Protein 6XUB (pdb70)

Solvent-accessible surface area: 43386 Å² total; per-residue (Å²): 136,90,128,124,55,5,85,47,45,72,5,2,0,4,0,0,0,41,6,54,85,64,42,13,28,118,103,26,79,129,21,21,54,71,0,62,73,14,18,73,30,9,137,116,68,60,125,9,111,41,20,3,18,0,11,0,6,1,2,54,21,89,4,6,2,0,1,1,0,11,2,80,58,5,71,32,0,5,62,3,3,7,74,0,32,52,92,3,50,3,4,94,25,9,70,10,25,27,12,0,2,1,0,1,51,45,25,82,46,92,111,54,77,10,4,3,21,11,68,58,47,151,25,14,86,18,0,0,0,9,0,16,6,21,17,58,57,8,7,66,20,80,69,108,109,2,101,125,7,53,54,68,58,27,116,12,31,157,113,21,91,46,11,90,34,2,37,4,3,1,2,1,4,10,34,32,3,55,3,16,0,23,2,1,78,117,6,14,72,0,1,33,10,9,38,82,27,17,62,7,69,3,18,81,26,10,85,71,15,42,28,7,5,1,0,63,80,8,97,87,2,33,55,2,0,80,37,6,10,29,168,128,54,64,139,55,2,90,44,42,56,4,1,0,4,0,0,0,49,5,63,80,65,43,12,34,116,116,23,74,150,20,27,62,69,0,66,70,22,19,72,38,11,144,122,65,62,124,9,99,51,25,2,18,0,9,0,6,1,3,54,20,86,6,6,1,0,1,0,0,9,0,87,62,4,71,36,0,2,43,0,3,6,83,0,29,52,96,4,54,3,4,88,18,9,80,12,26,26,10,0,2,1,0,2,50,43,24,85,61,94,87,64,76,14,6,2,20,12,68,63,50,155,28,12,87,18,0,0,0,10,1,15,7,23,17,58,55,8,6,65,32,83,71,123,99,2,115,98,2,52,50,56,61,40,120,17,34,185,114,21,98,47,10,96,30,2,37,4,2,2,1,2,4,8,35,32,3,54,2,17,0,23,1,1,78,130,6,8,47,0,0,32,10,10,37,90,24,17,60,1,52,3,19,80,25,9,81,76,17,42,29,10,5,2,0,67,82,6,101,98,6,31,61,2,0,84,38,3,13,28,122,100,120,121,25,3,84,43,27,63,0,2,0,4,0,0,1,32,7,59,89,62,42,10,35,123,120,28,80,113,14,23,62,57,0,54,71,21,18,70,37,11,138,117,75,39,92,8,96,52,27,3,16,0,3,0,12,2,3,53,18,109,4,14,1,0,1,0,0,10,1,75,41,4,74,46,0,6,39,0,4,6,88,0,30,52,90,2,44,2,4,88,21,11,62,9,25,24,10,0,2,1,0,1,51,45,27,85,68,90,106,67,75,16,5,4,20,11,83,64,47,156,30,14,88,6,0,0,0,7,0,16,8,22,18,59,58,7,6,75,33,73,77,110,118,2,120,120,8,54,68,72,60,40,118,16,32,188,105,21,92,51,12,99,32,1,38,4,3,2,1,1,4,7,35,31,2,55,2,19,0,23,1,2,68,106,5,27,66,0,0,32,10,10,35,93,25,15,65,6,64,3,18,80,25,10,81,70,13,42,29,8,5,5,1,54,85,6,107,97,6,29,69,1,0,87,35,4,20,36,146,114,55,7,74,37,46,68,5,1,0,4,0,0,0,49,9,56,77,63,46,12,34,111,107,20,66,113,20,26,64,67,0,57,69,16,13,69,37,9,128,114,68,58,109,9,98,45,13,1,16,0,11,0,8,1,2,53,20,100,8,6,0,0,1,1,0,5,3,73,36,7,48,39,0,9,60,3,4,12,88,0,44,67,92,2,47,2,5,102,19,13,66,14,24,27,10,0,1,0,0,1,47,44,28,79,72,83,149,88,70,14,3,0,13,14,76,61,52,157,30,13,86,17,0,0,0,10,1,14,9,25,18,58,59,9,7,68,28,61,70,99,123,2,122,126,6,56,62,73,65,30,138,32,19,120,114,7,77,51,5,82,32,1,37,5,2,1,2,2,5,8,36,42,2,55,4,19,0,21,2,1,75,127,6,9,54,0,1,24,9,9,32,109,20,16,81,9,68,3,18,80,25,10,65,91,14,50,27,7,4,1,0,68,76,8,88,94,2,26,61,0,0,85,27,6,9,29,156,46,61,4,2,0,4,0,0,0,45,8,61,76,71,42,11,37,106,119,23,80,149,20,21,60,71,0,57,73,23,17,73,36,13,142,119,70,60,129,9,126,47,19,2,17,0,3,0,7,2,3,52,19,101,5,8,2,0,1,1,0,15,2,94,74,4,74,37,0,5,38,1,3,5,84,0,32,52,92,3,51,3,3,76,25,8,75,13,25,25,9,0,4,1,0,14,57,70,30,84,68,95,170,95,80,65,3,3,17,15,104,62,46,149,38,8,87,16,0,0,0,12,0,18,9,20,18,57,62,9,7,56,22,103,82,113,105,5,82,124,4,57,40,90,56,40,81,32,32,177,114,17,95,50,11,98,35,3,40,4,1,2,1,1,4,9,36,32,2,50,2,19,0,24,1,2,74,137,6,6,55,0,1,26,7,8,19,91,27,15,60,6,64,3,17,77,20,10,83,76,14,40,30,8,5,2,0,49,88,6,91,96,3,35,68,1,0,84,28,5,15,21

Organism: Corynebacterium diphtheriae (strain ATCC 700971 / NCTC 13129 / Biotype gravis) (NCBI:txid257309)

Foldseek 3Di:
DCVPLQPAKKKKKKWWKFFQFPQQDDDCPVLQVQVVVLVVVVVVVPFKAWLFKWAQPPVDPGTGIITIIMGRDVVSVVVSLVCLLPPGSVNVRIGTDDMAMFIRHQDPPDSVQAACVSVVHRFAQKKKKWFFAWAPCQVVPDVVVNVVQVVVLVVLQPVPPQWTKHWGARPPVDDGGTIIMIHHHDPVSVVVSVVSSCPGPSVVTTDDIDDMGIGGTDPGVVVRSVVHRD/DVCVVLQPAKKKKKKWWKFAAAPQCDQPCPVLQVQVQVLVVVVVVVPFKDWLFKWAQPPVDPGTGIITIIMGNDVVSVVVSLVCLLVPGSRNVRIDTRDMAMFIRHQDPPPRVQAACVSVVHRFAQKKKKKFFAWAPCQPVPDVVVNVVQVVVLVVLLVVPPQKTWHWGARPPVDDGGTIIMIGHHDVVSVVVSVVSSCPGPRVVTTDDIDDMGIGGTDPGSVVRVNPHRD/DQVVLQVQKKKKKKWWKDFAAPQCDDDCPVLQVQVQVLVVVVVVVPFKAWLFKWALPPVDPGTGIITMIMGNDVVVVVVSLVCQLPPGSRNVRIDTRDMQMFIAHQDPPDSVQAACVSVVHRFAQKKKKWFFAWAPCQPVPDVVVNVVQVVQLVVLCVVQPQWTKHWGARPPVDDGGIIIMIHHHDDVSVVVSVVSSCPGPSVVTTDDIDDMGIGGGDPGSVVRSVVHRD/DVLQVAKKKKKKWWKFFDFPLQDQDCPVLQVQVLVLVVVVVVVPFKAWLFKWAQPPVDPGTGIITIIMGRDVVSVVVSLVCQLPPGSVNVRIDGRDMQMFIAHQDDPDSVDAACVSVVHRFAFKKKKWFFAWAPCQPVPDVVVNVVQVVQLVVLQPVQPQKTWHWGACPPVDDGGIIIMIHHNDVVSVVVSVVSSCPGPRVVTTDDIDDMGIGGTDPGVVVRSNPHND/DKKKKKKWWKFADFPQCPPPCPVLQVQVLVLVVVVVVVPFKAWLFKWALPPVDPGTGIITIIMGRDVVVVVVSLVCQLVPGSVNVRIGGRDMQMFMADADDPDRVQGACVVVVHRFAQKKKKWFFAWAPCQVVPDVVVNVVQVVVLVVLCPVQPQKTWGWGACPPVDDGGIMIMIGHHDVVSVVVSVVSSCPGPRVVTTDDIDDMGIGGGDDGSVVRVNPDSD

Radius of gyration: 30.0 Å; Cα contacts (8 Å, |Δi|>4): 2530; chains: 5; bounding box: 70×84×79 Å

Structure (mmCIF, N/CA/C/O backbone):
data_6XUB
#
_entry.id   6XUB
#
_cell.length_a   60.969
_cell.length_b   123.382
_cell.length_c   78.009
_cell.angle_alpha   90.000
_cell.angle_beta   98.710
_cell.angle_gamma   90.000
#
_symmetry.space_group_name_H-M   'P 1 21 1'
#
loop_
_entity.id
_entity.type
_entity.pdbx_description
1 polymer 'Chlorite dismutase'
2 non-polymer 'harderoheme (III)'
3 water water
#
loop_
_atom_site.group_PDB
_atom_site.id
_atom_site.type_symbol
_atom_site.label_atom_id
_atom_site.label_alt_id
_atom_site.label_comp_id
_atom_site.label_asym_id
_atom_site.label_entity_id
_atom_site.label_seq_id
_atom_site.pdbx_PDB_ins_code
_atom_site.Cartn_x
_atom_site.Cartn_y
_atom_site.Cartn_z
_atom_site.occupancy
_atom_site.B_iso_or_equiv
_atom_site.auth_seq_id
_atom_site.auth_comp_id
_atom_site.auth_asym_id
_atom_site.auth_atom_id
_atom_site.pdbx_PDB_model_num
ATOM 1 N N . ASN A 1 8 ? 52.362 84.722 100.754 1.00 80.67 6 ASN A N 1
ATOM 2 C CA . ASN A 1 8 ? 51.885 85.642 99.724 1.00 86.36 6 ASN A CA 1
ATOM 3 C C . ASN A 1 8 ? 50.899 84.955 98.762 1.00 77.13 6 ASN A C 1
ATOM 4 O O . ASN A 1 8 ? 51.288 84.454 97.704 1.00 70.69 6 ASN A O 1
ATOM 14 N N . PHE A 1 9 ? 49.621 84.944 99.157 1.00 69.29 7 PHE A N 1
ATOM 15 C CA . PHE A 1 9 ? 48.531 84.398 98.336 1.00 52.87 7 PHE A CA 1
ATOM 16 C C . PHE A 1 9 ? 48.738 82.928 97.992 1.00 54.19 7 PHE A C 1
ATOM 17 O O . PHE A 1 9 ? 48.327 82.461 96.924 1.00 44.22 7 PHE A O 1
ATOM 34 N N . GLU A 1 10 ? 49.349 82.170 98.900 1.00 51.55 8 GLU A N 1
ATOM 35 C CA . GLU A 1 10 ? 49.689 80.782 98.602 1.00 54.89 8 GLU A CA 1
ATOM 36 C C . GLU A 1 10 ? 48.450 79.976 98.227 1.00 44.28 8 GLU A C 1
ATOM 37 O O . GLU A 1 10 ? 48.444 79.248 97.221 1.00 40.57 8 GLU A O 1
ATOM 49 N N . GLU A 1 11 ? 47.398 80.080 99.046 1.00 48.24 9 GLU A N 1
ATOM 50 C CA . GLU A 1 11 ? 46.210 79.252 98.871 1.00 45.90 9 GLU A CA 1
ATOM 51 C C . GLU A 1 11 ? 45.487 79.579 97.569 1.00 37.79 9 GLU A C 1
ATOM 52 O O . GLU A 1 11 ? 45.128 78.678 96.804 1.00 38.45 9 GLU A O 1
ATOM 64 N N . LEU A 1 12 ? 45.263 80.862 97.296 1.00 40.22 10 LEU A N 1
ATOM 65 C CA . LEU A 1 12 ? 44.602 81.236 96.049 1.00 37.24 10 LEU A CA 1
ATOM 66 C C . LEU A 1 12 ? 45.448 80.875 94.829 1.00 27.67 10 LEU A C 1
ATOM 67 O O . LEU A 1 12 ? 44.894 80.566 93.777 1.00 28.52 10 LEU A O 1
ATOM 83 N N . ASN A 1 13 ? 46.782 80.901 94.947 1.00 34.34 11 ASN A N 1
ATOM 84 C CA . ASN A 1 13 ? 47.627 80.529 93.811 1.00 39.32 11 ASN A CA 1
ATOM 85 C C . ASN A 1 13 ? 47.597 79.016 93.571 1.00 34.92 11 ASN A C 1
ATOM 86 O O . ASN A 1 13 ? 47.684 78.578 92.422 1.00 36.71 11 ASN A O 1
ATOM 97 N N . SER A 1 14 ? 47.450 78.241 94.658 1.00 35.44 12 SER A N 1
ATOM 98 C CA . SER A 1 14 ? 47.500 76.777 94.656 1.00 41.27 12 SER A CA 1
ATOM 99 C C . SER A 1 14 ? 46.215 76.118 94.198 1.00 37.18 12 SER A C 1
ATOM 100 O O . SER A 1 14 ? 46.239 74.939 93.802 1.00 38.05 12 SER A O 1
ATOM 108 N N . MET A 1 15 ? 45.071 76.791 94.352 1.00 31.56 13 MET A N 1
ATOM 109 C CA . MET A 1 15 ? 43.792 76.142 94.111 1.00 42.79 13 MET A CA 1
ATOM 110 C C . MET A 1 15 ? 43.646 75.772 92.634 1.00 38.30 13 MET A C 1
ATOM 111 O O . MET A 1 15 ? 44.227 76.399 91.739 1.00 33.60 13 MET A O 1
ATOM 125 N N . GLN A 1 16 ? 42.809 74.766 92.388 1.00 28.33 14 GLN A N 1
ATOM 126 C CA . GLN A 1 16 ? 42.555 74.239 91.054 1.00 27.03 14 GLN A CA 1
ATOM 127 C C . GLN A 1 16 ? 41.163 74.679 90.622 1.00 32.39 14 GLN A C 1
ATOM 128 O O . GLN A 1 16 ? 40.171 74.316 91.249 1.00 32.73 14 GLN A O 1
ATOM 142 N N . ARG A 1 17 ? 41.097 75.483 89.567 1.00 27.15 15 ARG A N 1
ATOM 143 C CA . ARG A 1 17 ? 39.832 75.893 88.976 1.00 23.54 15 ARG A CA 1
ATOM 144 C C . ARG A 1 17 ? 39.987 75.948 87.469 1.00 24.52 15 ARG A C 1
ATOM 145 O O . ARG A 1 17 ? 40.831 76.688 86.946 1.00 29.01 15 ARG A O 1
ATOM 166 N N . TYR A 1 18 ? 39.157 75.179 86.784 1.00 29.49 16 TYR A N 1
ATOM 167 C CA . TYR A 1 18 ? 38.957 75.326 85.356 1.00 21.06 16 TYR A CA 1
ATOM 168 C C . TYR A 1 18 ? 37.895 76.375 85.083 1.00 34.18 16 TYR A C 1
ATOM 169 O O . TYR A 1 18 ? 36.917 76.499 85.821 1.00 27.39 16 TYR A O 1
ATOM 187 N N . SER A 1 19 ? 38.072 77.087 83.981 1.00 27.25 17 SER A N 1
ATOM 188 C CA . SER A 1 19 ? 37.192 78.178 83.600 1.00 26.57 17 SER A CA 1
ATOM 189 C C . SER A 1 19 ? 36.845 78.012 82.137 1.00 26.88 17 SER A C 1
ATOM 190 O O . SER A 1 19 ? 37.725 77.795 81.286 1.00 29.99 17 SER A O 1
ATOM 198 N N . GLN A 1 20 ? 35.560 78.073 81.835 1.00 24.30 18 GLN A N 1
ATOM 199 C CA . GLN A 1 20 ? 35.141 77.971 80.448 1.00 21.95 18 GLN A CA 1
ATOM 200 C C . GLN A 1 20 ? 34.214 79.100 80.045 1.00 29.65 18 GLN A C 1
ATOM 201 O O . GLN A 1 20 ? 33.224 79.381 80.745 1.00 25.07 18 GLN A O 1
ATOM 215 N N . PHE A 1 21 ? 34.534 79.728 78.918 1.00 28.77 19 PHE A N 1
ATOM 216 C CA . PHE A 1 21 ? 33.625 80.622 78.217 1.00 25.81 19 PHE A CA 1
ATOM 217 C C . PHE A 1 21 ? 32.977 79.836 77.088 1.00 28.95 19 PHE A C 1
ATOM 218 O O . PHE A 1 21 ? 33.665 79.332 76.187 1.00 26.14 19 PHE A O 1
ATOM 235 N N . ALA A 1 22 ? 31.668 79.649 77.172 1.00 23.90 20 ALA A N 1
ATOM 236 C CA . ALA A 1 22 ? 30.952 78.874 76.159 1.00 31.18 20 ALA A CA 1
ATOM 237 C C . ALA A 1 22 ? 30.083 79.857 75.388 1.00 27.28 20 ALA A C 1
ATOM 238 O O . ALA A 1 22 ? 29.113 80.391 75.936 1.00 25.14 20 ALA A O 1
ATOM 245 N N . VAL A 1 23 ? 30.410 80.064 74.116 1.00 22.18 21 VAL A N 1
ATOM 246 C CA . VAL A 1 23 ? 29.723 81.018 73.264 1.00 27.37 21 VAL A CA 1
ATOM 247 C C . VAL A 1 23 ? 28.790 80.262 72.344 1.00 24.78 21 VAL A C 1
ATOM 248 O O . VAL A 1 23 ? 29.214 79.314 71.646 1.00 26.16 21 VAL A O 1
ATOM 261 N N . PHE A 1 24 ? 27.506 80.658 72.368 1.00 23.15 22 PHE A N 1
ATOM 262 C CA . PHE A 1 24 ? 26.493 80.050 71.523 1.00 26.67 22 PHE A CA 1
ATOM 263 C C . PHE A 1 24 ? 25.939 81.049 70.527 1.00 35.28 22 PHE A C 1
ATOM 264 O O . PHE A 1 24 ? 25.926 82.261 70.761 1.00 27.03 22 PHE A O 1
ATOM 281 N N . ARG A 1 25 ? 25.473 80.505 69.415 1.00 30.03 23 ARG A N 1
ATOM 282 C CA . ARG A 1 25 ? 24.748 81.214 68.374 1.00 39.14 23 ARG A CA 1
ATOM 283 C C . ARG A 1 25 ? 23.300 80.737 68.366 1.00 40.95 23 ARG A C 1
ATOM 284 O O . ARG A 1 25 ? 23.014 79.556 68.607 1.00 40.83 23 ARG A O 1
ATOM 305 N N . ALA A 1 26 ? 22.381 81.673 68.154 1.00 38.33 24 ALA A N 1
ATOM 306 C CA . ALA A 1 26 ? 20.975 81.327 68.017 1.00 35.79 24 ALA A CA 1
ATOM 307 C C . ALA A 1 26 ? 20.738 80.761 66.623 1.00 33.51 24 ALA A C 1
ATOM 308 O O . ALA A 1 26 ? 21.247 81.298 65.639 1.00 46.26 24 ALA A O 1
ATOM 315 N N . ILE A 1 27 ? 20.002 79.659 66.547 1.00 40.84 25 ILE A N 1
ATOM 316 C CA . ILE A 1 27 ? 19.640 79.060 65.256 1.00 37.00 25 ILE A CA 1
ATOM 317 C C . ILE A 1 27 ? 18.367 79.775 64.779 1.00 48.61 25 ILE A C 1
ATOM 318 O O . ILE A 1 27 ? 17.303 79.564 65.362 1.00 37.95 25 ILE A O 1
ATOM 334 N N . PRO A 1 28 ? 18.457 80.636 63.764 1.00 56.62 26 PRO A N 1
ATOM 335 C CA . PRO A 1 28 ? 17.239 81.353 63.349 1.00 51.69 26 PRO A CA 1
ATOM 336 C C . PRO A 1 28 ? 16.142 80.355 63.028 1.00 51.37 26 PRO A C 1
ATOM 337 O O . PRO A 1 28 ? 16.404 79.255 62.530 1.00 46.06 26 PRO A O 1
ATOM 348 N N . GLY A 1 29 ? 14.910 80.724 63.396 1.00 50.14 27 GLY A N 1
ATOM 349 C CA . GLY A 1 29 ? 13.765 79.855 63.279 1.00 37.85 27 GLY A CA 1
ATOM 350 C C . GLY A 1 29 ? 13.576 78.848 64.391 1.00 42.85 27 GLY A C 1
ATOM 351 O O . GLY A 1 29 ? 12.472 78.317 64.534 1.00 44.44 27 GLY A O 1
ATOM 355 N N . ALA A 1 30 ? 14.600 78.565 65.197 1.00 32.55 28 ALA A N 1
ATOM 356 C CA . ALA A 1 30 ? 14.452 77.486 66.173 1.00 37.82 28 ALA A CA 1
ATOM 357 C C . ALA A 1 30 ? 13.701 77.917 67.429 1.00 42.13 28 ALA A C 1
ATOM 358 O O . ALA A 1 30 ? 12.858 77.169 67.937 1.00 42.79 28 ALA A O 1
ATOM 365 N N . LEU A 1 31 ? 13.995 79.104 67.967 1.00 31.98 29 LEU A N 1
ATOM 366 C CA . LEU A 1 31 ? 13.513 79.428 69.310 1.00 32.00 29 LEU A CA 1
ATOM 367 C C . LEU A 1 31 ? 12.024 79.731 69.295 1.00 34.24 29 LEU A C 1
ATOM 368 O O . LEU A 1 31 ? 11.283 79.292 70.182 1.00 35.82 29 LEU A O 1
ATOM 384 N N . GLY A 1 32 ? 11.566 80.492 68.309 1.00 34.84 30 GLY A N 1
ATOM 385 C CA . GLY A 1 32 ? 10.165 80.828 68.215 1.00 38.05 30 GLY A CA 1
ATOM 386 C C . GLY A 1 32 ? 9.751 81.920 69.183 1.00 40.62 30 GLY A C 1
ATOM 387 O O . GLY A 1 32 ? 10.551 82.507 69.923 1.00 36.27 30 GLY A O 1
ATOM 391 N N . SER A 1 33 ? 8.440 82.146 69.192 1.00 40.40 31 SER A N 1
ATOM 392 C CA . SER A 1 33 ? 7.747 83.180 69.944 1.00 42.06 31 SER A CA 1
ATOM 393 C C . SER A 1 33 ? 7.381 82.770 71.376 1.00 47.51 31 SER A C 1
ATOM 394 O O . SER A 1 33 ? 7.035 83.634 72.191 1.00 37.45 31 SER A O 1
ATOM 402 N N . ASP A 1 34 ? 7.441 81.480 71.710 1.00 41.94 32 ASP A N 1
ATOM 403 C CA . ASP A 1 34 ? 6.967 80.974 73.000 1.00 37.03 32 ASP A CA 1
ATOM 404 C C . ASP A 1 34 ? 8.174 80.719 73.885 1.00 35.92 32 ASP A C 1
ATOM 405 O O . ASP A 1 34 ? 8.844 79.699 73.746 1.00 38.26 32 ASP A O 1
ATOM 414 N N . ARG A 1 35 ? 8.473 81.638 74.795 1.00 42.72 33 ARG A N 1
ATOM 415 C CA . ARG A 1 35 ? 9.756 81.590 75.489 1.00 44.86 33 ARG A CA 1
ATOM 416 C C . ARG A 1 35 ? 9.676 81.492 77.002 1.00 37.14 33 ARG A C 1
ATOM 417 O O . ARG A 1 35 ? 10.687 81.131 77.623 1.00 33.95 33 ARG A O 1
ATOM 438 N N . ALA A 1 36 ? 8.517 81.777 77.605 1.00 39.00 34 ALA A N 1
ATOM 439 C CA . ALA A 1 36 ? 8.396 81.788 79.062 1.00 38.73 34 ALA A CA 1
ATOM 440 C C . ALA A 1 36 ? 8.812 80.452 79.689 1.00 43.54 34 ALA A C 1
ATOM 441 O O . ALA A 1 36 ? 9.487 80.431 80.726 1.00 36.59 34 ALA A O 1
ATOM 448 N N . GLU A 1 37 ? 8.403 79.326 79.094 1.00 38.49 35 GLU A N 1
ATOM 449 C CA . GLU A 1 37 ? 8.743 78.022 79.676 1.00 42.76 35 GLU A CA 1
ATOM 450 C C . GLU A 1 37 ? 10.176 77.604 79.364 1.00 48.37 35 GLU A C 1
ATOM 451 O O . GLU A 1 37 ? 10.810 76.893 80.162 1.00 39.98 35 GLU A O 1
ATOM 463 N N . ILE A 1 38 ? 10.672 77.984 78.189 1.00 48.46 36 ILE A N 1
ATOM 464 C CA . ILE A 1 38 ? 12.093 77.852 77.892 1.00 47.61 36 ILE A CA 1
ATOM 465 C C . ILE A 1 38 ? 12.918 78.576 78.938 1.00 35.76 36 ILE A C 1
ATOM 466 O O . ILE A 1 38 ? 13.936 78.053 79.422 1.00 33.47 36 ILE A O 1
ATOM 482 N N . VAL A 1 39 ? 12.489 79.784 79.311 1.00 34.19 37 VAL A N 1
ATOM 483 C CA . VAL A 1 39 ? 13.162 80.533 80.366 1.00 34.93 37 VAL A CA 1
ATOM 484 C C . VAL A 1 39 ? 13.078 79.790 81.691 1.00 34.35 37 VAL A C 1
ATOM 485 O O . VAL A 1 39 ? 14.082 79.612 82.388 1.00 35.34 37 VAL A O 1
ATOM 498 N N . ALA A 1 40 ? 11.879 79.359 82.064 1.00 35.14 38 ALA A N 1
ATOM 499 C CA . ALA A 1 40 ? 11.699 78.722 83.361 1.00 50.04 38 ALA A CA 1
ATOM 500 C C . ALA A 1 40 ? 12.557 77.470 83.455 1.00 39.91 38 ALA A C 1
ATOM 501 O O . ALA A 1 40 ? 13.260 77.259 84.451 1.00 41.20 38 ALA A O 1
ATOM 508 N N . GLN A 1 41 ? 12.521 76.641 82.408 1.00 38.31 39 GLN A N 1
ATOM 509 C CA . GLN A 1 41 ? 13.345 75.440 82.375 1.00 46.50 39 GLN A CA 1
ATOM 510 C C . GLN A 1 41 ? 14.830 75.763 82.450 1.00 41.44 39 GLN A C 1
ATOM 511 O O . GLN A 1 41 ? 15.598 75.032 83.089 1.00 40.03 39 GLN A O 1
ATOM 525 N N . ALA A 1 42 ? 15.270 76.834 81.781 1.00 36.48 40 ALA A N 1
ATOM 526 C CA . ALA A 1 42 ? 16.697 77.154 81.827 1.00 33.86 40 ALA A CA 1
ATOM 527 C C . ALA A 1 42 ? 17.099 77.629 83.212 1.00 33.28 40 ALA A C 1
ATOM 528 O O . ALA A 1 42 ? 18.192 77.315 83.685 1.00 35.16 40 ALA A O 1
ATOM 535 N N . GLN A 1 43 ? 16.223 78.372 83.892 1.00 42.18 41 GLN A N 1
ATOM 536 C CA . GLN A 1 43 ? 16.568 78.788 85.247 1.00 42.40 41 GLN A CA 1
ATOM 537 C C . GLN A 1 43 ? 16.602 77.597 86.190 1.00 40.14 41 GLN A C 1
ATOM 538 O O . GLN A 1 43 ? 17.424 77.559 87.112 1.00 49.02 41 GLN A O 1
ATOM 552 N N . SER A 1 44 ? 15.739 76.604 85.956 1.00 37.50 42 SER A N 1
ATOM 553 C CA . SER A 1 44 ? 15.796 75.397 86.772 1.00 50.32 42 SER A CA 1
ATOM 554 C C . SER A 1 44 ? 17.087 74.620 86.519 1.00 47.52 42 SER A C 1
ATOM 555 O O . SER A 1 44 ? 17.678 74.079 87.459 1.00 47.09 42 SER A O 1
ATOM 563 N N . PHE A 1 45 ? 17.556 74.563 85.266 1.00 53.36 43 PHE A N 1
ATOM 564 C CA . PHE A 1 45 ? 18.867 73.963 85.012 1.00 45.31 43 PHE A CA 1
ATOM 565 C C . PHE A 1 45 ? 19.962 74.722 85.757 1.00 31.28 43 PHE A C 1
ATOM 566 O O . PHE A 1 45 ? 20.843 74.119 86.377 1.00 41.86 43 PHE A O 1
ATOM 583 N N . PHE A 1 46 ? 19.926 76.051 85.715 1.00 40.98 44 PHE A N 1
ATOM 584 C CA . PHE A 1 46 ? 20.963 76.812 86.399 1.00 37.16 44 PHE A CA 1
ATOM 585 C C . PHE A 1 46 ? 20.810 76.718 87.914 1.00 36.26 44 PHE A C 1
ATOM 586 O O . PHE A 1 46 ? 21.811 76.679 88.635 1.00 47.17 44 PHE A O 1
ATOM 603 N N . ASP A 1 47 ? 19.587 76.675 88.428 1.00 37.44 45 ASP A N 1
ATOM 604 C CA . ASP A 1 47 ? 19.476 76.512 89.876 1.00 56.69 45 ASP A CA 1
ATOM 605 C C . ASP A 1 47 ? 19.913 75.106 90.284 1.00 48.32 45 ASP A C 1
ATOM 606 O O . ASP A 1 47 ? 20.537 74.924 91.334 1.00 48.87 45 ASP A O 1
ATOM 615 N N . GLY A 1 48 ? 19.617 74.104 89.449 1.00 42.36 46 GLY A N 1
ATOM 616 C CA . GLY A 1 48 ? 20.130 72.772 89.702 1.00 46.69 46 GLY A CA 1
ATOM 617 C C . GLY A 1 48 ? 21.644 72.726 89.764 1.00 52.62 46 GLY A C 1
ATOM 618 O O . GLY A 1 48 ? 22.212 71.925 90.514 1.00 50.55 46 GLY A O 1
ATOM 622 N N . LEU A 1 49 ? 22.322 73.585 88.989 1.00 44.52 47 LEU A N 1
ATOM 623 C CA . LEU A 1 49 ? 23.781 73.618 89.028 1.00 45.73 47 LEU A CA 1
ATOM 624 C C . LEU A 1 49 ? 24.271 74.264 90.314 1.00 42.06 47 LEU A C 1
ATOM 625 O O . LEU A 1 49 ? 25.251 73.806 90.916 1.00 40.06 47 LEU A O 1
ATOM 641 N N . GLU A 1 50 ? 23.613 75.352 90.737 1.00 40.97 48 GLU A N 1
ATOM 642 C CA . GLU A 1 50 ? 24.022 76.009 91.972 1.00 51.72 48 GLU A CA 1
ATOM 643 C C . GLU A 1 50 ? 23.928 75.038 93.135 1.00 53.90 48 GLU A C 1
ATOM 644 O O . GLU A 1 50 ? 24.850 74.941 93.953 1.00 58.35 48 GLU A O 1
ATOM 656 N N . THR A 1 51 ? 22.852 74.255 93.178 1.00 43.63 49 THR A N 1
ATOM 657 C CA . THR A 1 51 ? 22.578 73.434 94.351 1.00 59.87 49 THR A CA 1
ATOM 658 C C . THR A 1 51 ? 23.509 72.232 94.415 1.00 59.12 49 THR A C 1
ATOM 659 O O . THR A 1 51 ? 23.852 71.774 95.512 1.00 60.04 49 THR A O 1
ATOM 670 N N . ALA A 1 52 ? 23.935 71.716 93.262 1.00 48.10 50 ALA A N 1
ATOM 671 C CA . ALA A 1 52 ? 24.935 70.658 93.262 1.00 43.28 50 ALA A CA 1
ATOM 672 C C . ALA A 1 52 ? 26.305 71.168 93.708 1.00 53.63 50 ALA A C 1
ATOM 673 O O . ALA A 1 52 ? 27.137 70.366 94.151 1.00 60.06 50 ALA A O 1
ATOM 680 N N . GLY A 1 53 ? 26.560 72.476 93.590 1.00 49.93 51 GLY A N 1
ATOM 681 C CA . GLY A 1 53 ? 27.745 73.087 94.156 1.00 55.44 51 GLY A CA 1
ATOM 682 C C . GLY A 1 53 ? 29.061 72.803 93.464 1.00 41.56 51 GLY A C 1
ATOM 683 O O . GLY A 1 53 ? 30.100 73.212 93.986 1.00 42.69 51 GLY A O 1
ATOM 687 N N . LYS A 1 54 ? 29.061 72.143 92.302 1.00 35.83 52 LYS A N 1
ATOM 688 C CA . LYS A 1 54 ? 30.304 71.846 91.589 1.00 32.59 52 LYS A CA 1
ATOM 689 C C . LYS A 1 54 ? 30.653 72.911 90.548 1.00 30.13 52 LYS A C 1
ATOM 690 O O . LYS A 1 54 ? 31.823 73.285 90.418 1.00 30.46 52 LYS A O 1
ATOM 709 N N . VAL A 1 55 ? 29.672 73.410 89.805 1.00 34.78 53 VAL A N 1
ATOM 710 C CA . VAL A 1 55 ? 29.896 74.357 88.714 1.00 31.65 53 VAL A CA 1
ATOM 711 C C . VAL A 1 55 ? 29.327 75.703 89.135 1.00 33.39 53 VAL A C 1
ATOM 712 O O . VAL A 1 55 ? 28.135 75.807 89.459 1.00 37.69 53 VAL A O 1
ATOM 725 N N . GLU A 1 56 ? 30.160 76.723 89.072 1.00 32.71 54 GLU A N 1
ATOM 726 C CA . GLU A 1 56 ? 29.807 78.084 89.462 1.00 34.55 54 GLU A CA 1
ATOM 727 C C . GLU A 1 56 ? 29.589 78.899 88.186 1.00 28.67 54 GLU A C 1
ATOM 728 O O . GLU A 1 56 ? 30.509 79.051 87.386 1.00 31.91 54 GLU A O 1
ATOM 740 N N . VAL A 1 57 ? 28.378 79.401 87.991 1.00 31.20 55 VAL A N 1
ATOM 741 C CA . VAL A 1 57 ? 28.083 80.258 86.847 1.00 32.34 55 VAL A CA 1
ATOM 742 C C . VAL A 1 57 ? 28.411 81.694 87.237 1.00 36.49 55 VAL A C 1
ATOM 743 O O . VAL A 1 57 ? 27.686 82.306 88.012 1.00 34.42 55 VAL A O 1
ATOM 756 N N . ARG A 1 58 ? 29.489 82.236 86.676 1.00 27.51 56 ARG A N 1
ATOM 757 C CA . ARG A 1 58 ? 29.902 83.592 87.006 1.00 29.46 56 ARG A CA 1
ATOM 758 C C . ARG A 1 58 ? 29.068 84.605 86.245 1.00 38.97 56 ARG A C 1
ATOM 759 O O . ARG A 1 58 ? 28.778 85.687 86.769 1.00 32.66 56 ARG A O 1
ATOM 780 N N . GLY A 1 59 ? 28.644 84.269 85.034 1.00 32.49 57 GLY A N 1
ATOM 781 C CA . GLY A 1 59 ? 27.768 85.166 84.315 1.00 31.60 57 GLY A CA 1
ATOM 782 C C . GLY A 1 59 ? 27.182 84.533 83.079 1.00 35.63 57 GLY A C 1
ATOM 783 O O . GLY A 1 59 ? 27.758 83.612 82.474 1.00 29.30 57 GLY A O 1
ATOM 787 N N . ILE A 1 60 ? 26.040 85.082 82.679 1.00 27.82 58 ILE A N 1
ATOM 788 C CA . ILE A 1 60 ? 25.491 84.882 81.343 1.00 25.54 58 ILE A CA 1
ATOM 789 C C . ILE A 1 60 ? 25.462 86.251 80.664 1.00 25.47 58 ILE A C 1
ATOM 790 O O . ILE A 1 60 ? 25.050 87.251 81.263 1.00 25.96 58 ILE A O 1
ATOM 806 N N . TYR A 1 61 ? 25.893 86.287 79.416 1.00 27.46 59 TYR A N 1
ATOM 807 C CA . TYR A 1 61 ? 26.207 87.532 78.713 1.00 27.48 59 TYR A CA 1
ATOM 808 C C . TYR A 1 61 ? 25.418 87.619 77.417 1.00 26.15 59 TYR A C 1
ATOM 809 O O . TYR A 1 61 ? 25.354 86.645 76.656 1.00 27.70 59 TYR A O 1
ATOM 827 N N . ASP A 1 62 ? 24.796 88.776 77.213 1.00 25.38 60 ASP A N 1
ATOM 828 C CA . ASP A 1 62 ? 24.187 89.186 75.955 1.00 38.55 60 ASP A CA 1
ATOM 829 C C . ASP A 1 62 ? 25.287 89.750 75.056 1.00 28.85 60 ASP A C 1
ATOM 830 O O . ASP A 1 62 ? 25.837 90.822 75.349 1.00 28.91 60 ASP A O 1
ATOM 839 N N . LEU A 1 63 ? 25.632 89.010 73.999 1.00 25.73 61 LEU A N 1
ATOM 840 C CA . LEU A 1 63 ? 26.615 89.422 73.010 1.00 30.95 61 LEU A CA 1
ATOM 841 C C . LEU A 1 63 ? 25.974 90.028 71.761 1.00 32.57 61 LEU A C 1
ATOM 842 O O . LEU A 1 63 ? 26.662 90.224 70.760 1.00 30.66 61 LEU A O 1
ATOM 858 N N . ALA A 1 64 ? 24.663 90.273 71.781 1.00 25.49 62 ALA A N 1
ATOM 859 C CA . ALA A 1 64 ? 23.984 90.698 70.569 1.00 25.86 62 ALA A CA 1
ATOM 860 C C . ALA A 1 64 ? 24.718 91.907 69.987 1.00 28.74 62 ALA A C 1
ATOM 861 O O . ALA A 1 64 ? 25.106 92.819 70.717 1.00 25.96 62 ALA A O 1
ATOM 868 N N . GLY A 1 65 ? 24.990 91.869 68.692 1.00 32.99 63 GLY A N 1
ATOM 869 C CA . GLY A 1 65 ? 25.639 92.997 68.058 1.00 30.94 63 GLY A CA 1
ATOM 870 C C . GLY A 1 65 ? 27.149 93.054 68.131 1.00 31.08 63 GLY A C 1
ATOM 871 O O . GLY A 1 65 ? 27.740 93.925 67.482 1.00 28.53 63 GLY A O 1
ATOM 875 N N . CYS A 1 66 ? 27.794 92.136 68.850 1.00 26.19 64 CYS A N 1
ATOM 876 C CA . CYS A 1 66 ? 29.249 92.132 68.933 1.00 28.91 64 CYS A CA 1
ATOM 877 C C . CYS A 1 66 ? 29.867 91.624 67.630 1.00 30.25 64 CYS A C 1
ATOM 878 O O . CYS A 1 66 ? 30.687 92.312 67.005 1.00 27.96 64 CYS A O 1
ATOM 886 N N . ARG A 1 67 ? 29.469 90.432 67.188 1.00 30.34 65 ARG A N 1
ATOM 887 C CA . ARG A 1 67 ? 30.025 89.848 65.973 1.00 24.03 65 ARG A CA 1
ATOM 888 C C . ARG A 1 67 ? 28.977 88.976 65.294 1.00 28.64 65 ARG A C 1
ATOM 889 O O . ARG A 1 67 ? 28.021 88.502 65.913 1.00 32.21 65 ARG A O 1
ATOM 910 N N . ALA A 1 68 ? 29.175 88.753 64.002 1.00 25.94 66 ALA A N 1
ATOM 911 C CA . ALA A 1 68 ? 28.350 87.792 63.293 1.00 30.65 66 ALA A CA 1
ATOM 912 C C . ALA A 1 68 ? 28.535 86.408 63.922 1.00 26.39 66 ALA A C 1
ATOM 913 O O . ALA A 1 68 ? 29.631 86.037 64.362 1.00 28.01 66 ALA A O 1
ATOM 920 N N . GLU A 1 69 ? 27.469 85.651 63.961 1.00 29.74 67 GLU A N 1
ATOM 921 C CA . GLU A 1 69 ? 27.524 84.230 64.317 1.00 35.57 67 GLU A CA 1
ATOM 922 C C . GLU A 1 69 ? 27.835 83.978 65.801 1.00 39.31 67 GLU A C 1
ATOM 923 O O . GLU A 1 69 ? 28.271 82.875 66.166 1.00 32.83 67 GLU A O 1
ATOM 935 N N . ALA A 1 70 ? 27.607 84.952 66.680 1.00 29.97 68 ALA A N 1
ATOM 936 C CA . ALA A 1 70 ? 27.527 84.691 68.115 1.00 24.74 68 ALA A CA 1
ATOM 937 C C . ALA A 1 70 ? 26.420 85.529 68.731 1.00 35.11 68 ALA A C 1
ATOM 938 O O . ALA A 1 70 ? 26.149 86.646 68.264 1.00 31.52 68 ALA A O 1
ATOM 945 N N . ASP A 1 71 ? 25.804 84.995 69.803 1.00 30.01 69 ASP A N 1
ATOM 946 C CA . ASP A 1 71 ? 24.658 85.663 70.422 1.00 31.43 69 ASP A CA 1
ATOM 947 C C . ASP A 1 71 ? 24.724 85.700 71.937 1.00 31.97 69 ASP A C 1
ATOM 948 O O . ASP A 1 71 ? 24.325 86.703 72.533 1.00 26.69 69 ASP A O 1
ATOM 957 N N . PHE A 1 72 ? 25.218 84.646 72.589 1.00 28.27 70 PHE A N 1
ATOM 958 C CA . PHE A 1 72 ? 25.298 84.699 74.040 1.00 24.12 70 PHE A CA 1
ATOM 959 C C . PHE A 1 72 ? 26.405 83.790 74.551 1.00 27.84 70 PHE A C 1
ATOM 960 O O . PHE A 1 72 ? 26.952 82.951 73.823 1.00 26.11 70 PHE A O 1
ATOM 977 N N . MET A 1 73 ? 26.739 83.982 75.815 1.00 26.43 71 MET A N 1
ATOM 978 C CA . MET A 1 73 ? 27.863 83.324 76.435 1.00 26.37 71 MET A CA 1
ATOM 979 C C . MET A 1 73 ? 27.595 83.010 77.885 1.00 33.05 71 MET A C 1
ATOM 980 O O . MET A 1 73 ? 27.052 83.822 78.665 1.00 30.76 71 MET A O 1
ATOM 994 N N . ILE A 1 74 ? 27.976 81.793 78.267 1.00 23.30 72 ILE A N 1
ATOM 995 C CA . ILE A 1 74 ? 27.977 81.324 79.633 1.00 23.63 72 ILE A CA 1
ATOM 996 C C . ILE A 1 74 ? 29.422 81.313 80.112 1.00 27.34 72 ILE A C 1
ATOM 997 O O . ILE A 1 74 ? 30.258 80.663 79.497 1.00 26.27 72 ILE A O 1
ATOM 1013 N N . TRP A 1 75 ? 29.695 81.928 81.240 1.00 24.62 73 TRP A N 1
ATOM 1014 C CA . TRP A 1 75 ? 30.998 81.802 81.895 1.00 26.77 73 TRP A CA 1
ATOM 1015 C C . TRP A 1 75 ? 30.825 80.989 83.169 1.00 30.89 73 TRP A C 1
ATOM 1016 O O . TRP A 1 75 ? 30.199 81.475 84.114 1.00 29.77 73 TRP A O 1
ATOM 1037 N N . TRP A 1 76 ? 31.381 79.768 83.209 1.00 25.84 74 TRP A N 1
ATOM 1038 C CA . TRP A 1 76 ? 31.251 78.964 84.425 1.00 27.46 74 TRP A CA 1
ATOM 1039 C C . TRP A 1 76 ? 32.585 78.299 84.749 1.00 31.97 74 TRP A C 1
ATOM 1040 O O . TRP A 1 76 ? 33.493 78.189 83.916 1.00 25.58 74 TRP A O 1
ATOM 1061 N N . ILE A 1 77 ? 32.699 77.918 86.010 1.00 28.36 75 ILE A N 1
ATOM 1062 C CA . ILE A 1 77 ? 33.960 77.596 86.661 1.00 31.21 75 ILE A CA 1
ATOM 1063 C C . ILE A 1 77 ? 33.725 76.386 87.551 1.00 30.60 75 ILE A C 1
ATOM 1064 O O . ILE A 1 77 ? 32.663 76.255 88.173 1.00 32.15 75 ILE A O 1
ATOM 1080 N N . ALA A 1 78 ? 34.706 75.489 87.595 1.00 29.26 76 ALA A N 1
ATOM 1081 C CA . ALA A 1 78 ? 34.566 74.278 88.385 1.00 30.68 76 ALA A CA 1
ATOM 1082 C C . ALA A 1 78 ? 35.947 73.747 88.714 1.00 30.01 76 ALA A C 1
ATOM 1083 O O . ALA A 1 78 ? 36.911 73.977 87.970 1.00 26.94 76 ALA A O 1
ATOM 1090 N N . GLU A 1 79 ? 36.021 73.025 89.839 1.00 30.74 77 GLU A N 1
ATOM 1091 C CA . GLU A 1 79 ? 37.309 72.489 90.259 1.00 25.45 77 GLU A CA 1
ATOM 1092 C C . GLU A 1 79 ? 37.836 71.440 89.277 1.00 30.45 77 GLU A C 1
ATOM 1093 O O . GLU A 1 79 ? 39.054 71.309 89.104 1.00 32.62 77 GLU A O 1
ATOM 1105 N N . GLU A 1 80 ? 36.958 70.683 88.633 1.00 27.84 78 GLU A N 1
ATOM 1106 C CA . GLU A 1 80 ? 37.384 69.613 87.741 1.00 36.17 78 GLU A CA 1
ATOM 1107 C C . GLU A 1 80 ? 36.777 69.855 86.368 1.00 28.87 78 GLU A C 1
ATOM 1108 O O . GLU A 1 80 ? 35.586 70.174 86.261 1.00 36.09 78 GLU A O 1
ATOM 1120 N N . PHE A 1 81 ? 37.597 69.714 85.327 1.00 27.42 79 PHE A N 1
ATOM 1121 C CA . PHE A 1 81 ? 37.104 69.951 83.979 1.00 31.56 79 PHE A CA 1
ATOM 1122 C C . PHE A 1 81 ? 35.941 69.017 83.634 1.00 30.03 79 PHE A C 1
ATOM 1123 O O . PHE A 1 81 ? 35.030 69.426 82.901 1.00 30.95 79 PHE A O 1
ATOM 1140 N N . GLU A 1 82 ? 35.915 67.783 84.175 1.00 28.68 80 GLU A N 1
ATOM 1141 C CA . GLU A 1 82 ? 34.817 66.881 83.796 1.00 30.87 80 GLU A CA 1
ATOM 1142 C C . GLU A 1 82 ? 33.468 67.394 84.311 1.00 33.16 80 GLU A C 1
ATOM 1143 O O . GLU A 1 82 ? 32.415 67.060 83.739 1.00 32.25 80 GLU A O 1
ATOM 1155 N N . GLU A 1 83 ? 33.481 68.184 85.395 1.00 29.13 81 GLU A N 1
ATOM 1156 C CA . GLU A 1 83 ? 32.264 68.852 85.862 1.00 33.78 81 GLU A CA 1
ATOM 1157 C C . GLU A 1 83 ? 31.754 69.882 84.855 1.00 29.93 81 GLU A C 1
ATOM 1158 O O . GLU A 1 83 ? 30.542 70.024 84.654 1.00 35.79 81 GLU A O 1
ATOM 1170 N N . ILE A 1 84 ? 32.653 70.677 84.268 1.00 27.14 82 ILE A N 1
ATOM 1171 C CA . ILE A 1 84 ? 32.237 71.577 83.194 1.00 25.37 82 ILE A CA 1
ATOM 1172 C C . ILE A 1 84 ? 31.742 70.769 81.996 1.00 31.66 82 ILE A C 1
ATOM 1173 O O . ILE A 1 84 ? 30.670 71.038 81.445 1.00 26.57 82 ILE A O 1
ATOM 1189 N N . GLN A 1 85 ? 32.495 69.732 81.595 1.00 27.85 83 GLN A N 1
ATOM 1190 C CA . GLN A 1 85 ? 32.046 68.933 80.463 1.00 30.03 83 GLN A CA 1
ATOM 1191 C C . GLN A 1 85 ? 30.616 68.437 80.678 1.00 24.12 83 GLN A C 1
ATOM 1192 O O . GLN A 1 85 ? 29.790 68.478 79.752 1.00 29.65 83 GLN A O 1
ATOM 1206 N N . ALA A 1 86 ? 30.316 67.945 81.888 1.00 24.52 84 ALA A N 1
ATOM 1207 C CA . ALA A 1 86 ? 28.977 67.412 82.158 1.00 29.34 84 ALA A CA 1
ATOM 1208 C C . ALA A 1 86 ? 27.902 68.498 82.096 1.00 31.97 84 ALA A C 1
ATOM 1209 O O . ALA A 1 86 ? 26.818 68.284 81.539 1.00 30.25 84 ALA A O 1
ATOM 1216 N N . ALA A 1 87 ? 28.163 69.654 82.702 1.00 30.37 85 ALA A N 1
ATOM 1217 C CA . ALA A 1 87 ? 27.179 70.738 82.666 1.00 31.87 85 ALA A CA 1
ATOM 1218 C C . ALA A 1 87 ? 26.965 71.240 81.243 1.00 38.08 85 ALA A C 1
ATOM 1219 O O . ALA A 1 87 ? 25.821 71.447 80.811 1.00 28.66 85 ALA A O 1
ATOM 1226 N N . PHE A 1 88 ? 28.062 71.468 80.512 1.00 34.31 86 PHE A N 1
ATOM 1227 C CA . PHE A 1 88 ? 27.980 71.861 79.108 1.00 26.12 86 PHE A CA 1
ATOM 1228 C C . PHE A 1 88 ? 27.152 70.862 78.325 1.00 24.58 86 PHE A C 1
ATOM 1229 O O . PHE A 1 88 ? 26.219 71.234 77.616 1.00 26.48 86 PHE A O 1
ATOM 1246 N N . ALA A 1 89 ? 27.430 69.562 78.499 1.00 25.92 87 ALA A N 1
ATOM 1247 C CA . ALA A 1 89 ? 26.648 68.557 77.779 1.00 27.34 87 ALA A CA 1
ATOM 1248 C C . ALA A 1 89 ? 25.182 68.579 78.233 1.00 32.24 87 ALA A C 1
ATOM 1249 O O . ALA A 1 89 ? 24.261 68.471 77.408 1.00 29.86 87 ALA A O 1
ATOM 1256 N N . ARG A 1 90 ? 24.938 68.720 79.543 1.00 27.30 88 ARG A N 1
ATOM 1257 C CA . ARG A 1 90 ? 23.559 68.697 80.039 1.00 27.68 88 ARG A CA 1
ATOM 1258 C C . ARG A 1 90 ? 22.771 69.904 79.537 1.00 27.40 88 ARG A C 1
ATOM 1259 O O . ARG A 1 90 ? 21.578 69.786 79.217 1.00 32.12 88 ARG A O 1
ATOM 1280 N N . PHE A 1 91 ? 23.420 71.070 79.447 1.00 27.60 89 PHE A N 1
ATOM 1281 C CA . PHE A 1 91 ? 22.757 72.253 78.888 1.00 37.93 89 PHE A CA 1
ATOM 1282 C C . PHE A 1 91 ? 22.291 71.973 77.466 1.00 36.15 89 PHE A C 1
ATOM 1283 O O . PHE A 1 91 ? 21.119 72.177 77.124 1.00 34.53 89 PHE A O 1
ATOM 1300 N N . ARG A 1 92 ? 23.203 71.461 76.635 1.00 36.64 90 ARG A N 1
ATOM 1301 C CA . ARG A 1 92 ? 22.881 71.155 75.246 1.00 30.49 90 ARG A CA 1
ATOM 1302 C C . ARG A 1 92 ? 21.850 70.047 75.136 1.00 31.02 90 ARG A C 1
ATOM 1303 O O . ARG A 1 92 ? 20.994 70.065 74.243 1.00 31.60 90 ARG A O 1
ATOM 1324 N N . ARG A 1 93 ? 21.909 69.081 76.035 1.00 31.61 91 ARG A N 1
ATOM 1325 C CA . ARG A 1 93 ? 21.097 67.882 75.899 1.00 34.09 91 ARG A CA 1
ATOM 1326 C C . ARG A 1 93 ? 19.714 68.041 76.525 1.00 38.98 91 ARG A C 1
ATOM 1327 O O . ARG A 1 93 ? 18.725 67.635 75.911 1.00 44.30 91 ARG A O 1
ATOM 1348 N N . GLU A 1 94 ? 19.623 68.630 77.730 1.00 33.57 92 GLU A N 1
ATOM 1349 C CA . GLU A 1 94 ? 18.426 68.513 78.562 1.00 37.80 92 GLU A CA 1
ATOM 1350 C C . GLU A 1 94 ? 17.701 69.831 78.780 1.00 41.47 92 GLU A C 1
ATOM 1351 O O . GLU A 1 94 ? 16.733 69.861 79.542 1.00 37.76 92 GLU A O 1
ATOM 1363 N N . THR A 1 95 ? 18.147 70.916 78.168 1.00 32.13 93 THR A N 1
ATOM 1364 C CA . THR A 1 95 ? 17.356 72.140 78.130 1.00 41.07 93 THR A CA 1
ATOM 1365 C C . THR A 1 95 ? 17.013 72.494 76.690 1.00 35.05 93 THR A C 1
ATOM 1366 O O . THR A 1 95 ? 17.816 72.287 75.778 1.00 36.42 93 THR A O 1
ATOM 1377 N N . VAL A 1 96 ? 15.808 73.033 76.510 1.00 35.51 94 VAL A N 1
ATOM 1378 C CA . VAL A 1 96 ? 15.347 73.471 75.198 1.00 43.49 94 VAL A CA 1
ATOM 1379 C C . VAL A 1 96 ? 16.225 74.595 74.668 1.00 39.33 94 VAL A C 1
ATOM 1380 O O . VAL A 1 96 ? 16.550 74.644 73.477 1.00 34.18 94 VAL A O 1
ATOM 1393 N N . LEU A 1 97 ? 16.645 75.504 75.539 1.00 34.86 95 LEU A N 1
ATOM 1394 C CA . LEU A 1 97 ? 17.527 76.578 75.092 1.00 31.72 95 LEU A CA 1
ATOM 1395 C C . LEU A 1 97 ? 18.805 76.014 74.468 1.00 31.05 95 LEU A C 1
ATOM 1396 O O . LEU A 1 97 ? 19.277 76.485 73.420 1.00 30.70 95 LEU A O 1
ATOM 1412 N N . GLY A 1 98 ? 19.404 75.024 75.130 1.00 39.63 96 GLY A N 1
ATOM 1413 C CA . GLY A 1 98 ? 20.578 74.389 74.557 1.00 35.65 96 GLY A CA 1
ATOM 1414 C C . GLY A 1 98 ? 20.251 73.668 73.270 1.00 39.08 96 GLY A C 1
ATOM 1415 O O . GLY A 1 98 ? 21.080 73.593 72.364 1.00 35.56 96 GLY A O 1
ATOM 1419 N N . GLN A 1 99 ? 19.030 73.154 73.150 1.00 35.95 97 GLN A N 1
ATOM 1420 C CA . GLN A 1 99 ? 18.694 72.419 71.934 1.00 35.65 97 GLN A CA 1
ATOM 1421 C C . GLN A 1 99 ? 18.470 73.341 70.741 1.00 40.91 97 GLN A C 1
ATOM 1422 O O . GLN A 1 99 ? 18.566 72.890 69.597 1.00 43.65 97 GLN A O 1
ATOM 1436 N N . VAL A 1 100 ? 18.098 74.597 70.970 1.00 37.15 98 VAL A N 1
ATOM 1437 C CA . VAL A 1 100 ? 17.869 75.518 69.860 1.00 41.67 98 VAL A CA 1
ATOM 1438 C C . VAL A 1 100 ? 19.033 76.494 69.698 1.00 35.01 98 VAL A C 1
ATOM 1439 O O . VAL A 1 100 ? 18.911 77.488 68.981 1.00 41.84 98 VAL A O 1
ATOM 1452 N N . SER A 1 101 ? 20.154 76.227 70.349 1.00 33.81 99 SER A N 1
ATOM 1453 C CA . SER A 1 101 ? 21.366 77.008 70.194 1.00 45.58 99 SER A CA 1
ATOM 1454 C C . SER A 1 101 ? 22.450 76.130 69.583 1.00 36.83 99 SER A C 1
ATOM 1455 O O . SER A 1 101 ? 22.426 74.905 69.689 1.00 35.63 99 SER A O 1
ATOM 1463 N N . GLU A 1 102 ? 23.415 76.790 68.968 1.00 35.61 100 GLU A N 1
ATOM 1464 C CA . GLU A 1 102 ? 24.564 76.192 68.299 1.00 42.62 100 GLU A CA 1
ATOM 1465 C C . GLU A 1 102 ? 25.803 76.684 69.031 1.00 36.42 100 GLU A C 1
ATOM 1466 O O . GLU A 1 102 ? 25.899 77.871 69.351 1.00 33.31 100 GLU A O 1
ATOM 1478 N N . VAL A 1 103 ? 26.721 75.775 69.339 1.00 36.83 101 VAL A N 1
ATOM 1479 C CA . VAL A 1 103 ? 28.019 76.152 69.892 1.00 35.83 101 VAL A CA 1
ATOM 1480 C C . VAL A 1 103 ? 28.823 76.894 68.835 1.00 31.53 101 VAL A C 1
ATOM 1481 O O . VAL A 1 103 ? 29.065 76.372 67.741 1.00 33.29 101 VAL A O 1
ATOM 1494 N N . ALA A 1 104 ? 29.277 78.101 69.170 1.00 29.57 102 ALA A N 1
ATOM 1495 C CA . ALA A 1 104 ? 30.089 78.900 68.269 1.00 27.35 102 ALA A CA 1
ATOM 1496 C C . ALA A 1 104 ? 31.582 78.789 68.540 1.00 28.69 102 ALA A C 1
ATOM 1497 O O . ALA A 1 104 ? 32.385 78.834 67.594 1.00 31.31 102 ALA A O 1
ATOM 1504 N N . TRP A 1 105 ? 31.960 78.774 69.815 1.00 27.39 103 TRP A N 1
ATOM 1505 C CA . TRP A 1 105 ? 33.339 78.886 70.257 1.00 25.00 103 TRP A CA 1
ATOM 1506 C C . TRP A 1 105 ? 33.396 78.525 71.732 1.00 25.03 103 TRP A C 1
ATOM 1507 O O . TRP A 1 105 ? 32.511 78.907 72.516 1.00 26.06 103 TRP A O 1
ATOM 1528 N N . LEU A 1 106 ? 34.460 77.852 72.122 1.00 24.71 104 LEU A N 1
ATOM 1529 C CA . LEU A 1 106 ? 34.668 77.514 73.519 1.00 27.53 104 LEU A CA 1
ATOM 1530 C C . LEU A 1 106 ? 36.054 77.971 73.913 1.00 29.43 104 LEU A C 1
ATOM 1531 O O . LEU A 1 106 ? 37.018 77.644 73.220 1.00 27.68 104 LEU A O 1
ATOM 1547 N N . GLY A 1 107 ? 36.148 78.696 75.026 1.00 26.00 105 GLY A N 1
ATOM 1548 C CA . GLY A 1 107 ? 37.429 79.118 75.560 1.00 27.62 105 GLY A CA 1
ATOM 1549 C C . GLY A 1 107 ? 37.660 78.549 76.945 1.00 28.76 105 GLY A C 1
ATOM 1550 O O . GLY A 1 107 ? 37.038 78.992 77.917 1.00 27.59 105 GLY A O 1
ATOM 1554 N N . ASN A 1 108 ? 38.560 77.565 77.036 1.00 26.16 106 ASN A N 1
ATOM 1555 C CA . ASN A 1 108 ? 38.840 76.826 78.261 1.00 24.94 106 ASN A CA 1
ATOM 1556 C C . ASN A 1 108 ? 40.163 77.280 78.842 1.00 26.93 106 ASN A C 1
ATOM 1557 O O . ASN A 1 108 ? 41.093 77.623 78.108 1.00 27.30 106 ASN A O 1
ATOM 1568 N N . SER A 1 109 ? 40.231 77.288 80.166 1.00 24.12 107 SER A N 1
ATOM 1569 C CA . SER A 1 109 ? 41.446 77.680 80.862 1.00 28.50 107 SER A CA 1
ATOM 1570 C C . SER A 1 109 ? 41.541 76.994 82.220 1.00 29.76 107 SER A C 1
ATOM 1571 O O . SER A 1 109 ? 40.558 76.485 82.750 1.00 24.49 107 SER A O 1
ATOM 1579 N N . LEU A 1 110 ? 42.752 77.027 82.777 1.00 24.17 108 LEU A N 1
ATOM 1580 C CA . LEU A 1 110 ? 43.073 76.493 84.089 1.00 24.25 108 LEU A CA 1
ATOM 1581 C C . LEU A 1 110 ? 43.932 77.487 84.853 1.00 24.36 108 LEU A C 1
ATOM 1582 O O . LEU A 1 110 ? 45.056 77.800 84.428 1.00 24.55 108 LEU A O 1
ATOM 1598 N N . HIS A 1 111 ? 43.432 77.933 86.002 1.00 24.78 109 HIS A N 1
ATOM 1599 C CA . HIS A 1 111 ? 44.163 78.908 86.796 1.00 24.95 109 HIS A CA 1
ATOM 1600 C C . HIS A 1 111 ? 45.537 78.388 87.211 1.00 28.39 109 HIS A C 1
ATOM 1601 O O . HIS A 1 111 ? 45.704 77.224 87.591 1.00 30.67 109 HIS A O 1
ATOM 1615 N N . ARG A 1 112 ? 46.533 79.262 87.134 1.00 24.71 110 ARG A N 1
ATOM 1616 C CA . ARG A 1 112 ? 47.875 78.943 87.604 1.00 25.39 110 ARG A CA 1
ATOM 1617 C C . ARG A 1 112 ? 48.492 80.203 88.201 1.00 29.65 110 ARG A C 1
ATOM 1618 O O . ARG A 1 112 ? 48.140 81.319 87.803 1.00 32.57 110 ARG A O 1
ATOM 1639 N N . PRO A 1 113 ? 49.448 80.050 89.118 1.00 28.83 111 PRO A N 1
ATOM 1640 C CA . PRO A 1 113 ? 50.180 81.230 89.601 1.00 30.51 111 PRO A CA 1
ATOM 1641 C C . PRO A 1 113 ? 50.895 81.919 88.458 1.00 31.87 111 PRO A C 1
ATOM 1642 O O . PRO A 1 113 ? 51.370 81.276 87.517 1.00 27.92 111 PRO A O 1
ATOM 1653 N N . ALA A 1 114 ? 51.003 83.238 88.572 1.00 28.33 112 ALA A N 1
ATOM 1654 C CA . ALA A 1 114 ? 51.770 84.024 87.614 1.00 28.66 112 ALA A CA 1
ATOM 1655 C C . ALA A 1 114 ? 53.255 83.663 87.678 1.00 31.73 112 ALA A C 1
ATOM 1656 O O . ALA A 1 114 ? 53.770 83.200 88.696 1.00 33.42 112 ALA A O 1
ATOM 1663 N N . GLU A 1 115 ? 53.938 83.867 86.555 1.00 32.89 113 GLU A N 1
ATOM 1664 C CA . GLU A 1 115 ? 55.352 83.527 86.462 1.00 30.06 113 GLU A CA 1
ATOM 1665 C C . GLU A 1 115 ? 56.211 84.358 87.403 1.00 38.33 113 GLU A C 1
ATOM 1666 O O . GLU A 1 115 ? 57.129 83.823 88.038 1.00 34.33 113 GLU A O 1
ATOM 1678 N N . PHE A 1 116 ? 55.950 85.664 87.511 1.00 27.18 114 PHE A N 1
ATOM 1679 C CA . PHE A 1 116 ? 56.825 86.509 88.316 1.00 30.58 114 PHE A CA 1
ATOM 1680 C C . PHE A 1 116 ? 56.111 87.152 89.491 1.00 38.74 114 PHE A C 1
ATOM 1681 O O . PHE A 1 116 ? 56.608 87.094 90.622 1.00 39.54 114 PHE A O 1
ATOM 1698 N N . ASN A 1 117 ? 54.960 87.751 89.258 1.00 35.10 115 ASN A N 1
ATOM 1699 C CA . ASN A 1 117 ? 54.220 88.494 90.283 1.00 40.42 115 ASN A CA 1
ATOM 1700 C C . ASN A 1 117 ? 53.099 87.609 90.811 1.00 40.62 115 ASN A C 1
ATOM 1701 O O . ASN A 1 117 ? 52.016 87.555 90.227 1.00 36.11 115 ASN A O 1
ATOM 1712 N N . ARG A 1 118 ? 53.376 86.898 91.934 1.00 31.60 116 ARG A N 1
ATOM 1713 C CA . ARG A 1 118 ? 52.414 86.025 92.612 1.00 44.19 116 ARG A CA 1
ATOM 1714 C C . ARG A 1 118 ? 51.238 86.778 93.238 1.00 40.06 116 ARG A C 1
ATOM 1715 O O . ARG A 1 118 ? 50.324 86.137 93.787 1.00 40.46 116 ARG A O 1
ATOM 1736 N N . SER A 1 119 ? 51.232 88.104 93.182 1.00 30.26 117 SER A N 1
ATOM 1737 C CA . SER A 1 119 ? 50.080 88.897 93.594 1.00 41.90 117 SER A CA 1
ATOM 1738 C C . SER A 1 119 ? 49.077 89.105 92.470 1.00 43.73 117 SER A C 1
ATOM 1739 O O . SER A 1 119 ? 47.973 89.581 92.736 1.00 37.55 117 SER A O 1
ATOM 1747 N N . HIS A 1 120 ? 49.438 88.758 91.234 1.00 42.98 118 HIS A N 1
ATOM 1748 C CA . HIS A 1 120 ? 48.545 88.861 90.086 1.00 34.65 118 HIS A CA 1
ATOM 1749 C C . HIS A 1 120 ? 47.670 87.620 90.068 1.00 29.99 118 HIS A C 1
ATOM 1750 O O . HIS A 1 120 ? 48.166 86.504 89.865 1.00 29.89 118 HIS A O 1
ATOM 1764 N N . LEU A 1 121 ? 46.371 87.805 90.308 1.00 33.33 119 LEU A N 1
ATOM 1765 C CA . LEU A 1 121 ? 45.440 86.665 90.391 1.00 31.14 119 LEU A CA 1
ATOM 1766 C C . LEU A 1 121 ? 44.166 87.023 89.645 1.00 27.75 119 LEU A C 1
ATOM 1767 O O . LEU A 1 121 ? 43.736 88.189 89.701 1.00 32.06 119 LEU A O 1
ATOM 1783 N N . PRO A 1 122 ? 43.517 86.076 88.984 1.00 27.17 120 PRO A N 1
ATOM 1784 C CA . PRO A 1 122 ? 42.282 86.412 88.267 1.00 22.27 120 PRO A CA 1
ATOM 1785 C C . PRO A 1 122 ? 41.220 86.975 89.194 1.00 22.89 120 PRO A C 1
ATOM 1786 O O . PRO A 1 122 ? 41.143 86.620 90.371 1.00 23.44 120 PRO A O 1
ATOM 1797 N N . SER A 1 123 ? 40.408 87.883 88.632 1.00 25.33 121 SER A N 1
ATOM 1798 C CA . SER A 1 123 ? 39.284 88.460 89.363 1.00 32.34 121 SER A CA 1
ATOM 1799 C C . SER A 1 123 ? 38.383 87.377 89.964 1.00 30.96 121 SER A C 1
ATOM 1800 O O . SER A 1 123 ? 37.928 87.491 91.115 1.00 30.12 121 SER A O 1
ATOM 1808 N N . PHE A 1 124 ? 38.075 86.337 89.187 1.00 36.15 122 PHE A N 1
ATOM 1809 C CA . PHE A 1 124 ? 37.182 85.310 89.715 1.00 31.51 122 PHE A CA 1
ATOM 1810 C C . PHE A 1 124 ? 37.836 84.513 90.829 1.00 30.04 122 PHE A C 1
ATOM 1811 O O . PHE A 1 124 ? 37.132 84.048 91.732 1.00 33.58 122 PHE A O 1
ATOM 1828 N N . ILE A 1 125 ? 39.163 84.375 90.811 1.00 27.58 123 ILE A N 1
ATOM 1829 C CA . ILE A 1 125 ? 39.857 83.662 91.888 1.00 29.13 123 ILE A CA 1
ATOM 1830 C C . ILE A 1 125 ? 39.858 84.474 93.176 1.00 39.00 123 ILE A C 1
ATOM 1831 O O . ILE A 1 125 ? 39.838 83.917 94.285 1.00 30.36 123 ILE A O 1
ATOM 1847 N N . MET A 1 126 ? 39.914 85.792 93.071 1.00 31.89 124 MET A N 1
ATOM 1848 C CA . MET A 1 126 ? 39.877 86.613 94.268 1.00 31.99 124 MET A CA 1
ATOM 1849 C C . MET A 1 126 ? 38.475 86.794 94.790 1.00 27.76 124 MET A C 1
ATOM 1850 O O . MET A 1 126 ? 38.271 87.517 95.769 1.00 36.39 124 MET A O 1
ATOM 1864 N N . GLY A 1 127 ? 37.499 86.182 94.135 1.00 30.70 125 GLY A N 1
ATOM 1865 C CA . GLY A 1 127 ? 36.137 86.267 94.601 1.00 29.22 125 GLY A CA 1
ATOM 1866 C C . GLY A 1 127 ? 35.499 87.597 94.342 1.00 35.45 125 GLY A C 1
ATOM 1867 O O . GLY A 1 127 ? 34.488 87.921 94.966 1.00 35.45 125 GLY A O 1
ATOM 1871 N N . GLU A 1 128 ? 36.071 88.386 93.446 1.00 30.72 126 GLU A N 1
ATOM 1872 C CA . GLU A 1 128 ? 35.499 89.680 93.140 1.00 32.35 126 GLU A CA 1
ATOM 1873 C C . GLU A 1 128 ? 34.178 89.512 92.411 1.00 35.77 126 GLU A C 1
ATOM 1874 O O . GLU A 1 128 ? 33.974 88.572 91.646 1.00 33.22 126 GLU A O 1
ATOM 1886 N N . ILE A 1 129 ? 33.273 90.445 92.670 1.00 33.75 127 ILE A N 1
ATOM 1887 C CA . ILE A 1 129 ? 31.988 90.495 91.975 1.00 42.28 127 ILE A CA 1
ATOM 1888 C C . ILE A 1 129 ? 32.225 90.652 90.474 1.00 30.40 127 ILE A C 1
ATOM 1889 O O . ILE A 1 129 ? 33.003 91.535 90.057 1.00 29.09 127 ILE A O 1
ATOM 1905 N N . PRO A 1 130 ? 31.530 89.900 89.627 1.00 34.26 128 PRO A N 1
ATOM 1906 C CA . PRO A 1 130 ? 31.703 90.064 88.184 1.00 31.42 128 PRO A CA 1
ATOM 1907 C C . PRO A 1 130 ? 31.198 91.412 87.705 1.00 28.85 128 PRO A C 1
ATOM 1908 O O . PRO A 1 130 ? 30.224 91.960 88.236 1.00 32.31 128 PRO A O 1
ATOM 1919 N N . GLY A 1 131 ? 31.880 91.904 86.663 1.00 27.65 129 GLY A N 1
ATOM 1920 C CA . GLY A 1 131 ? 31.571 93.187 86.073 1.00 26.20 129 GLY A CA 1
ATOM 1921 C C . GLY A 1 131 ? 30.353 93.155 85.169 1.00 32.79 129 GLY A C 1
ATOM 1922 O O . GLY A 1 131 ? 29.973 92.115 84.618 1.00 28.82 129 GLY A O 1
ATOM 1926 N N . ASP A 1 132 ? 29.726 94.342 85.027 1.00 27.53 130 ASP A N 1
ATOM 1927 C CA . ASP A 1 132 ? 28.529 94.466 84.198 1.00 26.76 130 ASP A CA 1
ATOM 1928 C C . ASP A 1 132 ? 28.818 94.222 82.717 1.00 27.94 130 ASP A C 1
ATOM 1929 O O . ASP A 1 132 ? 27.897 93.888 81.969 1.00 29.82 130 ASP A O 1
ATOM 1938 N N . TRP A 1 133 ? 30.058 94.471 82.264 1.00 25.56 131 TRP A N 1
ATOM 1939 C CA . TRP A 1 133 ? 30.465 94.358 80.864 1.00 24.24 131 TRP A CA 1
ATOM 1940 C C . TRP A 1 133 ? 31.731 93.536 80.820 1.00 23.70 131 TRP A C 1
ATOM 1941 O O . TRP A 1 133 ? 32.535 93.590 81.751 1.00 24.10 131 TRP A O 1
ATOM 1962 N N . ILE A 1 134 ? 31.904 92.753 79.751 1.00 26.69 132 ILE A N 1
ATOM 1963 C CA . ILE A 1 134 ? 33.048 91.865 79.642 1.00 27.10 132 ILE A CA 1
ATOM 1964 C C . ILE A 1 134 ? 33.570 91.853 78.211 1.00 20.11 132 ILE A C 1
ATOM 1965 O O . ILE A 1 134 ? 32.824 92.059 77.252 1.00 25.35 132 ILE A O 1
ATOM 1981 N N . THR A 1 135 ? 34.881 91.659 78.068 1.00 24.41 133 THR A N 1
ATOM 1982 C CA . THR A 1 135 ? 35.414 91.235 76.775 1.00 27.31 133 THR A CA 1
ATOM 1983 C C . THR A 1 135 ? 36.278 90.012 77.018 1.00 19.66 133 THR A C 1
ATOM 1984 O O . THR A 1 135 ? 37.048 89.965 77.988 1.00 22.63 133 THR A O 1
ATOM 1995 N N . VAL A 1 136 ? 36.097 89.009 76.176 1.00 21.00 134 VAL A N 1
ATOM 1996 C CA . VAL A 1 136 ? 36.806 87.743 76.303 1.00 21.79 134 VAL A CA 1
ATOM 1997 C C . VAL A 1 136 ? 37.510 87.483 74.976 1.00 19.50 134 VAL A C 1
ATOM 1998 O O . VAL A 1 136 ? 36.926 87.706 73.912 1.00 22.68 134 VAL A O 1
ATOM 2012 N N . TYR A 1 137 ? 38.774 87.048 75.034 1.00 25.69 135 TYR A N 1
ATOM 2013 C CA . TYR A 1 137 ? 39.460 86.604 73.833 1.00 27.98 135 TYR A CA 1
ATOM 2014 C C . TYR A 1 137 ? 40.607 85.676 74.190 1.00 23.44 135 TYR A C 1
ATOM 2015 O O . TYR A 1 137 ? 41.174 85.776 75.283 1.00 22.43 135 TYR A O 1
ATOM 2033 N N . PRO A 1 138 ? 40.990 84.799 73.280 1.00 22.62 136 PRO A N 1
ATOM 2034 C CA . PRO A 1 138 ? 42.197 83.983 73.483 1.00 22.26 136 PRO A CA 1
ATOM 2035 C C . PRO A 1 138 ? 43.454 84.745 73.118 1.00 27.45 136 PRO A C 1
ATOM 2036 O O . PRO A 1 138 ? 43.413 85.792 72.455 1.00 29.42 136 PRO A O 1
ATOM 2047 N N . PHE A 1 139 ? 44.583 84.183 73.552 1.00 22.74 137 PHE A N 1
ATOM 2048 C CA . PHE A 1 139 ? 45.889 84.780 73.364 1.00 24.39 137 PHE A CA 1
ATOM 2049 C C . PHE A 1 139 ? 46.967 83.744 73.087 1.00 27.26 137 PHE A C 1
ATOM 2050 O O . PHE A 1 139 ? 47.002 82.661 73.707 1.00 23.65 137 PHE A O 1
ATOM 2067 N N . VAL A 1 140 ? 47.864 84.099 72.158 1.00 21.31 138 VAL A N 1
ATOM 2068 C CA . VAL A 1 140 ? 49.017 83.264 71.833 1.00 22.45 138 VAL A CA 1
ATOM 2069 C C . VAL A 1 140 ? 50.193 84.218 71.711 1.00 25.58 138 VAL A C 1
ATOM 2070 O O . VAL A 1 140 ? 50.120 85.192 70.957 1.00 22.41 138 VAL A O 1
ATOM 2083 N N . ARG A 1 141 ? 51.236 83.982 72.493 1.00 20.82 139 ARG A N 1
ATOM 2084 C CA . ARG A 1 141 ? 52.452 84.775 72.449 1.00 24.53 139 ARG A CA 1
ATOM 2085 C C . ARG A 1 141 ? 53.347 84.401 71.266 1.00 24.92 139 ARG A C 1
ATOM 2086 O O . ARG A 1 141 ? 53.200 83.353 70.630 1.00 23.15 139 ARG A O 1
ATOM 2107 N N . SER A 1 142 ? 54.340 85.251 71.018 1.00 23.87 140 SER A N 1
ATOM 2108 C CA . SER A 1 142 ? 55.349 84.917 70.032 1.00 25.85 140 SER A CA 1
ATOM 2109 C C . SER A 1 142 ? 56.064 83.622 70.405 1.00 26.02 140 SER A C 1
ATOM 2110 O O . SER A 1 142 ? 56.211 83.291 71.567 1.00 23.91 140 SER A O 1
ATOM 2118 N N . TYR A 1 143 ? 56.626 82.954 69.394 1.00 23.01 141 TYR A N 1
ATOM 2119 C CA . TYR A 1 143 ? 57.393 81.735 69.651 1.00 28.23 141 TYR A CA 1
ATOM 2120 C C . TYR A 1 143 ? 58.585 81.990 70.568 1.00 25.52 141 TYR A C 1
ATOM 2121 O O . TYR A 1 143 ? 58.919 81.128 71.383 1.00 29.77 141 TYR A O 1
ATOM 2139 N N . ASP A 1 144 ? 59.215 83.182 70.477 1.00 27.01 142 ASP A N 1
ATOM 2140 C CA . ASP A 1 144 ? 60.403 83.464 71.287 1.00 33.52 142 ASP A CA 1
ATOM 2141 C C . ASP A 1 144 ? 60.103 83.934 72.716 1.00 31.42 142 ASP A C 1
ATOM 2142 O O . ASP A 1 144 ? 61.044 84.127 73.488 1.00 28.02 142 ASP A O 1
ATOM 2151 N N . TRP A 1 145 ? 58.843 84.059 73.108 1.00 26.66 143 TRP A N 1
ATOM 2152 C CA . TRP A 1 145 ? 58.509 84.767 74.353 1.00 21.48 143 TRP A CA 1
ATOM 2153 C C . TRP A 1 145 ? 59.005 84.038 75.592 1.00 27.04 143 TRP A C 1
ATOM 2154 O O . TRP A 1 145 ? 59.611 84.650 76.486 1.00 28.87 143 TRP A O 1
ATOM 2175 N N . TYR A 1 146 ? 58.748 82.722 75.669 1.00 22.20 144 TYR A N 1
ATOM 2176 C CA . TYR A 1 146 ? 59.013 81.965 76.894 1.00 24.88 144 TYR A CA 1
ATOM 2177 C C . TYR A 1 146 ? 60.498 81.656 77.060 1.00 25.63 144 TYR A C 1
ATOM 2178 O O . TYR A 1 146 ? 60.980 81.498 78.191 1.00 43.43 144 TYR A O 1
ATOM 2196 N N . ILE A 1 147 ? 61.248 81.597 75.962 1.00 25.39 145 ILE A N 1
ATOM 2197 C CA . ILE A 1 147 ? 62.684 81.344 76.065 1.00 23.05 145 ILE A CA 1
ATOM 2198 C C . ILE A 1 147 ? 63.483 82.612 76.252 1.00 31.87 145 ILE A C 1
ATOM 2199 O O . ILE A 1 147 ? 64.699 82.529 76.500 1.00 28.27 145 ILE A O 1
ATOM 2215 N N . MET A 1 148 ? 62.841 83.773 76.177 1.00 29.91 146 MET A N 1
ATOM 2216 C CA . MET A 1 148 ? 63.519 85.040 76.433 1.00 28.34 146 MET A CA 1
ATOM 2217 C C . MET A 1 148 ? 64.186 84.989 77.793 1.00 29.89 146 MET A C 1
ATOM 2218 O O . MET A 1 148 ? 63.669 84.372 78.725 1.00 29.19 146 MET A O 1
ATOM 2232 N N . ASP A 1 149 ? 65.333 85.660 77.936 1.00 28.28 147 ASP A N 1
ATOM 2233 C CA . ASP A 1 149 ? 65.961 85.688 79.252 1.00 31.05 147 ASP A CA 1
ATOM 2234 C C . ASP A 1 149 ? 64.938 86.126 80.294 1.00 26.11 147 ASP A C 1
ATOM 2235 O O . ASP A 1 149 ? 64.254 87.157 80.100 1.00 29.58 147 ASP A O 1
ATOM 2244 N N . PRO A 1 150 ? 64.748 85.387 81.398 1.00 32.22 148 PRO A N 1
ATOM 2245 C CA . PRO A 1 150 ? 63.633 85.683 82.307 1.00 41.83 148 PRO A CA 1
ATOM 2246 C C . PRO A 1 150 ? 63.624 87.091 82.858 1.00 34.77 148 PRO A C 1
ATOM 2247 O O . PRO A 1 150 ? 62.548 87.670 83.036 1.00 29.02 148 PRO A O 1
ATOM 2258 N N . GLN A 1 151 ? 64.776 87.632 83.230 1.00 25.29 149 GLN A N 1
ATOM 2259 C CA . GLN A 1 151 ? 64.759 89.008 83.723 1.00 32.24 149 GLN A CA 1
ATOM 2260 C C . GLN A 1 151 ? 64.259 89.975 82.652 1.00 36.38 149 GLN A C 1
ATOM 2261 O O . GLN A 1 151 ? 63.665 91.007 82.984 1.00 31.75 149 GLN A O 1
ATOM 2275 N N . LYS A 1 152 ? 64.426 89.656 81.367 1.00 37.54 150 LYS A N 1
ATOM 2276 C CA . LYS A 1 152 ? 63.923 90.594 80.359 1.00 30.63 150 LYS A CA 1
ATOM 2277 C C . LYS A 1 152 ? 62.418 90.450 80.163 1.00 30.60 150 LYS A C 1
ATOM 2278 O O . LYS A 1 152 ? 61.728 91.457 79.979 1.00 26.80 150 LYS A O 1
ATOM 2297 N N . ARG A 1 153 ? 61.897 89.213 80.224 1.00 23.25 151 ARG A N 1
ATOM 2298 C CA . ARG A 1 153 ? 60.447 89.014 80.189 1.00 23.58 151 ARG A CA 1
ATOM 2299 C C . ARG A 1 153 ? 59.794 89.635 81.429 1.00 25.53 151 ARG A C 1
ATOM 2300 O O . ARG A 1 153 ? 58.743 90.257 81.336 1.00 26.66 151 ARG A O 1
ATOM 2321 N N . ARG A 1 154 ? 60.413 89.470 82.601 1.00 23.16 152 ARG A N 1
ATOM 2322 C CA . ARG A 1 154 ? 59.868 90.034 83.826 1.00 30.92 152 ARG A CA 1
ATOM 2323 C C . ARG A 1 154 ? 59.743 91.549 83.712 1.00 25.58 152 ARG A C 1
ATOM 2324 O O . ARG A 1 154 ? 58.721 92.137 84.096 1.00 27.15 152 ARG A O 1
ATOM 2345 N N . LYS A 1 155 ? 60.801 92.200 83.212 1.00 30.36 153 LYS A N 1
ATOM 2346 C CA . LYS A 1 155 ? 60.755 93.641 83.002 1.00 33.26 153 LYS A CA 1
ATOM 2347 C C . LYS A 1 155 ? 59.645 94.023 82.031 1.00 33.52 153 LYS A C 1
ATOM 2348 O O . LYS A 1 155 ? 58.919 95.002 82.263 1.00 28.77 153 LYS A O 1
ATOM 2367 N N . ILE A 1 156 ? 59.512 93.290 80.921 1.00 33.22 154 ILE A N 1
ATOM 2368 C CA . ILE A 1 156 ? 58.453 93.617 79.959 1.00 26.77 154 ILE A CA 1
ATOM 2369 C C . ILE A 1 156 ? 57.071 93.461 80.609 1.00 25.55 154 ILE A C 1
ATOM 2370 O O . ILE A 1 156 ? 56.161 94.275 80.386 1.00 30.39 154 ILE A O 1
ATOM 2386 N N . LEU A 1 157 ? 56.875 92.391 81.387 1.00 27.83 155 LEU A N 1
ATOM 2387 C CA . LEU A 1 157 ? 55.589 92.208 82.035 1.00 22.86 155 LEU A CA 1
ATOM 2388 C C . LEU A 1 157 ? 55.380 93.227 83.158 1.00 24.97 155 LEU A C 1
ATOM 2389 O O . LEU A 1 157 ? 54.256 93.680 83.365 1.00 28.36 155 LEU A O 1
ATOM 2405 N N . ALA A 1 158 ? 56.437 93.627 83.880 1.00 24.49 156 ALA A N 1
ATOM 2406 C CA . ALA A 1 158 ? 56.238 94.688 84.868 1.00 31.38 156 ALA A CA 1
ATOM 2407 C C . ALA A 1 158 ? 55.787 95.984 84.181 1.00 32.94 156 ALA A C 1
ATOM 2408 O O . ALA A 1 158 ? 54.840 96.653 84.631 1.00 28.28 156 ALA A O 1
ATOM 2415 N N . GLU A 1 159 ? 56.455 96.346 83.080 1.00 29.24 157 GLU A N 1
ATOM 2416 C CA . GLU A 1 159 ? 56.054 97.539 82.336 1.00 27.88 157 GLU A CA 1
ATOM 2417 C C . GLU A 1 159 ? 54.647 97.382 81.793 1.00 31.04 157 GLU A C 1
ATOM 2418 O O . GLU A 1 159 ? 53.872 98.343 81.751 1.00 28.49 157 GLU A O 1
ATOM 2430 N N . HIS A 1 160 ? 54.284 96.163 81.415 1.00 32.16 158 HIS A N 1
ATOM 2431 C CA . HIS A 1 160 ? 52.943 95.916 80.903 1.00 28.41 158 HIS A CA 1
ATOM 2432 C C . HIS A 1 160 ? 51.898 96.104 82.000 1.00 23.61 158 HIS A C 1
ATOM 2433 O O . HIS A 1 160 ? 50.868 96.755 81.777 1.00 30.90 158 HIS A O 1
ATOM 2447 N N . GLY A 1 161 ? 52.192 95.637 83.219 1.00 28.57 159 GLY A N 1
ATOM 2448 C CA . GLY A 1 161 ? 51.304 95.902 84.330 1.00 27.62 159 GLY A CA 1
ATOM 2449 C C . GLY A 1 161 ? 51.204 97.379 84.669 1.00 31.35 159 GLY A C 1
ATOM 2450 O O . GLY A 1 161 ? 50.119 97.893 84.908 1.00 29.68 159 GLY A O 1
ATOM 2454 N N . GLN A 1 162 ? 52.334 98.081 84.667 1.00 28.58 160 GLN A N 1
ATOM 2455 C CA . GLN A 1 162 ? 52.327 99.526 84.920 1.00 29.77 160 GLN A CA 1
ATOM 2456 C C . GLN A 1 162 ? 51.430 100.283 83.941 1.00 29.35 160 GLN A C 1
ATOM 2457 O O . GLN A 1 162 ? 50.796 101.289 84.319 1.00 35.95 160 GLN A O 1
ATOM 2471 N N . ALA A 1 163 ? 51.327 99.798 82.707 1.00 32.03 161 ALA A N 1
ATOM 2472 C CA . ALA A 1 163 ? 50.543 100.497 81.695 1.00 32.60 161 ALA A CA 1
ATOM 2473 C C . ALA A 1 163 ? 49.062 100.435 82.000 1.00 32.53 161 ALA A C 1
ATOM 2474 O O . ALA A 1 163 ? 48.317 101.266 81.492 1.00 27.98 161 ALA A O 1
ATOM 2481 N N . ALA A 1 164 ? 48.625 99.481 82.831 1.00 29.36 162 ALA A N 1
ATOM 2482 C CA . ALA A 1 164 ? 47.226 99.366 83.227 1.00 31.76 162 ALA A CA 1
ATOM 2483 C C . ALA A 1 164 ? 46.881 100.152 84.481 1.00 30.72 162 ALA A C 1
ATOM 2484 O O . ALA A 1 164 ? 45.763 100.015 84.989 1.00 33.47 162 ALA A O 1
ATOM 2491 N N . ARG A 1 165 ? 47.801 100.964 85.004 1.00 36.40 163 ARG A N 1
ATOM 2492 C CA . ARG A 1 165 ? 47.612 101.434 86.372 1.00 42.85 163 ARG A CA 1
ATOM 2493 C C . ARG A 1 165 ? 46.400 102.357 86.507 1.00 41.92 163 ARG A C 1
ATOM 2494 O O . ARG A 1 165 ? 45.785 102.391 87.573 1.00 40.81 163 ARG A O 1
ATOM 2515 N N . ASP A 1 166 ? 46.035 103.105 85.456 1.00 28.86 164 ASP A N 1
ATOM 2516 C CA . ASP A 1 166 ? 44.907 104.023 85.517 1.00 40.97 164 ASP A CA 1
ATOM 2517 C C . ASP A 1 166 ? 43.572 103.337 85.287 1.00 40.97 164 ASP A C 1
ATOM 2518 O O . ASP A 1 166 ? 42.555 104.025 85.156 1.00 32.12 164 ASP A O 1
ATOM 2527 N N . PHE A 1 167 ? 43.551 102.011 85.209 1.00 31.49 165 PHE A N 1
ATOM 2528 C CA . PHE A 1 167 ? 42.287 101.312 85.015 1.00 29.71 165 PHE A CA 1
ATOM 2529 C C . PHE A 1 167 ? 42.057 100.275 86.113 1.00 29.87 165 PHE A C 1
ATOM 2530 O O . PHE A 1 167 ? 41.818 99.096 85.815 1.00 27.84 165 PHE A O 1
ATOM 2547 N N . PRO A 1 168 ? 42.131 100.657 87.385 1.00 29.95 166 PRO A N 1
ATOM 2548 C CA . PRO A 1 168 ? 41.816 99.682 88.453 1.00 39.34 166 PRO A CA 1
ATOM 2549 C C . PRO A 1 168 ? 40.368 99.187 88.411 1.00 41.57 166 PRO A C 1
ATOM 2550 O O . PRO A 1 168 ? 40.053 98.157 89.026 1.00 31.49 166 PRO A O 1
ATOM 2561 N N . ASP A 1 169 ? 39.472 99.911 87.733 1.00 29.44 167 ASP A N 1
ATOM 2562 C CA . ASP A 1 169 ? 38.075 99.511 87.618 1.00 31.04 167 ASP A CA 1
ATOM 2563 C C . ASP A 1 169 ? 37.855 98.370 86.624 1.00 25.96 167 ASP A C 1
ATOM 2564 O O . ASP A 1 169 ? 36.770 97.778 86.624 1.00 29.68 167 ASP A O 1
ATOM 2573 N N . VAL A 1 170 ? 38.817 98.092 85.762 1.00 29.11 168 VAL A N 1
ATOM 2574 C CA . VAL A 1 170 ? 38.720 97.024 84.762 1.00 26.60 168 VAL A CA 1
ATOM 2575 C C . VAL A 1 170 ? 39.503 95.858 85.350 1.00 32.64 168 VAL A C 1
ATOM 2576 O O . VAL A 1 170 ? 40.720 95.950 85.542 1.00 31.53 168 VAL A O 1
ATOM 2589 N N . ARG A 1 171 ? 38.814 94.775 85.691 1.00 23.00 169 ARG A N 1
ATOM 2590 C CA . ARG A 1 171 ? 39.422 93.676 86.407 1.00 23.12 169 ARG A CA 1
ATOM 2591 C C . ARG A 1 171 ? 39.841 92.594 85.410 1.00 30.00 169 ARG A C 1
ATOM 2592 O O . ARG A 1 171 ? 39.045 92.168 84.555 1.00 28.25 169 ARG A O 1
ATOM 2613 N N . ALA A 1 172 ? 41.077 92.152 85.544 1.00 28.73 170 ALA A N 1
ATOM 2614 C CA . ALA A 1 172 ? 41.696 91.212 84.616 1.00 22.10 170 ALA A CA 1
ATOM 2615 C C . ALA A 1 172 ? 41.551 89.762 85.076 1.00 23.16 170 ALA A C 1
ATOM 2616 O O . ALA A 1 172 ? 41.558 89.458 86.267 1.00 24.17 170 ALA A O 1
ATOM 2623 N N . ASN A 1 173 ? 41.461 88.858 84.083 1.00 25.55 171 ASN A N 1
ATOM 2624 C CA . ASN A 1 173 ? 41.493 87.405 84.293 1.00 33.26 171 ASN A CA 1
ATOM 2625 C C . ASN A 1 173 ? 42.419 86.861 83.202 1.00 27.48 171 ASN A C 1
ATOM 2626 O O . ASN A 1 173 ? 41.996 86.709 82.055 1.00 35.82 171 ASN A O 1
ATOM 2637 N N . THR A 1 174 ? 43.693 86.638 83.521 1.00 26.76 172 THR A N 1
ATOM 2638 C CA . THR A 1 174 ? 44.654 86.104 82.554 1.00 30.87 172 THR A CA 1
ATOM 2639 C C . THR A 1 174 ? 44.980 84.675 83.001 1.00 32.65 172 THR A C 1
ATOM 2640 O O . THR A 1 174 ? 45.525 84.470 84.086 1.00 35.19 172 THR A O 1
ATOM 2651 N N . VAL A 1 175 ? 44.587 83.695 82.191 1.00 31.29 173 VAL A N 1
ATOM 2652 C CA . VAL A 1 175 ? 44.493 82.317 82.672 1.00 21.28 173 VAL A CA 1
ATOM 2653 C C . VAL A 1 175 ? 45.078 81.365 81.637 1.00 25.76 173 VAL A C 1
ATOM 2654 O O . VAL A 1 175 ? 44.710 81.434 80.451 1.00 20.62 173 VAL A O 1
ATOM 2667 N N . PRO A 1 176 ? 45.967 80.456 82.038 1.00 24.19 174 PRO A N 1
ATOM 2668 C CA . PRO A 1 176 ? 46.560 79.526 81.065 1.00 33.44 174 PRO A CA 1
ATOM 2669 C C . PRO A 1 176 ? 45.523 78.675 80.370 1.00 28.93 174 PRO A C 1
ATOM 2670 O O . PRO A 1 176 ? 44.573 78.194 80.992 1.00 23.72 174 PRO A O 1
ATOM 2681 N N . ALA A 1 177 ? 45.745 78.452 79.075 1.00 27.01 175 ALA A N 1
ATOM 2682 C CA . ALA A 1 177 ? 44.829 77.691 78.240 1.00 27.15 175 ALA A CA 1
ATOM 2683 C C . ALA A 1 177 ? 45.527 76.567 77.489 1.00 25.09 175 ALA A C 1
ATOM 2684 O O . ALA A 1 177 ? 44.889 75.905 76.659 1.00 23.51 175 ALA A O 1
ATOM 2691 N N . PHE A 1 178 ? 46.811 76.358 77.742 1.00 24.63 176 PHE A N 1
ATOM 2692 C CA . PHE A 1 178 ? 47.591 75.366 77.025 1.00 21.60 176 PHE A CA 1
ATOM 2693 C C . PHE A 1 178 ? 46.913 74.005 77.066 1.00 26.96 176 PHE A C 1
ATOM 2694 O O . PHE A 1 178 ? 46.563 73.534 78.139 1.00 26.75 176 PHE A O 1
ATOM 2711 N N . ALA A 1 179 ? 46.746 73.378 75.899 1.00 26.91 177 ALA A N 1
ATOM 2712 C CA . ALA A 1 179 ? 46.182 72.034 75.766 1.00 36.69 177 ALA A CA 1
ATOM 2713 C C . ALA A 1 179 ? 44.682 71.961 76.043 1.00 33.50 177 ALA A C 1
ATOM 2714 O O . ALA A 1 179 ? 44.124 70.851 76.098 1.00 31.37 177 ALA A O 1
ATOM 2721 N N . LEU A 1 180 ? 43.999 73.093 76.228 1.00 26.04 178 LEU A N 1
ATOM 2722 C CA . LEU A 1 180 ? 42.552 73.084 76.432 1.00 26.04 178 LEU A CA 1
ATOM 2723 C C . LEU A 1 180 ? 41.836 73.663 75.221 1.00 31.18 178 LEU A C 1
ATOM 2724 O O . LEU A 1 180 ? 40.671 74.105 75.305 1.00 27.30 178 LEU A O 1
ATOM 2740 N N . GLY A 1 181 ? 42.536 73.667 74.109 1.00 26.24 179 GLY A N 1
ATOM 2741 C CA . GLY A 1 181 ? 42.101 74.220 72.856 1.00 24.07 179 GLY A CA 1
ATOM 2742 C C . GLY A 1 181 ? 43.329 74.726 72.127 1.00 23.35 179 GLY A C 1
ATOM 2743 O O . GLY A 1 181 ? 44.446 74.334 72.454 1.00 22.85 179 GLY A O 1
ATOM 2747 N N . ASP A 1 182 ? 43.110 75.672 71.219 1.00 22.34 180 ASP A N 1
ATOM 2748 C CA . ASP A 1 182 ? 44.146 76.106 70.286 1.00 30.00 180 ASP A CA 1
ATOM 2749 C C . ASP A 1 182 ? 45.055 77.222 70.808 1.00 28.92 180 ASP A C 1
ATOM 2750 O O . ASP A 1 182 ? 45.891 77.721 70.044 1.00 26.79 180 ASP A O 1
ATOM 2759 N N . TYR A 1 183 ? 44.977 77.579 72.092 1.00 20.77 181 TYR A N 1
ATOM 2760 C CA . TYR A 1 183 ? 45.533 78.859 72.538 1.00 25.68 181 TYR A CA 1
ATOM 2761 C C . TYR A 1 183 ? 46.461 78.649 73.716 1.00 24.85 181 TYR A C 1
ATOM 2762 O O . TYR A 1 183 ? 46.597 77.544 74.250 1.00 28.56 181 TYR A O 1
ATOM 2780 N N . GLU A 1 184 ? 47.118 79.738 74.109 1.00 19.61 182 GLU A N 1
ATOM 2781 C CA . GLU A 1 184 ? 48.018 79.679 75.262 1.00 18.60 182 GLU A CA 1
ATOM 2782 C C . GLU A 1 184 ? 47.414 80.314 76.513 1.00 21.40 182 GLU A C 1
ATOM 2783 O O . GLU A 1 184 ? 47.717 79.877 77.640 1.00 23.54 182 GLU A O 1
ATOM 2795 N N . TRP A 1 185 ? 46.588 81.342 76.340 1.00 26.94 183 TRP A N 1
ATOM 2796 C CA . TRP A 1 185 ? 45.935 82.010 77.456 1.00 19.50 183 TRP A CA 1
ATOM 2797 C C . TRP A 1 185 ? 44.488 82.313 77.098 1.00 26.76 183 TRP A C 1
ATOM 2798 O O . TRP A 1 185 ? 44.132 82.530 75.925 1.00 25.27 183 TRP A O 1
ATOM 2819 N N . MET A 1 186 ? 43.683 82.424 78.143 1.00 25.08 184 MET A N 1
ATOM 2820 C CA . MET A 1 186 ? 42.298 82.876 78.052 1.00 25.79 184 MET A CA 1
ATOM 2821 C C . MET A 1 186 ? 42.232 84.184 78.830 1.00 22.96 184 MET A C 1
ATOM 2822 O O . MET A 1 186 ? 42.592 84.221 80.015 1.00 25.40 184 MET A O 1
ATOM 2836 N N . LEU A 1 187 ? 41.819 85.252 78.161 1.00 21.81 185 LEU A N 1
ATOM 2837 C CA . LEU A 1 187 ? 41.766 86.570 78.765 1.00 21.90 185 LEU A CA 1
ATOM 2838 C C . LEU A 1 187 ? 40.333 87.046 78.905 1.00 20.94 185 LEU A C 1
ATOM 2839 O O . LEU A 1 187 ? 39.523 86.900 77.988 1.00 26.29 185 LEU A O 1
ATOM 2855 N N . ALA A 1 188 ? 40.027 87.650 80.040 1.00 23.03 186 ALA A N 1
ATOM 2856 C CA . ALA A 1 188 ? 38.712 88.246 80.191 1.00 26.28 186 ALA A CA 1
ATOM 2857 C C . ALA A 1 188 ? 38.863 89.483 81.047 1.00 28.26 186 ALA A C 1
ATOM 2858 O O . ALA A 1 188 ? 39.472 89.433 82.122 1.00 25.61 186 ALA A O 1
ATOM 2865 N N . PHE A 1 189 ? 38.303 90.585 80.557 1.00 21.78 187 PHE A N 1
ATOM 2866 C CA . PHE A 1 189 ? 38.354 91.875 81.249 1.00 22.13 187 PHE A CA 1
ATOM 2867 C C . PHE A 1 189 ? 36.932 92.311 81.553 1.00 25.80 187 PHE A C 1
ATOM 2868 O O . PHE A 1 189 ? 36.106 92.384 80.651 1.00 25.25 187 PHE A O 1
ATOM 2885 N N . GLU A 1 190 ? 36.646 92.573 82.830 1.00 28.99 188 GLU A N 1
ATOM 2886 C CA . GLU A 1 190 ? 35.303 92.898 83.277 1.00 27.14 188 GLU A CA 1
ATOM 2887 C C . GLU A 1 190 ? 35.297 94.272 83.924 1.00 27.88 188 GLU A C 1
ATOM 2888 O O . GLU A 1 190 ? 36.238 94.602 84.660 1.00 25.70 188 GLU A O 1
ATOM 2900 N N . ALA A 1 191 ? 34.221 95.052 83.713 1.00 25.51 189 ALA A N 1
ATOM 2901 C CA . ALA A 1 191 ? 34.215 96.441 84.180 1.00 24.64 189 ALA A CA 1
ATOM 2902 C C . ALA A 1 191 ? 32.786 96.974 84.261 1.00 25.81 189 ALA A C 1
ATOM 2903 O O . ALA A 1 191 ? 31.877 96.474 83.581 1.00 2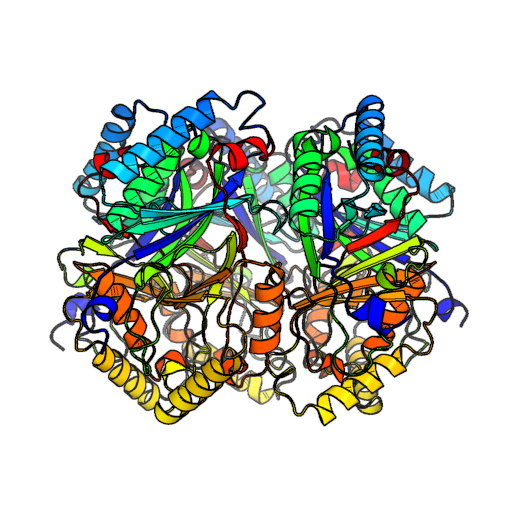7.37 189 ALA A O 1
ATOM 2910 N N . PRO A 1 192 ? 32.579 98.050 85.021 1.00 26.22 190 PRO A N 1
ATOM 2911 C CA . PRO A 1 192 ? 31.259 98.689 85.040 1.00 31.51 190 PRO A CA 1
ATOM 2912 C C . PRO A 1 192 ? 30.872 99.277 83.709 1.00 24.52 190 PRO A C 1
ATOM 2913 O O . PRO A 1 192 ? 29.689 99.266 83.370 1.00 32.03 190 PRO A O 1
ATOM 2924 N N . ARG A 1 193 ? 31.840 99.761 82.927 1.00 25.83 191 ARG A N 1
ATOM 2925 C CA . ARG A 1 193 ? 31.550 100.501 81.705 1.00 32.45 191 ARG A CA 1
ATOM 2926 C C . ARG A 1 193 ? 32.312 99.925 80.524 1.00 29.35 191 ARG A C 1
ATOM 2927 O O . ARG A 1 193 ? 33.539 99.772 80.582 1.00 25.89 191 ARG A O 1
ATOM 2948 N N . LEU A 1 194 ? 31.593 99.660 79.433 1.00 27.06 192 LEU A N 1
ATOM 2949 C CA . LEU A 1 194 ? 32.244 99.140 78.227 1.00 30.79 192 LEU A CA 1
ATOM 2950 C C . LEU A 1 194 ? 33.328 100.094 77.711 1.00 26.88 192 LEU A C 1
ATOM 2951 O O . LEU A 1 194 ? 34.393 99.663 77.257 1.00 26.64 192 LEU A O 1
ATOM 2967 N N . ASP A 1 195 ? 33.091 101.397 77.808 1.00 27.33 193 ASP A N 1
ATOM 2968 C CA . ASP A 1 195 ? 34.063 102.326 77.246 1.00 27.51 193 ASP A CA 1
ATOM 2969 C C . ASP A 1 195 ? 35.386 102.268 77.985 1.00 27.53 193 ASP A C 1
ATOM 2970 O O . ASP A 1 195 ? 36.417 102.611 77.399 1.00 30.48 193 ASP A O 1
ATOM 2979 N N . ARG A 1 196 ? 35.390 101.845 79.250 1.00 27.55 194 ARG A N 1
ATOM 2980 C CA . ARG A 1 196 ? 36.669 101.713 79.952 1.00 27.55 194 ARG A CA 1
ATOM 2981 C C . ARG A 1 196 ? 37.439 100.482 79.467 1.00 27.07 194 ARG A C 1
ATOM 2982 O O . ARG A 1 196 ? 38.674 100.445 79.539 1.00 27.03 194 ARG A O 1
ATOM 3003 N N . ILE A 1 197 ? 36.731 99.456 78.996 1.00 26.71 195 ILE A N 1
ATOM 3004 C CA . ILE A 1 197 ? 37.431 98.306 78.414 1.00 26.25 195 ILE A CA 1
ATOM 3005 C C . ILE A 1 197 ? 38.084 98.701 77.088 1.00 26.18 195 ILE A C 1
ATOM 3006 O O . ILE A 1 197 ? 39.233 98.334 76.814 1.00 27.36 195 ILE A O 1
ATOM 3022 N N . VAL A 1 198 ? 37.347 99.430 76.237 1.00 26.32 196 VAL A N 1
ATOM 3023 C CA . VAL A 1 198 ? 37.910 99.915 74.966 1.00 26.30 196 VAL A CA 1
ATOM 3024 C C . VAL A 1 198 ? 39.167 100.734 75.231 1.00 33.36 196 VAL A C 1
ATOM 3025 O O . VAL A 1 198 ? 40.236 100.508 74.636 1.00 26.39 196 VAL A O 1
ATOM 3038 N N . ASP A 1 199 ? 39.074 101.664 76.178 1.00 26.98 197 ASP A N 1
ATOM 3039 C CA . ASP A 1 199 ? 40.190 102.551 76.465 1.00 27.28 197 ASP A CA 1
ATOM 3040 C C . ASP A 1 199 ? 41.373 101.796 77.055 1.00 27.08 197 ASP A C 1
ATOM 3041 O O . ASP A 1 199 ? 42.530 102.100 76.740 1.00 27.12 197 ASP A O 1
ATOM 3050 N N . LEU A 1 200 ? 41.109 100.809 77.915 1.00 26.88 198 LEU A N 1
ATOM 3051 C CA . LEU A 1 200 ? 42.202 100.008 78.451 1.00 26.68 198 LEU A CA 1
ATOM 3052 C C . LEU A 1 200 ? 42.934 99.267 77.333 1.00 26.29 198 LEU A C 1
ATOM 3053 O O . LEU A 1 200 ? 44.161 99.139 77.345 1.00 26.24 198 LEU A O 1
ATOM 3069 N N . MET A 1 201 ? 42.182 98.674 76.423 1.00 25.99 199 MET A N 1
ATOM 3070 C CA . MET A 1 201 ? 42.806 97.919 75.343 1.00 25.60 199 MET A CA 1
ATOM 3071 C C . MET A 1 201 ? 43.642 98.833 74.467 1.00 25.77 199 MET A C 1
ATOM 3072 O O . MET A 1 201 ? 44.730 98.468 74.030 1.00 25.59 199 MET A O 1
ATOM 3086 N N . HIS A 1 202 ? 43.138 100.026 74.197 1.00 26.12 200 HIS A N 1
ATOM 3087 C CA . HIS A 1 202 ? 43.888 100.996 73.417 1.00 26.34 200 HIS A CA 1
ATOM 3088 C C . HIS A 1 202 ? 45.179 101.346 74.125 1.00 26.53 200 HIS A C 1
ATOM 3089 O O . HIS A 1 202 ? 46.262 101.338 73.514 1.00 27.90 200 HIS A O 1
ATOM 3103 N N . LYS A 1 203 ? 45.098 101.614 75.433 1.00 26.78 201 LYS A N 1
ATOM 3104 C CA . LYS A 1 203 ? 46.279 102.021 76.174 1.00 27.00 201 LYS A CA 1
ATOM 3105 C C . LYS A 1 203 ? 47.315 100.923 76.248 1.00 26.66 201 LYS A C 1
ATOM 3106 O O . LYS A 1 203 ? 48.515 101.201 76.235 1.00 26.76 201 LYS A O 1
ATOM 3125 N N . MET A 1 204 ? 46.869 99.675 76.386 1.00 27.23 202 MET A N 1
ATOM 3126 C CA . MET A 1 204 ? 47.785 98.556 76.506 1.00 25.94 202 MET A CA 1
ATOM 3127 C C . MET A 1 204 ? 48.519 98.276 75.202 1.00 26.77 202 MET A C 1
ATOM 3128 O O . MET A 1 204 ? 49.468 97.493 75.219 1.00 27.02 202 MET A O 1
ATOM 3142 N N . ARG A 1 205 ? 48.136 98.910 74.082 1.00 25.74 203 ARG A N 1
ATOM 3143 C CA . ARG A 1 205 ? 48.947 98.788 72.874 1.00 25.82 203 ARG A CA 1
ATOM 3144 C C . ARG A 1 205 ? 50.299 99.468 73.042 1.00 25.81 203 ARG A C 1
ATOM 3145 O O . ARG A 1 205 ? 51.229 99.174 72.296 1.00 25.64 203 ARG A O 1
ATOM 3166 N N . TYR A 1 206 ? 50.420 100.373 74.011 1.00 27.76 204 TYR A N 1
ATOM 3167 C CA . TYR A 1 206 ? 51.614 101.186 74.217 1.00 24.06 204 TYR A CA 1
ATOM 3168 C C . TYR A 1 206 ? 52.583 100.481 75.171 1.00 31.79 204 TYR A C 1
ATOM 3169 O O . TYR A 1 206 ? 53.045 101.046 76.159 1.00 32.20 204 TYR A O 1
ATOM 3187 N N . THR A 1 207 ? 52.887 99.214 74.868 1.00 26.99 205 THR A N 1
ATOM 3188 C CA . THR A 1 207 ? 53.840 98.413 75.626 1.00 26.73 205 THR A CA 1
ATOM 3189 C C . THR A 1 207 ? 54.716 97.558 74.713 1.00 22.06 205 THR A C 1
ATOM 3190 O O . THR A 1 207 ? 54.333 97.180 73.608 1.00 25.17 205 THR A O 1
ATOM 3201 N N . GLU A 1 208 ? 55.892 97.224 75.217 1.00 23.59 206 GLU A N 1
ATOM 3202 C CA . GLU A 1 208 ? 56.837 96.385 74.496 1.00 28.73 206 GLU A CA 1
ATOM 3203 C C . GLU A 1 208 ? 56.331 94.964 74.377 1.00 23.92 206 GLU A C 1
ATOM 3204 O O . GLU A 1 208 ? 56.689 94.283 73.421 1.00 25.85 206 GLU A O 1
ATOM 3216 N N . ALA A 1 209 ? 55.459 94.529 75.301 1.00 28.10 207 ALA A N 1
ATOM 3217 C CA . ALA A 1 209 ? 54.880 93.195 75.204 1.00 29.03 207 ALA A CA 1
ATOM 3218 C C . ALA A 1 209 ? 54.165 92.995 73.879 1.00 34.03 207 ALA A C 1
ATOM 3219 O O . ALA A 1 209 ? 54.063 91.856 73.407 1.00 23.12 207 ALA A O 1
ATOM 3226 N N . ARG A 1 210 ? 53.702 94.073 73.247 1.00 27.28 208 ARG A N 1
ATOM 3227 C CA . ARG A 1 210 ? 52.982 93.945 71.986 1.00 23.90 208 ARG A CA 1
ATOM 3228 C C . ARG A 1 210 ? 53.866 93.401 70.871 1.00 23.66 208 ARG A C 1
ATOM 3229 O O . ARG A 1 210 ? 53.352 92.927 69.854 1.00 26.04 208 ARG A O 1
ATOM 3250 N N . LEU A 1 211 ? 55.179 93.501 71.017 1.00 22.00 209 LEU A N 1
ATOM 3251 C CA . LEU A 1 211 ? 56.120 92.962 70.049 1.00 28.47 209 LEU A CA 1
ATOM 3252 C C . LEU A 1 211 ? 56.262 91.451 70.160 1.00 28.86 209 LEU A C 1
ATOM 3253 O O . LEU A 1 211 ? 57.111 90.874 69.462 1.00 25.59 209 LEU A O 1
ATOM 3269 N N . HIS A 1 212 ? 55.469 90.809 71.010 1.00 27.09 210 HIS A N 1
ATOM 3270 C CA . HIS A 1 212 ? 55.646 89.382 71.318 1.00 25.60 210 HIS A CA 1
ATOM 3271 C C . HIS A 1 212 ? 54.290 88.689 71.336 1.00 21.17 210 HIS A C 1
ATOM 3272 O O . HIS A 1 212 ? 53.953 87.930 72.254 1.00 25.28 210 HIS A O 1
ATOM 3286 N N . VAL A 1 213 ? 53.513 88.949 70.284 1.00 23.47 211 VAL A N 1
ATOM 3287 C CA . VAL A 1 213 ? 52.149 88.486 70.150 1.00 22.69 211 VAL A CA 1
ATOM 3288 C C . VAL A 1 213 ? 51.978 87.794 68.802 1.00 26.14 211 VAL A C 1
ATOM 3289 O O . VAL A 1 213 ? 52.400 88.331 67.774 1.00 27.41 211 VAL A O 1
ATOM 3302 N N . ARG A 1 214 ? 51.289 86.644 68.797 1.00 20.92 212 ARG A N 1
ATOM 3303 C CA . ARG A 1 214 ? 50.921 85.992 67.545 1.00 21.85 212 ARG A CA 1
ATOM 3304 C C . ARG A 1 214 ? 49.439 85.955 67.239 1.00 25.22 212 ARG A C 1
ATOM 3305 O O . ARG A 1 214 ? 49.064 85.974 66.064 1.00 26.95 212 ARG A O 1
ATOM 3326 N N . GLU A 1 215 ? 48.586 85.854 68.245 1.00 22.37 213 GLU A N 1
ATOM 3327 C CA . GLU A 1 215 ? 47.148 85.704 68.017 1.00 20.87 213 GLU A CA 1
ATOM 3328 C C . GLU A 1 215 ? 46.386 86.269 69.209 1.00 21.06 213 GLU A C 1
ATOM 3329 O O . GLU A 1 215 ? 46.842 86.162 70.354 1.00 23.98 213 GLU A O 1
ATOM 3341 N N . GLU A 1 216 ? 45.180 86.824 68.934 1.00 22.45 214 GLU A N 1
ATOM 3342 C CA . GLU A 1 216 ? 44.377 87.408 70.015 1.00 25.37 214 GLU A CA 1
ATOM 3343 C C . GLU A 1 216 ? 42.918 87.550 69.601 1.00 29.80 214 GLU A C 1
ATOM 3344 O O . GLU A 1 216 ? 42.215 88.400 70.159 1.00 29.23 214 GLU A O 1
ATOM 3357 N N . THR A 1 217 ? 42.439 86.762 68.654 1.00 21.00 215 THR A N 1
ATOM 3358 C CA . THR A 1 217 ? 41.054 86.752 68.215 1.00 20.98 215 THR A CA 1
ATOM 3359 C C . THR A 1 217 ? 40.592 85.304 68.145 1.00 25.13 215 THR A C 1
ATOM 3360 O O . THR A 1 217 ? 41.412 84.388 67.994 1.00 27.21 215 THR A O 1
ATOM 3371 N N . PRO A 1 218 ? 39.283 85.061 68.216 1.00 26.80 216 PRO A N 1
ATOM 3372 C CA . PRO A 1 218 ? 38.202 86.052 68.269 1.00 30.36 216 PRO A CA 1
ATOM 3373 C C . PRO A 1 218 ? 37.886 86.676 69.627 1.00 21.34 216 PRO A C 1
ATOM 3374 O O . PRO A 1 218 ? 38.034 86.109 70.691 1.00 23.72 216 PRO A O 1
ATOM 3385 N N . PHE A 1 219 ? 37.407 87.916 69.518 1.00 31.14 217 PHE A N 1
ATOM 3386 C CA . PHE A 1 219 ? 36.873 88.673 70.625 1.00 24.34 217 PHE A CA 1
ATOM 3387 C C . PHE A 1 219 ? 35.393 88.431 70.840 1.00 23.68 217 PHE A C 1
ATOM 3388 O O . PHE A 1 219 ? 34.614 88.418 69.882 1.00 24.18 217 PHE A O 1
ATOM 3405 N N . PHE A 1 220 ? 34.987 88.385 72.112 1.00 26.03 218 PHE A N 1
ATOM 3406 C CA . PHE A 1 220 ? 33.573 88.336 72.464 1.00 21.85 218 PHE A CA 1
ATOM 3407 C C . PHE A 1 220 ? 33.320 89.360 73.557 1.00 22.06 218 PHE A C 1
ATOM 3408 O O . PHE A 1 220 ? 33.957 89.324 74.618 1.00 28.58 218 PHE A O 1
ATOM 3425 N N . THR A 1 221 ? 32.351 90.213 73.311 1.00 23.23 219 THR A N 1
ATOM 3426 C CA . THR A 1 221 ? 32.112 91.385 74.154 1.00 22.28 219 THR A CA 1
ATOM 3427 C C . THR A 1 221 ? 30.624 91.508 74.396 1.00 23.32 219 THR A C 1
ATOM 3428 O O . THR A 1 221 ? 29.843 91.372 73.448 1.00 24.99 219 THR A O 1
ATOM 3439 N N . GLY A 1 222 ? 30.220 91.730 75.648 1.00 22.70 220 GLY A N 1
ATOM 3440 C CA . GLY A 1 222 ? 28.810 91.891 75.899 1.00 24.28 220 GLY A CA 1
ATOM 3441 C C . GLY A 1 222 ? 28.480 92.212 77.344 1.00 25.29 220 GLY A C 1
ATOM 3442 O O . GLY A 1 222 ? 29.348 92.448 78.182 1.00 29.99 220 GLY A O 1
ATOM 3446 N N . ARG A 1 223 ? 27.191 92.156 77.615 1.00 26.46 221 ARG A N 1
ATOM 3447 C CA . ARG A 1 223 ? 26.602 92.681 78.841 1.00 28.38 221 ARG A CA 1
ATOM 3448 C C . ARG A 1 223 ? 26.132 91.516 79.692 1.00 28.15 221 ARG A C 1
ATOM 3449 O O . ARG A 1 223 ? 25.405 90.644 79.205 1.00 23.87 221 ARG A O 1
ATOM 3470 N N . ARG A 1 224 ? 26.557 91.499 80.951 1.00 30.89 222 ARG A N 1
ATOM 3471 C CA . ARG A 1 224 ? 26.108 90.471 81.889 1.00 29.09 222 ARG A CA 1
ATOM 3472 C C . ARG A 1 224 ? 24.642 90.684 82.242 1.00 27.69 222 ARG A C 1
ATOM 3473 O O . ARG A 1 224 ? 24.241 91.786 82.635 1.00 26.39 222 ARG A O 1
ATOM 3494 N N . VAL A 1 225 ? 23.835 89.662 82.077 1.00 26.96 223 VAL A N 1
ATOM 3495 C CA . VAL A 1 225 ? 22.417 89.785 82.401 1.00 28.20 223 VAL A CA 1
ATOM 3496 C C . VAL A 1 225 ? 22.167 89.448 83.869 1.00 30.83 223 VAL A C 1
ATOM 3497 O O . VAL A 1 225 ? 22.951 88.762 84.531 1.00 40.03 223 VAL A O 1
ATOM 3510 N N . SER A 1 226 ? 21.036 89.932 84.371 1.00 32.97 224 SER A N 1
ATOM 3511 C CA . SER A 1 226 ? 20.598 89.629 85.728 1.00 48.92 224 SER A CA 1
ATOM 3512 C C . SER A 1 226 ? 19.951 88.256 85.787 1.00 48.04 224 SER A C 1
ATOM 3513 O O . SER A 1 226 ? 20.184 87.492 86.730 1.00 55.98 224 SER A O 1
ATOM 3521 N N . GLU A 1 227 ? 19.163 87.917 84.766 1.00 36.99 225 GLU A N 1
ATOM 3522 C CA . GLU A 1 227 ? 18.363 86.709 84.788 1.00 52.51 225 GLU A CA 1
ATOM 3523 C C . GLU A 1 227 ? 18.212 86.195 83.366 1.00 33.96 225 GLU A C 1
ATOM 3524 O O . GLU A 1 227 ? 18.300 86.956 82.397 1.00 31.23 225 GLU A O 1
ATOM 3536 N N . VAL A 1 228 ? 17.964 84.887 83.253 1.00 39.21 226 VAL A N 1
ATOM 3537 C CA . VAL A 1 228 ? 17.929 84.269 81.936 1.00 40.88 226 VAL A CA 1
ATOM 3538 C C . VAL A 1 228 ? 16.929 84.995 81.054 1.00 33.53 226 VAL A C 1
ATOM 3539 O O . VAL A 1 228 ? 17.154 85.177 79.852 1.00 33.35 226 VAL A O 1
ATOM 3552 N N . SER A 1 229 ? 15.846 85.483 81.656 1.00 35.60 227 SER A N 1
ATOM 3553 C CA . SER A 1 229 ? 14.783 86.133 80.906 1.00 29.06 227 SER A CA 1
ATOM 3554 C C . SER A 1 229 ? 15.303 87.267 80.030 1.00 42.07 227 SER A C 1
ATOM 3555 O O . SER A 1 229 ? 14.872 87.421 78.881 1.00 37.68 227 SER A O 1
ATOM 3563 N N . GLU A 1 230 ? 16.202 88.096 80.568 1.00 39.93 228 GLU A N 1
ATOM 3564 C CA . GLU A 1 230 ? 16.715 89.214 79.796 1.00 42.13 228 GLU A CA 1
ATOM 3565 C C . GLU A 1 230 ? 17.421 88.736 78.540 1.00 40.64 228 GLU A C 1
ATOM 3566 O O . GLU A 1 230 ? 17.376 89.406 77.502 1.00 38.92 228 GLU A O 1
ATOM 3578 N N . LEU A 1 231 ? 18.105 87.590 78.619 1.00 31.26 229 LEU A N 1
ATOM 3579 C CA . LEU A 1 231 ? 18.801 87.095 77.441 1.00 31.19 229 LEU A CA 1
ATOM 3580 C C . LEU A 1 231 ? 17.830 86.452 76.471 1.00 38.47 229 LEU A C 1
ATOM 3581 O O . LEU A 1 231 ? 17.819 86.772 75.274 1.00 36.52 229 LEU A O 1
ATOM 3597 N N . VAL A 1 232 ? 17.047 85.492 76.973 1.00 32.71 230 VAL A N 1
ATOM 3598 C CA . VAL A 1 232 ? 16.202 84.701 76.088 1.00 39.77 230 VAL A CA 1
ATOM 3599 C C . VAL A 1 232 ? 15.271 85.610 75.313 1.00 34.26 230 VAL A C 1
ATOM 3600 O O . VAL A 1 232 ? 14.995 85.388 74.127 1.00 35.10 230 VAL A O 1
ATOM 3613 N N . ASN A 1 233 ? 14.755 86.646 75.968 1.00 26.51 231 ASN A N 1
ATOM 3614 C CA . ASN A 1 233 ? 13.802 87.505 75.286 1.00 35.22 231 ASN A CA 1
ATOM 3615 C C . ASN A 1 233 ? 14.435 88.345 74.179 1.00 37.19 231 ASN A C 1
ATOM 3616 O O . ASN A 1 233 ? 13.700 88.801 73.299 1.00 32.91 231 ASN A O 1
ATOM 3627 N N . VAL A 1 234 ? 15.761 88.539 74.145 1.00 32.39 232 VAL A N 1
ATOM 3628 C CA . VAL A 1 234 ? 16.280 89.330 73.021 1.00 40.80 232 VAL A CA 1
ATOM 3629 C C . VAL A 1 234 ? 16.667 88.473 71.803 1.00 30.93 232 VAL A C 1
ATOM 3630 O O . VAL A 1 234 ? 16.812 89.005 70.694 1.00 33.03 232 VAL A O 1
ATOM 3643 N N . LEU A 1 235 ? 16.801 87.165 71.965 1.00 26.56 233 LEU A N 1
ATOM 3644 C CA . LEU A 1 235 ? 17.320 86.343 70.888 1.00 28.31 233 LEU A CA 1
ATOM 3645 C C . LEU A 1 235 ? 16.371 86.338 69.698 1.00 30.63 233 LEU A C 1
ATOM 3646 O O . LEU A 1 235 ? 15.154 86.483 69.858 1.00 28.82 233 LEU A O 1
ATOM 3662 N N . PRO A 1 236 ? 16.897 86.139 68.490 1.00 37.30 234 PRO A N 1
ATOM 3663 C CA . PRO A 1 236 ? 16.009 85.981 67.340 1.00 32.93 234 PRO A CA 1
ATOM 3664 C C . PRO A 1 236 ? 15.297 84.639 67.425 1.00 31.49 234 PRO A C 1
ATOM 3665 O O . PRO A 1 236 ? 15.850 83.655 67.911 1.00 31.98 234 PRO A O 1
ATOM 3676 N N . GLY A 1 237 ? 14.056 84.616 66.980 1.00 32.59 235 GLY A N 1
ATOM 3677 C CA . GLY A 1 237 ? 13.243 83.422 67.093 1.00 45.99 235 GLY A CA 1
ATOM 3678 C C . GLY A 1 237 ? 13.478 82.472 65.938 1.00 61.46 235 GLY A C 1
ATOM 3679 O O . GLY A 1 237 ? 12.815 81.424 65.854 1.00 49.14 235 GLY A O 1
ATOM 3684 N N . LEU B 1 7 ? 70.057 50.600 72.304 1.00 74.85 5 LEU B N 1
ATOM 3685 C CA . LEU B 1 7 ? 69.543 49.725 71.256 1.00 85.21 5 LEU B CA 1
ATOM 3686 C C . LEU B 1 7 ? 68.914 48.488 71.901 1.00 82.90 5 LEU B C 1
ATOM 3687 O O . LEU B 1 7 ? 69.339 47.359 71.651 1.00 82.19 5 LEU B O 1
ATOM 3702 N N . ASN B 1 8 ? 67.912 48.720 72.751 1.00 100.45 6 ASN B N 1
ATOM 3703 C CA . ASN B 1 8 ? 67.161 47.655 73.403 1.00 90.01 6 ASN B CA 1
ATOM 3704 C C . ASN B 1 8 ? 65.709 47.620 72.934 1.00 79.97 6 ASN B C 1
ATOM 3705 O O . ASN B 1 8 ? 64.843 47.074 73.634 1.00 79.86 6 ASN B O 1
ATOM 3716 N N . PHE B 1 9 ? 65.431 48.197 71.755 1.00 58.53 7 PHE B N 1
ATOM 3717 C CA . PHE B 1 9 ? 64.072 48.369 71.274 1.00 42.52 7 PHE B CA 1
ATOM 3718 C C . PHE B 1 9 ? 63.978 48.166 69.762 1.00 45.07 7 PHE B C 1
ATOM 3719 O O . PHE B 1 9 ? 63.147 48.784 69.098 1.00 35.27 7 PHE B O 1
ATOM 3736 N N . GLU B 1 10 ? 64.803 47.309 69.180 1.00 56.63 8 GLU B N 1
ATOM 3737 C CA . GLU B 1 10 ? 64.857 47.313 67.718 1.00 54.08 8 GLU B CA 1
ATOM 3738 C C . GLU B 1 10 ? 63.615 46.669 67.095 1.00 37.46 8 GLU B C 1
ATOM 3739 O O . GLU B 1 10 ? 63.162 47.119 66.039 1.00 41.49 8 GLU B O 1
ATOM 3751 N N . GLU B 1 11 ? 62.983 45.699 67.757 1.00 34.78 9 GLU B N 1
ATOM 3752 C CA . GLU B 1 11 ? 61.748 45.141 67.197 1.00 40.24 9 GLU B CA 1
ATOM 3753 C C . GLU B 1 11 ? 60.609 46.161 67.222 1.00 31.10 9 GLU B C 1
ATOM 3754 O O . GLU B 1 11 ? 59.893 46.347 66.224 1.00 33.24 9 GLU B O 1
ATOM 3766 N N . LEU B 1 12 ? 60.415 46.846 68.360 1.00 33.40 10 LEU B N 1
ATOM 3767 C CA . LEU B 1 12 ? 59.336 47.822 68.433 1.00 32.58 10 LEU B CA 1
ATOM 3768 C C . LEU B 1 12 ? 59.618 48.981 67.498 1.00 29.42 10 LEU B C 1
ATOM 3769 O O . LEU B 1 12 ? 58.692 49.535 66.907 1.00 32.47 10 LEU B O 1
ATOM 3785 N N . ASN B 1 13 ? 60.893 49.312 67.301 1.00 29.14 11 ASN B N 1
ATOM 3786 C CA . ASN B 1 13 ? 61.208 50.386 66.368 1.00 35.85 11 ASN B CA 1
ATOM 3787 C C . ASN B 1 13 ? 60.844 50.014 64.942 1.00 40.56 11 ASN B C 1
ATOM 3788 O O . ASN B 1 13 ? 60.493 50.890 64.150 1.00 36.22 11 ASN B O 1
ATOM 3799 N N . SER B 1 14 ? 60.889 48.723 64.598 1.00 30.66 12 SER B N 1
ATOM 3800 C CA . SER B 1 14 ? 60.691 48.310 63.217 1.00 42.55 12 SER B CA 1
ATOM 3801 C C . SER B 1 14 ? 59.255 47.915 62.919 1.00 32.67 12 SER B C 1
ATOM 3802 O O . SER B 1 14 ? 58.914 47.727 61.744 1.00 36.65 12 SER B O 1
ATOM 3810 N N . MET B 1 15 ? 58.408 47.818 63.940 1.00 45.51 13 MET B N 1
ATOM 3811 C CA . MET B 1 15 ? 57.011 47.427 63.761 1.00 49.23 13 MET B CA 1
ATOM 3812 C C . MET B 1 15 ? 56.266 48.408 62.869 1.00 43.81 13 MET B C 1
ATOM 3813 O O . MET B 1 15 ? 56.489 49.624 62.944 1.00 34.42 13 MET B O 1
ATOM 3827 N N . GLN B 1 16 ? 55.343 47.881 62.047 1.00 36.41 14 GLN B N 1
ATOM 3828 C CA . GLN B 1 16 ? 54.462 48.716 61.230 1.00 37.18 14 GLN B CA 1
ATOM 3829 C C . GLN B 1 16 ? 53.083 48.865 61.879 1.00 34.47 14 GLN B C 1
ATOM 3830 O O . GLN B 1 16 ? 52.320 47.899 61.951 1.00 30.69 14 GLN B O 1
ATOM 3844 N N . ARG B 1 17 ? 52.732 50.089 62.285 1.00 32.30 15 ARG B N 1
ATOM 3845 C CA . ARG B 1 17 ? 51.409 50.354 62.826 1.00 26.07 15 ARG B CA 1
ATOM 3846 C C . ARG B 1 17 ? 50.958 51.732 62.381 1.00 26.28 15 ARG B C 1
ATOM 3847 O O . ARG B 1 17 ? 51.651 52.727 62.640 1.00 29.57 15 ARG B O 1
ATOM 3868 N N . TYR B 1 18 ? 49.799 51.788 61.745 1.00 26.47 16 TYR B N 1
ATOM 3869 C CA . TYR B 1 18 ? 49.103 53.047 61.533 1.00 25.28 16 TYR B CA 1
ATOM 3870 C C . TYR B 1 18 ? 48.208 53.357 62.724 1.00 35.10 16 TYR B C 1
ATOM 3871 O O . TYR B 1 18 ? 47.744 52.461 63.431 1.00 26.95 16 TYR B O 1
ATOM 3889 N N . SER B 1 19 ? 47.955 54.648 62.922 1.00 27.81 17 SER B N 1
ATOM 3890 C CA . SER B 1 19 ? 47.211 55.177 64.061 1.00 22.01 17 SER B CA 1
ATOM 3891 C C . SER B 1 19 ? 46.364 56.314 63.516 1.00 27.02 17 SER B C 1
ATOM 3892 O O . SER B 1 19 ? 46.884 57.167 62.794 1.00 27.26 17 SER B O 1
ATOM 3900 N N . GLN B 1 20 ? 45.060 56.283 63.789 1.00 27.40 18 GLN B N 1
ATOM 3901 C CA . GLN B 1 20 ? 44.153 57.330 63.349 1.00 29.05 18 GLN B CA 1
ATOM 3902 C C . GLN B 1 20 ? 43.342 57.847 64.523 1.00 28.81 18 GLN B C 1
ATOM 3903 O O . GLN B 1 20 ? 42.827 57.062 65.337 1.00 24.16 18 GLN B O 1
ATOM 3917 N N . PHE B 1 21 ? 43.249 59.167 64.608 1.00 25.09 19 PHE B N 1
ATOM 3918 C CA . PHE B 1 21 ? 42.340 59.843 65.508 1.00 21.79 19 PHE B CA 1
ATOM 3919 C C . PHE B 1 21 ? 41.185 60.322 64.645 1.00 24.07 19 PHE B C 1
ATOM 3920 O O . PHE B 1 21 ? 41.382 61.161 63.760 1.00 28.71 19 PHE B O 1
ATOM 3937 N N . ALA B 1 22 ? 40.004 59.728 64.835 1.00 22.47 20 ALA B N 1
ATOM 3938 C CA . ALA B 1 22 ? 38.822 60.077 64.061 1.00 27.79 20 ALA B CA 1
ATOM 3939 C C . ALA B 1 22 ? 37.890 60.881 64.971 1.00 28.85 20 ALA B C 1
ATOM 3940 O O . ALA B 1 22 ? 37.338 60.349 65.946 1.00 28.15 20 ALA B O 1
ATOM 3947 N N . VAL B 1 23 ? 37.703 62.147 64.641 1.00 23.98 21 VAL B N 1
ATOM 3948 C CA . VAL B 1 23 ? 36.908 63.068 65.445 1.00 27.43 21 VAL B CA 1
ATOM 3949 C C . VAL B 1 23 ? 35.578 63.322 64.754 1.00 28.18 21 VAL B C 1
ATOM 3950 O O . VAL B 1 23 ? 35.537 63.764 63.589 1.00 28.14 21 VAL B O 1
ATOM 3963 N N . PHE B 1 24 ? 34.497 63.142 65.515 1.00 24.91 22 PHE B N 1
ATOM 3964 C CA . PHE B 1 24 ? 33.131 63.280 65.042 1.00 22.34 22 PHE B CA 1
ATOM 3965 C C . PHE B 1 24 ? 32.390 64.383 65.784 1.00 27.21 22 PHE B C 1
ATOM 3966 O O . PHE B 1 24 ? 32.717 64.725 66.925 1.00 25.75 22 PHE B O 1
ATOM 3983 N N . ARG B 1 25 ? 31.354 64.916 65.112 1.00 26.85 23 ARG B N 1
ATOM 3984 C CA . ARG B 1 25 ? 30.439 65.929 65.641 1.00 41.48 23 ARG B CA 1
ATOM 3985 C C . ARG B 1 25 ? 29.019 65.371 65.612 1.00 29.40 23 ARG B C 1
ATOM 3986 O O . ARG B 1 25 ? 28.585 64.807 64.601 1.00 30.02 23 ARG B O 1
ATOM 4007 N N . ALA B 1 26 ? 28.321 65.486 66.735 1.00 34.73 24 ALA B N 1
ATOM 4008 C CA . ALA B 1 26 ? 26.920 65.070 66.805 1.00 34.33 24 ALA B CA 1
ATOM 4009 C C . ALA B 1 26 ? 26.053 65.999 65.967 1.00 31.41 24 ALA B C 1
ATOM 4010 O O . ALA B 1 26 ? 26.304 67.202 65.868 1.00 38.07 24 ALA B O 1
ATOM 4017 N N . ILE B 1 27 ? 25.016 65.438 65.360 1.00 36.62 25 ILE B N 1
ATOM 4018 C CA . ILE B 1 27 ? 24.075 66.224 64.559 1.00 34.55 25 ILE B CA 1
ATOM 4019 C C . ILE B 1 27 ? 22.864 66.487 65.414 1.00 49.29 25 ILE B C 1
ATOM 4020 O O . ILE B 1 27 ? 22.081 65.548 65.687 1.00 41.00 25 ILE B O 1
ATOM 4036 N N . PRO B 1 28 ? 22.611 67.727 65.866 1.00 44.95 26 PRO B N 1
ATOM 4037 C CA . PRO B 1 28 ? 21.485 67.981 66.772 1.00 46.18 26 PRO B CA 1
ATOM 4038 C C . PRO B 1 28 ? 20.172 67.472 66.204 1.00 42.59 26 PRO B C 1
ATOM 4039 O O . PRO B 1 28 ? 19.822 67.737 65.051 1.00 45.17 26 PRO B O 1
ATOM 4050 N N . GLY B 1 29 ? 19.443 66.733 67.026 1.00 42.91 27 GLY B N 1
ATOM 4051 C CA . GLY B 1 29 ? 18.152 66.220 66.633 1.00 37.85 27 GLY B CA 1
ATOM 4052 C C . GLY B 1 29 ? 18.185 64.871 65.961 1.00 49.69 27 GLY B C 1
ATOM 4053 O O . GLY B 1 29 ? 17.116 64.314 65.670 1.00 48.67 27 GLY B O 1
ATOM 4057 N N . ALA B 1 30 ? 19.371 64.308 65.726 1.00 58.25 28 ALA B N 1
ATOM 4058 C CA . ALA B 1 30 ? 19.451 63.048 64.997 1.00 47.43 28 ALA B CA 1
ATOM 4059 C C . ALA B 1 30 ? 19.402 61.813 65.893 1.00 45.03 28 ALA B C 1
ATOM 4060 O O . ALA B 1 30 ? 18.874 60.776 65.468 1.00 52.73 28 ALA B O 1
ATOM 4067 N N . LEU B 1 31 ? 19.970 61.873 67.103 1.00 36.75 29 LEU B N 1
ATOM 4068 C CA . LEU B 1 31 ? 19.995 60.691 67.963 1.00 45.48 29 LEU B CA 1
ATOM 4069 C C . LEU B 1 31 ? 18.641 60.422 68.617 1.00 64.40 29 LEU B C 1
ATOM 4070 O O . LEU B 1 31 ? 18.236 59.261 68.762 1.00 63.51 29 LEU B O 1
ATOM 4086 N N . GLY B 1 32 ? 17.937 61.474 69.032 1.00 50.16 30 GLY B N 1
ATOM 4087 C CA . GLY B 1 32 ? 16.746 61.291 69.829 1.00 57.09 30 GLY B CA 1
ATOM 4088 C C . GLY B 1 32 ? 17.114 60.932 71.256 1.00 63.81 30 GLY B C 1
ATOM 4089 O O . GLY B 1 32 ? 18.274 61.040 71.679 1.00 46.08 30 GLY B O 1
ATOM 4093 N N . SER B 1 33 ? 16.105 60.489 72.011 1.00 68.81 31 SER B N 1
ATOM 4094 C CA . SER B 1 33 ? 16.279 60.235 73.435 1.00 64.08 31 SER B CA 1
ATOM 4095 C C . SER B 1 33 ? 16.189 58.761 73.815 1.00 66.46 31 SER B C 1
ATOM 4096 O O . SER B 1 33 ? 16.515 58.417 74.959 1.00 63.14 31 SER B O 1
ATOM 4104 N N . ASP B 1 34 ? 15.778 57.878 72.905 1.00 44.59 32 ASP B N 1
ATOM 4105 C CA . ASP B 1 34 ? 15.865 56.437 73.149 1.00 57.00 32 ASP B CA 1
ATOM 4106 C C . ASP B 1 34 ? 17.066 55.956 72.342 1.00 57.80 32 ASP B C 1
ATOM 4107 O O . ASP B 1 34 ? 16.993 55.817 71.116 1.00 58.20 32 ASP B O 1
ATOM 4116 N N . ARG B 1 35 ? 18.174 55.724 73.039 1.00 70.26 33 ARG B N 1
ATOM 4117 C CA . ARG B 1 35 ? 19.459 55.433 72.426 1.00 77.24 33 ARG B CA 1
ATOM 4118 C C . ARG B 1 35 ? 19.922 54.015 72.703 1.00 59.17 33 ARG B C 1
ATOM 4119 O O . ARG B 1 35 ? 21.028 53.647 72.294 1.00 37.59 33 ARG B O 1
ATOM 4140 N N . ALA B 1 36 ? 19.093 53.209 73.369 1.00 45.63 34 ALA B N 1
ATOM 4141 C CA . ALA B 1 36 ? 19.499 51.864 73.759 1.00 58.61 34 ALA B CA 1
ATOM 4142 C C . ALA B 1 36 ? 19.855 51.007 72.550 1.00 43.51 34 ALA B C 1
ATOM 4143 O O . ALA B 1 36 ? 20.870 50.301 72.569 1.00 43.09 34 ALA B O 1
ATOM 4150 N N . GLU B 1 37 ? 19.034 51.067 71.488 1.00 45.46 35 GLU B N 1
ATOM 4151 C CA . GLU B 1 37 ? 19.296 50.328 70.256 1.00 56.13 35 GLU B CA 1
ATOM 4152 C C . GLU B 1 37 ? 20.577 50.805 69.572 1.00 50.75 35 GLU B C 1
ATOM 4153 O O . GLU B 1 37 ? 21.341 49.999 69.027 1.00 34.92 35 GLU B O 1
ATOM 4165 N N . ILE B 1 38 ? 20.790 52.121 69.531 1.00 49.98 36 ILE B N 1
ATOM 4166 C CA . ILE B 1 38 ? 21.977 52.674 68.881 1.00 46.77 36 ILE B CA 1
ATOM 4167 C C . ILE B 1 38 ? 23.222 52.254 69.635 1.00 41.72 36 ILE B C 1
ATOM 4168 O O . ILE B 1 38 ? 24.256 51.923 69.034 1.00 41.21 36 ILE B O 1
ATOM 4184 N N . VAL B 1 39 ? 23.138 52.259 70.970 1.00 45.14 37 VAL B N 1
ATOM 4185 C CA . VAL B 1 39 ? 24.238 51.800 71.811 1.00 41.16 37 VAL B CA 1
ATOM 4186 C C . VAL B 1 39 ? 24.562 50.341 71.516 1.00 42.68 37 VAL B C 1
ATOM 4187 O O . VAL B 1 39 ? 25.705 49.998 71.207 1.00 41.60 37 VAL B O 1
ATOM 4200 N N . ALA B 1 40 ? 23.558 49.462 71.603 1.00 40.49 38 ALA B N 1
ATOM 4201 C CA . ALA B 1 40 ? 23.802 48.040 71.376 1.00 56.84 38 ALA B CA 1
ATOM 4202 C C . ALA B 1 40 ? 24.401 47.804 69.997 1.00 49.64 38 ALA B C 1
ATOM 4203 O O . ALA B 1 40 ? 25.334 47.008 69.848 1.00 37.39 38 ALA B O 1
ATOM 4210 N N . GLN B 1 41 ? 23.878 48.503 68.981 1.00 38.03 39 GLN B N 1
ATOM 4211 C CA . GLN B 1 41 ? 24.418 48.382 67.630 1.00 39.95 39 GLN B CA 1
ATOM 4212 C C . GLN B 1 41 ? 25.874 48.820 67.580 1.00 46.86 39 GLN B C 1
ATOM 4213 O O . GLN B 1 41 ? 26.707 48.177 66.933 1.00 34.48 39 GLN B O 1
ATOM 4227 N N . ALA B 1 42 ? 26.198 49.940 68.229 1.00 42.05 40 ALA B N 1
ATOM 4228 C CA . ALA B 1 42 ? 27.564 50.447 68.223 1.00 37.62 40 ALA B CA 1
ATOM 4229 C C . ALA B 1 42 ? 28.496 49.517 68.984 1.00 43.40 40 ALA B C 1
ATOM 4230 O O . ALA B 1 42 ? 29.589 49.195 68.510 1.00 35.14 40 ALA B O 1
ATOM 4237 N N . GLN B 1 43 ? 28.086 49.083 70.178 1.00 57.58 41 GLN B N 1
ATOM 4238 C CA . GLN B 1 43 ? 28.879 48.098 70.904 1.00 43.24 41 GLN B CA 1
ATOM 4239 C C . GLN B 1 43 ? 29.145 46.872 70.037 1.00 44.37 41 GLN B C 1
ATOM 4240 O O . GLN B 1 43 ? 30.261 46.337 70.019 1.00 40.32 41 GLN B O 1
ATOM 4254 N N . SER B 1 44 ? 28.132 46.418 69.300 1.00 40.15 42 SER B N 1
ATOM 4255 C CA . SER B 1 44 ? 28.329 45.262 68.433 1.00 44.47 42 SER B CA 1
ATOM 4256 C C . SER B 1 44 ? 29.383 45.552 67.371 1.00 54.95 42 SER B C 1
ATOM 4257 O O . SER B 1 44 ? 30.219 44.691 67.057 1.00 43.78 42 SER B O 1
ATOM 4265 N N . PHE B 1 45 ? 29.362 46.765 66.806 1.00 55.29 43 PHE B N 1
ATOM 4266 C CA . PHE B 1 45 ? 30.346 47.124 65.793 1.00 39.25 43 PHE B CA 1
ATOM 4267 C C . PHE B 1 45 ? 31.760 46.997 66.352 1.00 32.13 43 PHE B C 1
ATOM 4268 O O . PHE B 1 45 ? 32.630 46.368 65.731 1.00 33.46 43 PHE B O 1
ATOM 4285 N N . PHE B 1 46 ? 31.978 47.526 67.571 1.00 33.32 44 PHE B N 1
ATOM 4286 C CA . PHE B 1 46 ? 33.290 47.483 68.209 1.00 41.05 44 PHE B CA 1
ATOM 4287 C C . PHE B 1 46 ? 33.667 46.078 68.660 1.00 38.19 44 PHE B C 1
ATOM 4288 O O . PHE B 1 46 ? 34.849 45.709 68.608 1.00 35.71 44 PHE B O 1
ATOM 4305 N N . ASP B 1 47 ? 32.694 45.292 69.124 1.00 39.29 45 ASP B N 1
ATOM 4306 C CA . ASP B 1 47 ? 32.966 43.889 69.435 1.00 42.20 45 ASP B CA 1
ATOM 4307 C C . ASP B 1 47 ? 33.480 43.158 68.200 1.00 42.85 45 ASP B C 1
ATOM 4308 O O . ASP B 1 47 ? 34.427 42.361 68.278 1.00 48.29 45 ASP B O 1
ATOM 4317 N N . GLY B 1 48 ? 32.860 43.419 67.048 1.00 42.45 46 GLY B N 1
ATOM 4318 C CA . GLY B 1 48 ? 33.306 42.796 65.814 1.00 43.21 46 GLY B CA 1
ATOM 4319 C C . GLY B 1 48 ? 34.738 43.138 65.470 1.00 41.90 46 GLY B C 1
ATOM 4320 O O . GLY B 1 48 ? 35.492 42.285 65.005 1.00 39.74 46 GLY B O 1
ATOM 4324 N N . LEU B 1 49 ? 35.131 44.394 65.673 1.00 39.18 47 LEU B N 1
ATOM 4325 C CA . LEU B 1 49 ? 36.508 44.765 65.376 1.00 41.48 47 LEU B CA 1
ATOM 4326 C C . LEU B 1 49 ? 37.462 43.994 66.272 1.00 33.33 47 LEU B C 1
ATOM 4327 O O . LEU B 1 49 ? 38.477 43.475 65.812 1.00 34.86 47 LEU B O 1
ATOM 4343 N N . GLU B 1 50 ? 37.177 43.966 67.579 1.00 43.49 48 GLU B N 1
ATOM 4344 C CA . GLU B 1 50 ? 38.059 43.252 68.491 1.00 49.49 48 GLU B CA 1
ATOM 4345 C C . GLU B 1 50 ? 38.205 41.808 68.037 1.00 48.41 48 GLU B C 1
ATOM 4346 O O . GLU B 1 50 ? 39.324 41.292 67.929 1.00 44.99 48 GLU B O 1
ATOM 4358 N N . THR B 1 51 ? 37.075 41.174 67.689 1.00 47.19 49 THR B N 1
ATOM 4359 C CA . THR B 1 51 ? 37.068 39.778 67.247 1.00 52.12 49 THR B CA 1
ATOM 4360 C C . THR B 1 51 ? 37.843 39.578 65.945 1.00 44.98 49 THR B C 1
ATOM 4361 O O . THR B 1 51 ? 38.534 38.568 65.773 1.00 46.16 49 THR B O 1
ATOM 4372 N N . ALA B 1 52 ? 37.727 40.510 65.001 1.00 40.88 50 ALA B N 1
ATOM 4373 C CA . ALA B 1 52 ? 38.433 40.354 63.731 1.00 48.40 50 ALA B CA 1
ATOM 4374 C C . ALA B 1 52 ? 39.943 40.552 63.873 1.00 52.52 50 ALA B C 1
ATOM 4375 O O . ALA B 1 52 ? 40.702 40.092 63.011 1.00 38.97 50 ALA B O 1
ATOM 4382 N N . GLY B 1 53 ? 40.397 41.227 64.926 1.00 45.56 51 GLY B N 1
ATOM 4383 C CA . GLY B 1 53 ? 41.801 41.205 65.276 1.00 36.85 51 GLY B CA 1
ATOM 4384 C C . GLY B 1 53 ? 42.708 42.111 64.471 1.00 43.02 51 GLY B C 1
ATOM 4385 O O . GLY B 1 53 ? 43.930 42.017 64.610 1.00 40.00 51 GLY B O 1
ATOM 4389 N N . LYS B 1 54 ? 42.168 42.987 63.642 1.00 39.63 52 LYS B N 1
ATOM 4390 C CA . LYS B 1 54 ? 43.007 43.831 62.803 1.00 36.38 52 LYS B CA 1
ATOM 4391 C C . LYS B 1 54 ? 43.081 45.270 63.288 1.00 36.16 52 LYS B C 1
ATOM 4392 O O . LYS B 1 54 ? 44.161 45.860 63.265 1.00 37.79 52 LYS B O 1
ATOM 4411 N N . VAL B 1 55 ? 41.967 45.838 63.730 1.00 29.18 53 VAL B N 1
ATOM 4412 C CA . VAL B 1 55 ? 41.903 47.212 64.222 1.00 27.51 53 VAL B CA 1
ATOM 4413 C C . VAL B 1 55 ? 41.746 47.172 65.735 1.00 31.18 53 VAL B C 1
ATOM 4414 O O . VAL B 1 55 ? 40.807 46.553 66.251 1.00 37.65 53 VAL B O 1
ATOM 4427 N N . GLU B 1 56 ? 42.717 47.750 66.446 1.00 29.94 54 GLU B N 1
ATOM 4428 C CA . GLU B 1 56 ? 42.667 47.883 67.900 1.00 34.69 54 GLU B CA 1
ATOM 4429 C C . GLU B 1 56 ? 42.119 49.259 68.275 1.00 29.54 54 GLU B C 1
ATOM 4430 O O . GLU B 1 56 ? 42.677 50.276 67.863 1.00 27.96 54 GLU B O 1
ATOM 4442 N N . VAL B 1 57 ? 41.056 49.299 69.067 1.00 28.02 55 VAL B N 1
ATOM 4443 C CA . VAL B 1 57 ? 40.556 50.578 69.571 1.00 27.21 55 VAL B CA 1
ATOM 4444 C C . VAL B 1 57 ? 41.275 50.886 70.883 1.00 29.55 55 VAL B C 1
ATOM 4445 O O . VAL B 1 57 ? 41.150 50.163 71.868 1.00 32.92 55 VAL B O 1
ATOM 4458 N N . ARG B 1 58 ? 42.113 51.908 70.871 1.00 27.16 56 ARG B N 1
ATOM 4459 C CA . ARG B 1 58 ? 42.846 52.224 72.081 1.00 29.03 56 ARG B CA 1
ATOM 4460 C C . ARG B 1 58 ? 41.975 53.035 73.005 1.00 34.71 56 ARG B C 1
ATOM 4461 O O . ARG B 1 58 ? 42.113 52.940 74.221 1.00 30.65 56 ARG B O 1
ATOM 4482 N N . GLY B 1 59 ? 41.069 53.813 72.439 1.00 30.44 57 GLY B N 1
ATOM 4483 C CA . GLY B 1 59 ? 40.203 54.631 73.257 1.00 26.12 57 GLY B CA 1
ATOM 4484 C C . GLY B 1 59 ? 39.059 55.229 72.490 1.00 26.62 57 GLY B C 1
ATOM 4485 O O . GLY B 1 59 ? 39.145 55.495 71.279 1.00 27.60 57 GLY B O 1
ATOM 4489 N N . ILE B 1 60 ? 37.987 55.499 73.222 1.00 27.27 58 ILE B N 1
ATOM 4490 C CA . ILE B 1 60 ? 36.920 56.372 72.764 1.00 23.95 58 ILE B CA 1
ATOM 4491 C C . ILE B 1 60 ? 36.812 57.490 73.783 1.00 23.85 58 ILE B C 1
ATOM 4492 O O . ILE B 1 60 ? 36.819 57.234 74.986 1.00 25.35 58 ILE B O 1
ATOM 4508 N N . TYR B 1 61 ? 36.678 58.724 73.298 1.00 26.90 59 TYR B N 1
ATOM 4509 C CA . TYR B 1 61 ? 36.901 59.894 74.125 1.00 26.23 59 TYR B CA 1
ATOM 4510 C C . TYR B 1 61 ? 35.727 60.827 74.020 1.00 26.78 59 TYR B C 1
ATOM 4511 O O . TYR B 1 61 ? 35.209 61.067 72.924 1.00 26.34 59 TYR B O 1
ATOM 4529 N N . ASP B 1 62 ? 35.349 61.374 75.174 1.00 25.00 60 ASP B N 1
ATOM 4530 C CA . ASP B 1 62 ? 34.324 62.403 75.283 1.00 24.12 60 ASP B CA 1
ATOM 4531 C C . ASP B 1 62 ? 35.004 63.765 75.199 1.00 23.24 60 ASP B C 1
ATOM 4532 O O . ASP B 1 62 ? 35.721 64.167 76.110 1.00 25.94 60 ASP B O 1
ATOM 4541 N N . LEU B 1 63 ? 34.759 64.470 74.113 1.00 23.28 61 LEU B N 1
ATOM 4542 C CA . LEU B 1 63 ? 35.343 65.783 73.850 1.00 35.82 61 LEU B CA 1
ATOM 4543 C C . LEU B 1 63 ? 34.379 66.915 74.158 1.00 31.52 61 LEU B C 1
ATOM 4544 O O . LEU B 1 63 ? 34.652 68.062 73.775 1.00 25.80 61 LEU B O 1
ATOM 4560 N N . ALA B 1 64 ? 33.247 66.611 74.809 1.00 27.91 62 ALA B N 1
ATOM 4561 C CA . ALA B 1 64 ? 32.250 67.628 75.117 1.00 30.18 62 ALA B CA 1
ATOM 4562 C C . ALA B 1 64 ? 32.926 68.807 75.798 1.00 26.45 62 ALA B C 1
ATOM 4563 O O . ALA B 1 64 ? 33.666 68.644 76.778 1.00 28.54 62 ALA B O 1
ATOM 4570 N N . GLY B 1 65 ? 32.730 69.989 75.232 1.00 26.64 63 GLY B N 1
ATOM 4571 C CA . GLY B 1 65 ? 33.271 71.206 75.817 1.00 27.55 63 GLY B CA 1
ATOM 4572 C C . GLY B 1 65 ? 34.709 71.539 75.460 1.00 26.30 63 GLY B C 1
ATOM 4573 O O . GLY B 1 65 ? 35.223 72.542 75.956 1.00 29.80 63 GLY B O 1
ATOM 4577 N N . CYS B 1 66 ? 35.382 70.744 74.624 1.00 25.28 64 CYS B N 1
ATOM 4578 C CA . CYS B 1 66 ? 36.729 71.126 74.215 1.00 25.56 64 CYS B CA 1
ATOM 4579 C C . CYS B 1 66 ? 36.670 72.226 73.156 1.00 28.59 64 CYS B C 1
ATOM 4580 O O . CYS B 1 66 ? 37.337 73.258 73.272 1.00 31.89 64 CYS B O 1
ATOM 4588 N N . ARG B 1 67 ? 35.898 72.009 72.096 1.00 23.97 65 ARG B N 1
ATOM 4589 C CA . ARG B 1 67 ? 35.856 72.985 71.019 1.00 27.29 65 ARG B CA 1
ATOM 4590 C C . ARG B 1 67 ? 34.528 72.887 70.299 1.00 28.49 65 ARG B C 1
ATOM 4591 O O . ARG B 1 67 ? 33.854 71.846 70.329 1.00 27.17 65 ARG B O 1
ATOM 4612 N N . ALA B 1 68 ? 34.154 73.985 69.652 1.00 26.57 66 ALA B N 1
ATOM 4613 C CA . ALA B 1 68 ? 32.992 73.954 68.781 1.00 28.97 66 ALA B CA 1
ATOM 4614 C C . ALA B 1 68 ? 33.232 72.957 67.647 1.00 32.93 66 ALA B C 1
ATOM 4615 O O . ALA B 1 68 ? 34.354 72.759 67.172 1.00 30.30 66 ALA B O 1
ATOM 4622 N N . GLU B 1 69 ? 32.159 72.356 67.194 1.00 29.49 67 GLU B N 1
ATOM 4623 C CA . GLU B 1 69 ? 32.170 71.454 66.048 1.00 34.85 67 GLU B CA 1
ATOM 4624 C C . GLU B 1 69 ? 32.919 70.133 66.281 1.00 31.14 67 GLU B C 1
ATOM 4625 O O . GLU B 1 69 ? 33.229 69.455 65.300 1.00 24.10 67 GLU B O 1
ATOM 4637 N N . ALA B 1 70 ? 33.192 69.720 67.528 1.00 31.16 68 ALA B N 1
ATOM 4638 C CA . ALA B 1 70 ? 33.554 68.324 67.795 1.00 22.32 68 ALA B CA 1
ATOM 4639 C C . ALA B 1 70 ? 32.944 67.819 69.104 1.00 27.14 68 ALA B C 1
ATOM 4640 O O . ALA B 1 70 ? 32.779 68.568 70.074 1.00 29.45 68 ALA B O 1
ATOM 4647 N N . ASP B 1 71 ? 32.685 66.524 69.145 1.00 25.25 69 ASP B N 1
ATOM 4648 C CA . ASP B 1 71 ? 31.975 65.899 70.262 1.00 26.16 69 ASP B CA 1
ATOM 4649 C C . ASP B 1 71 ? 32.623 64.609 70.759 1.00 23.00 69 ASP B C 1
ATOM 4650 O O . ASP B 1 71 ? 32.594 64.345 71.976 1.00 23.60 69 ASP B O 1
ATOM 4659 N N . PHE B 1 72 ? 33.174 63.786 69.871 1.00 28.49 70 PHE B N 1
ATOM 4660 C CA . PHE B 1 72 ? 33.788 62.539 70.335 1.00 29.06 70 PHE B CA 1
ATOM 4661 C C . PHE B 1 72 ? 34.862 62.099 69.347 1.00 32.38 70 PHE B C 1
ATOM 4662 O O . PHE B 1 72 ? 34.965 62.613 68.226 1.00 26.66 70 PHE B O 1
ATOM 4679 N N . MET B 1 73 ? 35.722 61.203 69.824 1.00 23.42 71 MET B N 1
ATOM 4680 C CA . MET B 1 73 ? 36.891 60.756 69.075 1.00 22.23 71 MET B CA 1
ATOM 4681 C C . MET B 1 73 ? 37.143 59.268 69.297 1.00 26.89 71 MET B C 1
ATOM 4682 O O . MET B 1 73 ? 37.081 58.787 70.429 1.00 27.75 71 MET B O 1
ATOM 4696 N N . ILE B 1 74 ? 37.469 58.565 68.205 1.00 25.99 72 ILE B N 1
ATOM 4697 C CA . ILE B 1 74 ? 37.908 57.165 68.212 1.00 24.53 72 ILE B CA 1
ATOM 4698 C C . ILE B 1 74 ? 39.402 57.138 67.883 1.00 22.20 72 ILE B C 1
ATOM 4699 O O . ILE B 1 74 ? 39.828 57.710 66.875 1.00 28.09 72 ILE B O 1
ATOM 4715 N N . TRP B 1 75 ? 40.194 56.518 68.747 1.00 22.43 73 TRP B N 1
ATOM 4716 C CA . TRP B 1 75 ? 41.621 56.296 68.510 1.00 22.24 73 TRP B CA 1
ATOM 4717 C C . TRP B 1 75 ? 41.764 54.807 68.205 1.00 27.36 73 TRP B C 1
ATOM 4718 O O . TRP B 1 75 ? 41.604 53.977 69.113 1.00 26.32 73 TRP B O 1
ATOM 4739 N N . TRP B 1 76 ? 42.086 54.475 66.960 1.00 23.83 74 TRP B N 1
ATOM 4740 C CA . TRP B 1 76 ? 42.359 53.085 66.619 1.00 32.79 74 TRP B CA 1
ATOM 4741 C C . TRP B 1 76 ? 43.605 52.951 65.747 1.00 28.40 74 TRP B C 1
ATOM 4742 O O . TRP B 1 76 ? 44.070 53.894 65.093 1.00 27.97 74 TRP B O 1
ATOM 4763 N N . ILE B 1 77 ? 44.106 51.718 65.738 1.00 27.00 75 ILE B N 1
ATOM 4764 C CA . ILE B 1 77 ? 45.453 51.362 65.319 1.00 24.45 75 ILE B CA 1
ATOM 4765 C C . ILE B 1 77 ? 45.352 50.064 64.533 1.00 31.71 75 ILE B C 1
ATOM 4766 O O . ILE B 1 77 ? 44.567 49.179 64.892 1.00 27.20 75 ILE B O 1
ATOM 4782 N N . ALA B 1 78 ? 46.105 49.970 63.439 1.00 32.28 76 ALA B N 1
ATOM 4783 C CA . ALA B 1 78 ? 46.161 48.746 62.649 1.00 32.15 76 ALA B CA 1
ATOM 4784 C C . ALA B 1 78 ? 47.501 48.656 61.942 1.00 27.29 76 ALA B C 1
ATOM 4785 O O . ALA B 1 78 ? 48.153 49.667 61.655 1.00 26.43 76 ALA B O 1
ATOM 4792 N N . GLU B 1 79 ? 47.886 47.420 61.622 1.00 28.34 77 GLU B N 1
ATOM 4793 C CA . GLU B 1 79 ? 49.086 47.206 60.830 1.00 26.26 77 GLU B CA 1
ATOM 4794 C C . GLU B 1 79 ? 48.966 47.786 59.417 1.00 26.93 77 GLU B C 1
ATOM 4795 O O . GLU B 1 79 ? 49.975 48.235 58.855 1.00 30.33 77 GLU B O 1
ATOM 4807 N N . GLU B 1 80 ? 47.753 47.834 58.839 1.00 27.40 78 GLU B N 1
ATOM 4808 C CA . GLU B 1 80 ? 47.584 48.260 57.450 1.00 29.22 78 GLU B CA 1
ATOM 4809 C C . GLU B 1 80 ? 46.565 49.392 57.381 1.00 32.19 78 GLU B C 1
ATOM 4810 O O . GLU B 1 80 ? 45.463 49.258 57.928 1.00 34.14 78 GLU B O 1
ATOM 4822 N N . PHE B 1 81 ? 46.900 50.475 56.670 1.00 27.23 79 PHE B N 1
ATOM 4823 C CA . PHE B 1 81 ? 45.994 51.617 56.650 1.00 27.99 79 PHE B CA 1
ATOM 4824 C C . PHE B 1 81 ? 44.653 51.230 56.049 1.00 30.88 79 PHE B C 1
ATOM 4825 O O . PHE B 1 81 ? 43.615 51.740 56.479 1.00 30.68 79 PHE B O 1
ATOM 4842 N N . GLU B 1 82 ? 44.637 50.278 55.104 1.00 32.99 80 GLU B N 1
ATOM 4843 C CA . GLU B 1 82 ? 43.357 49.923 54.492 1.00 30.52 80 GLU B CA 1
ATOM 4844 C C . GLU B 1 82 ? 42.393 49.319 55.505 1.00 27.28 80 GLU B C 1
ATOM 4845 O O . GLU B 1 82 ? 41.170 49.372 55.297 1.00 31.92 80 GLU B O 1
ATOM 4857 N N . GLU B 1 83 ? 42.919 48.757 56.598 1.00 27.14 81 GLU B N 1
ATOM 4858 C CA . GLU B 1 83 ? 42.091 48.177 57.652 1.00 29.68 81 GLU B CA 1
ATOM 4859 C C . GLU B 1 83 ? 41.372 49.252 58.460 1.00 29.25 81 GLU B C 1
ATOM 4860 O O . GLU B 1 83 ? 40.215 49.074 58.866 1.00 28.64 81 GLU B O 1
ATOM 4872 N N . ILE B 1 84 ? 42.071 50.338 58.767 1.00 29.16 82 ILE B N 1
ATOM 4873 C CA . ILE B 1 84 ? 41.429 51.509 59.367 1.00 26.42 82 ILE B CA 1
ATOM 4874 C C . ILE B 1 84 ? 40.433 52.121 58.390 1.00 27.25 82 ILE B C 1
ATOM 4875 O O . ILE B 1 84 ? 39.304 52.450 58.761 1.00 27.64 82 ILE B O 1
ATOM 4891 N N . GLN B 1 85 ? 40.816 52.229 57.115 1.00 31.20 83 GLN B N 1
ATOM 4892 C CA . GLN B 1 85 ? 39.910 52.794 56.123 1.00 33.05 83 GLN B CA 1
ATOM 4893 C C . GLN B 1 85 ? 38.589 52.051 56.119 1.00 32.88 83 GLN B C 1
ATOM 4894 O O . GLN B 1 85 ? 37.504 52.661 56.109 1.00 30.89 83 GLN B O 1
ATOM 4908 N N . ALA B 1 86 ? 38.664 50.719 56.073 1.00 28.65 84 ALA B N 1
ATOM 4909 C CA . ALA B 1 86 ? 37.463 49.905 56.015 1.00 25.89 84 ALA B CA 1
ATOM 4910 C C . ALA B 1 86 ? 36.625 50.090 57.266 1.00 29.75 84 ALA B C 1
ATOM 4911 O O . ALA B 1 86 ? 35.396 50.191 57.193 1.00 34.65 84 ALA B O 1
ATOM 4918 N N . ALA B 1 87 ? 37.283 50.068 58.435 1.00 30.29 85 ALA B N 1
ATOM 4919 C CA . ALA B 1 87 ? 36.558 50.177 59.694 1.00 42.18 85 ALA B CA 1
ATOM 4920 C C . ALA B 1 87 ? 35.921 51.550 59.810 1.00 31.13 85 ALA B C 1
ATOM 4921 O O . ALA B 1 87 ? 34.787 51.678 60.287 1.00 27.58 85 ALA B O 1
ATOM 4928 N N . PHE B 1 88 ? 36.659 52.592 59.411 1.00 28.28 86 PHE B N 1
ATOM 4929 C CA . PHE B 1 88 ? 36.110 53.951 59.402 1.00 26.38 86 PHE B CA 1
ATOM 4930 C C . PHE B 1 88 ? 34.899 54.032 58.488 1.00 33.12 86 PHE B C 1
ATOM 4931 O O . PHE B 1 88 ? 33.827 54.502 58.889 1.00 33.62 86 PHE B O 1
ATOM 4948 N N . ALA B 1 89 ? 35.040 53.560 57.255 1.00 32.20 87 ALA B N 1
ATOM 4949 C CA . ALA B 1 89 ? 33.903 53.592 56.339 1.00 32.72 87 ALA B CA 1
ATOM 4950 C C . ALA B 1 89 ? 32.722 52.817 56.908 1.00 30.32 87 ALA B C 1
ATOM 4951 O O . ALA B 1 89 ? 31.574 53.287 56.862 1.00 31.62 87 ALA B O 1
ATOM 4958 N N . ARG B 1 90 ? 32.984 51.648 57.506 1.00 29.68 88 ARG B N 1
ATOM 4959 C CA . ARG B 1 90 ? 31.893 50.805 57.983 1.00 28.26 88 ARG B CA 1
ATOM 4960 C C . ARG B 1 90 ? 31.161 51.446 59.153 1.00 27.46 88 ARG B C 1
ATOM 4961 O O . ARG B 1 90 ? 29.927 51.368 59.235 1.00 31.83 88 ARG B O 1
ATOM 4982 N N . PHE B 1 91 ? 31.895 52.074 60.067 1.00 30.43 89 PHE B N 1
ATOM 4983 C CA . PHE B 1 91 ? 31.277 52.829 61.148 1.00 29.70 89 PHE B CA 1
ATOM 4984 C C . PHE B 1 91 ? 30.315 53.873 60.597 1.00 31.13 89 PHE B C 1
ATOM 4985 O O . PHE B 1 91 ? 29.160 53.958 61.028 1.00 36.65 89 PHE B O 1
ATOM 5002 N N . ARG B 1 92 ? 30.757 54.639 59.599 1.00 31.65 90 ARG B N 1
ATOM 5003 C CA . ARG B 1 92 ? 29.904 55.677 59.036 1.00 32.60 90 ARG B CA 1
ATOM 5004 C C . ARG B 1 92 ? 28.715 55.096 58.293 1.00 41.81 90 ARG B C 1
ATOM 5005 O O . ARG B 1 92 ? 27.608 55.648 58.351 1.00 37.86 90 ARG B O 1
ATOM 5026 N N . ARG B 1 93 ? 28.932 54.007 57.572 1.00 37.35 91 ARG B N 1
ATOM 5027 C CA . ARG B 1 93 ? 27.953 53.475 56.647 1.00 38.71 91 ARG B CA 1
ATOM 5028 C C . ARG B 1 93 ? 26.977 52.541 57.339 1.00 37.62 91 ARG B C 1
ATOM 5029 O O . ARG B 1 93 ? 25.793 52.537 57.002 1.00 44.08 91 ARG B O 1
ATOM 5050 N N . GLU B 1 94 ? 27.441 51.762 58.314 1.00 31.67 92 GLU B N 1
ATOM 5051 C CA . GLU B 1 94 ? 26.649 50.652 58.820 1.00 43.99 92 GLU B CA 1
ATOM 5052 C C . GLU B 1 94 ? 26.211 50.749 60.281 1.00 50.53 92 GLU B C 1
ATOM 5053 O O . GLU B 1 94 ? 25.589 49.798 60.781 1.00 42.76 92 GLU B O 1
ATOM 5065 N N . THR B 1 95 ? 26.489 51.845 60.985 1.00 44.99 93 THR B N 1
ATOM 5066 C CA . THR B 1 95 ? 25.907 52.071 62.311 1.00 39.65 93 THR B CA 1
ATOM 5067 C C . THR B 1 95 ? 25.143 53.388 62.352 1.00 42.19 93 THR B C 1
ATOM 5068 O O . THR B 1 95 ? 25.572 54.391 61.772 1.00 40.52 93 THR B O 1
ATOM 5079 N N . VAL B 1 96 ? 24.006 53.392 63.044 1.00 33.77 94 VAL B N 1
ATOM 5080 C CA . VAL B 1 96 ? 23.238 54.626 63.152 1.00 44.38 94 VAL B CA 1
ATOM 5081 C C . VAL B 1 96 ? 24.077 55.709 63.826 1.00 33.28 94 VAL B C 1
ATOM 5082 O O . VAL B 1 96 ? 24.046 56.873 63.424 1.00 35.73 94 VAL B O 1
ATOM 5095 N N . LEU B 1 97 ? 24.885 55.335 64.822 1.00 39.56 95 LEU B N 1
ATOM 5096 C CA . LEU B 1 97 ? 25.734 56.330 65.460 1.00 41.41 95 LEU B CA 1
ATOM 5097 C C . LEU B 1 97 ? 26.652 56.992 64.437 1.00 37.04 95 LEU B C 1
ATOM 5098 O O . LEU B 1 97 ? 26.847 58.213 64.459 1.00 36.32 95 LEU B O 1
ATOM 5114 N N . GLY B 1 98 ? 27.224 56.203 63.520 1.00 31.16 96 GLY B N 1
ATOM 5115 C CA . GLY B 1 98 ? 28.047 56.785 62.477 1.00 41.78 96 GLY B CA 1
ATOM 5116 C C . GLY B 1 98 ? 27.237 57.570 61.470 1.00 43.64 96 GLY B C 1
ATOM 5117 O O . GLY B 1 98 ? 27.739 58.527 60.864 1.00 39.67 96 GLY B O 1
ATOM 5121 N N . GLN B 1 99 ? 25.974 57.195 61.293 1.00 35.24 97 GLN B N 1
ATOM 5122 C CA . GLN B 1 99 ? 25.102 57.868 60.341 1.00 45.30 97 GLN B CA 1
ATOM 5123 C C . GLN B 1 99 ? 24.520 59.164 60.882 1.00 35.70 97 GLN B C 1
ATOM 5124 O O . GLN B 1 99 ? 24.088 60.010 60.095 1.00 45.99 97 GLN B O 1
ATOM 5138 N N . VAL B 1 100 ? 24.456 59.328 62.202 1.00 39.47 98 VAL B N 1
ATOM 5139 C CA . VAL B 1 100 ? 23.920 60.539 62.796 1.00 38.43 98 VAL B CA 1
ATOM 5140 C C . VAL B 1 100 ? 25.032 61.490 63.215 1.00 42.70 98 VAL B C 1
ATOM 5141 O O . VAL B 1 100 ? 24.766 62.504 63.861 1.00 46.79 98 VAL B O 1
ATOM 5154 N N . SER B 1 101 ? 26.277 61.164 62.891 1.00 47.64 99 SER B N 1
ATOM 5155 C CA . SER B 1 101 ? 27.425 61.987 63.229 1.00 42.90 99 SER B CA 1
ATOM 5156 C C . SER B 1 101 ? 28.100 62.454 61.940 1.00 32.33 99 SER B C 1
ATOM 5157 O O . SER B 1 101 ? 27.918 61.874 60.864 1.00 43.37 99 SER B O 1
ATOM 5165 N N . GLU B 1 102 ? 28.847 63.540 62.054 1.00 36.63 100 GLU B N 1
ATOM 5166 C CA . GLU B 1 102 ? 29.592 64.109 60.945 1.00 31.71 100 GLU B CA 1
ATOM 5167 C C . GLU B 1 102 ? 31.067 63.947 61.260 1.00 32.86 100 GLU B C 1
ATOM 5168 O O . GLU B 1 102 ? 31.467 64.118 62.412 1.00 27.46 100 GLU B O 1
ATOM 5180 N N . VAL B 1 103 ? 31.876 63.685 60.239 1.00 35.12 101 VAL B N 1
ATOM 5181 C CA . VAL B 1 103 ? 33.324 63.658 60.426 1.00 37.84 101 VAL B CA 1
ATOM 5182 C C . VAL B 1 103 ? 33.834 65.084 60.587 1.00 32.87 101 VAL B C 1
ATOM 5183 O O . VAL B 1 103 ? 33.711 65.926 59.690 1.00 32.79 101 VAL B O 1
ATOM 5196 N N . ALA B 1 104 ? 34.443 65.356 61.719 1.00 26.61 102 ALA B N 1
ATOM 5197 C CA . ALA B 1 104 ? 34.956 66.690 61.973 1.00 23.05 102 ALA B CA 1
ATOM 5198 C C . ALA B 1 104 ? 36.387 66.868 61.477 1.00 25.23 102 ALA B C 1
ATOM 5199 O O . ALA B 1 104 ? 36.723 67.910 60.867 1.00 24.42 102 ALA B O 1
ATOM 5206 N N . TRP B 1 105 ? 37.222 65.862 61.729 1.00 27.73 103 TRP B N 1
ATOM 5207 C CA . TRP B 1 105 ? 38.661 65.924 61.523 1.00 21.76 103 TRP B CA 1
ATOM 5208 C C . TRP B 1 105 ? 39.257 64.520 61.667 1.00 24.54 103 TRP B C 1
ATOM 5209 O O . TRP B 1 105 ? 38.806 63.728 62.508 1.00 25.51 103 TRP B O 1
ATOM 5230 N N . LEU B 1 106 ? 40.282 64.243 60.866 1.00 26.19 104 LEU B N 1
ATOM 5231 C CA . LEU B 1 106 ? 41.032 62.989 60.923 1.00 26.44 104 LEU B CA 1
ATOM 5232 C C . LEU B 1 106 ? 42.520 63.285 61.051 1.00 24.11 104 LEU B C 1
ATOM 5233 O O . LEU B 1 106 ? 43.059 64.064 60.273 1.00 28.36 104 LEU B O 1
ATOM 5249 N N . GLY B 1 107 ? 43.182 62.634 62.011 1.00 24.57 105 GLY B N 1
ATOM 5250 C CA . GLY B 1 107 ? 44.614 62.720 62.181 1.00 23.77 105 GLY B CA 1
ATOM 5251 C C . GLY B 1 107 ? 45.204 61.325 61.990 1.00 24.45 105 GLY B C 1
ATOM 5252 O O . GLY B 1 107 ? 44.946 60.430 62.801 1.00 27.72 105 GLY B O 1
ATOM 5256 N N . ASN B 1 108 ? 45.990 61.144 60.939 1.00 26.47 106 ASN B N 1
ATOM 5257 C CA . ASN B 1 108 ? 46.573 59.855 60.580 1.00 33.19 106 ASN B CA 1
ATOM 5258 C C . ASN B 1 108 ? 48.071 59.905 60.810 1.00 31.02 106 ASN B C 1
ATOM 5259 O O . ASN B 1 108 ? 48.713 60.951 60.663 1.00 26.54 106 ASN B O 1
ATOM 5270 N N . SER B 1 109 ? 48.630 58.753 61.136 1.00 23.12 107 SER B N 1
ATOM 5271 C CA . SER B 1 109 ? 50.062 58.672 61.368 1.00 26.63 107 SER B CA 1
ATOM 5272 C C . SER B 1 109 ? 50.542 57.232 61.228 1.00 31.12 107 SER B C 1
ATOM 5273 O O . SER B 1 109 ? 49.755 56.292 61.230 1.00 24.99 107 SER B O 1
ATOM 5281 N N . LEU B 1 110 ? 51.863 57.094 61.170 1.00 26.58 108 LEU B N 1
ATOM 5282 C CA . LEU B 1 110 ? 52.537 55.823 60.937 1.00 31.19 108 LEU B CA 1
ATOM 5283 C C . LEU B 1 110 ? 53.784 55.824 61.804 1.00 26.48 108 LEU B C 1
ATOM 5284 O O . LEU B 1 110 ? 54.654 56.678 61.626 1.00 25.52 108 LEU B O 1
ATOM 5300 N N . HIS B 1 111 ? 53.887 54.862 62.714 1.00 26.11 109 HIS B N 1
ATOM 5301 C CA . HIS B 1 111 ? 54.998 54.829 63.655 1.00 23.91 109 HIS B CA 1
ATOM 5302 C C . HIS B 1 111 ? 56.334 54.597 62.941 1.00 30.38 109 HIS B C 1
ATOM 5303 O O . HIS B 1 111 ? 56.436 53.784 62.009 1.00 30.27 109 HIS B O 1
ATOM 5317 N N . ARG B 1 112 ? 57.371 55.303 63.395 1.00 27.01 110 ARG B N 1
ATOM 5318 C CA . ARG B 1 112 ? 58.724 55.167 62.866 1.00 31.61 110 ARG B CA 1
ATOM 5319 C C . ARG B 1 112 ? 59.710 55.364 64.010 1.00 29.27 110 ARG B C 1
ATOM 5320 O O . ARG B 1 112 ? 59.423 56.127 64.950 1.00 32.07 110 ARG B O 1
ATOM 5341 N N . PRO B 1 113 ? 60.897 54.761 63.926 1.00 26.31 111 PRO B N 1
ATOM 5342 C CA . PRO B 1 113 ? 61.910 54.984 64.967 1.00 30.69 111 PRO B CA 1
ATOM 5343 C C . PRO B 1 113 ? 62.235 56.462 65.027 1.00 32.76 111 PRO B C 1
ATOM 5344 O O . PRO B 1 113 ? 62.143 57.170 64.021 1.00 29.62 111 PRO B O 1
ATOM 5355 N N . ALA B 1 114 ? 62.598 56.924 66.219 1.00 37.83 112 ALA B N 1
ATOM 5356 C CA . ALA B 1 114 ? 62.979 58.318 66.391 1.00 39.22 112 ALA B CA 1
ATOM 5357 C C . ALA B 1 114 ? 64.309 58.572 65.688 1.00 39.42 112 ALA B C 1
ATOM 5358 O O . ALA B 1 114 ? 65.118 57.659 65.515 1.00 31.39 112 ALA B O 1
ATOM 5365 N N . GLU B 1 115 ? 64.529 59.832 65.283 1.00 30.59 113 GLU B N 1
ATOM 5366 C CA . GLU B 1 115 ? 65.726 60.156 64.516 1.00 30.61 113 GLU B CA 1
ATOM 5367 C C . GLU B 1 115 ? 66.985 59.930 65.338 1.00 28.65 113 GLU B C 1
ATOM 5368 O O . GLU B 1 115 ? 67.974 59.373 64.838 1.00 37.85 113 GLU B O 1
ATOM 5380 N N . PHE B 1 116 ? 66.974 60.336 66.612 1.00 32.23 114 PHE B N 1
ATOM 5381 C CA . PHE B 1 116 ? 68.180 60.228 67.435 1.00 27.10 114 PHE B CA 1
ATOM 5382 C C . PHE B 1 116 ? 68.018 59.261 68.602 1.00 39.10 114 PHE B C 1
ATOM 5383 O O . PHE B 1 116 ? 68.782 58.279 68.713 1.00 32.66 114 PHE B O 1
ATOM 5400 N N . ASN B 1 117 ? 67.038 59.486 69.469 1.00 34.26 115 ASN B N 1
ATOM 5401 C CA . ASN B 1 117 ? 66.911 58.706 70.708 1.00 38.77 115 ASN B CA 1
ATOM 5402 C C . ASN B 1 117 ? 66.028 57.500 70.431 1.00 38.21 115 ASN B C 1
ATOM 5403 O O . ASN B 1 117 ? 64.801 57.597 70.484 1.00 34.77 115 ASN B O 1
ATOM 5414 N N . ARG B 1 118 ? 66.649 56.352 70.138 1.00 34.07 116 ARG B N 1
ATOM 5415 C CA . ARG B 1 118 ? 65.875 55.184 69.733 1.00 33.67 116 ARG B CA 1
ATOM 5416 C C . ARG B 1 118 ? 65.160 54.508 70.907 1.00 32.04 116 ARG B C 1
ATOM 5417 O O . ARG B 1 118 ? 64.499 53.480 70.706 1.00 36.02 116 ARG B O 1
ATOM 5438 N N . SER B 1 119 ? 65.265 55.057 72.115 1.00 32.81 117 SER B N 1
ATOM 5439 C CA . SER B 1 119 ? 64.435 54.604 73.223 1.00 37.80 117 SER B CA 1
ATOM 5440 C C . SER B 1 119 ? 63.114 55.351 73.317 1.00 44.15 117 SER B C 1
ATOM 5441 O O . SER B 1 119 ? 62.294 55.016 74.177 1.00 33.79 117 SER B O 1
ATOM 5449 N N . HIS B 1 120 ? 62.891 56.333 72.443 1.00 34.72 118 HIS B N 1
ATOM 5450 C CA . HIS B 1 120 ? 61.689 57.161 72.449 1.00 39.38 118 HIS B CA 1
ATOM 5451 C C . HIS B 1 120 ? 60.693 56.512 71.505 1.00 33.04 118 HIS B C 1
ATOM 5452 O O . HIS B 1 120 ? 60.838 56.603 70.283 1.00 34.68 118 HIS B O 1
ATOM 5466 N N . LEU B 1 121 ? 59.672 55.880 72.069 1.00 26.16 119 LEU B N 1
ATOM 5467 C CA . LEU B 1 121 ? 58.654 55.175 71.316 1.00 30.39 119 LEU B CA 1
ATOM 5468 C C . LEU B 1 121 ? 57.289 55.585 71.842 1.00 26.49 119 LEU B C 1
ATOM 5469 O O . LEU B 1 121 ? 57.119 55.828 73.038 1.00 26.40 119 LEU B O 1
ATOM 5485 N N . PRO B 1 122 ? 56.290 55.591 70.983 1.00 25.98 120 PRO B N 1
ATOM 5486 C CA . PRO B 1 122 ? 54.943 55.944 71.430 1.00 26.31 120 PRO B CA 1
ATOM 5487 C C . PRO B 1 122 ? 54.416 55.041 72.541 1.00 27.47 120 PRO B C 1
ATOM 5488 O O . PRO B 1 122 ? 54.629 53.819 72.563 1.00 28.30 120 PRO B O 1
ATOM 5499 N N . SER B 1 123 ? 53.679 55.657 73.473 1.00 25.42 121 SER B N 1
ATOM 5500 C CA . SER B 1 123 ? 52.934 54.888 74.483 1.00 25.72 121 SER B CA 1
ATOM 5501 C C . SER B 1 123 ? 52.199 53.684 73.900 1.00 25.70 121 SER B C 1
ATOM 5502 O O . SER B 1 123 ? 52.232 52.577 74.482 1.00 26.09 121 SER B O 1
ATOM 5510 N N . PHE B 1 124 ? 51.486 53.873 72.777 1.00 28.90 122 PHE B N 1
ATOM 5511 C CA . PHE B 1 124 ? 50.668 52.783 72.224 1.00 32.48 122 PHE B CA 1
ATOM 5512 C C . PHE B 1 124 ? 51.535 51.664 71.655 1.00 28.91 122 PHE B C 1
ATOM 5513 O O . PHE B 1 124 ? 51.181 50.480 71.780 1.00 26.53 122 PHE B O 1
ATOM 5530 N N . ILE B 1 125 ? 52.703 52.005 71.117 1.00 26.31 123 ILE B N 1
ATOM 5531 C CA . ILE B 1 125 ? 53.641 50.995 70.625 1.00 31.70 123 ILE B CA 1
ATOM 5532 C C . ILE B 1 125 ? 54.232 50.198 71.790 1.00 29.49 123 ILE B C 1
ATOM 5533 O O . ILE B 1 125 ? 54.451 48.986 71.689 1.00 30.25 123 ILE B O 1
ATOM 5549 N N . MET B 1 126 ? 54.546 50.873 72.891 1.00 31.19 124 MET B N 1
ATOM 5550 C CA . MET B 1 126 ? 55.050 50.218 74.088 1.00 34.32 124 MET B CA 1
ATOM 5551 C C . MET B 1 126 ? 54.001 49.370 74.800 1.00 34.01 124 MET B C 1
ATOM 5552 O O . MET B 1 126 ? 54.350 48.681 75.764 1.00 35.43 124 MET B O 1
ATOM 5566 N N . GLY B 1 127 ? 52.741 49.422 74.385 1.00 30.36 125 GLY B N 1
ATOM 5567 C CA . GLY B 1 127 ? 51.715 48.639 75.047 1.00 36.56 125 GLY B CA 1
ATOM 5568 C C . GLY B 1 127 ? 51.273 49.194 76.384 1.00 38.23 125 GLY B C 1
ATOM 5569 O O . GLY B 1 127 ? 50.774 48.447 77.230 1.00 31.14 125 GLY B O 1
ATOM 5573 N N . GLU B 1 128 ? 51.484 50.476 76.623 1.00 27.10 126 GLU B N 1
ATOM 5574 C CA . GLU B 1 128 ? 51.089 51.080 77.890 1.00 31.14 126 GLU B CA 1
ATOM 5575 C C . GLU B 1 128 ? 49.573 51.262 77.975 1.00 30.08 126 GLU B C 1
ATOM 5576 O O . GLU B 1 128 ? 48.901 51.491 76.976 1.00 33.53 126 GLU B O 1
ATOM 5588 N N . ILE B 1 129 ? 49.043 51.131 79.196 1.00 32.72 127 ILE B N 1
ATOM 5589 C CA . ILE B 1 129 ? 47.636 51.394 79.522 1.00 33.10 127 ILE B CA 1
ATOM 5590 C C . ILE B 1 129 ? 47.299 52.777 78.959 1.00 28.40 127 ILE B C 1
ATOM 5591 O O . ILE B 1 129 ? 48.048 53.708 79.254 1.00 32.02 127 ILE B O 1
ATOM 5607 N N . PRO B 1 130 ? 46.226 52.959 78.171 1.00 26.89 128 PRO B N 1
ATOM 5608 C CA . PRO B 1 130 ? 45.914 54.318 77.695 1.00 30.39 128 PRO B CA 1
ATOM 5609 C C . PRO B 1 130 ? 45.516 55.215 78.849 1.00 32.01 128 PRO B C 1
ATOM 5610 O O . PRO B 1 130 ? 44.963 54.762 79.852 1.00 31.86 128 PRO B O 1
ATOM 5621 N N . GLY B 1 131 ? 45.784 56.512 78.678 1.00 30.48 129 GLY B N 1
ATOM 5622 C CA . GLY B 1 131 ? 45.570 57.463 79.739 1.00 31.44 129 GLY B CA 1
ATOM 5623 C C . GLY B 1 131 ? 44.103 57.830 79.906 1.00 27.61 129 GLY B C 1
ATOM 5624 O O . GLY B 1 131 ? 43.295 57.773 78.979 1.00 27.12 129 GLY B O 1
ATOM 5628 N N . ASP B 1 132 ? 43.751 58.255 81.121 1.00 27.12 130 ASP B N 1
ATOM 5629 C CA . ASP B 1 132 ? 42.355 58.621 81.371 1.00 27.49 130 ASP B CA 1
ATOM 5630 C C . ASP B 1 132 ? 42.000 59.901 80.627 1.00 25.81 130 ASP B C 1
ATOM 5631 O O . ASP B 1 132 ? 40.825 60.123 80.263 1.00 25.64 130 ASP B O 1
ATOM 5640 N N . TRP B 1 133 ? 42.985 60.779 80.444 1.00 28.06 131 TRP B N 1
ATOM 5641 C CA . TRP B 1 133 ? 42.793 62.048 79.743 1.00 28.38 131 TRP B CA 1
ATOM 5642 C C . TRP B 1 133 ? 43.753 62.113 78.569 1.00 24.79 131 TRP B C 1
ATOM 5643 O O . TRP B 1 133 ? 44.892 61.637 78.670 1.00 24.96 131 TRP B O 1
ATOM 5664 N N . ILE B 1 134 ? 43.312 62.720 77.470 1.00 26.80 132 ILE B N 1
ATOM 5665 C CA . ILE B 1 134 ? 44.162 62.885 76.302 1.00 28.23 132 ILE B CA 1
ATOM 5666 C C . ILE B 1 134 ? 44.087 64.296 75.729 1.00 30.56 132 ILE B C 1
ATOM 5667 O O . ILE B 1 134 ? 43.092 65.013 75.900 1.00 29.04 132 ILE B O 1
ATOM 5683 N N A THR B 1 135 ? 45.174 64.711 75.059 0.53 26.03 133 THR B N 1
ATOM 5684 N N B THR B 1 135 ? 45.172 64.698 75.062 0.47 26.23 133 THR B N 1
ATOM 5685 C CA A THR B 1 135 ? 45.128 65.821 74.106 0.53 24.31 133 THR B CA 1
ATOM 5686 C CA B THR B 1 135 ? 45.127 65.796 74.107 0.47 24.53 133 THR B CA 1
ATOM 5687 C C A THR B 1 135 ? 45.862 65.405 72.842 0.53 24.50 133 THR B C 1
ATOM 5688 C C B THR B 1 135 ? 45.848 65.367 72.840 0.47 25.29 133 THR B C 1
ATOM 5689 O O A THR B 1 135 ? 46.970 64.849 72.909 0.53 27.85 133 THR B O 1
ATOM 5690 O O B THR B 1 135 ? 46.941 64.783 72.904 0.47 27.19 133 THR B O 1
ATOM 5711 N N . VAL B 1 136 ? 45.205 65.616 71.702 1.00 23.33 134 VAL B N 1
ATOM 5712 C CA . VAL B 1 136 ? 45.702 65.243 70.391 1.00 27.07 134 VAL B CA 1
ATOM 5713 C C . VAL B 1 136 ? 45.809 66.520 69.573 1.00 26.76 134 VAL B C 1
ATOM 5714 O O . VAL B 1 136 ? 44.875 67.344 69.552 1.00 24.92 134 VAL B O 1
ATOM 5728 N N . TYR B 1 137 ? 46.937 66.675 68.908 1.00 24.47 135 TYR B N 1
ATOM 5729 C CA . TYR B 1 137 ? 47.014 67.684 67.874 1.00 24.31 135 TYR B CA 1
ATOM 5730 C C . TYR B 1 137 ? 48.058 67.322 66.835 1.00 25.77 135 TYR B C 1
ATOM 5731 O O . TYR B 1 137 ? 49.005 66.582 67.125 1.00 25.06 135 TYR B O 1
ATOM 5749 N N . PRO B 1 138 ? 47.885 67.807 65.617 1.00 23.68 136 PRO B N 1
ATOM 5750 C CA . PRO B 1 138 ? 48.889 67.648 64.570 1.00 27.57 136 PRO B CA 1
ATOM 5751 C C . PRO B 1 138 ? 49.951 68.729 64.706 1.00 28.41 136 PRO B C 1
ATOM 5752 O O . PRO B 1 138 ? 49.779 69.725 65.412 1.00 29.57 136 PRO B O 1
ATOM 5763 N N . PHE B 1 139 ? 51.076 68.495 64.051 1.00 24.94 137 PHE B N 1
ATOM 5764 C CA . PHE B 1 139 ? 52.243 69.347 64.204 1.00 23.53 137 PHE B CA 1
ATOM 5765 C C . PHE B 1 139 ? 52.983 69.464 62.883 1.00 27.43 137 PHE B C 1
ATOM 5766 O O . PHE B 1 139 ? 53.055 68.501 62.101 1.00 24.92 137 PHE B O 1
ATOM 5783 N N . VAL B 1 140 ? 53.507 70.671 62.645 1.00 24.39 138 VAL B N 1
ATOM 5784 C CA . VAL B 1 140 ? 54.339 70.989 61.477 1.00 22.06 138 VAL B CA 1
ATOM 5785 C C . VAL B 1 140 ? 55.522 71.810 61.962 1.00 29.28 138 VAL B C 1
ATOM 5786 O O . VAL B 1 140 ? 55.347 72.868 62.578 1.00 25.01 138 VAL B O 1
ATOM 5799 N N . ARG B 1 141 ? 56.722 71.309 61.709 1.00 25.64 139 ARG B N 1
ATOM 5800 C CA . ARG B 1 141 ? 57.953 72.005 62.042 1.00 28.19 139 ARG B CA 1
ATOM 5801 C C . ARG B 1 141 ? 58.235 73.156 61.077 1.00 23.53 139 ARG B C 1
ATOM 5802 O O . ARG B 1 141 ? 57.698 73.226 59.973 1.00 22.69 139 ARG B O 1
ATOM 5823 N N . SER B 1 142 ? 59.147 74.030 61.494 1.00 25.07 140 SER B N 1
ATOM 5824 C CA . SER B 1 142 ? 59.668 75.082 60.617 1.00 25.00 140 SER B CA 1
ATOM 5825 C C . SER B 1 142 ? 60.274 74.476 59.345 1.00 30.69 140 SER B C 1
ATOM 5826 O O . SER B 1 142 ? 60.714 73.331 59.317 1.00 24.93 140 SER B O 1
ATOM 5834 N N . TYR B 1 143 ? 60.309 75.276 58.275 1.00 26.05 141 TYR B N 1
ATOM 5835 C CA . TYR B 1 143 ? 60.839 74.757 57.017 1.00 30.15 141 TYR B CA 1
ATOM 5836 C C . TYR B 1 143 ? 62.290 74.320 57.148 1.00 26.87 141 TYR B C 1
ATOM 5837 O O . TYR B 1 143 ? 62.728 73.404 56.432 1.00 30.45 141 TYR B O 1
ATOM 5855 N N . ASP B 1 144 ? 63.054 74.963 58.034 1.00 32.46 142 ASP B N 1
ATOM 5856 C CA . ASP B 1 144 ? 64.493 74.719 58.150 1.00 32.10 142 ASP B CA 1
ATOM 5857 C C . ASP B 1 144 ? 64.851 73.555 59.079 1.00 35.21 142 ASP B C 1
ATOM 5858 O O . ASP B 1 144 ? 66.032 73.227 59.216 1.00 29.41 142 ASP B O 1
ATOM 5867 N N . TRP B 1 145 ? 63.858 72.879 59.657 1.00 29.49 143 TRP B N 1
ATOM 5868 C CA . TRP B 1 145 ? 64.103 71.954 60.764 1.00 28.82 143 TRP B CA 1
ATOM 5869 C C . TRP B 1 145 ? 64.917 70.731 60.355 1.00 24.76 143 TRP B C 1
ATOM 5870 O O . TRP B 1 145 ? 65.846 70.333 61.065 1.00 32.96 143 TRP B O 1
ATOM 5891 N N . TYR B 1 146 ? 64.553 70.097 59.251 1.00 26.71 144 TYR B N 1
ATOM 5892 C CA . TYR B 1 146 ? 65.168 68.822 58.854 1.00 27.75 144 TYR B CA 1
ATOM 5893 C C . TYR B 1 146 ? 66.483 68.998 58.113 1.00 39.75 144 TYR B C 1
ATOM 5894 O O . TYR B 1 146 ? 67.363 68.122 58.214 1.00 30.00 144 TYR B O 1
ATOM 5912 N N . ILE B 1 147 ? 66.642 70.105 57.371 1.00 27.56 145 ILE B N 1
ATOM 5913 C CA . ILE B 1 147 ? 67.906 70.339 56.665 1.00 25.71 145 ILE B CA 1
ATOM 5914 C C . ILE B 1 147 ? 68.945 70.934 57.592 1.00 38.39 145 ILE B C 1
ATOM 5915 O O . ILE B 1 147 ? 70.134 70.924 57.268 1.00 33.49 145 ILE B O 1
ATOM 5931 N N . MET B 1 148 ? 68.535 71.433 58.749 1.00 35.62 146 MET B N 1
ATOM 5932 C CA . MET B 1 148 ? 69.484 71.952 59.727 1.00 34.97 146 MET B CA 1
ATOM 5933 C C . MET B 1 148 ? 70.561 70.912 60.026 1.00 45.02 146 MET B C 1
ATOM 5934 O O . MET B 1 148 ? 70.333 69.702 59.920 1.00 33.84 146 MET B O 1
ATOM 5948 N N . ASP B 1 149 ? 71.733 71.391 60.433 1.00 41.56 147 ASP B N 1
ATOM 5949 C CA . ASP B 1 149 ? 72.835 70.498 60.776 1.00 30.88 147 ASP B CA 1
ATOM 5950 C C . ASP B 1 149 ? 72.375 69.465 61.806 1.00 39.71 147 ASP B C 1
ATOM 5951 O O . ASP B 1 149 ? 71.817 69.848 62.847 1.00 32.67 147 ASP B O 1
ATOM 5960 N N . PRO B 1 150 ? 72.631 68.166 61.591 1.00 35.29 148 PRO B N 1
ATOM 5961 C CA . PRO B 1 150 ? 72.076 67.183 62.536 1.00 41.03 148 PRO B CA 1
ATOM 5962 C C . PRO B 1 150 ? 72.546 67.405 63.963 1.00 32.37 148 PRO B C 1
ATOM 5963 O O . PRO B 1 150 ? 71.744 67.278 64.893 1.00 36.37 148 PRO B O 1
ATOM 5974 N N . GLN B 1 151 ? 73.805 67.803 64.159 1.00 35.20 149 GLN B N 1
ATOM 5975 C CA . GLN B 1 151 ? 74.306 68.067 65.509 1.00 38.03 149 GLN B CA 1
ATOM 5976 C C . GLN B 1 151 ? 73.436 69.098 66.218 1.00 44.46 149 GLN B C 1
ATOM 5977 O O . GLN B 1 151 ? 73.203 69.010 67.433 1.00 41.11 149 GLN B O 1
ATOM 5991 N N . LYS B 1 152 ? 72.931 70.069 65.463 1.00 33.01 150 LYS B N 1
ATOM 5992 C CA . LYS B 1 152 ? 72.132 71.140 66.036 1.00 36.08 150 LYS B CA 1
ATOM 5993 C C . LYS B 1 152 ? 70.742 70.639 66.379 1.00 34.06 150 LYS B C 1
ATOM 5994 O O . LYS B 1 152 ? 70.221 70.927 67.461 1.00 32.08 150 LYS B O 1
ATOM 6013 N N . ARG B 1 153 ? 70.144 69.856 65.479 1.00 31.91 151 ARG B N 1
ATOM 6014 C CA . ARG B 1 153 ? 68.806 69.341 65.743 1.00 31.28 151 ARG B CA 1
ATOM 6015 C C . ARG B 1 153 ? 68.859 68.354 66.901 1.00 34.05 151 ARG B C 1
ATOM 6016 O O . ARG B 1 153 ? 67.954 68.325 67.740 1.00 30.63 151 ARG B O 1
ATOM 6037 N N . ARG B 1 154 ? 69.947 67.574 66.981 1.00 31.25 152 ARG B N 1
ATOM 6038 C CA . ARG B 1 154 ? 70.122 66.633 68.085 1.00 31.07 152 ARG B CA 1
ATOM 6039 C C . ARG B 1 154 ? 70.125 67.370 69.417 1.00 31.17 152 ARG B C 1
ATOM 6040 O O . ARG B 1 154 ? 69.385 67.002 70.344 1.00 30.77 152 ARG B O 1
ATOM 6061 N N . LYS B 1 155 ? 70.945 68.436 69.511 1.00 31.71 153 LYS B N 1
ATOM 6062 C CA . LYS B 1 155 ? 71.020 69.251 70.717 1.00 31.88 153 LYS B CA 1
ATOM 6063 C C . LYS B 1 155 ? 69.642 69.773 71.122 1.00 34.23 153 LYS B C 1
ATOM 6064 O O . LYS B 1 155 ? 69.268 69.734 72.299 1.00 31.26 153 LYS B O 1
ATOM 6083 N N . ILE B 1 156 ? 68.906 70.335 70.160 1.00 31.34 154 ILE B N 1
ATOM 6084 C CA . ILE B 1 156 ? 67.616 70.935 70.460 1.00 30.98 154 ILE B CA 1
ATOM 6085 C C . ILE B 1 156 ? 66.636 69.863 70.932 1.00 30.35 154 ILE B C 1
ATOM 6086 O O . ILE B 1 156 ? 65.875 70.070 71.870 1.00 30.08 154 ILE B O 1
ATOM 6102 N N . LEU B 1 157 ? 66.639 68.707 70.273 1.00 31.81 155 LEU B N 1
ATOM 6103 C CA . LEU B 1 157 ? 65.753 67.624 70.676 1.00 32.00 155 LEU B CA 1
ATOM 6104 C C . LEU B 1 157 ? 66.163 67.041 72.022 1.00 29.50 155 LEU B C 1
ATOM 6105 O O . LEU B 1 157 ? 65.306 66.668 72.816 1.00 29.25 155 LEU B O 1
ATOM 6121 N N . ALA B 1 158 ? 67.450 67.006 72.323 1.00 32.82 156 ALA B N 1
ATOM 6122 C CA . ALA B 1 158 ? 67.857 66.538 73.636 1.00 35.55 156 ALA B CA 1
ATOM 6123 C C . ALA B 1 158 ? 67.407 67.502 74.734 1.00 35.91 156 ALA B C 1
ATOM 6124 O O . ALA B 1 158 ? 66.937 67.057 75.788 1.00 32.65 156 ALA B O 1
ATOM 6131 N N . GLU B 1 159 ? 67.536 68.823 74.517 1.00 36.48 157 GLU B N 1
ATOM 6132 C CA . GLU B 1 159 ? 67.039 69.776 75.513 1.00 30.34 157 GLU B CA 1
ATOM 6133 C C . GLU B 1 159 ? 65.519 69.666 75.661 1.00 33.48 157 GLU B C 1
ATOM 6134 O O . GLU B 1 159 ? 64.977 69.806 76.762 1.00 31.82 157 GLU B O 1
ATOM 6146 N N . HIS B 1 160 ? 64.829 69.438 74.550 1.00 29.46 158 HIS B N 1
ATOM 6147 C CA . HIS B 1 160 ? 63.376 69.288 74.545 1.00 32.81 158 HIS B CA 1
ATOM 6148 C C . HIS B 1 160 ? 62.918 68.115 75.412 1.00 29.13 158 HIS B C 1
ATOM 6149 O O . HIS B 1 160 ? 62.017 68.262 76.244 1.00 31.46 158 HIS B O 1
ATOM 6163 N N . GLY B 1 161 ? 63.557 66.951 75.269 1.00 29.35 159 GLY B N 1
ATOM 6164 C CA . GLY B 1 161 ? 63.186 65.807 76.093 1.00 30.62 159 GLY B CA 1
ATOM 6165 C C . GLY B 1 161 ? 63.491 66.006 77.564 1.00 34.50 159 GLY B C 1
ATOM 6166 O O . GLY B 1 161 ? 62.677 65.657 78.433 1.00 39.06 159 GLY B O 1
ATOM 6170 N N . GLN B 1 162 ? 64.636 66.628 77.863 1.00 30.92 160 GLN B N 1
ATOM 6171 C CA . GLN B 1 162 ? 64.985 66.987 79.235 1.00 34.71 160 GLN B CA 1
ATOM 6172 C C . GLN B 1 162 ? 63.974 67.939 79.861 1.00 36.16 160 GLN B C 1
ATOM 6173 O O . GLN B 1 162 ? 63.795 67.942 81.080 1.00 35.41 160 GLN B O 1
ATOM 6187 N N . ALA B 1 163 ? 63.348 68.787 79.058 1.00 31.78 161 ALA B N 1
ATOM 6188 C CA . ALA B 1 163 ? 62.391 69.731 79.594 1.00 31.28 161 ALA B CA 1
ATOM 6189 C C . ALA B 1 163 ? 61.136 69.064 80.123 1.00 38.04 161 ALA B C 1
ATOM 6190 O O . ALA B 1 163 ? 60.416 69.684 80.931 1.00 35.44 161 ALA B O 1
ATOM 6197 N N . ALA B 1 164 ? 60.860 67.831 79.693 1.00 37.00 162 ALA B N 1
ATOM 6198 C CA . ALA B 1 164 ? 59.695 67.067 80.133 1.00 31.47 162 ALA B CA 1
ATOM 6199 C C . ALA B 1 164 ? 59.996 66.178 81.330 1.00 33.24 162 ALA B C 1
ATOM 6200 O O . ALA B 1 164 ? 59.157 65.347 81.710 1.00 35.16 162 ALA B O 1
ATOM 6207 N N . ARG B 1 165 ? 61.129 66.412 81.986 1.00 29.13 163 ARG B N 1
ATOM 6208 C CA . ARG B 1 165 ? 61.625 65.511 83.016 1.00 43.81 163 ARG B CA 1
ATOM 6209 C C . ARG B 1 165 ? 60.688 65.356 84.210 1.00 35.54 163 ARG B C 1
ATOM 6210 O O . ARG B 1 165 ? 60.675 64.299 84.836 1.00 34.32 163 ARG B O 1
ATOM 6231 N N . ASP B 1 166 ? 59.962 66.389 84.600 1.00 30.95 164 ASP B N 1
ATOM 6232 C CA . ASP B 1 166 ? 59.125 66.252 85.781 1.00 32.50 164 ASP B CA 1
ATOM 6233 C C . ASP B 1 166 ? 57.751 65.672 85.469 1.00 30.02 164 ASP B C 1
ATOM 6234 O O . ASP B 1 166 ? 56.843 65.757 86.307 1.00 31.57 164 ASP B O 1
ATOM 6243 N N . PHE B 1 167 ? 57.557 65.103 84.278 1.00 28.93 165 PHE B N 1
ATOM 6244 C CA . PHE B 1 167 ? 56.241 64.614 83.864 1.00 24.61 165 PHE B CA 1
ATOM 6245 C C . PHE B 1 167 ? 56.314 63.170 83.351 1.00 27.81 165 PHE B C 1
ATOM 6246 O O . PHE B 1 167 ? 55.746 62.838 82.316 1.00 28.18 165 PHE B O 1
ATOM 6263 N N . PRO B 1 168 ? 56.977 62.273 84.077 1.00 35.33 166 PRO B N 1
ATOM 6264 C CA . PRO B 1 168 ? 56.950 60.847 83.674 1.00 40.16 166 PRO B CA 1
ATOM 6265 C C . PRO B 1 168 ? 55.543 60.269 83.589 1.00 41.47 166 PRO B C 1
ATOM 6266 O O . PRO B 1 168 ? 55.322 59.269 82.882 1.00 30.57 166 PRO B O 1
ATOM 6277 N N . ASP B 1 169 ? 54.578 60.882 84.267 1.00 39.84 167 ASP B N 1
ATOM 6278 C CA . ASP B 1 169 ? 53.201 60.411 84.223 1.00 32.92 167 ASP B CA 1
ATOM 6279 C C . ASP B 1 169 ? 52.459 60.860 82.966 1.00 38.16 167 ASP B C 1
ATOM 6280 O O . ASP B 1 169 ? 51.360 60.355 82.693 1.00 33.82 167 ASP B O 1
ATOM 6289 N N . VAL B 1 170 ? 53.018 61.765 82.177 1.00 26.43 168 VAL B N 1
ATOM 6290 C CA . VAL B 1 170 ? 52.410 62.139 80.908 1.00 23.91 168 VAL B CA 1
ATOM 6291 C C . VAL B 1 170 ? 53.101 61.348 79.808 1.00 29.62 168 VAL B C 1
ATOM 6292 O O . VAL B 1 170 ? 54.329 61.420 79.649 1.00 30.47 168 VAL B O 1
ATOM 6305 N N . ARG B 1 171 ? 52.311 60.578 79.065 1.00 26.45 169 ARG B N 1
ATOM 6306 C CA . ARG B 1 171 ? 52.840 59.626 78.094 1.00 25.67 169 ARG B CA 1
ATOM 6307 C C . ARG B 1 171 ? 52.678 60.211 76.695 1.00 35.45 169 ARG B C 1
ATOM 6308 O O . ARG B 1 171 ? 51.566 60.526 76.277 1.00 33.84 169 ARG B O 1
ATOM 6329 N N . ALA B 1 172 ? 53.789 60.354 75.984 1.00 28.83 170 ALA B N 1
ATOM 6330 C CA . ALA B 1 172 ? 53.828 60.917 74.644 1.00 29.04 170 ALA B CA 1
ATOM 6331 C C . ALA B 1 172 ? 53.630 59.867 73.561 1.00 32.64 170 ALA B C 1
ATOM 6332 O O . ALA B 1 172 ? 54.067 58.715 73.690 1.00 28.76 170 ALA B O 1
ATOM 6339 N N . ASN B 1 173 ? 52.983 60.293 72.475 1.00 28.13 171 ASN B N 1
ATOM 6340 C CA . ASN B 1 173 ? 52.925 59.554 71.215 1.00 31.22 171 ASN B CA 1
ATOM 6341 C C . ASN B 1 173 ? 53.258 60.577 70.130 1.00 34.38 171 ASN B C 1
ATOM 6342 O O . ASN B 1 173 ? 52.392 61.374 69.779 1.00 30.91 171 ASN B O 1
ATOM 6353 N N . THR B 1 174 ? 54.480 60.553 69.596 1.00 29.66 172 THR B N 1
ATOM 6354 C CA . THR B 1 174 ? 54.924 61.507 68.574 1.00 25.29 172 THR B CA 1
ATOM 6355 C C . THR B 1 174 ? 55.198 60.723 67.304 1.00 28.85 172 THR B C 1
ATOM 6356 O O . THR B 1 174 ? 56.265 60.107 67.190 1.00 32.06 172 THR B O 1
ATOM 6367 N N . VAL B 1 175 ? 54.264 60.792 66.368 1.00 24.84 173 VAL B N 1
ATOM 6368 C CA . VAL B 1 175 ? 54.135 59.818 65.291 1.00 29.01 173 VAL B CA 1
ATOM 6369 C C . VAL B 1 175 ? 54.146 60.540 63.942 1.00 29.16 173 VAL B C 1
ATOM 6370 O O . VAL B 1 175 ? 53.382 61.478 63.743 1.00 24.78 173 VAL B O 1
ATOM 6383 N N . PRO B 1 176 ? 54.987 60.093 63.009 1.00 31.01 174 PRO B N 1
ATOM 6384 C CA . PRO B 1 176 ? 55.005 60.699 61.681 1.00 22.68 174 PRO B CA 1
ATOM 6385 C C . PRO B 1 176 ? 53.655 60.670 61.017 1.00 28.39 174 PRO B C 1
ATOM 6386 O O . PRO B 1 176 ? 52.945 59.663 61.020 1.00 22.39 174 PRO B O 1
ATOM 6397 N N . ALA B 1 177 ? 53.338 61.785 60.376 1.00 23.43 175 ALA B N 1
ATOM 6398 C CA . ALA B 1 177 ? 52.076 61.926 59.668 1.00 23.58 175 ALA B CA 1
ATOM 6399 C C . ALA B 1 177 ? 52.284 62.368 58.218 1.00 25.71 175 ALA B C 1
ATOM 6400 O O . ALA B 1 177 ? 51.297 62.627 57.516 1.00 23.99 175 ALA B O 1
ATOM 6407 N N . PHE B 1 178 ? 53.534 62.445 57.757 1.00 24.58 176 PHE B N 1
ATOM 6408 C CA . PHE B 1 178 ? 53.830 62.885 56.395 1.00 28.56 176 PHE B CA 1
ATOM 6409 C C . PHE B 1 178 ? 52.992 62.120 55.380 1.00 29.99 176 PHE B C 1
ATOM 6410 O O . PHE B 1 178 ? 52.954 60.883 55.382 1.00 29.31 176 PHE B O 1
ATOM 6427 N N . ALA B 1 179 ? 52.344 62.857 54.501 1.00 27.97 177 ALA B N 1
ATOM 6428 C CA . ALA B 1 179 ? 51.588 62.326 53.373 1.00 33.79 177 ALA B CA 1
ATOM 6429 C C . ALA B 1 179 ? 50.314 61.594 53.779 1.00 28.79 177 ALA B C 1
ATOM 6430 O O . ALA B 1 179 ? 49.642 61.024 52.916 1.00 31.90 177 ALA B O 1
ATOM 6437 N N . LEU B 1 180 ? 49.929 61.620 55.051 1.00 26.08 178 LEU B N 1
ATOM 6438 C CA . LEU B 1 180 ? 48.649 61.049 55.484 1.00 27.98 178 LEU B CA 1
ATOM 6439 C C . LEU B 1 180 ? 47.609 62.130 55.779 1.00 30.51 178 LEU B C 1
ATOM 6440 O O . LEU B 1 180 ? 46.641 61.896 56.514 1.00 26.56 178 LEU B O 1
ATOM 6456 N N . GLY B 1 181 ? 47.810 63.318 55.234 1.00 25.46 179 GLY B N 1
ATOM 6457 C CA . GLY B 1 181 ? 47.021 64.473 55.586 1.00 26.19 179 GLY B CA 1
ATOM 6458 C C . GLY B 1 181 ? 47.886 65.704 55.423 1.00 24.87 179 GLY B C 1
ATOM 6459 O O . GLY B 1 181 ? 48.904 65.652 54.755 1.00 26.67 179 GLY B O 1
ATOM 6463 N N . ASP B 1 182 ? 47.492 66.784 56.094 1.00 24.89 180 ASP B N 1
ATOM 6464 C CA . ASP B 1 182 ? 48.155 68.075 55.900 1.00 27.93 180 ASP B CA 1
ATOM 6465 C C . ASP B 1 182 ? 49.373 68.283 56.798 1.00 24.74 180 ASP B C 1
ATOM 6466 O O . ASP B 1 182 ? 49.952 69.384 56.779 1.00 27.75 180 ASP B O 1
ATOM 6475 N N . TYR B 1 183 ? 49.789 67.267 57.568 1.00 25.15 181 TYR B N 1
ATOM 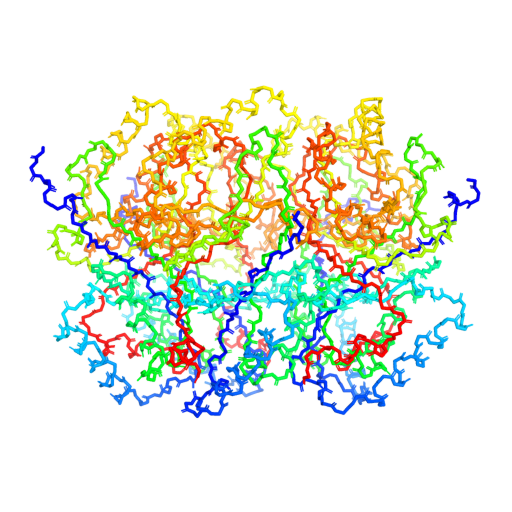6476 C CA . TYR B 1 183 ? 50.725 67.507 58.652 1.00 24.24 181 TYR B CA 1
ATOM 6477 C C . TYR B 1 183 ? 51.988 66.665 58.566 1.00 24.10 181 TYR B C 1
ATOM 6478 O O . TYR B 1 183 ? 52.147 65.786 57.714 1.00 28.06 181 TYR B O 1
ATOM 6496 N N . GLU B 1 184 ? 52.918 66.993 59.455 1.00 23.93 182 GLU B N 1
ATOM 6497 C CA . GLU B 1 184 ? 54.170 66.271 59.581 1.00 36.21 182 GLU B CA 1
ATOM 6498 C C . GLU B 1 184 ? 54.189 65.265 60.720 1.00 27.55 182 GLU B C 1
ATOM 6499 O O . GLU B 1 184 ? 54.784 64.192 60.564 1.00 23.51 182 GLU B O 1
ATOM 6511 N N . TRP B 1 185 ? 53.607 65.624 61.877 1.00 23.46 183 TRP B N 1
ATOM 6512 C CA . TRP B 1 185 ? 53.488 64.743 63.020 1.00 23.27 183 TRP B CA 1
ATOM 6513 C C . TRP B 1 185 ? 52.066 64.751 63.568 1.00 28.22 183 TRP B C 1
ATOM 6514 O O . TRP B 1 185 ? 51.337 65.737 63.477 1.00 26.47 183 TRP B O 1
ATOM 6535 N N . MET B 1 186 ? 51.697 63.632 64.177 1.00 26.50 184 MET B N 1
ATOM 6536 C CA . MET B 1 186 ? 50.490 63.495 64.971 1.00 23.19 184 MET B CA 1
ATOM 6537 C C . MET B 1 186 ? 50.937 63.318 66.420 1.00 28.78 184 MET B C 1
ATOM 6538 O O . MET B 1 186 ? 51.711 62.402 66.725 1.00 28.36 184 MET B O 1
ATOM 6552 N N . LEU B 1 187 ? 50.472 64.201 67.305 1.00 23.08 185 LEU B N 1
ATOM 6553 C CA . LEU B 1 187 ? 50.906 64.196 68.693 1.00 22.98 185 LEU B CA 1
ATOM 6554 C C . LEU B 1 187 ? 49.730 63.846 69.601 1.00 30.86 185 LEU B C 1
ATOM 6555 O O . LEU B 1 187 ? 48.606 64.321 69.395 1.00 28.28 185 LEU B O 1
ATOM 6571 N N . ALA B 1 188 ? 49.980 62.962 70.558 1.00 29.04 186 ALA B N 1
ATOM 6572 C CA . ALA B 1 188 ? 48.990 62.607 71.569 1.00 24.37 186 ALA B CA 1
ATOM 6573 C C . ALA B 1 188 ? 49.696 62.407 72.901 1.00 24.08 186 ALA B C 1
ATOM 6574 O O . ALA B 1 188 ? 50.707 61.696 72.980 1.00 26.43 186 ALA B O 1
ATOM 6581 N N . PHE B 1 189 ? 49.215 63.120 73.918 1.00 23.65 187 PHE B N 1
ATOM 6582 C CA . PHE B 1 189 ? 49.715 63.027 75.280 1.00 24.99 187 PHE B CA 1
ATOM 6583 C C . PHE B 1 189 ? 48.611 62.493 76.154 1.00 29.69 187 PHE B C 1
ATOM 6584 O O . PHE B 1 189 ? 47.492 63.019 76.142 1.00 26.72 187 PHE B O 1
ATOM 6601 N N . GLU B 1 190 ? 48.934 61.440 76.893 1.00 24.12 188 GLU B N 1
ATOM 6602 C CA . GLU B 1 190 ? 47.985 60.720 77.720 1.00 29.59 188 GLU B CA 1
ATOM 6603 C C . GLU B 1 190 ? 48.412 60.858 79.170 1.00 30.34 188 GLU B C 1
ATOM 6604 O O . GLU B 1 190 ? 49.600 60.723 79.478 1.00 27.86 188 GLU B O 1
ATOM 6616 N N . ALA B 1 191 ? 47.455 61.071 80.071 1.00 24.93 189 ALA B N 1
ATOM 6617 C CA . ALA B 1 191 ? 47.816 61.293 81.472 1.00 27.67 189 ALA B CA 1
ATOM 6618 C C . ALA B 1 191 ? 46.643 60.962 82.381 1.00 29.04 189 ALA B C 1
ATOM 6619 O O . ALA B 1 191 ? 45.488 60.968 81.952 1.00 26.83 189 ALA B O 1
ATOM 6626 N N . PRO B 1 192 ? 46.912 60.705 83.659 1.00 28.48 190 PRO B N 1
ATOM 6627 C CA . PRO B 1 192 ? 45.812 60.425 84.599 1.00 30.17 190 PRO B CA 1
ATOM 6628 C C . PRO B 1 192 ? 45.029 61.649 84.995 1.00 31.36 190 PRO B C 1
ATOM 6629 O O . PRO B 1 192 ? 43.890 61.494 85.453 1.00 30.41 190 PRO B O 1
ATOM 6640 N N . ARG B 1 193 ? 45.598 62.853 84.820 1.00 27.06 191 ARG B N 1
ATOM 6641 C CA . ARG B 1 193 ? 44.977 64.105 85.227 1.00 30.57 191 ARG B CA 1
ATOM 6642 C C . ARG B 1 193 ? 45.194 65.132 84.123 1.00 27.65 191 ARG B C 1
ATOM 6643 O O . ARG B 1 193 ? 46.322 65.320 83.654 1.00 28.32 191 ARG B O 1
ATOM 6664 N N . LEU B 1 194 ? 44.126 65.815 83.738 1.00 31.43 192 LEU B N 1
ATOM 6665 C CA . LEU B 1 194 ? 44.272 66.805 82.672 1.00 31.22 192 LEU B CA 1
ATOM 6666 C C . LEU B 1 194 ? 45.216 67.937 83.067 1.00 26.24 192 LEU B C 1
ATOM 6667 O O . LEU B 1 194 ? 45.931 68.472 82.198 1.00 28.39 192 LEU B O 1
ATOM 6683 N N . ASP B 1 195 ? 45.251 68.305 84.358 1.00 24.70 193 ASP B N 1
ATOM 6684 C CA . ASP B 1 195 ? 46.090 69.426 84.746 1.00 27.76 193 ASP B CA 1
ATOM 6685 C C . ASP B 1 195 ? 47.547 69.112 84.503 1.00 27.48 193 ASP B C 1
ATOM 6686 O O . ASP B 1 195 ? 48.364 70.024 84.368 1.00 28.97 193 ASP B O 1
ATOM 6695 N N . ARG B 1 196 ? 47.895 67.834 84.473 1.00 25.73 194 ARG B N 1
ATOM 6696 C CA . ARG B 1 196 ? 49.278 67.466 84.186 1.00 26.33 194 ARG B CA 1
ATOM 6697 C C . ARG B 1 196 ? 49.641 67.742 82.726 1.00 27.24 194 ARG B C 1
ATOM 6698 O O . ARG B 1 196 ? 50.804 68.053 82.423 1.00 27.49 194 ARG B O 1
ATOM 6719 N N . ILE B 1 197 ? 48.679 67.589 81.808 1.00 27.13 195 ILE B N 1
ATOM 6720 C CA . ILE B 1 197 ? 48.920 67.886 80.399 1.00 27.21 195 ILE B CA 1
ATOM 6721 C C . ILE B 1 197 ? 49.045 69.403 80.174 1.00 25.64 195 ILE B C 1
ATOM 6722 O O . ILE B 1 197 ? 49.880 69.853 79.367 1.00 23.38 195 ILE B O 1
ATOM 6738 N N . VAL B 1 198 ? 48.202 70.196 80.860 1.00 25.20 196 VAL B N 1
ATOM 6739 C CA . VAL B 1 198 ? 48.278 71.655 80.785 1.00 31.49 196 VAL B CA 1
ATOM 6740 C C . VAL B 1 198 ? 49.645 72.131 81.264 1.00 25.39 196 VAL B C 1
ATOM 6741 O O . VAL B 1 198 ? 50.337 72.883 80.572 1.00 23.02 196 VAL B O 1
ATOM 6754 N N . ASP B 1 199 ? 50.079 71.638 82.419 1.00 24.12 197 ASP B N 1
ATOM 6755 C CA . ASP B 1 199 ? 51.365 72.055 82.958 1.00 24.81 197 ASP B CA 1
ATOM 6756 C C . ASP B 1 199 ? 52.531 71.579 82.100 1.00 26.57 197 ASP B C 1
ATOM 6757 O O . ASP B 1 199 ? 53.520 72.305 81.934 1.00 28.69 197 ASP B O 1
ATOM 6766 N N . LEU B 1 200 ? 52.470 70.356 81.568 1.00 25.59 198 LEU B N 1
ATOM 6767 C CA . LEU B 1 200 ? 53.542 69.932 80.675 1.00 24.89 198 LEU B CA 1
ATOM 6768 C C . LEU B 1 200 ? 53.637 70.870 79.483 1.00 24.01 198 LEU B C 1
ATOM 6769 O O . LEU B 1 200 ? 54.724 71.279 79.089 1.00 24.27 198 LEU B O 1
ATOM 6785 N N . MET B 1 201 ? 52.490 71.197 78.880 1.00 25.78 199 MET B N 1
ATOM 6786 C CA . MET B 1 201 ? 52.471 71.964 77.653 1.00 25.39 199 MET B CA 1
ATOM 6787 C C . MET B 1 201 ? 53.032 73.353 77.908 1.00 22.94 199 MET B C 1
ATOM 6788 O O . MET B 1 201 ? 53.789 73.887 77.077 1.00 23.85 199 MET B O 1
ATOM 6802 N N . HIS B 1 202 ? 52.719 73.909 79.079 1.00 26.41 200 HIS B N 1
ATOM 6803 C CA . HIS B 1 202 ? 53.222 75.233 79.450 1.00 26.81 200 HIS B CA 1
ATOM 6804 C C . HIS B 1 202 ? 54.728 75.176 79.636 1.00 30.77 200 HIS B C 1
ATOM 6805 O O . HIS B 1 202 ? 55.465 76.023 79.126 1.00 24.93 200 HIS B O 1
ATOM 6819 N N . LYS B 1 203 ? 55.208 74.141 80.322 1.00 26.47 201 LYS B N 1
ATOM 6820 C CA . LYS B 1 203 ? 56.634 74.045 80.580 1.00 25.31 201 LYS B CA 1
ATOM 6821 C C . LYS B 1 203 ? 57.384 73.814 79.284 1.00 23.57 201 LYS B C 1
ATOM 6822 O O . LYS B 1 203 ? 58.537 74.246 79.141 1.00 23.73 201 LYS B O 1
ATOM 6841 N N . MET B 1 204 ? 56.760 73.134 78.334 1.00 23.39 202 MET B N 1
ATOM 6842 C CA . MET B 1 204 ? 57.459 72.777 77.116 1.00 23.37 202 MET B CA 1
ATOM 6843 C C . MET B 1 204 ? 57.622 73.988 76.205 1.00 29.78 202 MET B C 1
ATOM 6844 O O . MET B 1 204 ? 58.363 73.889 75.224 1.00 26.86 202 MET B O 1
ATOM 6858 N N . ARG B 1 205 ? 57.007 75.132 76.564 1.00 25.96 203 ARG B N 1
ATOM 6859 C CA . ARG B 1 205 ? 57.248 76.397 75.876 1.00 26.46 203 ARG B CA 1
ATOM 6860 C C . ARG B 1 205 ? 58.648 76.911 76.131 1.00 28.02 203 ARG B C 1
ATOM 6861 O O . ARG B 1 205 ? 59.153 77.717 75.344 1.00 26.63 203 ARG B O 1
ATOM 6882 N N . TYR B 1 206 ? 59.285 76.454 77.201 1.00 31.08 204 TYR B N 1
ATOM 6883 C CA . TYR B 1 206 ? 60.609 76.931 77.593 1.00 27.76 204 TYR B CA 1
ATOM 6884 C C . TYR B 1 206 ? 61.707 76.067 76.961 1.00 26.07 204 TYR B C 1
ATOM 6885 O O . TYR B 1 206 ? 62.583 75.566 77.662 1.00 29.67 204 TYR B O 1
ATOM 6903 N N . THR B 1 207 ? 61.663 75.925 75.623 1.00 23.12 205 THR B N 1
ATOM 6904 C CA . THR B 1 207 ? 62.599 75.106 74.865 1.00 24.16 205 THR B CA 1
ATOM 6905 C C . THR B 1 207 ? 62.973 75.794 73.555 1.00 24.99 205 THR B C 1
ATOM 6906 O O . THR B 1 207 ? 62.110 76.347 72.871 1.00 24.29 205 THR B O 1
ATOM 6917 N N . GLU B 1 208 ? 64.241 75.646 73.141 1.00 27.31 206 GLU B N 1
ATOM 6918 C CA . GLU B 1 208 ? 64.652 76.152 71.826 1.00 24.19 206 GLU B CA 1
ATOM 6919 C C . GLU B 1 208 ? 63.838 75.547 70.691 1.00 28.25 206 GLU B C 1
ATOM 6920 O O . GLU B 1 208 ? 63.679 76.166 69.639 1.00 24.14 206 GLU B O 1
ATOM 6932 N N . ALA B 1 209 ? 63.321 74.328 70.855 1.00 24.53 207 ALA B N 1
ATOM 6933 C CA . ALA B 1 209 ? 62.526 73.734 69.776 1.00 24.98 207 ALA B CA 1
ATOM 6934 C C . ALA B 1 209 ? 61.337 74.596 69.321 1.00 24.75 207 ALA B C 1
ATOM 6935 O O . ALA B 1 209 ? 60.854 74.445 68.184 1.00 24.32 207 ALA B O 1
ATOM 6942 N N . ARG B 1 210 ? 60.807 75.445 70.205 1.00 22.35 208 ARG B N 1
ATOM 6943 C CA . ARG B 1 210 ? 59.682 76.330 69.879 1.00 23.49 208 ARG B CA 1
ATOM 6944 C C . ARG B 1 210 ? 60.009 77.372 68.820 1.00 23.50 208 ARG B C 1
ATOM 6945 O O . ARG B 1 210 ? 59.087 77.963 68.234 1.00 24.30 208 ARG B O 1
ATOM 6966 N N . LEU B 1 211 ? 61.278 77.694 68.644 1.00 24.69 209 LEU B N 1
ATOM 6967 C CA . LEU B 1 211 ? 61.722 78.514 67.528 1.00 26.25 209 LEU B CA 1
ATOM 6968 C C . LEU B 1 211 ? 61.659 77.796 66.181 1.00 30.88 209 LEU B C 1
ATOM 6969 O O . LEU B 1 211 ? 62.066 78.398 65.158 1.00 26.25 209 LEU B O 1
ATOM 6985 N N . HIS B 1 212 ? 61.188 76.545 66.139 1.00 25.24 210 HIS B N 1
ATOM 6986 C CA . HIS B 1 212 ? 61.181 75.722 64.913 1.00 33.01 210 HIS B CA 1
ATOM 6987 C C . HIS B 1 212 ? 59.829 75.054 64.735 1.00 26.39 210 HIS B C 1
ATOM 6988 O O . HIS B 1 212 ? 59.711 73.856 64.437 1.00 26.01 210 HIS B O 1
ATOM 7002 N N . VAL B 1 213 ? 58.789 75.872 64.852 1.00 22.97 211 VAL B N 1
ATOM 7003 C CA . VAL B 1 213 ? 57.394 75.450 64.824 1.00 23.63 211 VAL B CA 1
ATOM 7004 C C . VAL B 1 213 ? 56.614 76.296 63.835 1.00 23.45 211 VAL B C 1
ATOM 7005 O O . VAL B 1 213 ? 56.727 77.528 63.834 1.00 32.22 211 VAL B O 1
ATOM 7018 N N . ARG B 1 214 ? 55.771 75.648 63.048 1.00 24.50 212 ARG B N 1
ATOM 7019 C CA . ARG B 1 214 ? 54.931 76.353 62.094 1.00 28.41 212 ARG B CA 1
ATOM 7020 C C . ARG B 1 214 ? 53.444 76.179 62.346 1.00 26.08 212 ARG B C 1
ATOM 7021 O O . ARG B 1 214 ? 52.682 77.109 62.123 1.00 26.48 212 ARG B O 1
ATOM 7042 N N . GLU B 1 215 ? 52.996 75.000 62.770 1.00 23.06 213 GLU B N 1
ATOM 7043 C CA . GLU B 1 215 ? 51.572 74.735 62.944 1.00 19.58 213 GLU B CA 1
ATOM 7044 C C . GLU B 1 215 ? 51.392 73.682 64.030 1.00 26.28 213 GLU B C 1
ATOM 7045 O O . GLU B 1 215 ? 52.188 72.738 64.112 1.00 25.35 213 GLU B O 1
ATOM 7057 N N . GLU B 1 216 ? 50.349 73.840 64.843 1.00 23.39 214 GLU B N 1
ATOM 7058 C CA . GLU B 1 216 ? 50.087 72.860 65.898 1.00 19.57 214 GLU B CA 1
ATOM 7059 C C . GLU B 1 216 ? 48.639 72.830 66.360 1.00 26.62 214 GLU B C 1
ATOM 7060 O O . GLU B 1 216 ? 48.357 72.368 67.478 1.00 31.66 214 GLU B O 1
ATOM 7072 N N . THR B 1 217 ? 47.717 73.219 65.484 1.00 25.24 215 THR B N 1
ATOM 7073 C CA . THR B 1 217 ? 46.284 73.145 65.743 1.00 26.05 215 THR B CA 1
ATOM 7074 C C . THR B 1 217 ? 45.564 72.485 64.577 1.00 28.47 215 THR B C 1
ATOM 7075 O O . THR B 1 217 ? 46.113 72.383 63.471 1.00 26.12 215 THR B O 1
ATOM 7086 N N . PRO B 1 218 ? 44.348 71.943 64.810 1.00 24.41 216 PRO B N 1
ATOM 7087 C CA . PRO B 1 218 ? 43.523 71.981 66.020 1.00 22.51 216 PRO B CA 1
ATOM 7088 C C . PRO B 1 218 ? 43.884 70.970 67.104 1.00 25.55 216 PRO B C 1
ATOM 7089 O O . PRO B 1 218 ? 44.420 69.857 66.831 1.00 26.64 216 PRO B O 1
ATOM 7100 N N . PHE B 1 219 ? 43.577 71.395 68.330 1.00 22.23 217 PHE B N 1
ATOM 7101 C CA . PHE B 1 219 ? 43.693 70.590 69.523 1.00 22.61 217 PHE B CA 1
ATOM 7102 C C . PHE B 1 219 ? 42.377 69.872 69.801 1.00 23.10 217 PHE B C 1
ATOM 7103 O O . PHE B 1 219 ? 41.293 70.481 69.758 1.00 29.38 217 PHE B O 1
ATOM 7120 N N . PHE B 1 220 ? 42.477 68.595 70.165 1.00 24.60 218 PHE B N 1
ATOM 7121 C CA . PHE B 1 220 ? 41.331 67.833 70.653 1.00 22.20 218 PHE B CA 1
ATOM 7122 C C . PHE B 1 220 ? 41.690 67.282 72.022 1.00 26.33 218 PHE B C 1
ATOM 7123 O O . PHE B 1 220 ? 42.650 66.522 72.157 1.00 32.69 218 PHE B O 1
ATOM 7140 N N . THR B 1 221 ? 40.941 67.689 73.038 1.00 26.05 219 THR B N 1
ATOM 7141 C CA . THR B 1 221 ? 41.233 67.273 74.404 1.00 20.24 219 THR B CA 1
ATOM 7142 C C . THR B 1 221 ? 40.031 66.643 75.063 1.00 31.42 219 THR B C 1
ATOM 7143 O O . THR B 1 221 ? 38.946 67.232 75.081 1.00 22.79 219 THR B O 1
ATOM 7154 N N . GLY B 1 222 ? 40.213 65.452 75.638 1.00 25.61 220 GLY B N 1
ATOM 7155 C CA . GLY B 1 222 ? 39.040 64.871 76.254 1.00 25.34 220 GLY B CA 1
ATOM 7156 C C . GLY B 1 222 ? 39.331 63.687 77.137 1.00 25.28 220 GLY B C 1
ATOM 7157 O O . GLY B 1 222 ? 40.486 63.368 77.435 1.00 26.28 220 GLY B O 1
ATOM 7161 N N . ARG B 1 223 ? 38.244 63.048 77.533 1.00 25.58 221 ARG B N 1
ATOM 7162 C CA . ARG B 1 223 ? 38.226 62.071 78.612 1.00 25.06 221 ARG B CA 1
ATOM 7163 C C . ARG B 1 223 ? 37.904 60.690 78.057 1.00 27.77 221 ARG B C 1
ATOM 7164 O O . ARG B 1 223 ? 36.891 60.505 77.373 1.00 28.33 221 ARG B O 1
ATOM 7185 N N . ARG B 1 224 ? 38.757 59.720 78.359 1.00 31.00 222 ARG B N 1
ATOM 7186 C CA . ARG B 1 224 ? 38.524 58.372 77.867 1.00 29.50 222 ARG B CA 1
ATOM 7187 C C . ARG B 1 224 ? 37.320 57.767 78.584 1.00 29.98 222 ARG B C 1
ATOM 7188 O O . ARG B 1 224 ? 37.229 57.791 79.822 1.00 26.99 222 ARG B O 1
ATOM 7209 N N . VAL B 1 225 ? 36.399 57.212 77.807 1.00 30.24 223 VAL B N 1
ATOM 7210 C CA . VAL B 1 225 ? 35.199 56.604 78.371 1.00 29.77 223 VAL B CA 1
ATOM 7211 C C . VAL B 1 225 ? 35.377 55.094 78.393 1.00 42.02 223 VAL B C 1
ATOM 7212 O O . VAL B 1 225 ? 36.022 54.517 77.518 1.00 34.97 223 VAL B O 1
ATOM 7225 N N . SER B 1 226 ? 34.796 54.453 79.412 1.00 55.97 224 SER B N 1
ATOM 7226 C CA . SER B 1 226 ? 34.944 53.013 79.590 1.00 63.92 224 SER B CA 1
ATOM 7227 C C . SER B 1 226 ? 34.211 52.229 78.514 1.00 50.02 224 SER B C 1
ATOM 7228 O O . SER B 1 226 ? 34.663 51.152 78.100 1.00 51.16 224 SER B O 1
ATOM 7236 N N . GLU B 1 227 ? 33.068 52.739 78.065 1.00 34.27 225 GLU B N 1
ATOM 7237 C CA . GLU B 1 227 ? 32.201 51.983 77.180 1.00 54.22 225 GLU B CA 1
ATOM 7238 C C . GLU B 1 227 ? 31.395 52.948 76.330 1.00 45.50 225 GLU B C 1
ATOM 7239 O O . GLU B 1 227 ? 31.185 54.110 76.698 1.00 32.45 225 GLU B O 1
ATOM 7251 N N . VAL B 1 228 ? 30.921 52.423 75.196 1.00 53.10 226 VAL B N 1
ATOM 7252 C CA . VAL B 1 228 ? 30.209 53.213 74.197 1.00 49.17 226 VAL B CA 1
ATOM 7253 C C . VAL B 1 228 ? 28.967 53.861 74.798 1.00 44.69 226 VAL B C 1
ATOM 7254 O O . VAL B 1 228 ? 28.644 55.017 74.503 1.00 39.84 226 VAL B O 1
ATOM 7267 N N . SER B 1 229 ? 28.225 53.101 75.596 1.00 39.07 227 SER B N 1
ATOM 7268 C CA . SER B 1 229 ? 27.087 53.611 76.349 1.00 40.42 227 SER B CA 1
ATOM 7269 C C . SER B 1 229 ? 27.349 54.966 76.993 1.00 44.76 227 SER B C 1
ATOM 7270 O O . SER B 1 229 ? 26.520 55.885 76.914 1.00 36.64 227 SER B O 1
ATOM 7278 N N . GLU B 1 230 ? 28.490 55.085 77.671 1.00 43.34 228 GLU B N 1
ATOM 7279 C CA . GLU B 1 230 ? 28.806 56.313 78.387 1.00 44.11 228 GLU B CA 1
ATOM 7280 C C . GLU B 1 230 ? 28.885 57.488 77.423 1.00 44.58 228 GLU B C 1
ATOM 7281 O O . GLU B 1 230 ? 28.327 58.563 77.688 1.00 39.76 228 GLU B O 1
ATOM 7293 N N . LEU B 1 231 ? 29.546 57.298 76.279 1.00 38.06 229 LEU B N 1
ATOM 7294 C CA . LEU B 1 231 ? 29.679 58.408 75.339 1.00 37.07 229 LEU B CA 1
ATOM 7295 C C . LEU B 1 231 ? 28.330 58.774 74.718 1.00 37.48 229 LEU B C 1
ATOM 7296 O O . LEU B 1 231 ? 27.948 59.950 74.683 1.00 39.37 229 LEU B O 1
ATOM 7312 N N . VAL B 1 232 ? 27.606 57.781 74.191 1.00 39.31 230 VAL B N 1
ATOM 7313 C CA . VAL B 1 232 ? 26.381 58.086 73.459 1.00 36.83 230 VAL B CA 1
ATOM 7314 C C . VAL B 1 232 ? 25.404 58.827 74.363 1.00 36.07 230 VAL B C 1
ATOM 7315 O O . VAL B 1 232 ? 24.742 59.777 73.933 1.00 37.08 230 VAL B O 1
ATOM 7328 N N . ASN B 1 233 ? 25.341 58.449 75.643 1.00 33.35 231 ASN B N 1
ATOM 7329 C CA . ASN B 1 233 ? 24.393 59.081 76.564 1.00 39.44 231 ASN B CA 1
ATOM 7330 C C . ASN B 1 233 ? 24.673 60.561 76.765 1.00 37.26 231 ASN B C 1
ATOM 7331 O O . ASN B 1 233 ? 23.785 61.302 77.206 1.00 36.00 231 ASN B O 1
ATOM 7342 N N . VAL B 1 234 ? 25.894 61.007 76.452 1.00 39.06 232 VAL B N 1
ATOM 7343 C CA . VAL B 1 234 ? 26.239 62.412 76.673 1.00 32.19 232 VAL B CA 1
ATOM 7344 C C . VAL B 1 234 ? 25.792 63.288 75.527 1.00 33.90 232 VAL B C 1
ATOM 7345 O O . VAL B 1 234 ? 25.514 64.477 75.730 1.00 35.29 232 VAL B O 1
ATOM 7358 N N . LEU B 1 235 ? 25.682 62.740 74.319 1.00 29.97 233 LEU B N 1
ATOM 7359 C CA . LEU B 1 235 ? 25.529 63.562 73.131 1.00 31.39 233 LEU B CA 1
ATOM 7360 C C . LEU B 1 235 ? 24.187 64.289 73.114 1.00 34.35 233 LEU B C 1
ATOM 7361 O O . LEU B 1 235 ? 23.213 63.832 73.721 1.00 37.87 233 LEU B O 1
ATOM 7377 N N . PRO B 1 236 ? 24.112 65.431 72.422 1.00 37.56 234 PRO B N 1
ATOM 7378 C CA . PRO B 1 236 ? 22.802 66.065 72.197 1.00 39.58 234 PRO B CA 1
ATOM 7379 C C . PRO B 1 236 ? 21.895 65.141 71.396 1.00 46.15 234 PRO B C 1
ATOM 7380 O O . PRO B 1 236 ? 22.333 64.465 70.466 1.00 38.65 234 PRO B O 1
ATOM 7391 N N . GLY B 1 237 ? 20.628 65.087 71.790 1.00 42.20 235 GLY B N 1
ATOM 7392 C CA . GLY B 1 237 ? 19.636 64.345 71.034 1.00 50.43 235 GLY B CA 1
ATOM 7393 C C . GLY B 1 237 ? 19.490 64.858 69.614 1.00 56.14 235 GLY B C 1
ATOM 7394 O O . GLY B 1 237 ? 20.016 65.923 69.254 1.00 56.19 235 GLY B O 1
ATOM 7399 N N . ASN C 1 8 ? 32.988 123.448 67.311 1.00 70.05 6 ASN C N 1
ATOM 7400 C CA . ASN C 1 8 ? 33.014 123.337 68.782 1.00 64.38 6 ASN C CA 1
ATOM 7401 C C . ASN C 1 8 ? 33.786 122.068 69.223 1.00 53.67 6 ASN C C 1
ATOM 7402 O O . ASN C 1 8 ? 33.225 121.098 69.789 1.00 49.10 6 ASN C O 1
ATOM 7412 N N . PHE C 1 9 ? 35.102 122.134 69.012 1.00 85.72 7 PHE C N 1
ATOM 7413 C CA . PHE C 1 9 ? 35.910 120.931 68.861 1.00 58.41 7 PHE C CA 1
ATOM 7414 C C . PHE C 1 9 ? 36.027 120.131 70.159 1.00 41.55 7 PHE C C 1
ATOM 7415 O O . PHE C 1 9 ? 35.918 118.903 70.148 1.00 35.47 7 PHE C O 1
ATOM 7432 N N . GLU C 1 10 ? 36.269 120.798 71.293 1.00 42.09 8 GLU C N 1
ATOM 7433 C CA . GLU C 1 10 ? 36.495 120.058 72.538 1.00 49.31 8 GLU C CA 1
ATOM 7434 C C . GLU C 1 10 ? 35.240 119.310 72.985 1.00 51.72 8 GLU C C 1
ATOM 7435 O O . GLU C 1 10 ? 35.344 118.204 73.534 1.00 39.77 8 GLU C O 1
ATOM 7447 N N . GLU C 1 11 ? 34.049 119.883 72.758 1.00 44.28 9 GLU C N 1
ATOM 7448 C CA . GLU C 1 11 ? 32.817 119.185 73.122 1.00 50.64 9 GLU C CA 1
ATOM 7449 C C . GLU C 1 11 ? 32.594 117.967 72.237 1.00 37.99 9 GLU C C 1
ATOM 7450 O O . GLU C 1 11 ? 32.215 116.900 72.730 1.00 36.15 9 GLU C O 1
ATOM 7462 N N . LEU C 1 12 ? 32.795 118.121 70.929 1.00 34.32 10 LEU C N 1
ATOM 7463 C CA . LEU C 1 12 ? 32.678 116.976 70.015 1.00 33.99 10 LEU C CA 1
ATOM 7464 C C . LEU C 1 12 ? 33.705 115.900 70.340 1.00 32.78 10 LEU C C 1
ATOM 7465 O O . LEU C 1 12 ? 33.436 114.704 70.168 1.00 32.10 10 LEU C O 1
ATOM 7481 N N . ASN C 1 13 ? 34.878 116.302 70.805 1.00 32.00 11 ASN C N 1
ATOM 7482 C CA . ASN C 1 13 ? 35.900 115.330 71.137 1.00 31.38 11 ASN C CA 1
ATOM 7483 C C . ASN C 1 13 ? 35.548 114.535 72.373 1.00 42.52 11 ASN C C 1
ATOM 7484 O O . ASN C 1 13 ? 35.971 113.384 72.498 1.00 32.41 11 ASN C O 1
ATOM 7495 N N . SER C 1 14 ? 34.816 115.118 73.321 1.00 31.76 12 SER C N 1
ATOM 7496 C CA . SER C 1 14 ? 34.515 114.436 74.572 1.00 35.51 12 SER C CA 1
ATOM 7497 C C . SER C 1 14 ? 33.197 113.654 74.510 1.00 32.29 12 SER C C 1
ATOM 7498 O O . SER C 1 14 ? 32.969 112.819 75.373 1.00 33.93 12 SER C O 1
ATOM 7506 N N . MET C 1 15 ? 32.378 113.904 73.494 1.00 38.15 13 MET C N 1
ATOM 7507 C CA . MET C 1 15 ? 31.137 113.170 73.277 1.00 34.41 13 MET C CA 1
ATOM 7508 C C . MET C 1 15 ? 31.360 111.666 73.317 1.00 33.97 13 MET C C 1
ATOM 7509 O O . MET C 1 15 ? 32.359 111.165 72.790 1.00 30.94 13 MET C O 1
ATOM 7523 N N . GLN C 1 16 ? 30.409 110.940 73.908 1.00 35.90 14 GLN C N 1
ATOM 7524 C CA . GLN C 1 16 ? 30.407 109.471 73.837 1.00 28.84 14 GLN C CA 1
ATOM 7525 C C . GLN C 1 16 ? 29.426 109.034 72.755 1.00 28.58 14 GLN C C 1
ATOM 7526 O O . GLN C 1 16 ? 28.214 109.252 72.880 1.00 36.77 14 GLN C O 1
ATOM 7540 N N . AR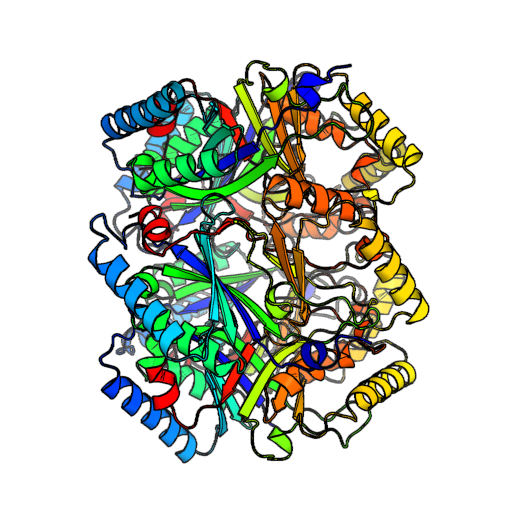G C 1 17 ? 29.942 108.403 71.694 1.00 28.00 15 ARG C N 1
ATOM 7541 C CA . ARG C 1 17 ? 29.098 107.869 70.628 1.00 27.75 15 ARG C CA 1
ATOM 7542 C C . ARG C 1 17 ? 29.687 106.540 70.169 1.00 27.04 15 ARG C C 1
ATOM 7543 O O . ARG C 1 17 ? 30.843 106.488 69.738 1.00 26.73 15 ARG C O 1
ATOM 7564 N N . TYR C 1 18 ? 28.888 105.497 70.240 1.00 27.69 16 TYR C N 1
ATOM 7565 C CA . TYR C 1 18 ? 29.192 104.233 69.582 1.00 26.08 16 TYR C CA 1
ATOM 7566 C C . TYR C 1 18 ? 28.616 104.228 68.164 1.00 32.56 16 TYR C C 1
ATOM 7567 O O . TYR C 1 18 ? 27.557 104.805 67.903 1.00 29.45 16 TYR C O 1
ATOM 7585 N N . SER C 1 19 ? 29.323 103.557 67.254 1.00 25.70 17 SER C N 1
ATOM 7586 C CA . SER C 1 19 ? 28.937 103.423 65.851 1.00 28.84 17 SER C CA 1
ATOM 7587 C C . SER C 1 19 ? 29.012 101.963 65.411 1.00 25.25 17 SER C C 1
ATOM 7588 O O . SER C 1 19 ? 30.035 101.311 65.625 1.00 31.82 17 SER C O 1
ATOM 7596 N N . GLN C 1 20 ? 27.948 101.449 64.774 1.00 25.35 18 GLN C N 1
ATOM 7597 C CA . GLN C 1 20 ? 27.976 100.075 64.260 1.00 26.38 18 GLN C CA 1
ATOM 7598 C C . GLN C 1 20 ? 27.598 100.041 62.793 1.00 28.19 18 GLN C C 1
ATOM 7599 O O . GLN C 1 20 ? 26.623 100.673 62.397 1.00 26.51 18 GLN C O 1
ATOM 7613 N N . PHE C 1 21 ? 28.397 99.330 61.992 1.00 24.95 19 PHE C N 1
ATOM 7614 C CA . PHE C 1 21 ? 28.057 98.967 60.623 1.00 30.09 19 PHE C CA 1
ATOM 7615 C C . PHE C 1 21 ? 27.567 97.524 60.693 1.00 30.90 19 PHE C C 1
ATOM 7616 O O . PHE C 1 21 ? 28.345 96.627 61.014 1.00 27.05 19 PHE C O 1
ATOM 7633 N N . ALA C 1 22 ? 26.283 97.315 60.422 1.00 28.27 20 ALA C N 1
ATOM 7634 C CA . ALA C 1 22 ? 25.642 96.002 60.485 1.00 29.66 20 ALA C CA 1
ATOM 7635 C C . ALA C 1 22 ? 25.393 95.554 59.054 1.00 26.68 20 ALA C C 1
ATOM 7636 O O . ALA C 1 22 ? 24.536 96.124 58.371 1.00 30.86 20 ALA C O 1
ATOM 7643 N N . VAL C 1 23 ? 26.164 94.561 58.597 1.00 30.98 21 VAL C N 1
ATOM 7644 C CA . VAL C 1 23 ? 26.111 94.080 57.213 1.00 29.33 21 VAL C CA 1
ATOM 7645 C C . VAL C 1 23 ? 25.316 92.794 57.190 1.00 26.56 21 VAL C C 1
ATOM 7646 O O . VAL C 1 23 ? 25.627 91.841 57.926 1.00 25.79 21 VAL C O 1
ATOM 7659 N N . PHE C 1 24 ? 24.275 92.778 56.365 1.00 27.88 22 PHE C N 1
ATOM 7660 C CA . PHE C 1 24 ? 23.410 91.623 56.216 1.00 34.85 22 PHE C CA 1
ATOM 7661 C C . PHE C 1 24 ? 23.488 91.054 54.805 1.00 32.33 22 PHE C C 1
ATOM 7662 O O . PHE C 1 24 ? 23.791 91.758 53.828 1.00 28.94 22 PHE C O 1
ATOM 7679 N N . ARG C 1 25 ? 23.195 89.753 54.711 1.00 27.61 23 ARG C N 1
ATOM 7680 C CA . ARG C 1 25 ? 23.059 89.028 53.457 1.00 34.34 23 ARG C CA 1
ATOM 7681 C C . ARG C 1 25 ? 21.635 88.490 53.379 1.00 35.58 23 ARG C C 1
ATOM 7682 O O . ARG C 1 25 ? 21.086 88.015 54.375 1.00 41.83 23 ARG C O 1
ATOM 7703 N N . ALA C 1 26 ? 21.007 88.608 52.210 1.00 44.44 24 ALA C N 1
ATOM 7704 C CA . ALA C 1 26 ? 19.647 88.104 52.045 1.00 43.49 24 ALA C CA 1
ATOM 7705 C C . ALA C 1 26 ? 19.671 86.594 51.817 1.00 30.56 24 ALA C C 1
ATOM 7706 O O . ALA C 1 26 ? 20.484 86.089 51.038 1.00 48.83 24 ALA C O 1
ATOM 7713 N N . ILE C 1 27 ? 18.804 85.874 52.518 1.00 45.56 25 ILE C N 1
ATOM 7714 C CA . ILE C 1 27 ? 18.703 84.422 52.357 1.00 49.31 25 ILE C CA 1
ATOM 7715 C C . ILE C 1 27 ? 18.003 84.170 51.028 1.00 57.33 25 ILE C C 1
ATOM 7716 O O . ILE C 1 27 ? 16.843 84.577 50.865 1.00 47.57 25 ILE C O 1
ATOM 7732 N N . PRO C 1 28 ? 18.655 83.539 50.054 1.00 60.62 26 PRO C N 1
ATOM 7733 C CA . PRO C 1 28 ? 17.953 83.181 48.814 1.00 66.22 26 PRO C CA 1
ATOM 7734 C C . PRO C 1 28 ? 16.642 82.457 49.092 1.00 57.18 26 PRO C C 1
ATOM 7735 O O . PRO C 1 28 ? 16.579 81.535 49.908 1.00 50.83 26 PRO C O 1
ATOM 7746 N N . GLY C 1 29 ? 15.583 82.895 48.415 1.00 64.86 27 GLY C N 1
ATOM 7747 C CA . GLY C 1 29 ? 14.297 82.243 48.488 1.00 63.56 27 GLY C CA 1
ATOM 7748 C C . GLY C 1 29 ? 13.394 82.707 49.607 1.00 59.16 27 GLY C C 1
ATOM 7749 O O . GLY C 1 29 ? 12.205 82.354 49.607 1.00 69.64 27 GLY C O 1
ATOM 7753 N N . ALA C 1 30 ? 13.913 83.484 50.559 1.00 46.33 28 ALA C N 1
ATOM 7754 C CA . ALA C 1 30 ? 13.119 83.848 51.725 1.00 50.62 28 ALA C CA 1
ATOM 7755 C C . ALA C 1 30 ? 12.215 85.050 51.469 1.00 45.81 28 ALA C C 1
ATOM 7756 O O . ALA C 1 30 ? 11.141 85.147 52.068 1.00 64.07 28 ALA C O 1
ATOM 7763 N N . LEU C 1 31 ? 12.600 85.951 50.570 1.00 51.72 29 LEU C N 1
ATOM 7764 C CA . LEU C 1 31 ? 11.833 87.183 50.405 1.00 62.40 29 LEU C CA 1
ATOM 7765 C C . LEU C 1 31 ? 10.569 86.973 49.575 1.00 74.61 29 LEU C C 1
ATOM 7766 O O . LEU C 1 31 ? 9.482 87.420 49.964 1.00 75.69 29 LEU C O 1
ATOM 7782 N N . GLY C 1 32 ? 10.693 86.320 48.420 1.00 63.57 30 GLY C N 1
ATOM 7783 C CA . GLY C 1 32 ? 9.543 86.050 47.585 1.00 55.25 30 GLY C CA 1
ATOM 7784 C C . GLY C 1 32 ? 9.157 87.239 46.728 1.00 65.21 30 GLY C C 1
ATOM 7785 O O . GLY C 1 32 ? 9.913 88.200 46.554 1.00 68.46 30 GLY C O 1
ATOM 7789 N N . SER C 1 33 ? 7.940 87.163 46.185 1.00 74.54 31 SER C N 1
ATOM 7790 C CA . SER C 1 33 ? 7.402 88.196 45.310 1.00 73.38 31 SER C CA 1
ATOM 7791 C C . SER C 1 33 ? 6.509 89.191 46.032 1.00 75.18 31 SER C C 1
ATOM 7792 O O . SER C 1 33 ? 6.199 90.246 45.464 1.00 82.06 31 SER C O 1
ATOM 7800 N N . ASP C 1 34 ? 6.089 88.882 47.256 1.00 61.86 32 ASP C N 1
ATOM 7801 C CA . ASP C 1 34 ? 5.146 89.700 48.010 1.00 49.44 32 ASP C CA 1
ATOM 7802 C C . ASP C 1 34 ? 5.876 90.392 49.160 1.00 56.15 32 ASP C C 1
ATOM 7803 O O . ASP C 1 34 ? 5.907 89.883 50.283 1.00 59.89 32 ASP C O 1
ATOM 7812 N N . ARG C 1 35 ? 6.445 91.570 48.867 1.00 64.55 33 ARG C N 1
ATOM 7813 C CA . ARG C 1 35 ? 7.280 92.318 49.799 1.00 66.27 33 ARG C CA 1
ATOM 7814 C C . ARG C 1 35 ? 6.601 93.565 50.348 1.00 64.86 33 ARG C C 1
ATOM 7815 O O . ARG C 1 35 ? 7.261 94.383 50.998 1.00 54.15 33 ARG C O 1
ATOM 7836 N N . ALA C 1 36 ? 5.311 93.754 50.079 1.00 75.83 34 ALA C N 1
ATOM 7837 C CA . ALA C 1 36 ? 4.668 95.011 50.445 1.00 74.52 34 ALA C CA 1
ATOM 7838 C C . ALA C 1 36 ? 4.642 95.189 51.957 1.00 65.72 34 ALA C C 1
ATOM 7839 O O . ALA C 1 36 ? 5.027 96.244 52.476 1.00 52.69 34 ALA C O 1
ATOM 7846 N N . GLU C 1 37 ? 4.203 94.158 52.689 1.00 65.41 35 GLU C N 1
ATOM 7847 C CA . GLU C 1 37 ? 4.133 94.294 54.138 1.00 69.89 35 GLU C CA 1
ATOM 7848 C C . GLU C 1 37 ? 5.521 94.280 54.763 1.00 61.86 35 GLU C C 1
ATOM 7849 O O . GLU C 1 37 ? 5.740 94.945 55.781 1.00 45.82 35 GLU C O 1
ATOM 7861 N N . ILE C 1 38 ? 6.472 93.545 54.172 1.00 50.01 36 ILE C N 1
ATOM 7862 C CA . ILE C 1 38 ? 7.831 93.557 54.705 1.00 47.43 36 ILE C CA 1
ATOM 7863 C C . ILE C 1 38 ? 8.378 94.977 54.725 1.00 36.62 36 ILE C C 1
ATOM 7864 O O . ILE C 1 38 ? 8.985 95.413 55.711 1.00 38.74 36 ILE C O 1
ATOM 7880 N N . VAL C 1 39 ? 8.199 95.714 53.625 1.00 38.84 37 VAL C N 1
ATOM 7881 C CA . VAL C 1 39 ? 8.699 97.088 53.578 1.00 46.46 37 VAL C CA 1
ATOM 7882 C C . VAL C 1 39 ? 7.947 97.959 54.581 1.00 50.22 37 VAL C C 1
ATOM 7883 O O . VAL C 1 39 ? 8.550 98.706 55.360 1.00 44.49 37 VAL C O 1
ATOM 7896 N N . ALA C 1 40 ? 6.613 97.887 54.570 1.00 60.74 38 ALA C N 1
ATOM 7897 C CA . ALA C 1 40 ? 5.827 98.642 55.542 1.00 56.46 38 ALA C CA 1
ATOM 7898 C C . ALA C 1 40 ? 6.284 98.332 56.962 1.00 57.89 38 ALA C C 1
ATOM 7899 O O . ALA C 1 40 ? 6.486 99.238 57.779 1.00 53.28 38 ALA C O 1
ATOM 7906 N N . GLN C 1 41 ? 6.462 97.043 57.273 1.00 42.44 39 GLN C N 1
ATOM 7907 C CA . GLN C 1 41 ? 6.867 96.685 58.626 1.00 41.96 39 GLN C CA 1
ATOM 7908 C C . GLN C 1 41 ? 8.272 97.188 58.931 1.00 47.42 39 GLN C C 1
ATOM 7909 O O . GLN C 1 41 ? 8.566 97.579 60.066 1.00 42.45 39 GLN C O 1
ATOM 7923 N N . ALA C 1 42 ? 9.163 97.159 57.945 1.00 42.87 40 ALA C N 1
ATOM 7924 C CA . ALA C 1 42 ? 10.525 97.615 58.199 1.00 47.54 40 ALA C CA 1
ATOM 7925 C C . ALA C 1 42 ? 10.580 99.135 58.323 1.00 46.46 40 ALA C C 1
ATOM 7926 O O . ALA C 1 42 ? 11.289 99.676 59.180 1.00 43.41 40 ALA C O 1
ATOM 7933 N N . GLN C 1 43 ? 9.853 99.844 57.465 1.00 42.60 41 GLN C N 1
ATOM 7934 C CA . GLN C 1 43 ? 9.806 101.294 57.590 1.00 44.18 41 GLN C CA 1
ATOM 7935 C C . GLN C 1 43 ? 9.296 101.710 58.966 1.00 44.04 41 GLN C C 1
ATOM 7936 O O . GLN C 1 43 ? 9.798 102.664 59.561 1.00 45.66 41 GLN C O 1
ATOM 7950 N N . SER C 1 44 ? 8.301 100.998 59.495 1.00 48.02 42 SER C N 1
ATOM 7951 C CA . SER C 1 44 ? 7.756 101.368 60.793 1.00 50.23 42 SER C CA 1
ATOM 7952 C C . SER C 1 44 ? 8.740 101.061 61.915 1.00 51.77 42 SER C C 1
ATOM 7953 O O . SER C 1 44 ? 8.759 101.769 62.927 1.00 42.05 42 SER C O 1
ATOM 7961 N N . PHE C 1 45 ? 9.588 100.044 61.746 1.00 45.67 43 PHE C N 1
ATOM 7962 C CA . PHE C 1 45 ? 10.645 99.827 62.727 1.00 46.96 43 PHE C CA 1
ATOM 7963 C C . PHE C 1 45 ? 11.604 101.011 62.757 1.00 41.95 43 PHE C C 1
ATOM 7964 O O . PHE C 1 45 ? 11.986 101.507 63.829 1.00 34.71 43 PHE C O 1
ATOM 7981 N N . PHE C 1 46 ? 12.035 101.456 61.579 1.00 38.61 44 PHE C N 1
ATOM 7982 C CA . PHE C 1 46 ? 12.961 102.582 61.533 1.00 49.42 44 PHE C CA 1
ATOM 7983 C C . PHE C 1 46 ? 12.286 103.882 61.971 1.00 45.07 44 PHE C C 1
ATOM 7984 O O . PHE C 1 46 ? 12.922 104.728 62.617 1.00 41.12 44 PHE C O 1
ATOM 8001 N N . ASP C 1 47 ? 10.995 104.045 61.680 1.00 49.33 45 ASP C N 1
ATOM 8002 C CA . ASP C 1 47 ? 10.264 105.189 62.221 1.00 54.74 45 ASP C CA 1
ATOM 8003 C C . ASP C 1 47 ? 10.252 105.144 63.746 1.00 50.33 45 ASP C C 1
ATOM 8004 O O . ASP C 1 47 ? 10.538 106.143 64.417 1.00 50.14 45 ASP C O 1
ATOM 8013 N N . GLY C 1 48 ? 9.958 103.974 64.313 1.00 65.33 46 GLY C N 1
ATOM 8014 C CA . GLY C 1 48 ? 9.988 103.846 65.760 1.00 64.87 46 GLY C CA 1
ATOM 8015 C C . GLY C 1 48 ? 11.340 104.197 66.347 1.00 48.34 46 GLY C C 1
ATOM 8016 O O . GLY C 1 48 ? 11.424 104.800 67.419 1.00 45.32 46 GLY C O 1
ATOM 8020 N N . LEU C 1 49 ? 12.420 103.821 65.653 1.00 47.39 47 LEU C N 1
ATOM 8021 C CA . LEU C 1 49 ? 13.765 104.128 66.136 1.00 55.00 47 LEU C CA 1
ATOM 8022 C C . LEU C 1 49 ? 13.988 105.635 66.220 1.00 46.37 47 LEU C C 1
ATOM 8023 O O . LEU C 1 49 ? 14.550 106.141 67.199 1.00 39.29 47 LEU C O 1
ATOM 8039 N N . GLU C 1 50 ? 13.588 106.363 65.170 1.00 46.15 48 GLU C N 1
ATOM 8040 C CA . GLU C 1 50 ? 13.734 107.815 65.149 1.00 51.16 48 GLU C CA 1
ATOM 8041 C C . GLU C 1 50 ? 13.010 108.471 66.318 1.00 48.93 48 GLU C C 1
ATOM 8042 O O . GLU C 1 50 ? 13.558 109.353 66.987 1.00 43.36 48 GLU C O 1
ATOM 8054 N N . THR C 1 51 ? 11.762 108.070 66.569 1.00 55.95 49 THR C N 1
ATOM 8055 C CA . THR C 1 51 ? 10.989 108.746 67.608 1.00 60.96 49 THR C CA 1
ATOM 8056 C C . THR C 1 51 ? 11.479 108.380 69.011 1.00 47.78 49 THR C C 1
ATOM 8057 O O . THR C 1 51 ? 11.493 109.232 69.906 1.00 46.16 49 THR C O 1
ATOM 8068 N N . ALA C 1 52 ? 11.892 107.125 69.232 1.00 48.27 50 ALA C N 1
ATOM 8069 C CA . ALA C 1 52 ? 12.577 106.821 70.486 1.00 44.23 50 ALA C CA 1
ATOM 8070 C C . ALA C 1 52 ? 13.783 107.738 70.677 1.00 49.64 50 ALA C C 1
ATOM 8071 O O . ALA C 1 52 ? 14.183 108.014 71.811 1.00 46.93 50 ALA C O 1
ATOM 8078 N N . GLY C 1 53 ? 14.392 108.190 69.585 1.00 51.06 51 GLY C N 1
ATOM 8079 C CA . GLY C 1 53 ? 15.398 109.216 69.677 1.00 48.41 51 GLY C CA 1
ATOM 8080 C C . GLY C 1 53 ? 16.697 108.820 70.335 1.00 50.23 51 GLY C C 1
ATOM 8081 O O . GLY C 1 53 ? 17.444 109.707 70.748 1.00 43.32 51 GLY C O 1
ATOM 8085 N N . LYS C 1 54 ? 17.024 107.527 70.427 1.00 43.61 52 LYS C N 1
ATOM 8086 C CA . LYS C 1 54 ? 18.321 107.165 71.000 1.00 37.61 52 LYS C CA 1
ATOM 8087 C C . LYS C 1 54 ? 19.302 106.533 70.012 1.00 36.13 52 LYS C C 1
ATOM 8088 O O . LYS C 1 54 ? 20.509 106.757 70.139 1.00 40.38 52 LYS C O 1
ATOM 8107 N N . VAL C 1 55 ? 18.831 105.755 69.044 1.00 33.04 53 VAL C N 1
ATOM 8108 C CA . VAL C 1 55 ? 19.680 105.183 68.008 1.00 32.62 53 VAL C CA 1
ATOM 8109 C C . VAL C 1 55 ? 19.396 105.974 66.734 1.00 45.99 53 VAL C C 1
ATOM 8110 O O . VAL C 1 55 ? 18.251 106.021 66.267 1.00 35.87 53 VAL C O 1
ATOM 8123 N N . GLU C 1 56 ? 20.430 106.621 66.198 1.00 31.67 54 GLU C N 1
ATOM 8124 C CA . GLU C 1 56 ? 20.334 107.407 64.973 1.00 31.66 54 GLU C CA 1
ATOM 8125 C C . GLU C 1 56 ? 20.876 106.615 63.789 1.00 34.77 54 GLU C C 1
ATOM 8126 O O . GLU C 1 56 ? 22.044 106.211 63.781 1.00 37.37 54 GLU C O 1
ATOM 8138 N N . VAL C 1 57 ? 20.052 106.435 62.766 1.00 32.72 55 VAL C N 1
ATOM 8139 C CA . VAL C 1 57 ? 20.481 105.720 61.569 1.00 35.27 55 VAL C CA 1
ATOM 8140 C C . VAL C 1 57 ? 21.085 106.729 60.607 1.00 34.00 55 VAL C C 1
ATOM 8141 O O . VAL C 1 57 ? 20.382 107.606 60.092 1.00 37.62 55 VAL C O 1
ATOM 8154 N N . ARG C 1 58 ? 22.396 106.623 60.381 1.00 35.87 56 ARG C N 1
ATOM 8155 C CA . ARG C 1 58 ? 23.041 107.524 59.428 1.00 29.60 56 ARG C CA 1
ATOM 8156 C C . ARG C 1 58 ? 22.716 107.131 57.992 1.00 38.57 56 ARG C C 1
ATOM 8157 O O . ARG C 1 58 ? 22.570 107.988 57.111 1.00 30.58 56 ARG C O 1
ATOM 8178 N N . GLY C 1 59 ? 22.606 105.845 57.727 1.00 32.52 57 GLY C N 1
ATOM 8179 C CA . GLY C 1 59 ? 22.193 105.436 56.407 1.00 33.97 57 GLY C CA 1
ATOM 8180 C C . GLY C 1 59 ? 21.942 103.953 56.348 1.00 33.35 57 GLY C C 1
ATOM 8181 O O . GLY C 1 59 ? 22.432 103.188 57.185 1.00 29.09 57 GLY C O 1
ATOM 8185 N N . ILE C 1 60 ? 21.135 103.572 55.358 1.00 34.75 58 ILE C N 1
ATOM 8186 C CA . ILE C 1 60 ? 21.008 102.199 54.872 1.00 34.52 58 ILE C CA 1
ATOM 8187 C C . ILE C 1 60 ? 21.621 102.164 53.474 1.00 29.19 58 ILE C C 1
ATOM 8188 O O . ILE C 1 60 ? 21.408 103.084 52.673 1.00 37.43 58 ILE C O 1
ATOM 8204 N N . TYR C 1 61 ? 22.386 101.124 53.190 1.00 31.34 59 TYR C N 1
ATOM 8205 C CA . TYR C 1 61 ? 23.229 101.077 52.004 1.00 36.18 59 TYR C CA 1
ATOM 8206 C C . TYR C 1 61 ? 22.980 99.804 51.219 1.00 38.15 59 TYR C C 1
ATOM 8207 O O . TYR C 1 61 ? 22.915 98.715 51.799 1.00 29.51 59 TYR C O 1
ATOM 8225 N N . ASP C 1 62 ? 22.831 99.968 49.903 1.00 36.97 60 ASP C N 1
ATOM 8226 C CA . ASP C 1 62 ? 22.765 98.868 48.953 1.00 46.93 60 ASP C CA 1
ATOM 8227 C C . ASP C 1 62 ? 24.188 98.469 48.570 1.00 38.47 60 ASP C C 1
ATOM 8228 O O . ASP C 1 62 ? 24.904 99.238 47.916 1.00 35.05 60 ASP C O 1
ATOM 8237 N N . LEU C 1 63 ? 24.594 97.261 48.956 1.00 31.03 61 LEU C N 1
ATOM 8238 C CA . LEU C 1 63 ? 25.925 96.766 48.643 1.00 32.24 61 LEU C CA 1
ATOM 8239 C C . LEU C 1 63 ? 25.921 95.885 47.410 1.00 27.62 61 LEU C C 1
ATOM 8240 O O . LEU C 1 63 ? 26.913 95.192 47.157 1.00 30.38 61 LEU C O 1
ATOM 8256 N N . ALA C 1 64 ? 24.831 95.886 46.639 1.00 36.37 62 ALA C N 1
ATOM 8257 C CA . ALA C 1 64 ? 24.740 95.008 45.475 1.00 52.15 62 ALA C CA 1
ATOM 8258 C C . ALA C 1 64 ? 25.980 95.153 44.603 1.00 48.02 62 ALA C C 1
ATOM 8259 O O . ALA C 1 64 ? 26.393 96.267 44.272 1.00 36.32 62 ALA C O 1
ATOM 8266 N N . GLY C 1 65 ? 26.588 94.019 44.254 1.00 44.90 63 GLY C N 1
ATOM 8267 C CA . GLY C 1 65 ? 27.730 94.020 43.367 1.00 39.65 63 GLY C CA 1
ATOM 8268 C C . GLY C 1 65 ? 29.077 94.204 44.028 1.00 31.50 63 GLY C C 1
ATOM 8269 O O . GLY C 1 65 ? 30.095 94.062 43.341 1.00 30.06 63 GLY C O 1
ATOM 8273 N N . CYS C 1 66 ? 29.122 94.496 45.334 1.00 28.45 64 CYS C N 1
ATOM 8274 C CA . CYS C 1 66 ? 30.397 94.672 46.017 1.00 27.17 64 CYS C CA 1
ATOM 8275 C C . CYS C 1 66 ? 31.078 93.327 46.254 1.00 31.13 64 CYS C C 1
ATOM 8276 O O . CYS C 1 66 ? 32.236 93.129 45.877 1.00 29.67 64 CYS C O 1
ATOM 8284 N N . ARG C 1 67 ? 30.387 92.399 46.924 1.00 33.82 65 ARG C N 1
ATOM 8285 C CA . ARG C 1 67 ? 31.012 91.122 47.233 1.00 30.22 65 ARG C CA 1
ATOM 8286 C C . ARG C 1 67 ? 29.965 90.023 47.407 1.00 29.04 65 ARG C C 1
ATOM 8287 O O . ARG C 1 67 ? 28.788 90.287 47.671 1.00 32.02 65 ARG C O 1
ATOM 8308 N N . ALA C 1 68 ? 30.409 88.778 47.234 1.00 28.98 66 ALA C N 1
ATOM 8309 C CA . ALA C 1 68 ? 29.563 87.651 47.577 1.00 29.52 66 ALA C CA 1
ATOM 8310 C C . ALA C 1 68 ? 29.242 87.732 49.058 1.00 36.66 66 ALA C C 1
ATOM 8311 O O . ALA C 1 68 ? 30.087 88.121 49.877 1.00 30.41 66 ALA C O 1
ATOM 8318 N N . GLU C 1 69 ? 28.043 87.336 49.423 1.00 34.37 67 GLU C N 1
ATOM 8319 C CA . GLU C 1 69 ? 27.729 87.105 50.834 1.00 43.27 67 GLU C CA 1
ATOM 8320 C C . GLU C 1 69 ? 27.518 88.388 51.625 1.00 28.50 67 GLU C C 1
ATOM 8321 O O . GLU C 1 69 ? 27.615 88.371 52.845 1.00 29.67 67 GLU C O 1
ATOM 8333 N N . ALA C 1 70 ? 27.280 89.523 50.960 1.00 29.39 68 ALA C N 1
ATOM 8334 C CA . ALA C 1 70 ? 26.751 90.709 51.629 1.00 29.32 68 ALA C CA 1
ATOM 8335 C C . ALA C 1 70 ? 25.825 91.418 50.655 1.00 31.30 68 ALA C C 1
ATOM 8336 O O . ALA C 1 70 ? 26.139 91.538 49.471 1.00 32.23 68 ALA C O 1
ATOM 8343 N N . ASP C 1 71 ? 24.697 91.873 51.143 1.00 26.20 69 ASP C N 1
ATOM 8344 C CA . ASP C 1 71 ? 23.765 92.604 50.310 1.00 32.56 69 ASP C CA 1
ATOM 8345 C C . ASP C 1 71 ? 23.398 93.996 50.808 1.00 36.65 69 ASP C C 1
ATOM 8346 O O . ASP C 1 71 ? 23.137 94.867 49.966 1.00 34.40 69 ASP C O 1
ATOM 8355 N N . PHE C 1 72 ? 23.348 94.240 52.120 1.00 29.05 70 PHE C N 1
ATOM 8356 C CA . PHE C 1 72 ? 22.979 95.573 52.591 1.00 34.35 70 PHE C CA 1
ATOM 8357 C C . PHE C 1 72 ? 23.557 95.822 53.969 1.00 29.34 70 PHE C C 1
ATOM 8358 O O . PHE C 1 72 ? 24.002 94.905 54.666 1.00 28.35 70 PHE C O 1
ATOM 8375 N N . MET C 1 73 ? 23.583 97.094 54.337 1.00 28.66 71 MET C N 1
ATOM 8376 C CA . MET C 1 73 ? 24.223 97.513 55.555 1.00 26.87 71 MET C CA 1
ATOM 8377 C C . MET C 1 73 ? 23.465 98.660 56.194 1.00 31.22 71 MET C C 1
ATOM 8378 O O . MET C 1 73 ? 22.953 99.543 55.510 1.00 33.69 71 MET C O 1
ATOM 8392 N N . ILE C 1 74 ? 23.374 98.622 57.518 1.00 27.14 72 ILE C N 1
ATOM 8393 C CA . ILE C 1 74 ? 22.782 99.670 58.333 1.00 29.65 72 ILE C CA 1
ATOM 8394 C C . ILE C 1 74 ? 23.929 100.323 59.077 1.00 28.17 72 ILE C C 1
ATOM 8395 O O . ILE C 1 74 ? 24.739 99.627 59.697 1.00 28.87 72 ILE C O 1
ATOM 8411 N N . TRP C 1 75 ? 23.986 101.647 59.046 1.00 30.32 73 TRP C N 1
ATOM 8412 C CA . TRP C 1 75 ? 24.959 102.399 59.836 1.00 31.58 73 TRP C CA 1
ATOM 8413 C C . TRP C 1 75 ? 24.176 103.164 60.893 1.00 30.08 73 TRP C C 1
ATOM 8414 O O . TRP C 1 75 ? 23.443 104.084 60.549 1.00 31.01 73 TRP C O 1
ATOM 8435 N N . TRP C 1 76 ? 24.279 102.768 62.173 1.00 26.86 74 TRP C N 1
ATOM 8436 C CA . TRP C 1 76 ? 23.569 103.501 63.214 1.00 26.23 74 TRP C CA 1
ATOM 8437 C C . TRP C 1 76 ? 24.495 103.755 64.392 1.00 33.09 74 TRP C C 1
ATOM 8438 O O . TRP C 1 76 ? 25.536 103.123 64.546 1.00 26.45 74 TRP C O 1
ATOM 8459 N N . ILE C 1 77 ? 24.133 104.785 65.157 1.00 30.31 75 ILE C N 1
ATOM 8460 C CA . ILE C 1 77 ? 24.986 105.441 66.142 1.00 27.13 75 ILE C CA 1
ATOM 8461 C C . ILE C 1 77 ? 24.145 105.709 67.390 1.00 33.63 75 ILE C C 1
ATOM 8462 O O . ILE C 1 77 ? 22.962 106.054 67.293 1.00 30.72 75 ILE C O 1
ATOM 8478 N N . ALA C 1 78 ? 24.744 105.529 68.561 1.00 25.70 76 ALA C N 1
ATOM 8479 C CA . ALA C 1 78 ? 24.007 105.717 69.805 1.00 34.06 76 ALA C CA 1
ATOM 8480 C C . ALA C 1 78 ? 24.993 106.130 70.886 1.00 29.44 76 ALA C C 1
ATOM 8481 O O . ALA C 1 78 ? 26.191 105.823 70.801 1.00 30.20 76 ALA C O 1
ATOM 8488 N N . GLU C 1 79 ? 24.485 106.815 71.922 1.00 26.98 77 GLU C N 1
ATOM 8489 C CA . GLU C 1 79 ? 25.377 107.178 73.016 1.00 29.42 77 GLU C CA 1
ATOM 8490 C C . GLU C 1 79 ? 25.838 105.954 73.801 1.00 30.50 77 GLU C C 1
ATOM 8491 O O . GLU C 1 79 ? 26.971 105.924 74.292 1.00 34.20 77 GLU C O 1
ATOM 8503 N N . GLU C 1 80 ? 25.006 104.933 73.905 1.00 27.17 78 GLU C N 1
ATOM 8504 C CA . GLU C 1 80 ? 25.379 103.719 74.618 1.00 27.64 78 GLU C CA 1
ATOM 8505 C C . GLU C 1 80 ? 25.284 102.516 73.706 1.00 25.30 78 GLU C C 1
ATOM 8506 O O . GLU C 1 80 ? 24.312 102.358 72.957 1.00 29.14 78 GLU C O 1
ATOM 8518 N N . PHE C 1 81 ? 26.288 101.659 73.807 1.00 24.68 79 PHE C N 1
ATOM 8519 C CA . PHE C 1 81 ? 26.293 100.434 73.031 1.00 28.65 79 PHE C CA 1
ATOM 8520 C C . PHE C 1 81 ? 25.086 99.568 73.333 1.00 33.60 79 PHE C C 1
ATOM 8521 O O . PHE C 1 81 ? 24.550 98.914 72.430 1.00 29.13 79 PHE C O 1
ATOM 8538 N N . GLU C 1 82 ? 24.622 99.556 74.588 1.00 30.07 80 GLU C N 1
ATOM 8539 C CA . GLU C 1 82 ? 23.456 98.723 74.887 1.00 34.97 80 GLU C CA 1
ATOM 8540 C C . GLU C 1 82 ? 22.245 99.134 74.063 1.00 28.85 80 GLU C C 1
ATOM 8541 O O . GLU C 1 82 ? 21.367 98.306 73.794 1.00 26.53 80 GLU C O 1
ATOM 8553 N N . GLU C 1 83 ? 22.174 100.402 73.653 1.00 29.47 81 GLU C N 1
ATOM 8554 C CA . GLU C 1 83 ? 21.067 100.855 72.811 1.00 30.88 81 GLU C CA 1
ATOM 8555 C C . GLU C 1 83 ? 21.194 100.332 71.382 1.00 32.34 81 GLU C C 1
ATOM 8556 O O . GLU C 1 83 ? 20.180 100.052 70.729 1.00 29.26 81 GLU C O 1
ATOM 8568 N N . ILE C 1 84 ? 22.421 100.211 70.862 1.00 33.25 82 ILE C N 1
ATOM 8569 C CA . ILE C 1 84 ? 22.599 99.557 69.559 1.00 29.35 82 ILE C CA 1
ATOM 8570 C C . ILE C 1 84 ? 22.287 98.064 69.677 1.00 29.26 82 ILE C C 1
ATOM 8571 O O . ILE C 1 84 ? 21.617 97.483 68.810 1.00 27.11 82 ILE C O 1
ATOM 8587 N N . GLN C 1 85 ? 22.747 97.425 70.754 1.00 29.28 83 GLN C N 1
ATOM 8588 C CA . GLN C 1 85 ? 22.407 96.021 70.971 1.00 28.39 83 GLN C CA 1
ATOM 8589 C C . GLN C 1 85 ? 20.897 95.801 70.909 1.00 26.82 83 GLN C C 1
ATOM 8590 O O . GLN C 1 85 ? 20.428 94.887 70.236 1.00 29.63 83 GLN C O 1
ATOM 8604 N N . ALA C 1 86 ? 20.123 96.639 71.615 1.00 34.84 84 ALA C N 1
ATOM 8605 C CA . ALA C 1 86 ? 18.667 96.513 71.597 1.00 32.34 84 ALA C CA 1
ATOM 8606 C C . ALA C 1 86 ? 18.084 96.723 70.201 1.00 37.21 84 ALA C C 1
ATOM 8607 O O . ALA C 1 86 ? 17.154 96.010 69.787 1.00 33.14 84 ALA C O 1
ATOM 8614 N N . ALA C 1 87 ? 18.574 97.731 69.475 1.00 33.43 85 ALA C N 1
ATOM 8615 C CA . ALA C 1 87 ? 18.023 98.011 68.153 1.00 36.65 85 ALA C CA 1
ATOM 8616 C C . ALA C 1 87 ? 18.359 96.891 67.188 1.00 35.89 85 ALA C C 1
ATOM 8617 O O . ALA C 1 87 ? 17.498 96.434 66.424 1.00 29.27 85 ALA C O 1
ATOM 8624 N N . PHE C 1 88 ? 19.610 96.428 67.239 1.00 29.80 86 PHE C N 1
ATOM 8625 C CA . PHE C 1 88 ? 20.077 95.372 66.359 1.00 25.24 86 PHE C CA 1
ATOM 8626 C C . PHE C 1 88 ? 19.287 94.103 66.616 1.00 33.76 86 PHE C C 1
ATOM 8627 O O . PHE C 1 88 ? 18.756 93.495 65.685 1.00 30.44 86 PHE C O 1
ATOM 8644 N N . ALA C 1 89 ? 19.160 93.726 67.895 1.00 27.02 87 ALA C N 1
ATOM 8645 C CA . ALA C 1 89 ? 18.403 92.529 68.255 1.00 40.12 87 ALA C CA 1
ATOM 8646 C C . ALA C 1 89 ? 16.931 92.659 67.861 1.00 37.09 87 ALA C C 1
ATOM 8647 O O . ALA C 1 89 ? 16.334 91.703 67.352 1.00 33.24 87 ALA C O 1
ATOM 8654 N N . ARG C 1 90 ? 16.330 93.839 68.061 1.00 29.36 88 ARG C N 1
ATOM 8655 C CA . ARG C 1 90 ? 14.923 94.041 67.681 1.00 27.09 88 ARG C CA 1
ATOM 8656 C C . ARG C 1 90 ? 14.723 93.884 66.168 1.00 34.91 88 ARG C C 1
ATOM 8657 O O . ARG C 1 90 ? 13.763 93.239 65.715 1.00 34.36 88 ARG C O 1
ATOM 8678 N N . PHE C 1 91 ? 15.622 94.465 65.367 1.00 37.15 89 PHE C N 1
ATOM 8679 C CA . PHE C 1 91 ? 15.529 94.331 63.916 1.00 37.46 89 PHE C CA 1
ATOM 8680 C C . PHE C 1 91 ? 15.506 92.870 63.484 1.00 41.95 89 PHE C C 1
ATOM 8681 O O . PHE C 1 91 ? 14.728 92.474 62.603 1.00 30.10 89 PHE C O 1
ATOM 8698 N N . ARG C 1 92 ? 16.360 92.054 64.083 1.00 30.19 90 ARG C N 1
ATOM 8699 C CA . ARG C 1 92 ? 16.442 90.658 63.669 1.00 37.62 90 ARG C CA 1
ATOM 8700 C C . ARG C 1 92 ? 15.233 89.867 64.138 1.00 37.79 90 ARG C C 1
ATOM 8701 O O . ARG C 1 92 ? 14.744 88.970 63.435 1.00 40.86 90 ARG C O 1
ATOM 8722 N N . ARG C 1 93 ? 14.760 90.167 65.333 1.00 36.33 91 ARG C N 1
ATOM 8723 C CA . ARG C 1 93 ? 13.710 89.390 65.972 1.00 45.84 91 ARG C CA 1
ATOM 8724 C C . ARG C 1 93 ? 12.314 89.834 65.570 1.00 37.38 91 ARG C C 1
ATOM 8725 O O . ARG C 1 93 ? 11.424 88.985 65.461 1.00 34.34 91 ARG C O 1
ATOM 8746 N N . GLU C 1 94 ? 12.084 91.130 65.334 1.00 31.55 92 GLU C N 1
ATOM 8747 C CA . GLU C 1 94 ? 10.720 91.627 65.205 1.00 39.27 92 GLU C CA 1
ATOM 8748 C C . GLU C 1 94 ? 10.381 92.138 63.819 1.00 41.61 92 GLU C C 1
ATOM 8749 O O . GLU C 1 94 ? 9.292 92.671 63.630 1.00 38.16 92 GLU C O 1
ATOM 8761 N N . THR C 1 95 ? 11.258 91.972 62.836 1.00 39.68 93 THR C N 1
ATOM 8762 C CA . THR C 1 95 ? 10.900 92.298 61.463 1.00 33.54 93 THR C CA 1
ATOM 8763 C C . THR C 1 95 ? 11.208 91.113 60.561 1.00 43.75 93 THR C C 1
ATOM 8764 O O . THR C 1 95 ? 12.198 90.406 60.758 1.00 40.89 93 THR C O 1
ATOM 8775 N N . VAL C 1 96 ? 10.355 90.908 59.563 1.00 41.85 94 VAL C N 1
ATOM 8776 C CA . VAL C 1 96 ? 10.589 89.834 58.603 1.00 42.85 94 VAL C CA 1
ATOM 8777 C C . VAL C 1 96 ? 11.880 90.077 57.832 1.00 36.87 94 VAL C C 1
ATOM 8778 O O . VAL C 1 96 ? 12.643 89.143 57.562 1.00 44.46 94 VAL C O 1
ATOM 8791 N N . LEU C 1 97 ? 12.153 91.336 57.470 1.00 37.27 95 LEU C N 1
ATOM 8792 C CA . LEU C 1 97 ? 13.418 91.645 56.804 1.00 40.87 95 LEU C CA 1
ATOM 8793 C C . LEU C 1 97 ? 14.610 91.127 57.615 1.00 42.24 95 LEU C C 1
ATOM 8794 O O . LEU C 1 97 ? 15.505 90.456 57.077 1.00 36.29 95 LEU C O 1
ATOM 8810 N N . GLY C 1 98 ? 14.637 91.418 58.916 1.00 40.35 96 GLY C N 1
ATOM 8811 C CA . GLY C 1 98 ? 15.686 90.866 59.760 1.00 39.24 96 GLY C CA 1
ATOM 8812 C C . GLY C 1 98 ? 15.583 89.365 59.912 1.00 41.59 96 GLY C C 1
ATOM 8813 O O . GLY C 1 98 ? 16.601 88.678 60.071 1.00 39.72 96 GLY C O 1
ATOM 8817 N N . GLN C 1 99 ? 14.361 88.836 59.845 1.00 38.73 97 GLN C N 1
ATOM 8818 C CA . GLN C 1 99 ? 14.172 87.395 59.940 1.00 38.80 97 GLN C CA 1
ATOM 8819 C C . GLN C 1 99 ? 14.617 86.679 58.681 1.00 48.25 97 GLN C C 1
ATOM 8820 O O . GLN C 1 99 ? 15.035 85.516 58.744 1.00 44.31 97 GLN C O 1
ATOM 8834 N N . VAL C 1 100 ? 14.473 87.314 57.514 1.00 45.09 98 VAL C N 1
ATOM 8835 C CA . VAL C 1 100 ? 14.853 86.668 56.274 1.00 44.74 98 VAL C CA 1
ATOM 8836 C C . VAL C 1 100 ? 16.269 86.986 55.872 1.00 53.12 98 VAL C C 1
ATOM 8837 O O . VAL C 1 100 ? 16.717 86.571 54.794 1.00 52.15 98 VAL C O 1
ATOM 8850 N N . SER C 1 101 ? 17.002 87.710 56.706 1.00 37.95 99 SER C N 1
ATOM 8851 C CA . SER C 1 101 ? 18.385 88.043 56.441 1.00 36.16 99 SER C CA 1
ATOM 8852 C C . SER C 1 101 ? 19.277 87.313 57.424 1.00 32.19 99 SER C C 1
ATOM 8853 O O . SER C 1 101 ? 18.839 86.866 58.495 1.00 40.06 99 SER C O 1
ATOM 8861 N N . GLU C 1 102 ? 20.543 87.186 57.056 1.00 39.27 100 GLU C N 1
ATOM 8862 C CA . GLU C 1 102 ? 21.531 86.774 58.032 1.00 40.94 100 GLU C CA 1
ATOM 8863 C C . GLU C 1 102 ? 22.627 87.817 58.190 1.00 36.11 100 GLU C C 1
ATOM 8864 O O . GLU C 1 102 ? 22.877 88.659 57.310 1.00 32.47 100 GLU C O 1
ATOM 8876 N N . VAL C 1 103 ? 23.288 87.733 59.328 1.00 35.06 101 VAL C N 1
ATOM 8877 C CA . VAL C 1 103 ? 24.289 88.718 59.695 1.00 31.22 101 VAL C CA 1
ATOM 8878 C C . VAL C 1 103 ? 25.607 88.266 59.105 1.00 35.87 101 VAL C C 1
ATOM 8879 O O . VAL C 1 103 ? 26.069 87.143 59.348 1.00 31.47 101 VAL C O 1
ATOM 8892 N N . ALA C 1 104 ? 26.185 89.118 58.271 1.00 29.51 102 ALA C N 1
ATOM 8893 C CA . ALA C 1 104 ? 27.424 88.752 57.622 1.00 27.57 102 ALA C CA 1
ATOM 8894 C C . ALA C 1 104 ? 28.620 89.271 58.394 1.00 34.79 102 ALA C C 1
ATOM 8895 O O . ALA C 1 104 ? 29.664 88.618 58.446 1.00 26.70 102 ALA C O 1
ATOM 8902 N N . TRP C 1 105 ? 28.490 90.446 58.989 1.00 26.61 103 TRP C N 1
ATOM 8903 C CA . TRP C 1 105 ? 29.639 91.085 59.605 1.00 32.86 103 TRP C CA 1
ATOM 8904 C C . TRP C 1 105 ? 29.196 92.306 60.376 1.00 24.19 103 TRP C C 1
ATOM 8905 O O . TRP C 1 105 ? 28.317 93.047 59.936 1.00 27.02 103 TRP C O 1
ATOM 8926 N N . LEU C 1 106 ? 29.812 92.515 61.520 1.00 30.70 104 LEU C N 1
ATOM 8927 C CA . LEU C 1 106 ? 29.500 93.668 62.351 1.00 25.33 104 LEU C CA 1
ATOM 8928 C C . LEU C 1 106 ? 30.788 94.431 62.586 1.00 28.09 104 LEU C C 1
ATOM 8929 O O . LEU C 1 106 ? 31.771 93.858 63.066 1.00 26.43 104 LEU C O 1
ATOM 8945 N N . GLY C 1 107 ? 30.778 95.721 62.252 1.00 28.36 105 GLY C N 1
ATOM 8946 C CA . GLY C 1 107 ? 31.888 96.585 62.572 1.00 26.17 105 GLY C CA 1
ATOM 8947 C C . GLY C 1 107 ? 31.506 97.628 63.610 1.00 30.66 105 GLY C C 1
ATOM 8948 O O . GLY C 1 107 ? 30.761 98.572 63.305 1.00 30.73 105 GLY C O 1
ATOM 8952 N N . ASN C 1 108 ? 32.000 97.465 64.845 1.00 21.93 106 ASN C N 1
ATOM 8953 C CA . ASN C 1 108 ? 31.613 98.281 65.998 1.00 21.73 106 ASN C CA 1
ATOM 8954 C C . ASN C 1 108 ? 32.733 99.248 66.339 1.00 27.65 106 ASN C C 1
ATOM 8955 O O . ASN C 1 108 ? 33.914 98.904 66.221 1.00 23.79 106 ASN C O 1
ATOM 8966 N N . SER C 1 109 ? 32.374 100.451 66.794 1.00 24.50 107 SER C N 1
ATOM 8967 C CA . SER C 1 109 ? 33.409 101.433 67.113 1.00 23.09 107 SER C CA 1
ATOM 8968 C C . SER C 1 109 ? 32.920 102.440 68.148 1.00 28.31 107 SER C C 1
ATOM 8969 O O . SER C 1 109 ? 31.721 102.568 68.396 1.00 23.48 107 SER C O 1
ATOM 8977 N N . LEU C 1 110 ? 33.885 103.094 68.802 1.00 26.16 108 LEU C N 1
ATOM 8978 C CA . LEU C 1 110 ? 33.624 104.123 69.813 1.00 22.49 108 LEU C CA 1
ATOM 8979 C C . LEU C 1 110 ? 34.481 105.347 69.504 1.00 24.35 108 LEU C C 1
ATOM 8980 O O . LEU C 1 110 ? 35.714 105.255 69.490 1.00 26.32 108 LEU C O 1
ATOM 8996 N N . HIS C 1 111 ? 33.834 106.490 69.319 1.00 24.19 109 HIS C N 1
ATOM 8997 C CA . HIS C 1 111 ? 34.549 107.712 68.956 1.00 23.82 109 HIS C CA 1
ATOM 8998 C C . HIS C 1 111 ? 35.476 108.141 70.079 1.00 27.78 109 HIS C C 1
ATOM 8999 O O . HIS C 1 111 ? 35.099 108.129 71.254 1.00 31.31 109 HIS C O 1
ATOM 9013 N N . ARG C 1 112 ? 36.704 108.496 69.716 1.00 27.20 110 ARG C N 1
ATOM 9014 C CA . ARG C 1 112 ? 37.666 109.044 70.658 1.00 24.43 110 ARG C CA 1
ATOM 9015 C C . ARG C 1 112 ? 38.393 110.227 70.019 1.00 28.05 110 ARG C C 1
ATOM 9016 O O . ARG C 1 112 ? 38.480 110.336 68.788 1.00 26.07 110 ARG C O 1
ATOM 9037 N N . PRO C 1 113 ? 38.941 111.124 70.838 1.00 27.93 111 PRO C N 1
ATOM 9038 C CA . PRO C 1 113 ? 39.835 112.144 70.278 1.00 33.47 111 PRO C CA 1
ATOM 9039 C C . PRO C 1 113 ? 40.998 111.485 69.548 1.00 39.81 111 PRO C C 1
ATOM 9040 O O . PRO C 1 113 ? 41.532 110.465 69.995 1.00 25.10 111 PRO C O 1
ATOM 9051 N N . ALA C 1 114 ? 41.419 112.118 68.448 1.00 28.40 112 ALA C N 1
ATOM 9052 C CA . ALA C 1 114 ? 42.641 111.734 67.759 1.00 31.17 112 ALA C CA 1
ATOM 9053 C C . ALA C 1 114 ? 43.832 111.939 68.678 1.00 24.97 112 ALA C C 1
ATOM 9054 O O . ALA C 1 114 ? 43.800 112.758 69.602 1.00 25.68 112 ALA C O 1
ATOM 9061 N N . GLU C 1 115 ? 44.904 111.195 68.391 1.00 26.37 113 GLU C N 1
ATOM 9062 C CA . GLU C 1 115 ? 46.079 111.173 69.253 1.00 31.71 113 GLU C CA 1
ATOM 9063 C C . GLU C 1 115 ? 46.868 112.470 69.162 1.00 34.44 113 GLU C C 1
ATOM 9064 O O . GLU C 1 115 ? 47.401 112.940 70.177 1.00 28.14 113 GLU C O 1
ATOM 9076 N N . PHE C 1 116 ? 46.945 113.079 67.973 1.00 27.68 114 PHE C N 1
ATOM 9077 C CA . PHE C 1 116 ? 47.750 114.284 67.804 1.00 35.41 114 PHE C CA 1
ATOM 9078 C C . PHE C 1 116 ? 46.949 115.474 67.307 1.00 36.13 114 PHE C C 1
ATOM 9079 O O . PHE C 1 116 ? 47.099 116.583 67.833 1.00 38.34 114 PHE C O 1
ATOM 9096 N N . ASN C 1 117 ? 46.106 115.288 66.316 1.00 29.51 115 ASN C N 1
ATOM 9097 C CA . ASN C 1 117 ? 45.382 116.397 65.698 1.00 33.29 115 ASN C CA 1
ATOM 9098 C C . ASN C 1 117 ? 43.937 116.348 66.159 1.00 35.81 115 ASN C C 1
ATOM 9099 O O . ASN C 1 117 ? 43.131 115.612 65.589 1.00 34.55 115 ASN C O 1
ATOM 9110 N N . ARG C 1 118 ? 43.587 117.190 67.134 1.00 38.00 116 ARG C N 1
ATOM 9111 C CA . ARG C 1 118 ? 42.235 117.127 67.691 1.00 44.03 116 ARG C CA 1
ATOM 9112 C C . ARG C 1 118 ? 41.195 117.860 66.847 1.00 38.60 116 ARG C C 1
ATOM 9113 O O . ARG C 1 118 ? 40.033 117.916 67.254 1.00 37.64 116 ARG C O 1
ATOM 9134 N N . SER C 1 119 ? 41.577 118.421 65.692 1.00 28.71 117 SER C N 1
ATOM 9135 C CA . SER C 1 119 ? 40.600 118.858 64.704 1.00 40.34 117 SER C CA 1
ATOM 9136 C C . SER C 1 119 ? 40.203 117.749 63.733 1.00 35.81 117 SER C C 1
ATOM 9137 O O . SER C 1 119 ? 39.341 117.972 62.880 1.00 33.50 117 SER C O 1
ATOM 9145 N N . HIS C 1 120 ? 40.821 116.582 63.817 1.00 41.28 118 HIS C N 1
ATOM 9146 C CA . HIS C 1 120 ? 40.418 115.443 63.002 1.00 34.65 118 HIS C CA 1
ATOM 9147 C C . HIS C 1 120 ? 39.285 114.725 63.729 1.00 28.73 118 HIS C C 1
ATOM 9148 O O . HIS C 1 120 ? 39.504 114.112 64.781 1.00 30.82 118 HIS C O 1
ATOM 9162 N N . LEU C 1 121 ? 38.071 114.845 63.199 1.00 36.00 119 LEU C N 1
ATOM 9163 C CA . LEU C 1 121 ? 36.895 114.226 63.796 1.00 29.81 119 LEU C CA 1
ATOM 9164 C C . LEU C 1 121 ? 36.078 113.512 62.725 1.00 37.99 119 LEU C C 1
ATOM 9165 O O . LEU C 1 121 ? 36.043 113.949 61.568 1.00 32.30 119 LEU C O 1
ATOM 9181 N N . PRO C 1 122 ? 35.369 112.447 63.096 1.00 30.42 120 PRO C N 1
ATOM 9182 C CA . PRO C 1 122 ? 34.516 111.751 62.122 1.00 30.52 120 PRO C CA 1
ATOM 9183 C C . PRO C 1 122 ? 33.457 112.666 61.530 1.00 35.28 120 PRO C C 1
ATOM 9184 O O . PRO C 1 122 ? 32.866 113.496 62.218 1.00 30.69 120 PRO C O 1
ATOM 9195 N N . SER C 1 123 ? 33.232 112.492 60.231 1.00 28.67 121 SER C N 1
ATOM 9196 C CA . SER C 1 123 ? 32.134 113.157 59.546 1.00 31.67 121 SER C CA 1
ATOM 9197 C C . SER C 1 123 ? 30.836 113.049 60.333 1.00 34.82 121 SER C C 1
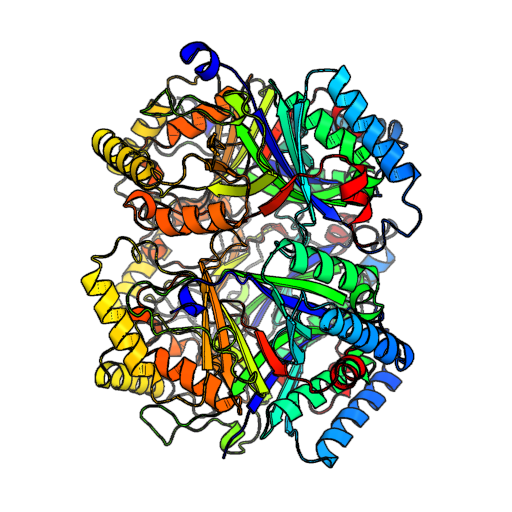ATOM 9198 O O . SER C 1 123 ? 30.112 114.041 60.464 1.00 32.49 121 SER C O 1
ATOM 9206 N N . PHE C 1 124 ? 30.535 111.868 60.899 1.00 28.74 122 PHE C N 1
ATOM 9207 C CA . PHE C 1 124 ? 29.272 111.731 61.637 1.00 37.91 122 PHE C CA 1
ATOM 9208 C C . PHE C 1 124 ? 29.310 112.540 62.933 1.00 36.99 122 PHE C C 1
ATOM 9209 O O . PHE C 1 124 ? 28.289 113.079 63.365 1.00 31.14 122 PHE C O 1
ATOM 9226 N N . ILE C 1 125 ? 30.470 112.662 63.557 1.00 26.55 123 ILE C N 1
ATOM 9227 C CA . ILE C 1 125 ? 30.550 113.461 64.764 1.00 29.32 123 ILE C CA 1
ATOM 9228 C C . ILE C 1 125 ? 30.388 114.931 64.419 1.00 39.89 123 ILE C C 1
ATOM 9229 O O . ILE C 1 125 ? 29.742 115.693 65.150 1.00 39.94 123 ILE C O 1
ATOM 9245 N N . MET C 1 126 ? 30.942 115.342 63.289 1.00 33.14 124 MET C N 1
ATOM 9246 C CA . MET C 1 126 ? 30.762 116.714 62.844 1.00 39.61 124 MET C CA 1
ATOM 9247 C C . MET C 1 126 ? 29.334 116.991 62.408 1.00 37.86 124 MET C C 1
ATOM 9248 O O . MET C 1 126 ? 29.035 118.137 62.093 1.00 38.99 124 MET C O 1
ATOM 9262 N N . GLY C 1 127 ? 28.439 116.003 62.408 1.00 28.37 125 GLY C N 1
ATOM 9263 C CA . GLY C 1 127 ? 27.100 116.250 61.883 1.00 30.89 125 GLY C CA 1
ATOM 9264 C C . GLY C 1 127 ? 27.024 116.556 60.397 1.00 45.19 125 GLY C C 1
ATOM 9265 O O . GLY C 1 127 ? 26.054 117.164 59.942 1.00 39.60 125 GLY C O 1
ATOM 9269 N N . GLU C 1 128 ? 28.021 116.155 59.622 1.00 34.29 126 GLU C N 1
ATOM 9270 C CA . GLU C 1 128 ? 27.971 116.331 58.177 1.00 41.68 126 GLU C CA 1
ATOM 9271 C C . GLU C 1 128 ? 26.924 115.425 57.532 1.00 38.91 126 GLU C C 1
ATOM 9272 O O . GLU C 1 128 ? 26.659 114.293 57.972 1.00 33.57 126 GLU C O 1
ATOM 9284 N N . ILE C 1 129 ? 26.319 115.938 56.467 1.00 35.42 127 ILE C N 1
ATOM 9285 C CA . ILE C 1 129 ? 25.398 115.105 55.686 1.00 39.95 127 ILE C CA 1
ATOM 9286 C C . ILE C 1 129 ? 26.125 113.838 55.246 1.00 31.41 127 ILE C C 1
ATOM 9287 O O . ILE C 1 129 ? 27.273 113.922 54.756 1.00 31.59 127 ILE C O 1
ATOM 9303 N N . PRO C 1 130 ? 25.519 112.660 55.349 1.00 34.71 128 PRO C N 1
ATOM 9304 C CA . PRO C 1 130 ? 26.214 111.448 54.891 1.00 36.38 128 PRO C CA 1
ATOM 9305 C C . PRO C 1 130 ? 26.369 111.413 53.377 1.00 37.59 128 PRO C C 1
ATOM 9306 O O . PRO C 1 130 ? 25.576 111.986 52.621 1.00 36.32 128 PRO C O 1
ATOM 9317 N N . GLY C 1 131 ? 27.426 110.755 52.934 1.00 39.41 129 GLY C N 1
ATOM 9318 C CA . GLY C 1 131 ? 27.700 110.692 51.521 1.00 42.51 129 GLY C CA 1
ATOM 9319 C C . GLY C 1 131 ? 26.822 109.689 50.787 1.00 29.48 129 GLY C C 1
ATOM 9320 O O . GLY C 1 131 ? 26.314 108.723 51.356 1.00 31.86 129 GLY C O 1
ATOM 9324 N N . ASP C 1 132 ? 26.674 109.961 49.490 1.00 30.87 130 ASP C N 1
ATOM 9325 C CA . ASP C 1 132 ? 25.894 109.119 48.601 1.00 34.42 130 ASP C CA 1
ATOM 9326 C C . ASP C 1 132 ? 26.493 107.727 48.470 1.00 36.05 130 ASP C C 1
ATOM 9327 O O . ASP C 1 132 ? 25.756 106.749 48.334 1.00 29.71 130 ASP C O 1
ATOM 9336 N N . TRP C 1 133 ? 27.824 107.635 48.475 1.00 33.44 131 TRP C N 1
ATOM 9337 C CA . TRP C 1 133 ? 28.562 106.382 48.365 1.00 36.94 131 TRP C CA 1
ATOM 9338 C C . TRP C 1 133 ? 29.437 106.203 49.597 1.00 35.53 131 TRP C C 1
ATOM 9339 O O . TRP C 1 133 ? 29.961 107.178 50.133 1.00 32.06 131 TRP C O 1
ATOM 9360 N N . ILE C 1 134 ? 29.596 104.963 50.054 1.00 35.18 132 ILE C N 1
ATOM 9361 C CA . ILE C 1 134 ? 30.419 104.687 51.225 1.00 26.33 132 ILE C CA 1
ATOM 9362 C C . ILE C 1 134 ? 31.299 103.477 50.954 1.00 25.99 132 ILE C C 1
ATOM 9363 O O . ILE C 1 134 ? 30.957 102.598 50.160 1.00 26.18 132 ILE C O 1
ATOM 9379 N N . THR C 1 135 ? 32.461 103.471 51.586 1.00 30.34 133 THR C N 1
ATOM 9380 C CA . THR C 1 135 ? 33.242 102.265 51.753 1.00 33.06 133 THR C CA 1
ATOM 9381 C C . THR C 1 135 ? 33.610 102.134 53.221 1.00 28.24 133 THR C C 1
ATOM 9382 O O . THR C 1 135 ? 34.074 103.096 53.832 1.00 29.53 133 THR C O 1
ATOM 9393 N N . VAL C 1 136 ? 33.409 100.940 53.775 1.00 24.19 134 VAL C N 1
ATOM 9394 C CA . VAL C 1 136 ? 33.642 100.621 55.171 1.00 23.97 134 VAL C CA 1
ATOM 9395 C C . VAL C 1 136 ? 34.625 99.456 55.250 1.00 23.36 134 VAL C C 1
ATOM 9396 O O . VAL C 1 136 ? 34.487 98.468 54.520 1.00 28.64 134 VAL C O 1
ATOM 9409 N N . TYR C 1 137 ? 35.613 99.564 56.132 1.00 24.70 135 TYR C N 1
ATOM 9410 C CA . TYR C 1 137 ? 36.452 98.414 56.423 1.00 30.30 135 TYR C CA 1
ATOM 9411 C C . TYR C 1 137 ? 37.116 98.571 57.776 1.00 24.24 135 TYR C C 1
ATOM 9412 O O . TYR C 1 137 ? 37.367 99.685 58.214 1.00 26.57 135 TYR C O 1
ATOM 9430 N N . PRO C 1 138 ? 37.416 97.464 58.444 1.00 26.61 136 PRO C N 1
ATOM 9431 C CA . PRO C 1 138 ? 38.182 97.512 59.690 1.00 23.20 136 PRO C CA 1
ATOM 9432 C C . PRO C 1 138 ? 39.664 97.697 59.403 1.00 28.49 136 PRO C C 1
ATOM 9433 O O . PRO C 1 138 ? 40.144 97.557 58.275 1.00 29.13 136 PRO C O 1
ATOM 9444 N N . PHE C 1 139 ? 40.410 97.877 60.481 1.00 24.75 137 PHE C N 1
ATOM 9445 C CA . PHE C 1 139 ? 41.817 98.160 60.343 1.00 23.28 137 PHE C CA 1
ATOM 9446 C C . PHE C 1 139 ? 42.556 97.679 61.569 1.00 21.78 137 PHE C C 1
ATOM 9447 O O . PHE C 1 139 ? 42.100 97.871 62.714 1.00 23.47 137 PHE C O 1
ATOM 9464 N N . VAL C 1 140 ? 43.738 97.106 61.310 1.00 24.39 138 VAL C N 1
ATOM 9465 C CA . VAL C 1 140 ? 44.674 96.718 62.343 1.00 21.35 138 VAL C CA 1
ATOM 9466 C C . VAL C 1 140 ? 46.060 97.225 61.948 1.00 24.83 138 VAL C C 1
ATOM 9467 O O . VAL C 1 140 ? 46.564 96.912 60.859 1.00 24.55 138 VAL C O 1
ATOM 9480 N N . ARG C 1 141 ? 46.679 97.973 62.851 1.00 25.55 139 ARG C N 1
ATOM 9481 C CA . ARG C 1 141 ? 48.048 98.427 62.735 1.00 21.90 139 ARG C CA 1
ATOM 9482 C C . ARG C 1 141 ? 49.072 97.330 63.027 1.00 27.87 139 ARG C C 1
ATOM 9483 O O . ARG C 1 141 ? 48.788 96.304 63.657 1.00 29.15 139 ARG C O 1
ATOM 9504 N N . SER C 1 142 ? 50.285 97.555 62.517 1.00 26.09 140 SER C N 1
ATOM 9505 C CA . SER C 1 142 ? 51.437 96.728 62.857 1.00 27.02 140 SER C CA 1
ATOM 9506 C C . SER C 1 142 ? 51.612 96.656 64.372 1.00 28.37 140 SER C C 1
ATOM 9507 O O . SER C 1 142 ? 51.176 97.548 65.116 1.00 23.73 140 SER C O 1
ATOM 9515 N N . TYR C 1 143 ? 52.288 95.611 64.838 1.00 22.23 141 TYR C N 1
ATOM 9516 C CA . TYR C 1 143 ? 52.436 95.410 66.269 1.00 23.99 141 TYR C CA 1
ATOM 9517 C C . TYR C 1 143 ? 53.246 96.525 66.905 1.00 31.26 141 TYR C C 1
ATOM 9518 O O . TYR C 1 143 ? 53.020 96.842 68.072 1.00 25.43 141 TYR C O 1
ATOM 9536 N N . ASP C 1 144 ? 54.180 97.131 66.146 1.00 32.19 142 ASP C N 1
ATOM 9537 C CA . ASP C 1 144 ? 55.106 98.136 66.641 1.00 32.88 142 ASP C CA 1
ATOM 9538 C C . ASP C 1 144 ? 54.576 99.565 66.549 1.00 30.18 142 ASP C C 1
ATOM 9539 O O . ASP C 1 144 ? 55.300 100.500 66.889 1.00 31.68 142 ASP C O 1
ATOM 9548 N N . TRP C 1 145 ? 53.346 99.756 66.089 1.00 27.68 143 TRP C N 1
ATOM 9549 C CA . TRP C 1 145 ? 52.888 101.103 65.747 1.00 25.91 143 TRP C CA 1
ATOM 9550 C C . TRP C 1 145 ? 52.782 101.992 66.971 1.00 28.04 143 TRP C C 1
ATOM 9551 O O . TRP C 1 145 ? 53.185 103.156 66.933 1.00 32.26 143 TRP C O 1
ATOM 9572 N N . TYR C 1 146 ? 52.235 101.471 68.053 1.00 23.18 144 TYR C N 1
ATOM 9573 C CA . TYR C 1 146 ? 51.823 102.308 69.178 1.00 22.73 144 TYR C CA 1
ATOM 9574 C C . TYR C 1 146 ? 52.989 102.575 70.128 1.00 32.08 144 TYR C C 1
ATOM 9575 O O . TYR C 1 146 ? 53.060 103.658 70.712 1.00 25.56 144 TYR C O 1
ATOM 9593 N N . ILE C 1 147 ? 53.895 101.604 70.310 1.00 31.57 145 ILE C N 1
ATOM 9594 C CA . ILE C 1 147 ? 55.112 101.819 71.103 1.00 30.81 145 ILE C CA 1
ATOM 9595 C C . ILE C 1 147 ? 56.174 102.595 70.340 1.00 40.53 145 ILE C C 1
ATOM 9596 O O . ILE C 1 147 ? 57.182 102.989 70.939 1.00 30.84 145 ILE C O 1
ATOM 9612 N N . MET C 1 148 ? 55.972 102.841 69.043 1.00 34.74 146 MET C N 1
ATOM 9613 C CA . MET C 1 148 ? 56.875 103.680 68.263 1.00 47.73 146 MET C CA 1
ATOM 9614 C C . MET C 1 148 ? 57.030 105.038 68.938 1.00 30.63 146 MET C C 1
ATOM 9615 O O . MET C 1 148 ? 56.109 105.527 69.594 1.00 27.48 146 MET C O 1
ATOM 9629 N N . ASP C 1 149 ? 58.217 105.621 68.811 1.00 30.60 147 ASP C N 1
ATOM 9630 C CA . ASP C 1 149 ? 58.450 106.965 69.329 1.00 38.54 147 ASP C CA 1
ATOM 9631 C C . ASP C 1 149 ? 57.322 107.903 68.888 1.00 27.56 147 ASP C C 1
ATOM 9632 O O . ASP C 1 149 ? 57.002 107.957 67.695 1.00 33.74 147 ASP C O 1
ATOM 9641 N N . PRO C 1 150 ? 56.690 108.647 69.807 1.00 32.49 148 PRO C N 1
ATOM 9642 C CA . PRO C 1 150 ? 55.481 109.376 69.395 1.00 31.07 148 PRO C CA 1
ATOM 9643 C C . PRO C 1 150 ? 55.761 110.463 68.373 1.00 32.23 148 PRO C C 1
ATOM 9644 O O . PRO C 1 150 ? 54.874 110.747 67.559 1.00 30.91 148 PRO C O 1
ATOM 9655 N N . GLN C 1 151 ? 56.948 111.088 68.401 1.00 34.88 149 GLN C N 1
ATOM 9656 C CA . GLN C 1 151 ? 57.272 112.107 67.397 1.00 29.54 149 GLN C CA 1
ATOM 9657 C C . GLN C 1 151 ? 57.273 111.491 66.008 1.00 30.12 149 GLN C C 1
ATOM 9658 O O . GLN C 1 151 ? 56.829 112.112 65.036 1.00 34.28 149 GLN C O 1
ATOM 9672 N N . LYS C 1 152 ? 57.769 110.256 65.901 1.00 30.56 150 LYS C N 1
ATOM 9673 C CA . LYS C 1 152 ? 57.843 109.581 64.605 1.00 31.72 150 LYS C CA 1
ATOM 9674 C C . LYS C 1 152 ? 56.464 109.179 64.103 1.00 31.47 150 LYS C C 1
ATOM 9675 O O . LYS C 1 152 ? 56.152 109.368 62.915 1.00 29.10 150 LYS C O 1
ATOM 9694 N N . ARG C 1 153 ? 55.624 108.605 64.990 1.00 32.11 151 ARG C N 1
ATOM 9695 C CA . ARG C 1 153 ? 54.249 108.294 64.593 1.00 31.60 151 ARG C CA 1
ATOM 9696 C C . ARG C 1 153 ? 53.492 109.578 64.228 1.00 24.43 151 ARG C C 1
ATOM 9697 O O . ARG C 1 153 ? 52.781 109.622 63.217 1.00 27.82 151 ARG C O 1
ATOM 9718 N N . ARG C 1 154 ? 53.660 110.637 65.017 1.00 27.43 152 ARG C N 1
ATOM 9719 C CA . ARG C 1 154 ? 53.064 111.929 64.678 1.00 31.52 152 ARG C CA 1
ATOM 9720 C C . ARG C 1 154 ? 53.442 112.397 63.265 1.00 29.85 152 ARG C C 1
ATOM 9721 O O . ARG C 1 154 ? 52.578 112.822 62.488 1.00 27.69 152 ARG C O 1
ATOM 9742 N N . LYS C 1 155 ? 54.736 112.377 62.932 1.00 28.94 153 LYS C N 1
ATOM 9743 C CA . LYS C 1 155 ? 55.168 112.767 61.584 1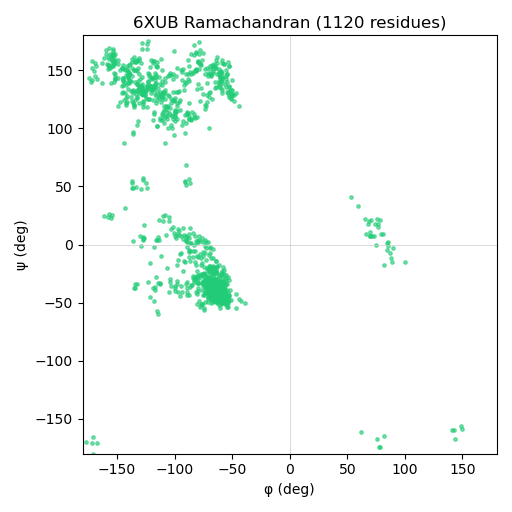.00 26.52 153 LYS C CA 1
ATOM 9744 C C . LYS C 1 155 ? 54.571 111.848 60.514 1.00 34.00 153 LYS C C 1
ATOM 9745 O O . LYS C 1 155 ? 54.142 112.297 59.450 1.00 27.34 153 LYS C O 1
ATOM 9764 N N . ILE C 1 156 ? 54.503 110.554 60.778 1.00 28.83 154 ILE C N 1
ATOM 9765 C CA . ILE C 1 156 ? 53.947 109.663 59.766 1.00 34.67 154 ILE C CA 1
ATOM 9766 C C . ILE C 1 156 ? 52.473 109.971 59.562 1.00 30.22 154 ILE C C 1
ATOM 9767 O O . ILE C 1 156 ? 51.983 109.988 58.425 1.00 29.46 154 ILE C O 1
ATOM 9783 N N . LEU C 1 157 ? 51.741 110.231 60.655 1.00 28.75 155 LEU C N 1
ATOM 9784 C CA . LEU C 1 157 ? 50.315 110.520 60.508 1.00 26.52 155 LEU C CA 1
ATOM 9785 C C . LEU C 1 157 ? 50.074 111.872 59.837 1.00 27.25 155 LEU C C 1
ATOM 9786 O O . LEU C 1 157 ? 49.099 112.029 59.107 1.00 30.33 155 LEU C O 1
ATOM 9802 N N . ALA C 1 158 ? 50.929 112.859 60.084 1.00 30.67 156 ALA C N 1
ATOM 9803 C CA . ALA C 1 158 ? 50.762 114.132 59.394 1.00 32.49 156 ALA C CA 1
ATOM 9804 C C . ALA C 1 158 ? 50.996 113.967 57.884 1.00 37.02 156 ALA C C 1
ATOM 9805 O O . ALA C 1 158 ? 50.241 114.520 57.069 1.00 32.36 156 ALA C O 1
ATOM 9812 N N . GLU C 1 159 ? 52.000 113.166 57.484 1.00 31.56 157 GLU C N 1
ATOM 9813 C CA . GLU C 1 159 ? 52.218 112.913 56.050 1.00 34.16 157 GLU C CA 1
ATOM 9814 C C . GLU C 1 159 ? 51.065 112.116 55.455 1.00 29.77 157 GLU C C 1
ATOM 9815 O O . GLU C 1 159 ? 50.623 112.376 54.332 1.00 29.55 157 GLU C O 1
ATOM 9827 N N . HIS C 1 160 ? 50.533 111.186 56.236 1.00 32.42 158 HIS C N 1
ATOM 9828 C CA . HIS C 1 160 ? 49.350 110.428 55.842 1.00 32.24 158 HIS C CA 1
ATOM 9829 C C . HIS C 1 160 ? 48.201 111.363 55.523 1.00 27.04 158 HIS C C 1
ATOM 9830 O O . HIS C 1 160 ? 47.560 111.244 54.464 1.00 28.29 158 HIS C O 1
ATOM 9844 N N . GLY C 1 161 ? 47.947 112.329 56.403 1.00 33.61 159 GLY C N 1
ATOM 9845 C CA . GLY C 1 161 ? 46.871 113.265 56.146 1.00 35.35 159 GLY C CA 1
ATOM 9846 C C . GLY C 1 161 ? 47.116 114.123 54.919 1.00 34.10 159 GLY C C 1
ATOM 9847 O O . GLY C 1 161 ? 46.210 114.333 54.107 1.00 35.85 159 GLY C O 1
ATOM 9851 N N . GLN C 1 162 ? 48.349 114.605 54.745 1.00 26.77 160 GLN C N 1
ATOM 9852 C CA . GLN C 1 162 ? 48.649 115.466 53.604 1.00 37.57 160 GLN C CA 1
ATOM 9853 C C . GLN C 1 162 ? 48.425 114.724 52.300 1.00 33.46 160 GLN C C 1
ATOM 9854 O O . GLN C 1 162 ? 47.946 115.300 51.316 1.00 34.75 160 GLN C O 1
ATOM 9868 N N . ALA C 1 163 ? 48.737 113.433 52.271 1.00 34.64 161 ALA C N 1
ATOM 9869 C CA . ALA C 1 163 ? 48.499 112.668 51.062 1.00 30.65 161 ALA C CA 1
ATOM 9870 C C . ALA C 1 163 ? 47.033 112.699 50.637 1.00 44.39 161 ALA C C 1
ATOM 9871 O O .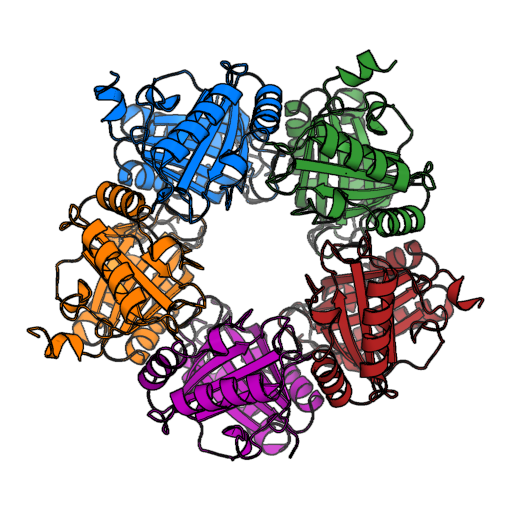 ALA C 1 163 ? 46.747 112.423 49.472 1.00 34.47 161 ALA C O 1
ATOM 9878 N N . ALA C 1 164 ? 46.100 113.038 51.537 1.00 36.44 162 ALA C N 1
ATOM 9879 C CA . ALA C 1 164 ? 44.691 113.130 51.181 1.00 39.19 162 ALA C CA 1
ATOM 9880 C C . ALA C 1 164 ? 44.245 114.537 50.745 1.00 44.03 162 ALA C C 1
ATOM 9881 O O . ALA C 1 164 ? 43.050 114.735 50.515 1.00 30.39 162 ALA C O 1
ATOM 9888 N N . ARG C 1 165 ? 45.188 115.478 50.561 1.00 34.18 163 ARG C N 1
ATOM 9889 C CA . ARG C 1 165 ? 44.881 116.887 50.284 1.00 44.16 163 ARG C CA 1
ATOM 9890 C C . ARG C 1 165 ? 43.899 117.098 49.124 1.00 46.52 163 ARG C C 1
ATOM 9891 O O . ARG C 1 165 ? 43.056 118.012 49.170 1.00 38.86 163 ARG C O 1
ATOM 9912 N N . ASP C 1 166 ? 44.023 116.309 48.056 1.00 37.44 164 ASP C N 1
ATOM 9913 C CA . ASP C 1 166 ? 43.172 116.449 46.878 1.00 32.67 164 ASP C CA 1
ATOM 9914 C C . ASP C 1 166 ? 41.772 115.845 47.039 1.00 43.39 164 ASP C C 1
ATOM 9915 O O . ASP C 1 166 ? 40.983 115.859 46.082 1.00 38.60 164 ASP C O 1
ATOM 9924 N N . PHE C 1 167 ? 41.441 115.325 48.195 1.00 39.36 165 PHE C N 1
ATOM 9925 C CA . PHE C 1 167 ? 40.169 114.638 48.343 1.00 30.55 165 PHE C CA 1
ATOM 9926 C C . PHE C 1 167 ? 39.327 115.213 49.464 1.00 34.66 165 PHE C C 1
ATOM 9927 O O . PHE C 1 167 ? 38.808 114.462 50.306 1.00 29.34 165 PHE C O 1
ATOM 9944 N N . PRO C 1 168 ? 39.162 116.543 49.524 1.00 42.45 166 PRO C N 1
ATOM 9945 C CA . PRO C 1 168 ? 38.343 117.106 50.606 1.00 36.94 166 PRO C CA 1
ATOM 9946 C C . PRO C 1 168 ? 36.893 116.713 50.490 1.00 31.93 166 PRO C C 1
ATOM 9947 O O . PRO C 1 168 ? 36.170 116.799 51.490 1.00 33.44 166 PRO C O 1
ATOM 9958 N N . ASP C 1 169 ? 36.449 116.292 49.298 1.00 29.79 167 ASP C N 1
ATOM 9959 C CA . ASP C 1 169 ? 35.086 115.819 49.104 1.00 36.29 167 ASP C CA 1
ATOM 9960 C C . ASP C 1 169 ? 34.870 114.399 49.623 1.00 39.74 167 ASP C C 1
ATOM 9961 O O . ASP C 1 169 ? 33.725 113.950 49.686 1.00 32.81 167 ASP C O 1
ATOM 9970 N N . VAL C 1 170 ? 35.929 113.673 49.961 1.00 32.77 168 VAL C N 1
ATOM 9971 C CA . VAL C 1 170 ? 35.802 112.369 50.603 1.00 26.83 168 VAL C CA 1
ATOM 9972 C C . VAL C 1 170 ? 35.925 112.609 52.098 1.00 34.22 168 VAL C C 1
ATOM 9973 O O . VAL C 1 170 ? 36.974 113.060 52.573 1.00 37.08 168 VAL C O 1
ATOM 9986 N N . ARG C 1 171 ? 34.858 112.338 52.844 1.00 31.69 169 ARG C N 1
ATOM 9987 C CA . ARG C 1 171 ? 34.828 112.603 54.276 1.00 25.50 169 ARG C CA 1
ATOM 9988 C C . ARG C 1 171 ? 35.190 111.339 55.050 1.00 27.02 169 ARG C C 1
ATOM 9989 O O . ARG C 1 171 ? 34.650 110.265 54.776 1.00 40.11 169 ARG C O 1
ATOM 10010 N N . ALA C 1 172 ? 36.101 111.481 56.011 1.00 26.54 170 ALA C N 1
ATOM 10011 C CA . ALA C 1 172 ? 36.608 110.351 56.773 1.00 29.32 170 ALA C CA 1
ATOM 10012 C C . ALA C 1 172 ? 35.869 110.134 58.089 1.00 27.55 170 ALA C C 1
ATOM 10013 O O . ALA C 1 172 ? 35.379 111.071 58.719 1.00 30.48 170 ALA C O 1
ATOM 10020 N N . ASN C 1 173 ? 35.815 108.862 58.505 1.00 33.35 171 ASN C N 1
ATOM 10021 C CA . ASN C 1 173 ? 35.324 108.441 59.823 1.00 31.48 171 ASN C CA 1
ATOM 10022 C C . ASN C 1 173 ? 36.324 107.399 60.291 1.00 37.99 171 ASN C C 1
ATOM 10023 O O . ASN C 1 173 ? 36.201 106.234 59.899 1.00 33.56 171 ASN C O 1
ATOM 10034 N N . THR C 1 174 ? 37.314 107.813 61.071 1.00 24.24 172 THR C N 1
ATOM 10035 C CA . THR C 1 174 ? 38.298 106.878 61.607 1.00 38.71 172 THR C CA 1
ATOM 10036 C C . THR C 1 174 ? 38.061 106.728 63.110 1.00 38.05 172 THR C C 1
ATOM 10037 O O . THR C 1 174 ? 38.140 107.699 63.862 1.00 35.80 172 THR C O 1
ATOM 10048 N N . VAL C 1 175 ? 37.693 105.525 63.539 1.00 24.72 173 VAL C N 1
ATOM 10049 C CA . VAL C 1 175 ? 37.105 105.399 64.870 1.00 24.05 173 VAL C CA 1
ATOM 10050 C C . VAL C 1 175 ? 37.687 104.198 65.600 1.00 24.77 173 VAL C C 1
ATOM 10051 O O . VAL C 1 175 ? 37.752 103.094 65.015 1.00 23.77 173 VAL C O 1
ATOM 10064 N N . PRO C 1 176 ? 38.118 104.359 66.855 1.00 22.26 174 PRO C N 1
ATOM 10065 C CA . PRO C 1 176 ? 38.630 103.199 67.608 1.00 20.33 174 PRO C CA 1
ATOM 10066 C C . PRO C 1 176 ? 37.648 102.046 67.671 1.00 27.41 174 PRO C C 1
ATOM 10067 O O . PRO C 1 176 ? 36.443 102.231 67.822 1.00 24.30 174 PRO C O 1
ATOM 10078 N N . ALA C 1 177 ? 38.195 100.832 67.647 1.00 30.18 175 ALA C N 1
ATOM 10079 C CA . ALA C 1 177 ? 37.383 99.626 67.590 1.00 22.92 175 ALA C CA 1
ATOM 10080 C C . ALA C 1 177 ? 37.897 98.565 68.555 1.00 21.31 175 ALA C C 1
ATOM 10081 O O . ALA C 1 177 ? 37.282 97.479 68.653 1.00 25.98 175 ALA C O 1
ATOM 10088 N N . PHE C 1 178 ? 38.935 98.886 69.338 1.00 25.94 176 PHE C N 1
ATOM 10089 C CA . PHE C 1 178 ? 39.502 97.933 70.283 1.00 24.28 176 PHE C CA 1
ATOM 10090 C C . PHE C 1 178 ? 38.418 97.320 71.171 1.00 33.77 176 PHE C C 1
ATOM 10091 O O . PHE C 1 178 ? 37.583 98.023 71.737 1.00 27.14 176 PHE C O 1
ATOM 10108 N N . ALA C 1 179 ? 38.458 95.998 71.316 1.00 29.62 177 ALA C N 1
ATOM 10109 C CA . ALA C 1 179 ? 37.608 95.283 72.250 1.00 23.76 177 ALA C CA 1
ATOM 10110 C C . ALA C 1 179 ? 36.141 95.282 71.847 1.00 24.49 177 ALA C C 1
ATOM 10111 O O . ALA C 1 179 ? 35.297 94.758 72.596 1.00 29.20 177 ALA C O 1
ATOM 10118 N N . LEU C 1 180 ? 35.810 95.778 70.659 1.00 26.21 178 LEU C N 1
ATOM 10119 C CA . LEU C 1 180 ? 34.450 95.723 70.137 1.00 27.97 178 LEU C CA 1
ATOM 10120 C C . LEU C 1 180 ? 34.327 94.750 68.971 1.00 23.89 178 LEU C C 1
ATOM 10121 O O . LEU C 1 180 ? 33.411 94.878 68.146 1.00 25.08 178 LEU C O 1
ATOM 10137 N N . GLY C 1 181 ? 35.204 93.787 68.910 1.00 26.03 179 GLY C N 1
ATOM 10138 C CA . GLY C 1 181 ? 35.391 92.955 67.754 1.00 23.72 179 GLY C CA 1
ATOM 10139 C C . GLY C 1 181 ? 36.856 92.661 67.621 1.00 24.60 179 GLY C C 1
ATOM 10140 O O . GLY C 1 181 ? 37.629 92.921 68.542 1.00 27.26 179 GLY C O 1
ATOM 10144 N N . ASP C 1 182 ? 37.228 92.121 66.455 1.00 21.61 180 ASP C N 1
ATOM 10145 C CA . ASP C 1 182 ? 38.572 91.625 66.209 1.00 27.06 180 ASP C CA 1
ATOM 10146 C C . ASP C 1 182 ? 39.548 92.714 65.784 1.00 21.77 180 ASP C C 1
ATOM 10147 O O . ASP C 1 182 ? 40.691 92.400 65.433 1.00 24.98 180 ASP C O 1
ATOM 10156 N N . TYR C 1 183 ? 39.176 93.982 65.869 1.00 20.55 181 TYR C N 1
ATOM 10157 C CA . TYR C 1 183 ? 39.900 95.015 65.139 1.00 22.30 181 TYR C CA 1
ATOM 10158 C C . TYR C 1 183 ? 40.316 96.169 66.035 1.00 22.67 181 TYR C C 1
ATOM 10159 O O . TYR C 1 183 ? 39.881 96.282 67.184 1.00 25.19 181 TYR C O 1
ATOM 10177 N N . GLU C 1 184 ? 41.198 97.017 65.482 1.00 19.88 182 GLU C N 1
ATOM 10178 C CA . GLU C 1 184 ? 41.677 98.213 66.181 1.00 19.68 182 GLU C CA 1
ATOM 10179 C C . GLU C 1 184 ? 40.947 99.487 65.779 1.00 30.38 182 GLU C C 1
ATOM 10180 O O . GLU C 1 184 ? 40.724 100.349 66.636 1.00 25.77 182 GLU C O 1
ATOM 10192 N N . TRP C 1 185 ? 40.534 99.606 64.516 1.00 22.33 183 TRP C N 1
ATOM 10193 C CA . TRP C 1 185 ? 39.876 100.808 64.017 1.00 26.64 183 TRP C CA 1
ATOM 10194 C C . TRP C 1 185 ? 38.752 100.389 63.097 1.00 26.55 183 TRP C C 1
ATOM 10195 O O . TRP C 1 185 ? 38.829 99.349 62.428 1.00 26.94 183 TRP C O 1
ATOM 10216 N N . MET C 1 186 ? 37.697 101.187 63.086 1.00 21.72 184 MET C N 1
ATOM 10217 C CA . MET C 1 186 ? 36.653 101.108 62.078 1.00 22.32 184 MET C CA 1
ATOM 10218 C C . MET C 1 186 ? 36.789 102.326 61.174 1.00 29.74 184 MET C C 1
ATOM 10219 O O . MET C 1 186 ? 36.895 103.466 61.663 1.00 26.57 184 MET C O 1
ATOM 10233 N N . LEU C 1 187 ? 36.788 102.092 59.867 1.00 27.22 185 LEU C N 1
ATOM 10234 C CA . LEU C 1 187 ? 37.014 103.153 58.881 1.00 22.60 185 LEU C CA 1
ATOM 10235 C C . LEU C 1 187 ? 35.812 103.268 57.971 1.00 25.87 185 LEU C C 1
ATOM 10236 O O . LEU C 1 187 ? 35.350 102.265 57.427 1.00 24.16 185 LEU C O 1
ATOM 10252 N N . ALA C 1 188 ? 35.338 104.499 57.741 1.00 27.94 186 ALA C N 1
ATOM 10253 C CA . ALA C 1 188 ? 34.329 104.700 56.717 1.00 22.84 186 ALA C CA 1
ATOM 10254 C C . ALA C 1 188 ? 34.627 105.987 55.971 1.00 24.87 186 ALA C C 1
ATOM 10255 O O . ALA C 1 188 ? 34.856 107.025 56.599 1.00 26.34 186 ALA C O 1
ATOM 10262 N N . PHE C 1 189 ? 34.561 105.918 54.643 1.00 28.12 187 PHE C N 1
ATOM 10263 C CA . PHE C 1 189 ? 34.820 107.054 53.762 1.00 34.14 187 PHE C CA 1
ATOM 10264 C C . PHE C 1 189 ? 33.594 107.276 52.898 1.00 37.58 187 PHE C C 1
ATOM 10265 O O . PHE C 1 189 ? 33.122 106.354 52.239 1.00 25.43 187 PHE C O 1
ATOM 10282 N N . GLU C 1 190 ? 33.073 108.492 52.934 1.00 33.47 188 GLU C N 1
ATOM 10283 C CA . GLU C 1 190 ? 31.823 108.866 52.290 1.00 35.40 188 GLU C CA 1
ATOM 10284 C C . GLU C 1 190 ? 32.105 109.904 51.215 1.00 28.30 188 GLU C C 1
ATOM 10285 O O . GLU C 1 190 ? 32.866 110.843 51.447 1.00 29.45 188 GLU C O 1
ATOM 10297 N N . ALA C 1 191 ? 31.481 109.765 50.053 1.00 33.41 189 ALA C N 1
ATOM 10298 C CA . ALA C 1 191 ? 31.773 110.688 48.966 1.00 38.07 189 ALA C CA 1
ATOM 10299 C C . ALA C 1 191 ? 30.580 110.780 48.037 1.00 35.35 189 ALA C C 1
ATOM 10300 O O . ALA C 1 191 ? 29.692 109.922 48.064 1.00 34.05 189 ALA C O 1
ATOM 10307 N N . PRO C 1 192 ? 30.530 111.798 47.176 1.00 34.38 190 PRO C N 1
ATOM 10308 C CA . PRO C 1 192 ? 29.407 111.903 46.236 1.00 31.75 190 PRO C CA 1
ATOM 10309 C C . PRO C 1 192 ? 29.471 110.900 45.104 1.00 34.96 190 PRO C C 1
ATOM 10310 O O . PRO C 1 192 ? 28.425 110.520 44.546 1.00 33.32 190 PRO C O 1
ATOM 10321 N N . ARG C 1 193 ? 30.672 110.460 44.741 1.00 32.66 191 ARG C N 1
ATOM 10322 C CA . ARG C 1 193 ? 30.806 109.467 43.687 1.00 35.72 191 ARG C CA 1
ATOM 10323 C C . ARG C 1 193 ? 31.796 108.404 44.111 1.00 28.92 191 ARG C C 1
ATOM 10324 O O . ARG C 1 193 ? 32.746 108.660 44.856 1.00 29.81 191 ARG C O 1
ATOM 10345 N N . LEU C 1 194 ? 31.562 107.204 43.600 1.00 29.78 192 LEU C N 1
ATOM 10346 C CA . LEU C 1 194 ? 32.384 106.054 43.980 1.00 32.83 192 LEU C CA 1
ATOM 10347 C C . LEU C 1 194 ? 33.822 106.181 43.491 1.00 31.44 192 LEU C C 1
ATOM 10348 O O . LEU C 1 194 ? 34.752 105.785 44.197 1.00 30.89 192 LEU C O 1
ATOM 10364 N N . ASP C 1 195 ? 34.032 106.711 42.281 1.00 31.23 193 ASP C N 1
ATOM 10365 C CA . ASP C 1 195 ? 35.390 106.799 41.747 1.00 29.51 193 ASP C CA 1
ATOM 10366 C C . ASP C 1 195 ? 36.301 107.644 42.640 1.00 30.65 193 ASP C C 1
ATOM 10367 O O . ASP C 1 195 ? 37.516 107.394 42.689 1.00 29.58 193 ASP C O 1
ATOM 10376 N N . ARG C 1 196 ? 35.734 108.565 43.430 1.00 29.22 194 ARG C N 1
ATOM 10377 C CA . ARG C 1 196 ? 36.558 109.382 44.317 1.00 37.31 194 ARG C CA 1
ATOM 10378 C C . ARG C 1 196 ? 37.169 108.555 45.438 1.00 35.27 194 ARG C C 1
ATOM 10379 O O . ARG C 1 196 ? 38.314 108.799 45.848 1.00 32.84 194 ARG C O 1
ATOM 10400 N N . ILE C 1 197 ? 36.407 107.583 45.944 1.00 28.65 195 ILE C N 1
ATOM 10401 C CA . ILE C 1 197 ? 36.878 106.665 46.978 1.00 28.87 195 ILE C CA 1
ATOM 10402 C C . ILE C 1 197 ? 37.977 105.753 46.439 1.00 32.21 195 ILE C C 1
ATOM 10403 O O . ILE C 1 197 ? 39.005 105.548 47.085 1.00 26.85 195 ILE C O 1
ATOM 10419 N N . VAL C 1 198 ? 37.754 105.154 45.272 1.00 28.06 196 VAL C N 1
ATOM 10420 C CA . VAL C 1 198 ? 38.791 104.354 44.622 1.00 28.49 196 VAL C CA 1
ATOM 10421 C C . VAL C 1 198 ? 40.071 105.161 44.478 1.00 29.40 196 VAL C C 1
ATOM 10422 O O . VAL C 1 198 ? 41.147 104.717 44.884 1.00 27.21 196 VAL C O 1
ATOM 10435 N N . ASP C 1 199 ? 39.965 106.401 43.970 1.00 32.03 197 ASP C N 1
ATOM 10436 C CA . ASP C 1 199 ? 41.171 107.184 43.707 1.00 34.05 197 ASP C CA 1
ATOM 10437 C C . ASP C 1 199 ? 41.867 107.616 44.997 1.00 28.57 197 ASP C C 1
ATOM 10438 O O . ASP C 1 199 ? 43.100 107.607 45.066 1.00 28.36 197 ASP C O 1
ATOM 10447 N N . LEU C 1 200 ? 41.102 107.991 46.032 1.00 33.11 198 LEU C N 1
ATOM 10448 C CA . LEU C 1 200 ? 41.700 108.251 47.344 1.00 27.13 198 LEU C CA 1
ATOM 10449 C C . LEU C 1 200 ? 42.488 107.044 47.842 1.00 28.06 198 LEU C C 1
ATOM 10450 O O . LEU C 1 200 ? 43.638 107.171 48.278 1.00 28.51 198 LEU C O 1
ATOM 10466 N N . MET C 1 201 ? 41.875 105.857 47.833 1.00 30.88 199 MET C N 1
ATOM 10467 C CA . MET C 1 201 ? 42.558 104.686 48.393 1.00 34.15 199 MET C CA 1
ATOM 10468 C C . MET C 1 201 ? 43.881 104.438 47.674 1.00 27.36 199 MET C C 1
ATOM 10469 O O . MET C 1 201 ? 44.903 104.129 48.295 1.00 29.04 199 MET C O 1
ATOM 10483 N N . HIS C 1 202 ? 43.874 104.605 46.361 1.00 31.18 200 HIS C N 1
ATOM 10484 C CA . HIS C 1 202 ? 45.066 104.365 45.553 1.00 26.63 200 HIS C CA 1
ATOM 10485 C C . HIS C 1 202 ? 46.165 105.349 45.918 1.00 27.81 200 HIS C C 1
ATOM 10486 O O . HIS C 1 202 ? 47.316 104.963 46.168 1.00 35.35 200 HIS C O 1
ATOM 10500 N N . LYS C 1 203 ? 45.807 106.630 46.026 1.00 30.79 201 LYS C N 1
ATOM 10501 C CA . LYS C 1 203 ? 46.784 107.647 46.401 1.00 27.59 201 LYS C CA 1
ATOM 10502 C C . LYS C 1 203 ? 47.321 107.419 47.806 1.00 30.77 201 LYS C C 1
ATOM 10503 O O . LYS C 1 203 ? 48.514 107.623 48.054 1.00 30.31 201 LYS C O 1
ATOM 10522 N N . MET C 1 204 ? 46.465 106.990 48.742 1.00 31.13 202 MET C N 1
ATOM 10523 C CA . MET C 1 204 ? 46.923 106.788 50.115 1.00 31.98 202 MET C CA 1
ATOM 10524 C C . MET C 1 204 ? 47.896 105.611 50.263 1.00 30.37 202 MET C C 1
ATOM 10525 O O . MET C 1 204 ? 48.542 105.503 51.312 1.00 24.61 202 MET C O 1
ATOM 10539 N N . ARG C 1 205 ? 48.055 104.759 49.241 1.00 25.50 203 ARG C N 1
ATOM 10540 C CA . ARG C 1 205 ? 49.112 103.751 49.277 1.00 33.07 203 ARG C CA 1
ATOM 10541 C C . ARG C 1 205 ? 50.506 104.377 49.300 1.00 31.75 203 ARG C C 1
ATOM 10542 O O . ARG C 1 205 ? 51.474 103.727 49.729 1.00 27.92 203 ARG C O 1
ATOM 10563 N N . TYR C 1 206 ? 50.626 105.606 48.823 1.00 35.45 204 TYR C N 1
ATOM 10564 C CA . TYR C 1 206 ? 51.907 106.299 48.677 1.00 28.94 204 TYR C CA 1
ATOM 10565 C C . TYR C 1 206 ? 52.262 107.027 49.972 1.00 31.59 204 TYR C C 1
ATOM 10566 O O . TYR C 1 206 ? 52.467 108.245 50.001 1.00 32.68 204 TYR C O 1
ATOM 10584 N N . THR C 1 207 ? 52.314 106.264 51.058 1.00 30.48 205 THR C N 1
ATOM 10585 C CA . THR C 1 207 ? 52.572 106.859 52.360 1.00 39.76 205 THR C CA 1
ATOM 10586 C C . THR C 1 207 ? 53.385 105.898 53.204 1.00 34.46 205 THR C C 1
ATOM 10587 O O . THR C 1 207 ? 53.263 104.678 53.076 1.00 33.03 205 THR C O 1
ATOM 10598 N N . GLU C 1 208 ? 54.172 106.468 54.115 1.00 29.90 206 GLU C N 1
ATOM 10599 C CA . GLU C 1 208 ? 54.923 105.654 55.070 1.00 27.43 206 GLU C CA 1
ATOM 10600 C C . GLU C 1 208 ? 54.012 104.871 56.010 1.00 26.97 206 GLU C C 1
ATOM 10601 O O . GLU C 1 208 ? 54.390 103.780 56.482 1.00 30.85 206 GLU C O 1
ATOM 10613 N N . ALA C 1 209 ? 52.817 105.395 56.306 1.00 31.53 207 ALA C N 1
ATOM 10614 C CA . ALA C 1 209 ? 51.901 104.674 57.189 1.00 26.84 207 ALA C CA 1
ATOM 10615 C C . ALA C 1 209 ? 51.659 103.245 56.713 1.00 24.44 207 ALA C C 1
ATOM 10616 O O . ALA C 1 209 ? 51.399 102.351 57.519 1.00 27.37 207 ALA C O 1
ATOM 10623 N N . ARG C 1 210 ? 51.777 103.012 55.407 1.00 23.77 208 ARG C N 1
ATOM 10624 C CA . ARG C 1 210 ? 51.509 101.714 54.817 1.00 27.58 208 ARG C CA 1
ATOM 10625 C C . ARG C 1 210 ? 52.468 100.632 55.309 1.00 26.20 208 ARG C C 1
ATOM 10626 O O . ARG C 1 210 ? 52.142 99.457 55.213 1.00 28.01 208 ARG C O 1
ATOM 10647 N N . LEU C 1 211 ? 53.644 101.008 55.815 1.00 27.03 209 LEU C N 1
ATOM 10648 C CA . LEU C 1 211 ? 54.604 100.100 56.400 1.00 33.51 209 LEU C CA 1
ATOM 10649 C C . LEU C 1 211 ? 54.231 99.705 57.815 1.00 32.87 209 LEU C C 1
ATOM 10650 O O . LEU C 1 211 ? 55.029 99.031 58.483 1.00 29.70 209 LEU C O 1
ATOM 10666 N N . HIS C 1 212 ? 53.047 100.086 58.292 1.00 26.51 210 HIS C N 1
ATOM 10667 C CA . HIS C 1 212 ? 52.642 99.783 59.666 1.00 24.89 210 HIS C CA 1
ATOM 10668 C C . HIS C 1 212 ? 51.192 99.323 59.669 1.00 27.55 210 HIS C C 1
ATOM 10669 O O . HIS C 1 212 ? 50.342 99.855 60.388 1.00 21.65 210 HIS C O 1
ATOM 10683 N N . VAL C 1 213 ? 50.908 98.312 58.826 1.00 25.79 211 VAL C N 1
ATOM 10684 C CA . VAL C 1 213 ? 49.573 97.761 58.647 1.00 28.38 211 VAL C CA 1
ATOM 10685 C C . VAL C 1 213 ? 49.621 96.244 58.721 1.00 25.13 211 VAL C C 1
ATOM 10686 O O . VAL C 1 213 ? 50.524 95.615 58.147 1.00 24.53 211 VAL C O 1
ATOM 10699 N N . ARG C 1 214 ? 48.608 95.654 59.366 1.00 28.28 212 ARG C N 1
ATOM 10700 C CA . ARG C 1 214 ? 48.435 94.200 59.395 1.00 22.85 212 ARG C CA 1
ATOM 10701 C C . ARG C 1 214 ? 47.158 93.708 58.738 1.00 27.95 212 ARG C C 1
ATOM 10702 O O . ARG C 1 214 ? 47.146 92.601 58.188 1.00 26.73 212 ARG C O 1
ATOM 10723 N N . GLU C 1 215 ? 46.053 94.432 58.860 1.00 23.36 213 GLU C N 1
ATOM 10724 C CA . GLU C 1 215 ? 44.777 93.953 58.333 1.00 23.25 213 GLU C CA 1
ATOM 10725 C C . GLU C 1 215 ? 43.870 95.115 57.962 1.00 29.99 213 GLU C C 1
ATOM 10726 O O . GLU C 1 215 ? 43.855 96.159 58.623 1.00 27.96 213 GLU C O 1
ATOM 10738 N N . GLU C 1 216 ? 43.117 94.928 56.893 1.00 25.09 214 GLU C N 1
ATOM 10739 C CA . GLU C 1 216 ? 42.247 96.005 56.413 1.00 25.58 214 GLU C CA 1
ATOM 10740 C C . GLU C 1 216 ? 41.085 95.436 55.612 1.00 27.79 214 GLU C C 1
ATOM 10741 O O . GLU C 1 216 ? 40.499 96.171 54.813 1.00 32.79 214 GLU C O 1
ATOM 10753 N N . THR C 1 217 ? 40.706 94.180 55.807 1.00 28.60 215 THR C N 1
ATOM 10754 C CA . THR C 1 217 ? 39.580 93.595 55.095 1.00 30.83 215 THR C CA 1
ATOM 10755 C C . THR C 1 217 ? 38.700 92.884 56.109 1.00 26.22 215 THR C C 1
ATOM 10756 O O . THR C 1 217 ? 39.171 92.497 57.179 1.00 25.20 215 THR C O 1
ATOM 10767 N N . PRO C 1 218 ? 37.425 92.653 55.795 1.00 22.72 216 PRO C N 1
ATOM 10768 C CA . PRO C 1 218 ? 36.693 92.831 54.543 1.00 29.40 216 PRO C CA 1
ATOM 10769 C C . PRO C 1 218 ? 36.285 94.272 54.248 1.00 26.83 216 PRO C C 1
ATOM 10770 O O . PRO C 1 218 ? 35.992 95.021 55.198 1.00 24.25 216 PRO C O 1
ATOM 10781 N N . PHE C 1 219 ? 36.186 94.603 52.964 1.00 30.37 217 PHE C N 1
ATOM 10782 C CA . PHE C 1 219 ? 35.614 95.875 52.509 1.00 28.66 217 PHE C CA 1
ATOM 10783 C C . PHE C 1 219 ? 34.123 95.734 52.207 1.00 33.52 217 PHE C C 1
ATOM 10784 O O . PHE C 1 219 ? 33.693 94.730 51.636 1.00 28.63 217 PHE C O 1
ATOM 10801 N N . PHE C 1 220 ? 33.341 96.761 52.550 1.00 27.30 218 PHE C N 1
ATOM 10802 C CA . PHE C 1 220 ? 31.931 96.861 52.155 1.00 24.02 218 PHE C CA 1
ATOM 10803 C C . PHE C 1 220 ? 31.688 98.208 51.502 1.00 27.56 218 PHE C C 1
ATOM 10804 O O . PHE C 1 220 ? 31.876 99.251 52.139 1.00 29.05 218 PHE C O 1
ATOM 10821 N N . THR C 1 221 ? 31.231 98.189 50.243 1.00 24.65 219 THR C N 1
ATOM 10822 C CA . THR C 1 221 ? 31.077 99.389 49.440 1.00 25.40 219 THR C CA 1
ATOM 10823 C C . THR C 1 221 ? 29.683 99.432 48.860 1.00 29.28 219 THR C C 1
ATOM 10824 O O . THR C 1 221 ? 29.222 98.455 48.286 1.00 33.20 219 THR C O 1
ATOM 10835 N N . GLY C 1 222 ? 29.001 100.554 49.021 1.00 31.97 220 GLY C N 1
ATOM 10836 C CA . GLY C 1 222 ? 27.731 100.644 48.341 1.00 35.60 220 GLY C CA 1
ATOM 10837 C C . GLY C 1 222 ? 27.138 102.022 48.413 1.00 37.74 220 GLY C C 1
ATOM 10838 O O . GLY C 1 222 ? 27.803 102.985 48.785 1.00 34.60 220 GLY C O 1
ATOM 10842 N N . ARG C 1 223 ? 25.857 102.067 48.070 1.00 32.06 221 ARG C N 1
ATOM 10843 C CA . ARG C 1 223 ? 25.115 103.267 47.751 1.00 38.74 221 ARG C CA 1
ATOM 10844 C C . ARG C 1 223 ? 24.070 103.495 48.827 1.00 32.17 221 ARG C C 1
ATOM 10845 O O . ARG C 1 223 ? 23.329 102.570 49.190 1.00 34.14 221 ARG C O 1
ATOM 10866 N N . ARG C 1 224 ? 24.014 104.710 49.329 1.00 28.85 222 ARG C N 1
ATOM 10867 C CA . ARG C 1 224 ? 23.008 105.082 50.311 1.00 37.68 222 ARG C CA 1
ATOM 10868 C C . ARG C 1 224 ? 21.641 105.181 49.656 1.00 34.93 222 ARG C C 1
ATOM 10869 O O . ARG C 1 224 ? 21.486 105.851 48.635 1.00 46.25 222 ARG C O 1
ATOM 10890 N N . VAL C 1 225 ? 20.641 104.492 50.238 1.00 34.85 223 VAL C N 1
ATOM 10891 C CA . VAL C 1 225 ? 19.273 104.567 49.732 1.00 44.16 223 VAL C CA 1
ATOM 10892 C C . VAL C 1 225 ? 18.487 105.572 50.568 1.00 42.53 223 VAL C C 1
ATOM 10893 O O . VAL C 1 225 ? 18.783 105.805 51.740 1.00 45.22 223 VAL C O 1
ATOM 10906 N N . SER C 1 226 ? 17.479 106.192 49.954 1.00 44.61 224 SER C N 1
ATOM 10907 C CA . SER C 1 226 ? 16.709 107.204 50.664 1.00 52.08 224 SER C CA 1
ATOM 10908 C C . SER C 1 226 ? 15.640 106.598 51.562 1.00 54.37 224 SER C C 1
ATOM 10909 O O . SER C 1 226 ? 15.169 107.278 52.476 1.00 56.72 224 SER C O 1
ATOM 10917 N N . GLU C 1 227 ? 15.287 105.330 51.345 1.00 52.31 225 GLU C N 1
ATOM 10918 C CA . GLU C 1 227 ? 14.075 104.727 51.895 1.00 59.25 225 GLU C CA 1
ATOM 10919 C C . GLU C 1 227 ? 14.270 103.215 51.991 1.00 49.44 225 GLU C C 1
ATOM 10920 O O . GLU C 1 227 ? 14.830 102.611 51.078 1.00 45.24 225 GLU C O 1
ATOM 10932 N N . VAL C 1 228 ? 13.806 102.606 53.093 1.00 50.03 226 VAL C N 1
ATOM 10933 C CA . VAL C 1 228 ? 13.880 101.150 53.182 1.00 48.44 226 VAL C CA 1
ATOM 10934 C C . VAL C 1 228 ? 13.191 100.524 51.977 1.00 55.30 226 VAL C C 1
ATOM 10935 O O . VAL C 1 228 ? 13.577 99.444 51.519 1.00 72.15 226 VAL C O 1
ATOM 10948 N N . SER C 1 229 ? 12.158 101.200 51.461 1.00 52.95 227 SER C N 1
ATOM 10949 C CA . SER C 1 229 ? 11.501 100.774 50.225 1.00 51.46 227 SER C CA 1
ATOM 10950 C C . SER C 1 229 ? 12.514 100.451 49.151 1.00 52.45 227 SER C C 1
ATOM 10951 O O . SER C 1 229 ? 12.500 99.364 48.567 1.00 52.32 227 SER C O 1
ATOM 10959 N N . GLU C 1 230 ? 13.409 101.402 48.857 1.00 49.99 228 GLU C N 1
ATOM 10960 C CA . GLU C 1 230 ? 14.262 101.300 47.679 1.00 62.28 228 GLU C CA 1
ATOM 10961 C C . GLU C 1 230 ? 15.194 100.109 47.796 1.00 60.65 228 GLU C C 1
ATOM 10962 O O . GLU C 1 230 ? 15.463 99.416 46.806 1.00 57.72 228 GLU C O 1
ATOM 10974 N N . LEU C 1 231 ? 15.674 99.838 49.009 1.00 58.21 229 LEU C N 1
ATOM 10975 C CA . LEU C 1 231 ? 16.576 98.713 49.211 1.00 60.02 229 LEU C CA 1
ATOM 10976 C C . LEU C 1 231 ? 15.844 97.380 49.077 1.00 55.01 229 LEU C C 1
ATOM 10977 O O . LEU C 1 231 ? 16.314 96.470 48.384 1.00 62.95 229 LEU C O 1
ATOM 10993 N N . VAL C 1 232 ? 14.711 97.226 49.767 1.00 40.41 230 VAL C N 1
ATOM 10994 C CA . VAL C 1 232 ? 14.062 95.922 49.798 1.00 49.97 230 VAL C CA 1
ATOM 10995 C C . VAL C 1 232 ? 13.747 95.430 48.393 1.00 63.19 230 VAL C C 1
ATOM 10996 O O . VAL C 1 232 ? 13.785 94.225 48.127 1.00 71.47 230 VAL C O 1
ATOM 11009 N N . ASN C 1 233 ? 13.424 96.338 47.478 1.00 57.89 231 ASN C N 1
ATOM 11010 C CA . ASN C 1 233 ? 12.984 95.929 46.151 1.00 54.60 231 ASN C CA 1
ATOM 11011 C C . ASN C 1 233 ? 14.137 95.652 45.199 1.00 62.70 231 ASN C C 1
ATOM 11012 O O . ASN C 1 233 ? 13.892 95.168 44.087 1.00 71.16 231 ASN C O 1
ATOM 11023 N N . VAL C 1 234 ? 15.376 95.913 45.619 1.00 63.33 232 VAL C N 1
ATOM 11024 C CA . VAL C 1 234 ? 16.549 95.450 44.885 1.00 61.54 232 VAL C CA 1
ATOM 11025 C C . VAL C 1 234 ? 16.875 93.992 45.216 1.00 54.23 232 VAL C C 1
ATOM 11026 O O . VAL C 1 234 ? 17.428 93.269 44.377 1.00 63.94 232 VAL C O 1
ATOM 11039 N N . LEU C 1 235 ? 16.540 93.533 46.421 1.00 47.37 233 LEU C N 1
ATOM 11040 C CA . LEU C 1 235 ? 17.112 92.294 46.927 1.00 43.01 233 LEU C CA 1
ATOM 11041 C C . LEU C 1 235 ? 16.692 91.091 46.084 1.00 53.67 233 LEU C C 1
ATOM 11042 O O . LEU C 1 235 ? 15.627 91.091 45.457 1.00 50.53 233 LEU C O 1
ATOM 11058 N N . PRO C 1 236 ? 17.531 90.057 46.035 1.00 52.48 234 PRO C N 1
ATOM 11059 C CA . PRO C 1 236 ? 17.119 88.807 45.392 1.00 59.66 234 PRO C CA 1
ATOM 11060 C C . PRO C 1 236 ? 16.088 88.085 46.244 1.00 57.34 234 PRO C C 1
ATOM 11061 O O . PRO C 1 236 ? 16.191 88.053 47.473 1.00 53.12 234 PRO C O 1
ATOM 11072 N N . GLY C 1 237 ? 15.079 87.525 45.575 1.00 56.89 235 GLY C N 1
ATOM 11073 C CA . GLY C 1 237 ? 13.979 86.840 46.239 1.00 63.63 235 GLY C CA 1
ATOM 11074 C C . GLY C 1 237 ? 14.352 85.485 46.814 1.00 69.99 235 GLY C C 1
ATOM 11075 O O . GLY C 1 237 ? 15.488 85.034 46.656 1.00 69.07 235 GLY C O 1
ATOM 11080 N N . GLU D 1 10 ? 45.747 108.161 25.322 1.00 56.80 8 GLU D N 1
ATOM 11081 C CA . GLU D 1 10 ? 45.148 109.406 24.845 1.00 76.79 8 GLU D CA 1
ATOM 11082 C C . GLU D 1 10 ? 43.800 109.681 25.520 1.00 69.81 8 GLU D C 1
ATOM 11083 O O . GLU D 1 10 ? 43.732 109.951 26.735 1.00 68.02 8 GLU D O 1
ATOM 11095 N N . GLU D 1 11 ? 42.718 109.625 24.735 1.00 68.20 9 GLU D N 1
ATOM 11096 C CA . GLU D 1 11 ? 41.369 109.562 25.293 1.00 82.09 9 GLU D CA 1
ATOM 11097 C C . GLU D 1 11 ? 41.097 108.227 25.983 1.00 59.29 9 GLU D C 1
ATOM 11098 O O . GLU D 1 11 ? 40.179 108.145 26.813 1.00 57.52 9 GLU D O 1
ATOM 11110 N N . LEU D 1 12 ? 41.863 107.181 25.671 1.00 53.81 10 LEU D N 1
ATOM 11111 C CA . LEU D 1 12 ? 41.631 105.896 26.337 1.00 51.09 10 LEU D CA 1
ATOM 11112 C C . LEU D 1 12 ? 42.156 105.895 27.770 1.00 44.20 10 LEU D C 1
ATOM 11113 O O . LEU D 1 12 ? 41.567 105.243 28.642 1.00 44.46 10 LEU D O 1
ATOM 11129 N N . ASN D 1 13 ? 43.230 106.635 28.054 1.00 47.63 11 ASN D N 1
ATOM 11130 C CA . ASN D 1 13 ? 43.646 106.798 29.444 1.00 52.98 11 ASN D CA 1
ATOM 11131 C C . ASN D 1 13 ? 42.599 107.563 30.250 1.00 59.48 11 ASN D C 1
ATOM 11132 O O . ASN D 1 13 ? 42.387 107.267 31.430 1.00 55.54 11 ASN D O 1
ATOM 11143 N N . SER D 1 14 ? 41.924 108.505 29.588 1.00 54.04 12 SER D N 1
ATOM 11144 C CA . SER D 1 14 ? 40.981 109.439 30.184 1.00 54.24 12 SER D CA 1
ATOM 11145 C C . SER D 1 14 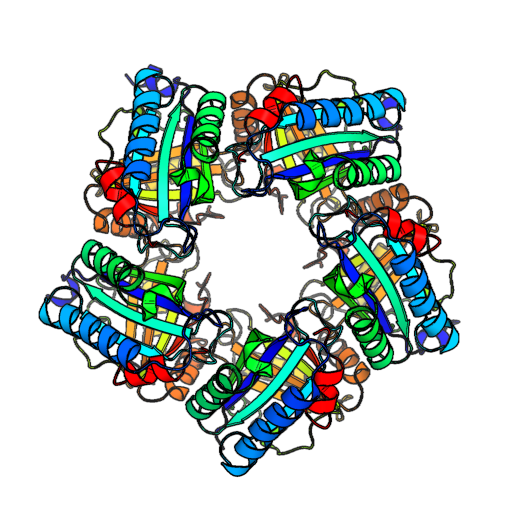? 39.630 108.838 30.542 1.00 55.46 12 SER D C 1
ATOM 11146 O O . SER D 1 14 ? 38.906 109.411 31.382 1.00 49.79 12 SER D O 1
ATOM 11154 N N . MET D 1 15 ? 39.228 107.764 29.871 1.00 52.77 13 MET D N 1
ATOM 11155 C CA . MET D 1 15 ? 37.839 107.335 29.876 1.00 58.21 13 MET D CA 1
ATOM 11156 C C . MET D 1 15 ? 37.503 106.580 31.159 1.00 49.18 13 MET D C 1
ATOM 11157 O O . MET D 1 15 ? 38.374 106.036 31.847 1.00 39.08 13 MET D O 1
ATOM 11171 N N . GLN D 1 16 ? 36.208 106.566 31.466 1.00 44.58 14 GLN D N 1
ATOM 11172 C CA . GLN D 1 16 ? 35.673 106.002 32.693 1.00 43.69 14 GLN D CA 1
ATOM 11173 C C . GLN D 1 16 ? 34.986 104.692 32.344 1.00 44.60 14 GLN D C 1
ATOM 11174 O O . GLN D 1 16 ? 34.033 104.688 31.557 1.00 39.22 14 GLN D O 1
ATOM 11188 N N . ARG D 1 17 ? 35.485 103.598 32.913 1.00 42.57 15 ARG D N 1
ATOM 11189 C CA . ARG D 1 17 ? 34.927 102.271 32.699 1.00 38.05 15 ARG D CA 1
ATOM 11190 C C . ARG D 1 17 ? 35.151 101.454 33.963 1.00 29.21 15 ARG D C 1
ATOM 11191 O O . ARG D 1 17 ? 36.297 101.222 34.376 1.00 32.98 15 ARG D O 1
ATOM 11212 N N . TYR D 1 18 ? 34.062 101.017 34.572 1.00 31.03 16 TYR D N 1
ATOM 11213 C CA . TYR D 1 18 ? 34.129 99.952 35.561 1.00 30.45 16 TYR D CA 1
ATOM 11214 C C . TYR D 1 18 ? 34.050 98.593 34.873 1.00 33.79 16 TYR D C 1
ATOM 11215 O O . TYR D 1 18 ? 33.379 98.436 33.848 1.00 29.63 16 TYR D O 1
ATOM 11233 N N . SER D 1 19 ? 34.711 97.606 35.470 1.00 30.15 17 SER D N 1
ATOM 11234 C CA . SER D 1 19 ? 34.737 96.239 34.964 1.00 34.55 17 SER D CA 1
ATOM 11235 C C . SER D 1 19 ? 34.400 95.333 36.135 1.00 31.03 17 SER D C 1
ATOM 11236 O O . SER D 1 19 ? 34.924 95.534 37.236 1.00 34.66 17 SER D O 1
ATOM 11244 N N . GLN D 1 20 ? 33.522 94.358 35.909 1.00 28.28 18 GLN D N 1
ATOM 11245 C CA . GLN D 1 20 ? 33.203 93.356 36.919 1.00 33.94 18 GLN D CA 1
ATOM 11246 C C . GLN D 1 20 ? 33.288 91.948 36.342 1.00 28.18 18 GLN D C 1
ATOM 11247 O O . GLN D 1 20 ? 32.729 91.670 35.270 1.00 30.43 18 GLN D O 1
ATOM 11261 N N . PHE D 1 21 ? 33.979 91.064 37.073 1.00 27.60 19 PHE D N 1
ATOM 11262 C CA . PHE D 1 21 ? 33.920 89.617 36.889 1.00 27.81 19 PHE D CA 1
ATOM 11263 C C . PHE D 1 21 ? 32.950 89.048 37.919 1.00 31.42 19 PHE D C 1
ATOM 11264 O O . PHE D 1 21 ? 33.241 89.054 39.116 1.00 30.29 19 PHE D O 1
ATOM 11281 N N . ALA D 1 22 ? 31.787 88.623 37.474 1.00 28.34 20 ALA D N 1
ATOM 11282 C CA . ALA D 1 22 ? 30.767 88.067 38.353 1.00 28.32 20 ALA D CA 1
ATOM 11283 C C . ALA D 1 22 ? 30.829 86.541 38.211 1.00 28.55 20 ALA D C 1
ATOM 11284 O O . ALA D 1 22 ? 30.449 85.993 37.171 1.00 29.28 20 ALA D O 1
ATOM 11291 N N . VAL D 1 23 ? 31.337 85.874 39.237 1.00 27.94 21 VAL D N 1
ATOM 11292 C CA . VAL D 1 23 ? 31.509 84.417 39.221 1.00 28.10 21 VAL D CA 1
ATOM 11293 C C . VAL D 1 23 ? 30.335 83.785 39.957 1.00 28.30 21 VAL D C 1
ATOM 11294 O O . VAL D 1 23 ? 30.009 84.173 41.093 1.00 29.70 21 VAL D O 1
ATOM 11307 N N . PHE D 1 24 ? 29.721 82.789 39.333 1.00 31.37 22 PHE D N 1
ATOM 11308 C CA . PHE D 1 24 ? 28.553 82.104 39.858 1.00 29.37 22 PHE D CA 1
ATOM 11309 C C . PHE D 1 24 ? 28.819 80.616 40.015 1.00 32.21 22 PHE D C 1
ATOM 11310 O O . PHE D 1 24 ? 29.626 80.030 39.292 1.00 30.21 22 PHE D O 1
ATOM 11327 N N . ARG D 1 25 ? 28.104 80.013 40.962 1.00 32.06 23 ARG D N 1
ATOM 11328 C CA . ARG D 1 25 ? 28.177 78.585 41.235 1.00 37.28 23 ARG D CA 1
ATOM 11329 C C . ARG D 1 25 ? 26.792 78.000 41.016 1.00 40.73 23 ARG D C 1
ATOM 11330 O O . ARG D 1 25 ? 25.786 78.650 41.289 1.00 32.48 23 ARG D O 1
ATOM 11351 N N . ALA D 1 26 ? 26.734 76.794 40.483 1.00 38.23 24 ALA D N 1
ATOM 11352 C CA . ALA D 1 26 ? 25.454 76.145 40.286 1.00 45.12 24 ALA D CA 1
ATOM 11353 C C . ALA D 1 26 ? 24.990 75.496 41.589 1.00 38.66 24 ALA D C 1
ATOM 11354 O O . ALA D 1 26 ? 25.792 75.077 42.428 1.00 49.65 24 ALA D O 1
ATOM 11361 N N . ILE D 1 27 ? 23.677 75.445 41.764 1.00 35.16 25 ILE D N 1
ATOM 11362 C CA . ILE D 1 27 ? 23.067 74.749 42.892 1.00 48.71 25 ILE D CA 1
ATOM 11363 C C . ILE D 1 27 ? 22.548 73.411 42.376 1.00 51.77 25 ILE D C 1
ATOM 11364 O O . ILE D 1 27 ? 21.593 73.398 41.583 1.00 43.37 25 ILE D O 1
ATOM 11380 N N . PRO D 1 28 ? 23.141 72.284 42.761 1.00 65.18 26 PRO D N 1
ATOM 11381 C CA . PRO D 1 28 ? 22.620 71.000 42.279 1.00 68.64 26 PRO D CA 1
ATOM 11382 C C . PRO D 1 28 ? 21.129 70.899 42.566 1.00 62.90 26 PRO D C 1
ATOM 11383 O O . PRO D 1 28 ? 20.650 71.298 43.629 1.00 47.38 26 PRO D O 1
ATOM 11394 N N . GLY D 1 29 ? 20.384 70.436 41.569 1.00 51.37 27 GLY D N 1
ATOM 11395 C CA . GLY D 1 29 ? 18.959 70.237 41.720 1.00 47.68 27 GLY D CA 1
ATOM 11396 C C . GLY D 1 29 ? 18.087 71.428 41.398 1.00 52.12 27 GLY D C 1
ATOM 11397 O O . GLY D 1 29 ? 16.870 71.246 41.228 1.00 58.24 27 GLY D O 1
ATOM 11401 N N . ALA D 1 30 ? 18.650 72.642 41.300 1.00 42.23 28 ALA D N 1
ATOM 11402 C CA . ALA D 1 30 ? 17.788 73.795 41.095 1.00 48.10 28 ALA D CA 1
ATOM 11403 C C . ALA D 1 30 ? 17.406 73.978 39.636 1.00 42.16 28 ALA D C 1
ATOM 11404 O O . ALA D 1 30 ? 16.340 74.534 39.351 1.00 54.24 28 ALA D O 1
ATOM 11411 N N . LEU D 1 31 ? 18.248 73.526 38.706 1.00 40.28 29 LEU D N 1
ATOM 11412 C CA . LEU D 1 31 ? 18.106 73.909 37.301 1.00 53.13 29 LEU D CA 1
ATOM 11413 C C . LEU D 1 31 ? 17.200 72.966 36.516 1.00 62.56 29 LEU D C 1
ATOM 11414 O O . LEU D 1 31 ? 16.506 73.415 35.597 1.00 79.20 29 LEU D O 1
ATOM 11430 N N . GLY D 1 32 ? 17.175 71.684 36.856 1.00 45.71 30 GLY D N 1
ATOM 11431 C CA . GLY D 1 32 ? 16.353 70.721 36.136 1.00 57.31 30 GLY D CA 1
ATOM 11432 C C . GLY D 1 32 ? 16.952 70.285 34.809 1.00 47.59 30 GLY D C 1
ATOM 11433 O O . GLY D 1 32 ? 18.069 70.662 34.440 1.00 47.65 30 GLY D O 1
ATOM 11437 N N . SER D 1 33 ? 16.174 69.488 34.067 1.00 50.44 31 SER D N 1
ATOM 11438 C CA . SER D 1 33 ? 16.655 68.894 32.824 1.00 41.01 31 SER D CA 1
ATOM 11439 C C . SER D 1 33 ? 16.107 69.564 31.566 1.00 47.76 31 SER D C 1
ATOM 11440 O O . SER D 1 33 ? 16.800 69.586 30.547 1.00 57.06 31 SER D O 1
ATOM 11448 N N . ASP D 1 34 ? 14.901 70.124 31.605 1.00 53.65 32 ASP D N 1
ATOM 11449 C CA . ASP D 1 34 ? 14.321 70.821 30.460 1.00 49.86 32 ASP D CA 1
ATOM 11450 C C . ASP D 1 34 ? 14.742 72.286 30.521 1.00 56.38 32 ASP D C 1
ATOM 11451 O O . ASP D 1 34 ? 14.324 73.023 31.420 1.00 69.05 32 ASP D O 1
ATOM 11460 N N . ARG D 1 35 ? 15.551 72.718 29.550 1.00 63.55 33 ARG D N 1
ATOM 11461 C CA . ARG D 1 35 ? 16.244 73.993 29.656 1.00 48.13 33 ARG D CA 1
ATOM 11462 C C . ARG D 1 35 ? 16.093 74.917 28.463 1.00 45.94 33 ARG D C 1
ATOM 11463 O O . ARG D 1 35 ? 16.637 76.032 28.500 1.00 42.38 33 ARG D O 1
ATOM 11484 N N . ALA D 1 36 ? 15.386 74.506 27.408 1.00 52.12 34 ALA D N 1
ATOM 11485 C CA . ALA D 1 36 ? 15.318 75.339 26.205 1.00 45.06 34 ALA D CA 1
ATOM 11486 C C . ALA D 1 36 ? 14.757 76.721 26.514 1.00 54.54 34 ALA D C 1
ATOM 11487 O O . ALA D 1 36 ? 15.222 77.732 25.972 1.00 51.47 34 ALA D O 1
ATOM 11494 N N . GLU D 1 37 ? 13.746 76.785 27.372 1.00 56.25 35 GLU D N 1
ATOM 11495 C CA . GLU D 1 37 ? 13.133 78.062 27.700 1.00 60.66 35 GLU D CA 1
ATOM 11496 C C . GLU D 1 37 ? 14.022 78.861 28.633 1.00 45.94 35 GLU D C 1
ATOM 11497 O O . GLU D 1 37 ? 14.074 80.089 28.533 1.00 46.35 35 GLU D O 1
ATOM 11509 N N . ILE D 1 38 ? 14.766 78.183 29.506 1.00 43.53 36 ILE D N 1
ATOM 11510 C CA . ILE D 1 38 ? 15.802 78.864 30.281 1.00 57.14 36 ILE D CA 1
ATOM 11511 C C . ILE D 1 38 ? 16.852 79.481 29.356 1.00 40.93 36 ILE D C 1
ATOM 11512 O O . ILE D 1 38 ? 17.257 80.632 29.539 1.00 50.27 36 ILE D O 1
ATOM 11528 N N . VAL D 1 39 ? 17.339 78.709 28.379 1.00 51.80 37 VAL D N 1
ATOM 11529 C CA . VAL D 1 39 ? 18.265 79.247 27.382 1.00 53.92 37 VAL D CA 1
ATOM 11530 C C . VAL D 1 39 ? 17.669 80.473 26.696 1.00 62.64 37 VAL D C 1
ATOM 11531 O O . VAL D 1 39 ? 18.297 81.540 26.618 1.00 61.31 37 VAL D O 1
ATOM 11544 N N . ALA D 1 40 ? 16.457 80.325 26.154 1.00 51.20 38 ALA D N 1
ATOM 11545 C CA . ALA D 1 40 ? 15.841 81.419 25.405 1.00 61.44 38 ALA D CA 1
ATOM 11546 C C . ALA D 1 40 ? 15.752 82.684 26.248 1.00 47.56 38 ALA D C 1
ATOM 11547 O O . ALA D 1 40 ? 16.044 83.788 25.769 1.00 49.08 38 ALA D O 1
ATOM 11554 N N . GLN D 1 41 ? 15.371 82.533 27.515 1.00 54.27 39 GLN D N 1
ATOM 11555 C CA . GLN D 1 41 ? 15.193 83.682 28.393 1.00 55.69 39 GLN D CA 1
ATOM 11556 C C . GLN D 1 41 ? 16.516 84.382 28.698 1.00 51.44 39 GLN D C 1
ATOM 11557 O O . GLN D 1 41 ? 16.561 85.614 28.805 1.00 57.36 39 GLN D O 1
ATOM 11571 N N . ALA D 1 42 ? 17.594 83.621 28.868 1.00 48.19 40 ALA D N 1
ATOM 11572 C CA . ALA D 1 42 ? 18.876 84.231 29.201 1.00 50.44 40 ALA D CA 1
ATOM 11573 C C . ALA D 1 42 ? 19.443 84.994 28.015 1.00 46.15 40 ALA D C 1
ATOM 11574 O O . ALA D 1 42 ? 19.911 86.131 28.159 1.00 45.79 40 ALA D O 1
ATOM 11581 N N . GLN D 1 43 ? 19.434 84.395 26.829 1.00 50.49 41 GLN D N 1
ATOM 11582 C CA . GLN D 1 43 ? 19.931 85.120 25.672 1.00 55.30 41 GLN D CA 1
ATOM 11583 C C . GLN D 1 43 ? 19.113 86.397 25.463 1.00 65.75 41 GLN D C 1
ATOM 11584 O O . GLN D 1 43 ? 19.675 87.457 25.190 1.00 59.71 41 GLN D O 1
ATOM 11598 N N . SER D 1 44 ? 17.795 86.290 25.636 1.00 55.19 42 SER D N 1
ATOM 11599 C CA . SER D 1 44 ? 16.976 87.499 25.567 1.00 56.57 42 SER D CA 1
ATOM 11600 C C . SER D 1 44 ? 17.492 88.564 26.531 1.00 54.55 42 SER D C 1
ATOM 11601 O O . SER D 1 44 ? 17.678 89.730 26.144 1.00 54.66 42 SER D O 1
ATOM 11609 N N . PHE D 1 45 ? 17.761 88.170 27.787 1.00 51.77 43 PHE D N 1
ATOM 11610 C CA . PHE D 1 45 ? 18.316 89.088 28.782 1.00 55.27 43 PHE D CA 1
ATOM 11611 C C . PHE D 1 45 ? 19.582 89.768 28.261 1.00 51.91 43 PHE D C 1
ATOM 11612 O O . PHE D 1 45 ? 19.707 90.993 28.296 1.00 44.16 43 PHE D O 1
ATOM 11629 N N . PHE D 1 46 ? 20.548 88.978 27.804 1.00 48.20 44 PHE D N 1
ATOM 11630 C CA . PHE D 1 46 ? 21.789 89.558 27.318 1.00 47.85 44 PHE D CA 1
ATOM 11631 C C . PHE D 1 46 ? 21.563 90.356 26.053 1.00 64.23 44 PHE D C 1
ATOM 11632 O O . PHE D 1 46 ? 22.221 91.380 25.852 1.00 64.23 44 PHE D O 1
ATOM 11649 N N . ASP D 1 47 ? 20.626 89.921 25.211 1.00 55.58 45 ASP D N 1
ATOM 11650 C CA . ASP D 1 47 ? 20.259 90.706 24.039 1.00 63.83 45 ASP D CA 1
ATOM 11651 C C . ASP D 1 47 ? 19.729 92.070 24.451 1.00 66.64 45 ASP D C 1
ATOM 11652 O O . ASP D 1 47 ? 20.139 93.101 23.905 1.00 65.84 45 ASP D O 1
ATOM 11661 N N . GLY D 1 48 ? 18.815 92.093 25.424 1.00 51.60 46 GLY D N 1
ATOM 11662 C CA . GLY D 1 48 ? 18.283 93.360 25.897 1.00 55.25 46 GLY D CA 1
ATOM 11663 C C . GLY D 1 48 ? 19.354 94.284 26.443 1.00 56.84 46 GLY D C 1
ATOM 11664 O O . GLY D 1 48 ? 19.343 95.488 26.168 1.00 47.44 46 GLY D O 1
ATOM 11668 N N . LEU D 1 49 ? 20.286 93.734 27.230 1.00 56.44 47 LEU D N 1
ATOM 11669 C CA . LEU D 1 49 ? 21.414 94.506 27.742 1.00 59.14 47 LEU D CA 1
ATOM 11670 C C . LEU D 1 49 ? 22.189 95.172 26.615 1.00 50.43 47 LEU D C 1
ATOM 11671 O O . LEU D 1 49 ? 22.534 96.359 26.686 1.00 41.24 47 LEU D O 1
ATOM 11687 N N . GLU D 1 50 ? 22.497 94.398 25.568 1.00 45.56 48 GLU D N 1
ATOM 11688 C CA . GLU D 1 50 ? 23.382 94.898 24.520 1.00 50.22 48 GLU D CA 1
ATOM 11689 C C . GLU D 1 50 ? 22.715 96.022 23.744 1.00 54.09 48 GLU D C 1
ATOM 11690 O O . GLU D 1 50 ? 23.348 97.043 23.463 1.00 48.50 48 GLU D O 1
ATOM 11702 N N . THR D 1 51 ? 21.429 95.872 23.427 1.00 62.01 49 THR D N 1
ATOM 11703 C CA . THR D 1 51 ? 20.721 96.933 22.721 1.00 73.13 49 THR D CA 1
ATOM 11704 C C . THR D 1 51 ? 20.603 98.193 23.568 1.00 59.87 49 THR D C 1
ATOM 11705 O O . THR D 1 51 ? 20.643 99.302 23.022 1.00 53.59 49 THR D O 1
ATOM 11716 N N . ALA D 1 52 ? 20.467 98.048 24.885 1.00 60.05 50 ALA D N 1
ATOM 11717 C CA . ALA D 1 52 ? 20.335 99.206 25.758 1.00 61.36 50 ALA D CA 1
ATOM 11718 C C . ALA D 1 52 ? 21.598 100.058 25.819 1.00 59.06 50 ALA D C 1
ATOM 11719 O O . ALA D 1 52 ? 21.550 101.155 26.379 1.00 60.03 50 ALA D O 1
ATOM 11726 N N . GLY D 1 53 ? 22.722 99.574 25.299 1.00 58.24 51 GLY D N 1
ATOM 11727 C CA . GLY D 1 53 ? 23.888 100.412 25.109 1.00 53.65 51 GLY D CA 1
ATOM 11728 C C . GLY D 1 53 ? 24.672 100.772 26.348 1.00 39.50 51 GLY D C 1
ATOM 11729 O O . GLY D 1 53 ? 25.712 101.421 26.222 1.00 53.29 51 GLY D O 1
ATOM 11733 N N . LYS D 1 54 ? 24.257 100.327 27.534 1.00 45.74 52 LYS D N 1
ATOM 11734 C CA . LYS D 1 54 ? 24.930 100.757 28.757 1.00 50.79 52 LYS D CA 1
ATOM 11735 C C . LYS D 1 54 ? 25.865 99.708 29.363 1.00 55.96 52 LYS D C 1
ATOM 11736 O O . LYS D 1 54 ? 26.923 100.077 29.889 1.00 40.58 52 LYS D O 1
ATOM 11755 N N . VAL D 1 55 ? 25.550 98.416 29.309 1.00 48.11 53 VAL D N 1
ATOM 11756 C CA . VAL D 1 55 ? 26.435 97.402 29.883 1.00 40.14 53 VAL D CA 1
ATOM 11757 C C . VAL D 1 55 ? 26.943 96.531 28.746 1.00 34.26 53 VAL D C 1
ATOM 11758 O O . VAL D 1 55 ? 26.146 95.971 27.986 1.00 38.39 53 VAL D O 1
ATOM 11771 N N . GLU D 1 56 ? 28.258 96.435 28.621 1.00 37.38 54 GLU D N 1
ATOM 11772 C CA . GLU D 1 56 ? 28.890 95.624 27.591 1.00 37.03 54 GLU D CA 1
ATOM 11773 C C . GLU D 1 56 ? 29.290 94.283 28.208 1.00 38.09 54 GLU D C 1
ATOM 11774 O O . GLU D 1 56 ? 30.089 94.237 29.153 1.00 31.21 54 GLU D O 1
ATOM 11786 N N . VAL D 1 57 ? 28.734 93.196 27.686 1.00 40.97 55 VAL D N 1
ATOM 11787 C CA . VAL D 1 57 ? 29.157 91.854 28.078 1.00 34.83 55 VAL D CA 1
ATOM 11788 C C . VAL D 1 57 ? 30.329 91.473 27.181 1.00 39.77 55 VAL D C 1
ATOM 11789 O O . VAL D 1 57 ? 30.180 91.314 25.967 1.00 40.57 55 VAL D O 1
ATOM 11802 N N . ARG D 1 58 ? 31.511 91.390 27.777 1.00 29.67 56 ARG D N 1
ATOM 11803 C CA . ARG D 1 58 ? 32.701 91.014 27.025 1.00 33.94 56 ARG D CA 1
ATOM 11804 C C . ARG D 1 58 ? 32.777 89.506 26.840 1.00 31.32 56 ARG D C 1
ATOM 11805 O O . ARG D 1 58 ? 33.239 89.028 25.804 1.00 30.92 56 ARG D O 1
ATOM 11826 N N . GLY D 1 59 ? 32.303 88.745 27.809 1.00 32.25 57 GLY D N 1
ATOM 11827 C CA . GLY D 1 59 ? 32.273 87.316 27.632 1.00 33.76 57 GLY D CA 1
ATOM 11828 C C . GLY D 1 59 ? 31.482 86.638 28.732 1.00 35.22 57 GLY D C 1
ATOM 11829 O O . GLY D 1 59 ? 31.389 87.146 29.848 1.00 32.39 57 GLY D O 1
ATOM 11833 N N . ILE D 1 60 ? 30.868 85.518 28.398 1.00 30.54 58 ILE D N 1
ATOM 11834 C CA . ILE D 1 60 ? 30.350 84.565 29.373 1.00 38.19 58 ILE D CA 1
ATOM 11835 C C . ILE D 1 60 ? 31.268 83.359 29.300 1.00 35.68 58 ILE D C 1
ATOM 11836 O O . ILE D 1 60 ? 31.571 82.896 28.196 1.00 29.66 58 ILE D O 1
ATOM 11852 N N . TYR D 1 61 ? 31.718 82.853 30.458 1.00 36.86 59 TYR D N 1
ATOM 11853 C CA . TYR D 1 61 ? 32.764 81.835 30.488 1.00 30.63 59 TYR D CA 1
ATOM 11854 C C . TYR D 1 61 ? 32.340 80.578 31.237 1.00 33.50 59 TYR D C 1
ATOM 11855 O O . TYR D 1 61 ? 31.729 80.639 32.302 1.00 31.49 59 TYR D O 1
ATOM 11873 N N . ASP D 1 62 ? 32.682 79.440 30.644 1.00 32.34 60 ASP D N 1
ATOM 11874 C CA . ASP D 1 62 ? 32.497 78.120 31.241 1.00 41.55 60 ASP D CA 1
ATOM 11875 C C . ASP D 1 62 ? 33.733 77.803 32.079 1.00 34.33 60 ASP D C 1
ATOM 11876 O O . ASP D 1 62 ? 34.818 77.538 31.526 1.00 30.98 60 ASP D O 1
ATOM 11885 N N . LEU D 1 63 ? 33.559 77.839 33.403 1.00 30.41 61 LEU D N 1
ATOM 11886 C CA . LEU D 1 63 ? 34.597 77.561 34.375 1.00 30.01 61 LEU D CA 1
ATOM 11887 C C . LEU D 1 63 ? 34.554 76.109 34.862 1.00 30.54 61 LEU D C 1
ATOM 11888 O O . LEU D 1 63 ? 35.219 75.768 35.847 1.00 32.26 61 LEU D O 1
ATOM 11904 N N . ALA D 1 64 ? 33.737 75.272 34.243 1.00 34.53 62 ALA D N 1
ATOM 11905 C CA . ALA D 1 64 ? 33.616 73.886 34.686 1.00 38.01 62 ALA D CA 1
ATOM 11906 C C . ALA D 1 64 ? 34.990 73.241 34.818 1.00 30.40 62 ALA D C 1
ATOM 11907 O O . ALA D 1 64 ? 35.786 73.260 33.880 1.00 32.28 62 ALA D O 1
ATOM 11914 N N . GLY D 1 65 ? 35.265 72.687 36.003 1.00 29.03 63 GLY D N 1
ATOM 11915 C CA . GLY D 1 65 ? 36.496 71.986 36.267 1.00 27.71 63 GLY D CA 1
ATOM 11916 C C . GLY D 1 65 ? 37.665 72.839 36.689 1.00 29.89 63 GLY D C 1
ATOM 11917 O O . GLY D 1 65 ? 38.720 72.286 36.999 1.00 29.85 63 GLY D O 1
ATOM 11921 N N . CYS D 1 66 ? 37.504 74.166 36.767 1.00 30.85 64 CYS D N 1
ATOM 11922 C CA . CYS D 1 66 ? 38.602 75.002 37.245 1.00 32.03 64 CYS D CA 1
ATOM 11923 C C . CYS D 1 66 ? 38.792 74.875 38.757 1.00 30.16 64 CYS D C 1
ATOM 11924 O O . CYS D 1 66 ? 39.911 74.636 39.240 1.00 30.74 64 CYS D O 1
ATOM 11932 N N . ARG D 1 67 ? 37.710 75.009 39.528 1.00 27.83 65 ARG D N 1
ATOM 11933 C CA . ARG D 1 67 ? 37.819 74.986 40.985 1.00 25.31 65 ARG D CA 1
ATOM 11934 C C . ARG D 1 67 ? 36.483 74.586 41.604 1.00 30.37 65 ARG D C 1
ATOM 11935 O O . ARG D 1 67 ? 35.407 74.778 41.009 1.00 27.43 65 ARG D O 1
ATOM 11956 N N . ALA D 1 68 ? 36.567 74.025 42.802 1.00 30.83 66 ALA D N 1
ATOM 11957 C CA . ALA D 1 68 ? 35.367 73.733 43.566 1.00 34.13 66 ALA D CA 1
ATOM 11958 C C . ALA D 1 68 ? 34.602 75.029 43.819 1.00 37.98 66 ALA D C 1
ATOM 11959 O O . ALA D 1 68 ? 35.198 76.085 44.045 1.00 32.48 66 ALA D O 1
ATOM 11966 N N . GLU D 1 69 ? 33.277 74.966 43.735 1.00 40.76 67 GLU D N 1
ATOM 11967 C CA . GLU D 1 69 ? 32.412 76.061 44.194 1.00 42.85 67 GLU D CA 1
ATOM 11968 C C . GLU D 1 69 ? 32.341 77.225 43.202 1.00 32.18 67 GLU D C 1
ATOM 11969 O O . GLU D 1 69 ? 31.977 78.381 43.563 1.00 27.13 67 GLU D O 1
ATOM 11981 N N . ALA D 1 70 ? 32.655 76.970 41.940 1.00 30.25 68 ALA D N 1
ATOM 11982 C CA . ALA D 1 70 ? 32.462 77.980 40.896 1.00 32.17 68 ALA D CA 1
ATOM 11983 C C . ALA D 1 70 ? 32.159 77.254 39.599 1.00 34.02 68 ALA D C 1
ATOM 11984 O O . ALA D 1 70 ? 32.706 76.176 39.354 1.00 37.17 68 ALA D O 1
ATOM 11991 N N . ASP D 1 71 ? 31.276 77.836 38.780 1.00 26.87 69 ASP D N 1
ATOM 11992 C CA . ASP D 1 71 ? 30.886 77.195 37.534 1.00 35.93 69 ASP D CA 1
ATOM 11993 C C . ASP D 1 71 ? 30.895 78.102 36.307 1.00 28.96 69 ASP D C 1
ATOM 11994 O O . ASP D 1 71 ? 31.130 77.607 35.198 1.00 32.19 69 ASP D O 1
ATOM 12003 N N . PHE D 1 72 ? 30.572 79.388 36.443 1.00 30.40 70 PHE D N 1
ATOM 12004 C CA . PHE D 1 72 ? 30.632 80.261 35.278 1.00 32.89 70 PHE D CA 1
ATOM 12005 C C . PHE D 1 72 ? 30.869 81.702 35.720 1.00 26.92 70 PHE D C 1
ATOM 12006 O O . PHE D 1 72 ? 30.826 82.038 36.915 1.00 26.33 70 PHE D O 1
ATOM 12023 N N . MET D 1 73 ? 31.181 82.544 34.736 1.00 33.75 71 MET D N 1
ATOM 12024 C CA . MET D 1 73 ? 31.564 83.923 35.022 1.00 25.81 71 MET D CA 1
ATOM 12025 C C . MET D 1 73 ? 31.032 84.823 33.920 1.00 27.84 71 MET D C 1
ATOM 12026 O O . MET D 1 73 ? 30.958 84.445 32.751 1.00 31.02 71 MET D O 1
ATOM 12040 N N . ILE D 1 74 ? 30.606 86.001 34.314 1.00 25.31 72 ILE D N 1
ATOM 12041 C CA . ILE D 1 74 ? 30.176 87.029 33.382 1.00 32.46 72 ILE D CA 1
ATOM 12042 C C . ILE D 1 74 ? 31.194 88.137 33.530 1.00 31.85 72 ILE D C 1
ATOM 12043 O O . ILE D 1 74 ? 31.517 88.521 34.653 1.00 26.89 72 ILE D O 1
ATOM 12059 N N . TRP D 1 75 ? 31.761 88.576 32.424 1.00 27.31 73 TRP D N 1
ATOM 12060 C CA . TRP D 1 75 ? 32.632 89.745 32.423 1.00 35.21 73 TRP D CA 1
ATOM 12061 C C . TRP D 1 75 ? 31.842 90.847 31.751 1.00 32.48 73 TRP D C 1
ATOM 12062 O O . TRP D 1 75 ? 31.580 90.763 30.547 1.00 27.66 73 TRP D O 1
ATOM 12083 N N . TRP D 1 76 ? 31.440 91.861 32.514 1.00 30.67 74 TRP D N 1
ATOM 12084 C CA . TRP D 1 76 ? 30.718 92.959 31.903 1.00 37.92 74 TRP D CA 1
ATOM 12085 C C . TRP D 1 76 ? 31.273 94.290 32.391 1.00 34.66 74 TRP D C 1
ATOM 12086 O O . TRP D 1 76 ? 31.920 94.391 33.442 1.00 30.99 74 TRP D O 1
ATOM 12107 N N . ILE D 1 77 ? 31.012 95.305 31.586 1.00 31.42 75 ILE D N 1
ATOM 12108 C CA . ILE D 1 77 ? 31.732 96.571 31.646 1.00 32.59 75 ILE D CA 1
ATOM 12109 C C . ILE D 1 77 ? 30.737 97.704 31.430 1.00 32.27 75 ILE D C 1
ATOM 12110 O O . ILE D 1 77 ? 29.809 97.587 30.622 1.00 33.57 75 ILE D O 1
ATOM 12126 N N . ALA D 1 78 ? 30.954 98.823 32.121 1.00 36.22 76 ALA D N 1
ATOM 12127 C CA . ALA D 1 78 ? 30.077 99.966 31.921 1.00 36.35 76 ALA D CA 1
ATOM 12128 C C . ALA D 1 78 ? 30.696 101.239 32.460 1.00 29.76 76 ALA D C 1
ATOM 12129 O O . ALA D 1 78 ? 31.526 101.223 33.372 1.00 28.90 76 ALA D O 1
ATOM 12136 N N . GLU D 1 79 ? 30.248 102.366 31.910 1.00 37.52 77 GLU D N 1
ATOM 12137 C CA . GLU D 1 79 ? 30.819 103.640 32.332 1.00 40.59 77 GLU D CA 1
ATOM 12138 C C . GLU D 1 79 ? 30.506 103.928 33.802 1.00 37.23 77 GLU D C 1
ATOM 12139 O O . GLU D 1 79 ? 31.325 104.528 34.505 1.00 37.49 77 GLU D O 1
ATOM 12151 N N . GLU D 1 80 ? 29.351 103.478 34.290 1.00 35.79 78 GLU D N 1
ATOM 12152 C CA . GLU D 1 80 ? 28.921 103.759 35.654 1.00 42.30 78 GLU D CA 1
ATOM 12153 C C . GLU D 1 80 ? 28.741 102.447 36.402 1.00 41.98 78 GLU D C 1
ATOM 12154 O O . GLU D 1 80 ? 28.122 101.511 35.879 1.00 35.06 78 GLU D O 1
ATOM 12166 N N . PHE D 1 81 ? 29.282 102.382 37.629 1.00 33.47 79 PHE D N 1
ATOM 12167 C CA . PHE D 1 81 ? 29.126 101.164 38.429 1.00 30.63 79 PHE D CA 1
ATOM 12168 C C . PHE D 1 81 ? 27.659 100.889 38.736 1.00 38.91 79 PHE D C 1
ATOM 12169 O O . PHE D 1 81 ? 27.252 99.725 38.857 1.00 39.13 79 PHE D O 1
ATOM 12186 N N . GLU D 1 82 ? 26.863 101.952 38.913 1.00 31.17 80 GLU D N 1
ATOM 12187 C CA . GLU D 1 82 ? 25.429 101.773 39.111 1.00 42.23 80 GLU D CA 1
ATOM 12188 C C . GLU D 1 82 ? 24.816 100.924 38.011 1.00 32.86 80 GLU D C 1
ATOM 12189 O O . GLU D 1 82 ? 23.808 100.235 38.237 1.00 40.04 80 GLU D O 1
ATOM 12201 N N . GLU D 1 83 ? 25.370 100.990 36.798 1.00 34.40 81 GLU D N 1
ATOM 12202 C CA . GLU D 1 83 ? 24.832 100.239 35.668 1.00 36.38 81 GLU D CA 1
ATOM 12203 C C . GLU D 1 83 ? 25.187 98.765 35.790 1.00 36.95 81 GLU D C 1
ATOM 12204 O O . GLU D 1 83 ? 24.381 97.895 35.441 1.00 38.63 81 GLU D O 1
ATOM 12216 N N . ILE D 1 84 ? 26.359 98.461 36.331 1.00 36.60 82 ILE D N 1
ATOM 12217 C CA . ILE D 1 84 ? 26.684 97.077 36.630 1.00 38.47 82 ILE D CA 1
ATOM 12218 C C . ILE D 1 84 ? 25.860 96.584 37.812 1.00 48.13 82 ILE D C 1
ATOM 12219 O O . ILE D 1 84 ? 25.421 95.428 37.838 1.00 35.14 82 ILE D O 1
ATOM 12235 N N . GLN D 1 85 ? 25.628 97.441 38.810 1.00 38.09 83 GLN D N 1
ATOM 12236 C CA . GLN D 1 85 ? 24.816 97.014 39.941 1.00 35.72 83 GLN D CA 1
ATOM 12237 C C . GLN D 1 85 ? 23.433 96.593 39.463 1.00 38.16 83 GLN D C 1
ATOM 12238 O O . GLN D 1 85 ? 22.908 95.541 39.859 1.00 43.17 83 GLN D O 1
ATOM 12252 N N . ALA D 1 86 ? 22.841 97.404 38.591 1.00 39.32 84 ALA D N 1
ATOM 12253 C CA . ALA D 1 86 ? 21.499 97.143 38.089 1.00 43.38 84 ALA D CA 1
ATOM 12254 C C . ALA D 1 86 ? 21.457 95.873 37.249 1.00 44.36 84 ALA D C 1
ATOM 12255 O O . ALA D 1 86 ? 20.571 95.035 37.433 1.00 45.41 84 ALA D O 1
ATOM 12262 N N . ALA D 1 87 ? 22.406 95.707 36.322 1.00 43.93 85 ALA D N 1
ATOM 12263 C CA . ALA D 1 87 ? 22.435 94.477 35.524 1.00 35.35 85 ALA D CA 1
ATOM 12264 C C . ALA D 1 87 ? 22.677 93.256 36.392 1.00 29.68 85 ALA D C 1
ATOM 12265 O O . ALA D 1 87 ? 22.107 92.183 36.147 1.00 39.30 85 ALA D O 1
ATOM 12272 N N . PHE D 1 88 ? 23.568 93.374 37.379 1.00 31.14 86 PHE D N 1
ATOM 12273 C CA . PHE D 1 88 ? 23.822 92.269 38.287 1.00 31.90 86 PHE D CA 1
ATOM 12274 C C . PHE D 1 88 ? 22.540 91.863 39.002 1.00 48.35 86 PHE D C 1
ATOM 12275 O O . PHE D 1 88 ? 22.207 90.666 39.095 1.00 38.74 86 PHE D O 1
ATOM 12292 N N . ALA D 1 89 ? 21.792 92.853 39.492 1.00 45.45 87 ALA D N 1
ATOM 12293 C CA . ALA D 1 89 ? 20.582 92.563 40.258 1.00 54.76 87 ALA D CA 1
ATOM 12294 C C . ALA D 1 89 ? 19.495 91.996 39.361 1.00 39.41 87 ALA D C 1
ATOM 12295 O O . ALA D 1 89 ? 18.842 91.008 39.714 1.00 49.02 87 ALA D O 1
ATOM 12302 N N . ARG D 1 90 ? 19.309 92.587 38.183 1.00 40.82 88 ARG D N 1
ATOM 12303 C CA . ARG D 1 90 ? 18.314 92.070 37.252 1.00 45.79 88 ARG D CA 1
ATOM 12304 C C . ARG D 1 90 ? 18.605 90.622 36.867 1.00 44.79 88 ARG D C 1
ATOM 12305 O O . ARG D 1 90 ? 17.707 89.777 36.893 1.00 41.18 88 ARG D O 1
ATOM 12326 N N . PHE D 1 91 ? 19.852 90.323 36.484 1.00 38.78 89 PHE D N 1
ATOM 12327 C CA . PHE D 1 91 ? 20.229 88.948 36.176 1.00 40.48 89 PHE D CA 1
ATOM 12328 C C . PHE D 1 91 ? 19.828 88.006 37.301 1.00 44.55 89 PHE D C 1
ATOM 12329 O O . PHE D 1 91 ? 19.249 86.950 37.057 1.00 42.48 89 PHE D O 1
ATOM 12346 N N . ARG D 1 92 ? 20.146 88.369 38.545 1.00 44.32 90 ARG D N 1
ATOM 12347 C CA . ARG D 1 92 ? 19.845 87.489 39.664 1.00 38.06 90 ARG D CA 1
ATOM 12348 C C . ARG D 1 92 ? 18.342 87.375 39.888 1.00 57.19 90 ARG D C 1
ATOM 12349 O O . ARG D 1 92 ? 17.812 86.267 40.069 1.00 48.84 90 ARG D O 1
ATOM 12370 N N . ARG D 1 93 ? 17.642 88.512 39.842 1.00 51.19 91 ARG D N 1
ATOM 12371 C CA . ARG D 1 93 ? 16.232 88.589 40.197 1.00 64.42 91 ARG D CA 1
ATOM 12372 C C . ARG D 1 93 ? 15.297 88.118 39.085 1.00 55.96 91 ARG D C 1
ATOM 12373 O O . ARG D 1 93 ? 14.211 87.613 39.388 1.00 55.63 91 ARG D O 1
ATOM 12394 N N . GLU D 1 94 ? 15.675 88.266 37.806 1.00 55.46 92 GLU D N 1
ATOM 12395 C CA . GLU D 1 94 ? 14.697 88.168 36.722 1.00 58.51 92 GLU D CA 1
ATOM 12396 C C . GLU D 1 94 ? 15.065 87.181 35.613 1.00 57.27 92 GLU D C 1
ATOM 12397 O O . GLU D 1 94 ? 14.346 87.101 34.607 1.00 47.50 92 GLU D O 1
ATOM 12409 N N . THR D 1 95 ? 16.138 86.412 35.767 1.00 58.52 93 THR D N 1
ATOM 12410 C CA . THR D 1 95 ? 16.460 85.322 34.855 1.00 44.84 93 THR D CA 1
ATOM 12411 C C . THR D 1 95 ? 16.411 84.023 35.649 1.00 45.64 93 THR D C 1
ATOM 12412 O O . THR D 1 95 ? 16.829 83.978 36.806 1.00 40.12 93 THR D O 1
ATOM 12423 N N . VAL D 1 96 ? 15.910 82.952 35.043 1.00 48.70 94 VAL D N 1
ATOM 12424 C CA . VAL D 1 96 ? 15.940 81.686 35.767 1.00 51.33 94 VAL D CA 1
ATOM 12425 C C . VAL D 1 96 ? 17.376 81.294 36.054 1.00 40.19 94 VAL D C 1
ATOM 12426 O O . VAL D 1 96 ? 17.700 80.838 37.162 1.00 39.15 94 VAL D O 1
ATOM 12439 N N . LEU D 1 97 ? 18.283 81.519 35.101 1.00 48.30 95 LEU D N 1
ATOM 12440 C CA . LEU D 1 97 ? 19.673 81.174 35.326 1.00 38.84 95 LEU D CA 1
ATOM 12441 C C . LEU D 1 97 ? 20.210 81.876 36.579 1.00 35.84 95 LEU D C 1
ATOM 12442 O O . LEU D 1 97 ? 20.879 81.244 37.392 1.00 37.05 95 LEU D O 1
ATOM 12458 N N . GLY D 1 98 ? 19.869 83.160 36.740 1.00 41.26 96 GLY D N 1
ATOM 12459 C CA . GLY D 1 98 ? 20.318 83.856 37.942 1.00 43.36 96 GLY D CA 1
ATOM 12460 C C . GLY D 1 98 ? 19.630 83.353 39.198 1.00 38.90 96 GLY D C 1
ATOM 12461 O O . GLY D 1 98 ? 20.257 83.200 40.247 1.00 44.10 96 GLY D O 1
ATOM 12465 N N . GLN D 1 99 ? 18.335 83.060 39.095 1.00 41.16 97 GLN D N 1
ATOM 12466 C CA . GLN D 1 99 ? 17.598 82.521 40.230 1.00 45.69 97 GLN D CA 1
ATOM 12467 C C . GLN D 1 99 ? 18.191 81.212 40.740 1.00 37.62 97 GLN D C 1
ATOM 12468 O O . GLN D 1 99 ? 18.148 80.947 41.945 1.00 51.82 97 GLN D O 1
ATOM 12482 N N . VAL D 1 100 ? 18.748 80.376 39.856 1.00 41.63 98 VAL D N 1
ATOM 12483 C CA . VAL D 1 100 ? 19.198 79.048 40.265 1.00 34.06 98 VAL D CA 1
ATOM 12484 C C . VAL D 1 100 ? 20.701 78.996 40.505 1.00 40.14 98 VAL D C 1
ATOM 12485 O O . VAL D 1 100 ? 21.256 77.907 40.675 1.00 49.09 98 VAL D O 1
ATOM 12498 N N . SER D 1 101 ? 21.386 80.134 40.473 1.00 46.99 99 SER D N 1
ATOM 12499 C CA . SER D 1 101 ? 22.818 80.135 40.745 1.00 48.50 99 SER D CA 1
ATOM 12500 C C . SER D 1 101 ? 23.104 81.003 41.966 1.00 47.58 99 SER D C 1
ATOM 12501 O O . SER D 1 101 ? 22.290 81.838 42.370 1.00 42.97 99 SER D O 1
ATOM 12509 N N . GLU D 1 102 ? 24.246 80.729 42.585 1.00 41.15 100 GLU D N 1
ATOM 12510 C CA . GLU D 1 102 ? 24.728 81.417 43.776 1.00 46.75 100 GLU D CA 1
ATOM 12511 C C . GLU D 1 102 ? 25.899 82.291 43.368 1.00 41.51 100 GLU D C 1
ATOM 12512 O O . GLU D 1 102 ? 26.686 81.889 42.509 1.00 30.62 100 GLU D O 1
ATOM 12524 N N . VAL D 1 103 ? 26.019 83.479 43.970 1.00 30.47 101 VAL D N 1
ATOM 12525 C CA . VAL D 1 103 ? 27.162 84.349 43.705 1.00 34.65 101 VAL D CA 1
ATOM 12526 C C . VAL D 1 103 ? 28.336 83.789 44.491 1.00 36.15 101 VAL D C 1
ATOM 12527 O O . VAL D 1 103 ? 28.256 83.649 45.711 1.00 38.67 101 VAL D O 1
ATOM 12540 N N . ALA D 1 104 ? 29.426 83.490 43.806 1.00 33.41 102 ALA D N 1
ATOM 12541 C CA . ALA D 1 104 ? 30.617 82.875 44.394 1.00 36.73 102 ALA D CA 1
ATOM 12542 C C . ALA D 1 104 ? 31.722 83.886 44.698 1.00 28.66 102 ALA D C 1
ATOM 12543 O O . ALA D 1 104 ? 32.358 83.812 45.754 1.00 30.25 102 ALA D O 1
ATOM 12550 N N . TRP D 1 105 ? 31.875 84.899 43.853 1.00 31.15 103 TRP D N 1
ATOM 12551 C CA . TRP D 1 105 ? 32.964 85.859 43.974 1.00 26.20 103 TRP D CA 1
ATOM 12552 C C . TRP D 1 105 ? 32.729 86.963 42.961 1.00 28.47 103 TRP D C 1
ATOM 12553 O O . TRP D 1 105 ? 32.261 86.706 41.853 1.00 30.77 103 TRP D O 1
ATOM 12574 N N . LEU D 1 106 ? 32.996 88.195 43.380 1.00 29.68 104 LEU D N 1
ATOM 12575 C CA . LEU D 1 106 ? 32.855 89.375 42.538 1.00 30.93 104 LEU D CA 1
ATOM 12576 C C . LEU D 1 106 ? 34.185 90.100 42.459 1.00 35.66 104 LEU D C 1
ATOM 12577 O O . LEU D 1 106 ? 34.781 90.420 43.495 1.00 29.30 104 LEU D O 1
ATOM 12593 N N . GLY D 1 107 ? 34.662 90.330 41.226 1.00 31.46 105 GLY D N 1
ATOM 12594 C CA . GLY D 1 107 ? 35.909 91.036 41.012 1.00 28.67 105 GLY D CA 1
ATOM 12595 C C . GLY D 1 107 ? 35.685 92.349 40.289 1.00 27.88 105 GLY D C 1
ATOM 12596 O O . GLY D 1 107 ? 35.526 92.369 39.064 1.00 30.62 105 GLY D O 1
ATOM 12600 N N . ASN D 1 108 ? 35.710 93.443 41.039 1.00 29.09 106 ASN D N 1
ATOM 12601 C CA . ASN D 1 108 ? 35.361 94.767 40.560 1.00 25.10 106 ASN D CA 1
ATOM 12602 C C . ASN D 1 108 ? 36.608 95.596 40.319 1.00 29.49 106 ASN D C 1
ATOM 12603 O O . ASN D 1 108 ? 37.574 95.512 41.077 1.00 29.16 106 ASN D O 1
ATOM 12614 N N . SER D 1 109 ? 36.557 96.460 39.302 1.00 27.54 107 SER D N 1
ATOM 12615 C CA . SER D 1 109 ? 37.716 97.299 39.024 1.00 28.27 107 SER D CA 1
ATOM 12616 C C . SER D 1 109 ? 37.293 98.549 38.274 1.00 27.72 107 SER D C 1
ATOM 12617 O O . SER D 1 109 ? 36.205 98.610 37.699 1.00 29.79 107 SER D O 1
ATOM 12625 N N . LEU D 1 110 ? 38.199 99.529 38.257 1.00 32.00 108 LEU D N 1
ATOM 12626 C CA . LEU D 1 110 ? 37.956 100.830 37.628 1.00 29.90 108 LEU D CA 1
ATOM 12627 C C . LEU D 1 110 ? 39.185 101.218 36.812 1.00 30.54 108 LEU D C 1
ATOM 12628 O O . LEU D 1 110 ? 40.263 101.394 37.381 1.00 32.46 108 LEU D O 1
ATOM 12644 N N . HIS D 1 111 ? 39.027 101.384 35.496 1.00 26.52 109 HIS D N 1
ATOM 12645 C CA . HIS D 1 111 ? 40.191 101.647 34.647 1.00 27.16 109 HIS D CA 1
ATOM 12646 C C . HIS D 1 111 ? 40.850 102.983 35.002 1.00 30.22 109 HIS D C 1
ATOM 12647 O O . HIS D 1 111 ? 40.164 103.989 35.210 1.00 38.11 109 HIS D O 1
ATOM 12661 N N . ARG D 1 112 ? 42.189 102.984 35.079 1.00 37.37 110 ARG D N 1
ATOM 12662 C CA . ARG D 1 112 ? 43.019 104.174 35.306 1.00 43.07 110 ARG D CA 1
ATOM 12663 C C . ARG D 1 112 ? 44.299 104.109 34.465 1.00 39.88 110 ARG D C 1
ATOM 12664 O O . ARG D 1 112 ? 44.788 103.010 34.148 1.00 31.87 110 ARG D O 1
ATOM 12685 N N . PRO D 1 113 ? 44.891 105.265 34.126 1.00 38.60 111 PRO D N 1
ATOM 12686 C CA . PRO D 1 113 ? 46.197 105.238 33.445 1.00 37.06 111 PRO D CA 1
ATOM 12687 C C . PRO D 1 113 ? 47.231 104.540 34.316 1.00 38.08 111 PRO D C 1
ATOM 12688 O O . PRO D 1 113 ? 47.188 104.626 35.547 1.00 42.39 111 PRO D O 1
ATOM 12699 N N . ALA D 1 114 ? 48.131 103.802 33.671 1.00 37.72 112 ALA D N 1
ATOM 12700 C CA . ALA D 1 114 ? 49.261 103.233 34.381 1.00 42.05 112 ALA D CA 1
ATOM 12701 C C . ALA D 1 114 ? 50.161 104.339 34.942 1.00 34.38 112 ALA D C 1
ATOM 12702 O O . ALA D 1 114 ? 50.116 105.508 34.536 1.00 39.98 112 ALA D O 1
ATOM 12709 N N . GLU D 1 115 ? 50.977 103.939 35.914 1.00 42.51 113 GLU D N 1
ATOM 12710 C CA . GLU D 1 115 ? 51.761 104.892 36.681 1.00 38.10 113 GLU D CA 1
ATOM 12711 C C . GLU D 1 115 ? 52.877 105.495 35.850 1.00 44.99 113 GLU D C 1
ATOM 12712 O O . GLU D 1 115 ? 53.118 106.711 35.902 1.00 43.66 113 GLU D O 1
ATOM 12724 N N . PHE D 1 116 ? 53.594 104.647 35.096 1.00 51.05 114 PHE D N 1
ATOM 12725 C CA . PHE D 1 116 ? 54.792 105.051 34.373 1.00 47.22 114 PHE D CA 1
ATOM 12726 C C . PHE D 1 116 ? 54.677 104.936 32.863 1.00 46.43 114 PHE D C 1
ATOM 12727 O O . PHE D 1 116 ? 55.343 105.695 32.159 1.00 65.90 114 PHE D O 1
ATOM 12744 N N . ASN D 1 117 ? 53.857 104.028 32.345 1.00 41.75 115 ASN D N 1
ATOM 12745 C CA . ASN D 1 117 ? 53.734 103.819 30.903 1.00 41.82 115 ASN D CA 1
ATOM 12746 C C . ASN D 1 117 ? 52.279 103.966 30.466 1.00 55.93 115 ASN D C 1
ATOM 12747 O O . ASN D 1 117 ? 51.534 102.978 30.413 1.00 48.70 115 ASN D O 1
ATOM 12758 N N A ARG D 1 118 ? 51.895 105.201 30.119 0.52 54.35 116 ARG D N 1
ATOM 12759 N N B ARG D 1 118 ? 51.898 105.202 30.123 0.48 54.27 116 ARG D N 1
ATOM 12760 C CA A ARG D 1 118 ? 50.543 105.541 29.689 0.52 51.08 116 ARG D CA 1
ATOM 12761 C CA B ARG D 1 118 ? 50.532 105.498 29.710 0.48 50.93 116 ARG D CA 1
ATOM 12762 C C A ARG D 1 118 ? 50.169 104.936 28.336 0.52 48.54 116 ARG D C 1
ATOM 12763 C C B ARG D 1 118 ? 50.101 104.691 28.490 0.48 48.41 116 ARG D C 1
ATOM 12764 O O A ARG D 1 118 ? 49.073 105.219 27.839 0.52 49.23 116 ARG D O 1
ATOM 12765 O O B ARG D 1 118 ? 48.898 104.580 28.235 0.48 50.95 116 ARG D O 1
ATOM 12806 N N . SER D 1 119 ? 51.045 104.141 27.720 1.00 36.22 117 SER D N 1
ATOM 12807 C CA . SER D 1 119 ? 50.668 103.330 26.562 1.00 42.98 117 SER D CA 1
ATOM 12808 C C . SER D 1 119 ? 50.207 101.928 26.953 1.00 53.57 117 SER D C 1
ATOM 12809 O O . SER D 1 119 ? 49.724 101.187 26.087 1.00 41.46 117 SER D O 1
ATOM 12818 N N . HIS D 1 120 ? 50.329 101.558 28.230 1.00 57.29 118 HIS D N 1
ATOM 12819 C CA . HIS D 1 120 ? 49.816 100.283 28.728 1.00 56.82 118 HIS D CA 1
ATOM 12820 C C . HIS D 1 120 ? 48.333 100.443 29.038 1.00 40.87 118 HIS D C 1
ATOM 12821 O O . HIS D 1 120 ? 47.959 101.155 29.978 1.00 45.18 118 HIS D O 1
ATOM 12835 N N . LEU D 1 121 ? 47.490 99.815 28.230 1.00 41.08 119 LEU D N 1
ATOM 12836 C CA . LEU D 1 121 ? 46.051 99.917 28.365 1.00 46.08 119 LEU D CA 1
ATOM 12837 C C . LEU D 1 121 ? 45.437 98.525 28.354 1.00 39.96 119 LEU D C 1
ATOM 12838 O O . LEU D 1 121 ? 45.888 97.657 27.596 1.00 36.58 119 LEU D O 1
ATOM 12854 N N . PRO D 1 122 ? 44.397 98.290 29.156 1.00 38.21 120 PRO D N 1
ATOM 12855 C CA . PRO D 1 122 ? 43.741 96.977 29.127 1.00 38.95 120 PRO D CA 1
ATOM 12856 C C . PRO D 1 122 ? 43.204 96.674 27.742 1.00 38.98 120 PRO D C 1
ATOM 12857 O O . PRO D 1 122 ? 42.784 97.563 26.994 1.00 32.17 120 PRO D O 1
ATOM 12868 N N . SER D 1 123 ? 43.206 95.394 27.401 1.00 33.43 121 SER D N 1
ATOM 12869 C CA . SER D 1 123 ? 42.773 94.986 26.074 1.00 38.46 121 SER D CA 1
ATOM 12870 C C . SER D 1 123 ? 41.320 95.371 25.827 1.00 38.61 121 SER D C 1
ATOM 12871 O O . SER D 1 123 ? 40.978 95.741 24.695 1.00 42.37 121 SER D O 1
ATOM 12879 N N . PHE D 1 124 ? 40.478 95.332 26.869 1.00 32.21 122 PHE D N 1
ATOM 12880 C CA . PHE D 1 124 ? 39.067 95.668 26.673 1.00 27.67 122 PHE D CA 1
ATOM 12881 C C . PHE D 1 124 ? 38.890 97.162 26.467 1.00 33.28 122 PHE D C 1
ATOM 12882 O O . PHE D 1 124 ? 37.966 97.604 25.773 1.00 41.56 122 PHE D O 1
ATOM 12899 N N . ILE D 1 125 ? 39.789 97.949 27.027 1.00 27.59 123 ILE D N 1
ATOM 12900 C CA . ILE D 1 125 ? 39.765 99.380 26.756 1.00 43.99 123 ILE D CA 1
ATOM 12901 C C . ILE D 1 125 ? 40.227 99.641 25.329 1.00 48.22 123 ILE D C 1
ATOM 12902 O O . ILE D 1 125 ? 39.668 100.487 24.619 1.00 38.40 123 ILE D O 1
ATOM 12918 N N A MET D 1 126 ? 41.244 98.905 24.880 0.48 42.54 124 MET D N 1
ATOM 12919 N N B MET D 1 126 ? 41.247 98.910 24.878 0.52 42.75 124 MET D N 1
ATOM 12920 C CA A MET D 1 126 ? 41.715 99.032 23.508 0.48 43.09 124 MET D CA 1
ATOM 12921 C CA B MET D 1 126 ? 41.702 99.052 23.503 0.52 43.03 124 MET D CA 1
ATOM 12922 C C A MET D 1 126 ? 40.673 98.557 22.511 0.48 42.50 124 MET D C 1
ATOM 12923 C C B MET D 1 126 ? 40.642 98.608 22.512 0.52 42.60 124 MET D C 1
ATOM 12924 O O A MET D 1 126 ? 40.854 98.764 21.306 0.48 47.84 124 MET D O 1
ATOM 12925 O O B MET D 1 126 ? 40.787 98.868 21.312 0.52 46.37 124 MET D O 1
ATOM 12952 N N . GLY D 1 127 ? 39.581 97.966 22.988 1.00 42.96 125 GLY D N 1
ATOM 12953 C CA . GLY D 1 127 ? 38.544 97.479 22.110 1.00 52.85 125 GLY D CA 1
ATOM 12954 C C . GLY D 1 127 ? 38.931 96.235 21.360 1.00 48.21 125 GLY D C 1
ATOM 12955 O O . GLY D 1 127 ? 38.336 95.936 20.327 1.00 52.02 125 GLY D O 1
ATOM 12960 N N . GLU D 1 128 ? 39.939 95.518 21.835 1.00 39.54 126 GLU D N 1
ATOM 12961 C CA . GLU D 1 128 ? 40.351 94.278 21.187 1.00 37.75 126 GLU D CA 1
ATOM 12962 C C . GLU D 1 128 ? 39.311 93.180 21.397 1.00 45.51 126 GLU D C 1
ATOM 12963 O O . GLU D 1 128 ? 38.635 93.108 22.429 1.00 36.14 126 GLU D O 1
ATOM 12975 N N . ILE D 1 129 ? 39.201 92.315 20.395 1.00 51.70 127 ILE D N 1
ATOM 12976 C CA . ILE D 1 129 ? 38.280 91.171 20.440 1.00 51.19 127 ILE D CA 1
ATOM 12977 C C . ILE D 1 129 ? 38.627 90.291 21.639 1.00 42.40 127 ILE D C 1
ATOM 12978 O O . ILE D 1 129 ? 39.805 89.941 21.829 1.00 40.75 127 ILE D O 1
ATOM 12994 N N . PRO D 1 130 ? 37.668 89.901 22.481 1.00 39.21 128 PRO D N 1
ATOM 12995 C CA . PRO D 1 130 ? 38.017 89.062 23.641 1.00 45.20 128 PRO D CA 1
ATOM 12996 C C . PRO D 1 130 ? 38.627 87.726 23.217 1.00 39.72 128 PRO D C 1
ATOM 12997 O O . PRO D 1 130 ? 38.278 87.168 22.181 1.00 36.30 128 PRO D O 1
ATOM 13008 N N . GLY D 1 131 ? 39.556 87.216 24.040 1.00 38.33 129 GLY D N 1
ATOM 13009 C CA . GLY D 1 131 ? 40.203 85.950 23.746 1.00 34.37 129 GLY D CA 1
ATOM 13010 C C . GLY D 1 131 ? 39.341 84.760 24.126 1.00 37.53 129 GLY D C 1
ATOM 13011 O O . GLY D 1 131 ? 38.465 84.843 24.993 1.00 35.82 129 GLY D O 1
ATOM 13015 N N . ASP D 1 132 ? 39.625 83.631 23.468 1.00 35.46 130 ASP D N 1
ATOM 13016 C CA . ASP D 1 132 ? 38.785 82.447 23.618 1.00 33.34 130 ASP D CA 1
ATOM 13017 C C . ASP D 1 132 ? 38.909 81.835 25.005 1.00 37.16 130 ASP D C 1
ATOM 13018 O O . ASP D 1 132 ? 37.976 81.175 25.479 1.00 35.66 130 ASP D O 1
ATOM 13027 N N . TRP D 1 133 ? 40.061 82.003 25.641 1.00 35.95 131 TRP D N 1
ATOM 13028 C CA . TRP D 1 133 ? 40.341 81.478 26.964 1.00 36.36 131 TRP D CA 1
ATOM 13029 C C . TRP D 1 133 ? 40.745 82.632 27.868 1.00 30.34 131 TRP D C 1
ATOM 13030 O O . TRP D 1 133 ? 41.372 83.594 27.413 1.00 29.90 131 TRP D O 1
ATOM 13051 N N . ILE D 1 134 ? 40.407 82.525 29.146 1.00 32.21 132 ILE D N 1
ATOM 13052 C CA . ILE D 1 134 ? 40.711 83.579 30.105 1.00 25.10 132 ILE D CA 1
ATOM 13053 C C . ILE D 1 134 ? 41.097 83.011 31.452 1.00 30.98 132 ILE D C 1
ATOM 13054 O O . ILE D 1 134 ? 40.701 81.911 31.844 1.00 31.08 132 ILE D O 1
ATOM 13070 N N . THR D 1 135 ? 41.939 83.750 32.142 1.00 29.81 133 THR D N 1
ATOM 13071 C CA . THR D 1 135 ? 42.159 83.534 33.551 1.00 25.45 133 THR D CA 1
ATOM 13072 C C . THR D 1 135 ? 42.030 84.895 34.233 1.00 27.99 133 THR D C 1
ATOM 13073 O O . THR D 1 135 ? 42.596 85.892 33.764 1.00 30.89 133 THR D O 1
ATOM 13084 N N . VAL D 1 136 ? 41.296 84.924 35.329 1.00 32.31 134 VAL D N 1
ATOM 13085 C CA . VAL D 1 136 ? 41.047 86.138 36.100 1.00 29.08 134 VAL D CA 1
ATOM 13086 C C . VAL D 1 136 ? 41.527 85.881 37.520 1.00 23.39 134 VAL D C 1
ATOM 13087 O O . VAL D 1 136 ? 41.317 84.786 38.050 1.00 25.29 134 VAL D O 1
ATOM 13100 N N . TYR D 1 137 ? 42.164 86.876 38.129 1.00 31.11 135 TYR D N 1
ATOM 13101 C CA . TYR D 1 137 ? 42.461 86.771 39.548 1.00 27.76 135 TYR D CA 1
ATOM 13102 C C . TYR D 1 137 ? 42.689 88.162 40.122 1.00 26.20 135 TYR D C 1
ATOM 13103 O O . TYR D 1 137 ? 43.080 89.085 39.396 1.00 30.40 135 TYR D O 1
ATOM 13121 N N . PRO D 1 138 ? 42.480 88.331 41.417 1.00 24.47 136 PRO D N 1
ATOM 13122 C CA . PRO D 1 138 ? 42.817 89.594 42.081 1.00 26.37 136 PRO D CA 1
ATOM 13123 C C . PRO D 1 138 ? 44.294 89.627 42.447 1.00 30.47 136 PRO D C 1
ATOM 13124 O O . PRO D 1 138 ? 45.016 88.633 42.335 1.00 34.64 136 PRO D O 1
ATOM 13135 N N . PHE D 1 139 ? 44.736 90.795 42.894 1.00 28.15 137 PHE D N 1
ATOM 13136 C CA . PHE D 1 139 ? 46.138 90.977 43.204 1.00 30.38 137 PHE D CA 1
ATOM 13137 C C . PHE D 1 139 ? 46.316 92.025 44.283 1.00 31.05 137 PHE D C 1
ATOM 13138 O O . PHE D 1 139 ? 45.605 93.038 44.332 1.00 30.43 137 PHE D O 1
ATOM 13155 N N . VAL D 1 140 ? 47.276 91.761 45.148 1.00 27.50 138 VAL D N 1
ATOM 13156 C CA . VAL D 1 140 ? 47.627 92.672 46.219 1.00 30.93 138 VAL D CA 1
ATOM 13157 C C . VAL D 1 140 ? 49.150 92.708 46.288 1.00 32.46 138 VAL D C 1
ATOM 13158 O O . VAL D 1 140 ? 49.805 91.660 46.380 1.00 29.34 138 VAL D O 1
ATOM 13171 N N . ARG D 1 141 ? 49.706 93.912 46.242 1.00 30.30 139 ARG D N 1
ATOM 13172 C CA . ARG D 1 141 ? 51.134 94.150 46.262 1.00 25.48 139 ARG D CA 1
ATOM 13173 C C . ARG D 1 141 ? 51.650 94.194 47.686 1.00 30.00 139 ARG D C 1
ATOM 13174 O O . ARG D 1 141 ? 50.893 94.395 48.644 1.00 30.01 139 ARG D O 1
ATOM 13195 N N . SER D 1 142 ? 52.973 94.072 47.812 1.00 26.19 140 SER D N 1
ATOM 13196 C CA . SER D 1 142 ? 53.606 94.200 49.122 1.00 28.03 140 SER D CA 1
ATOM 13197 C C . SER D 1 142 ? 53.302 95.561 49.717 1.00 29.91 140 SER D C 1
ATOM 13198 O O . SER D 1 142 ? 53.004 96.529 49.001 1.00 30.75 140 SER D O 1
ATOM 13206 N N . TYR D 1 143 ? 53.424 95.649 51.041 1.00 36.94 141 TYR D N 1
ATOM 13207 C CA . TYR D 1 143 ? 53.087 96.898 51.716 1.00 28.50 141 TYR D CA 1
ATOM 13208 C C . TYR D 1 143 ? 54.008 98.034 51.295 1.00 32.60 141 TYR D C 1
ATOM 13209 O O . TYR D 1 143 ? 53.583 99.201 51.284 1.00 32.58 141 TYR D O 1
ATOM 13227 N N . ASP D 1 144 ? 55.268 97.717 50.967 1.00 34.74 142 ASP D N 1
ATOM 13228 C CA . ASP D 1 144 ? 56.280 98.718 50.644 1.00 38.56 142 ASP D CA 1
ATOM 13229 C C . ASP D 1 144 ? 56.278 99.155 49.181 1.00 32.24 142 ASP D C 1
ATOM 13230 O O . ASP D 1 144 ? 57.061 100.035 48.816 1.00 31.95 142 ASP D O 1
ATOM 13239 N N . TRP D 1 145 ? 55.371 98.630 48.359 1.00 28.67 143 TRP D N 1
ATOM 13240 C CA . TRP D 1 145 ? 55.527 98.737 46.915 1.00 27.68 143 TRP D CA 1
ATOM 13241 C C . TRP D 1 145 ? 55.310 100.154 46.407 1.00 36.77 143 TRP D C 1
ATOM 13242 O O . TRP D 1 145 ? 56.012 100.607 45.499 1.00 35.60 143 TRP D O 1
ATOM 13263 N N . TYR D 1 146 ? 54.292 100.837 46.912 1.00 30.26 144 TYR D N 1
ATOM 13264 C CA . TYR D 1 146 ? 53.944 102.129 46.345 1.00 29.95 144 TYR D CA 1
ATOM 13265 C C . TYR D 1 146 ? 54.807 103.246 46.904 1.00 38.93 144 TYR D C 1
ATOM 13266 O O . TYR D 1 146 ? 55.102 104.217 46.182 1.00 30.86 144 TYR D O 1
ATOM 13284 N N . ILE D 1 147 ? 55.219 103.124 48.171 1.00 38.49 145 ILE D N 1
ATOM 13285 C CA . ILE D 1 147 ? 56.117 104.095 48.809 1.00 40.85 145 ILE D CA 1
ATOM 13286 C C . ILE D 1 147 ? 57.568 103.828 48.455 1.00 40.05 145 ILE D C 1
ATOM 13287 O O . ILE D 1 147 ? 58.440 104.630 48.807 1.00 42.29 145 ILE D O 1
ATOM 13303 N N . MET D 1 148 ? 57.846 102.741 47.750 1.00 38.42 146 MET D N 1
ATOM 13304 C CA . MET D 1 148 ? 59.188 102.469 47.253 1.00 38.21 146 MET D CA 1
ATOM 13305 C C . MET D 1 148 ? 59.673 103.655 46.422 1.00 33.30 146 MET D C 1
ATOM 13306 O O . MET D 1 148 ? 58.881 104.374 45.821 1.00 37.59 146 MET D O 1
ATOM 13320 N N . ASP D 1 149 ? 60.982 103.863 46.411 1.00 42.97 147 ASP D N 1
ATOM 13321 C CA . ASP D 1 149 ? 61.593 104.824 45.488 1.00 42.36 147 ASP D CA 1
ATOM 13322 C C . ASP D 1 149 ? 60.990 104.650 44.094 1.00 37.25 147 ASP D C 1
ATOM 13323 O O . ASP D 1 149 ? 61.095 103.573 43.498 1.00 40.77 147 ASP D O 1
ATOM 13332 N N . PRO D 1 150 ? 60.340 105.683 43.554 1.00 42.01 148 PRO D N 1
ATOM 13333 C CA . PRO D 1 150 ? 59.636 105.526 42.272 1.00 46.68 148 PRO D CA 1
ATOM 13334 C C . PRO D 1 150 ? 60.489 104.997 41.130 1.00 49.69 148 PRO D C 1
ATOM 13335 O O . PRO D 1 150 ? 59.969 104.265 40.275 1.00 39.33 148 PRO D O 1
ATOM 13346 N N . GLN D 1 151 ? 61.775 105.343 41.065 1.00 44.10 149 GLN D N 1
ATOM 13347 C CA . GLN D 1 151 ? 62.559 104.901 39.917 1.00 47.33 149 GLN D CA 1
ATOM 13348 C C . GLN D 1 151 ? 62.957 103.436 40.057 1.00 35.49 149 GLN D C 1
ATOM 13349 O O . GLN D 1 151 ? 63.127 102.746 39.047 1.00 48.02 149 GLN D O 1
ATOM 13363 N N . LYS D 1 152 ? 63.056 102.934 41.291 1.00 37.30 150 LYS D N 1
ATOM 13364 C CA . LYS D 1 152 ? 63.231 101.497 41.490 1.00 41.32 150 LYS D CA 1
ATOM 13365 C C . LYS D 1 152 ? 61.966 100.738 41.090 1.00 34.56 150 LYS D C 1
ATOM 13366 O O . LYS D 1 152 ? 62.030 99.738 40.374 1.00 34.54 150 LYS D O 1
ATOM 13385 N N . ARG D 1 153 ? 60.796 101.211 41.530 1.00 39.25 151 ARG D N 1
ATOM 13386 C CA . ARG D 1 153 ? 59.557 100.575 41.098 1.00 36.93 151 ARG D CA 1
ATOM 13387 C C . ARG D 1 153 ? 59.442 100.622 39.583 1.00 34.93 151 ARG D C 1
ATOM 13388 O O . ARG D 1 153 ? 59.000 99.658 38.944 1.00 33.97 151 ARG D O 1
ATOM 13409 N N . ARG D 1 154 ? 59.826 101.745 38.991 1.00 38.16 152 ARG D N 1
ATOM 13410 C CA . ARG D 1 154 ? 59.758 101.900 37.550 1.00 37.93 152 ARG D CA 1
ATOM 13411 C C . ARG D 1 154 ? 60.609 100.849 36.828 1.00 36.74 152 ARG D C 1
ATOM 13412 O O . ARG D 1 154 ? 60.139 100.185 35.893 1.00 33.98 152 ARG D O 1
ATOM 13433 N N . LYS D 1 155 ? 61.867 100.692 37.239 1.00 37.37 153 LYS D N 1
ATOM 13434 C CA . LYS D 1 155 ? 62.726 99.671 36.642 1.00 40.62 153 LYS D CA 1
ATOM 13435 C C . LYS D 1 155 ? 62.138 98.268 36.801 1.00 37.36 153 LYS D C 1
ATOM 13436 O O . LYS D 1 155 ? 62.164 97.470 35.854 1.00 38.56 153 LYS D O 1
ATOM 13455 N N . ILE D 1 156 ? 61.648 97.928 38.004 1.00 33.01 154 ILE D N 1
ATOM 13456 C CA . ILE D 1 156 ? 61.078 96.589 38.214 1.00 31.61 154 ILE D CA 1
ATOM 13457 C C . ILE D 1 156 ? 59.907 96.362 37.269 1.00 36.42 154 ILE D C 1
ATOM 13458 O O . ILE D 1 156 ? 59.761 95.287 36.682 1.00 33.01 154 ILE D O 1
ATOM 13474 N N . LEU D 1 157 ? 59.051 97.379 37.102 1.00 40.95 155 LEU D N 1
ATOM 13475 C CA . LEU D 1 157 ? 57.906 97.226 36.203 1.00 44.23 155 LEU D CA 1
ATOM 13476 C C . LEU D 1 157 ? 58.354 97.171 34.733 1.00 39.97 155 LEU D C 1
ATOM 13477 O O . LEU D 1 157 ? 57.781 96.424 33.929 1.00 37.24 155 LEU D O 1
ATOM 13493 N N . ALA D 1 158 ? 59.421 97.882 34.375 1.00 36.36 156 ALA D N 1
ATOM 13494 C CA . ALA D 1 158 ? 59.965 97.727 33.028 1.00 43.20 156 ALA D CA 1
ATOM 13495 C C . ALA D 1 158 ? 60.491 96.315 32.807 1.00 39.63 156 ALA D C 1
ATOM 13496 O O . ALA D 1 158 ? 60.253 95.712 31.755 1.00 35.87 156 ALA D O 1
ATOM 13503 N N . GLU D 1 159 ? 61.232 95.779 33.774 1.00 35.99 157 GLU D N 1
ATOM 13504 C CA . GLU D 1 159 ? 61.709 94.403 33.639 1.00 44.20 157 GLU D CA 1
ATOM 13505 C C . GLU D 1 159 ? 60.538 93.433 33.578 1.00 32.39 157 GLU D C 1
ATOM 13506 O O . GLU D 1 159 ? 60.556 92.460 32.805 1.00 36.47 157 GLU D O 1
ATOM 13518 N N . HIS D 1 160 ? 59.513 93.684 34.396 1.00 33.29 158 HIS D N 1
ATOM 13519 C CA . HIS D 1 160 ? 58.275 92.909 34.340 1.00 31.37 158 HIS D CA 1
ATOM 13520 C C . HIS D 1 160 ? 57.705 92.935 32.937 1.00 39.53 158 HIS D C 1
ATOM 13521 O O . HIS D 1 160 ? 57.446 91.889 32.339 1.00 36.84 158 HIS D O 1
ATOM 13535 N N . GLY D 1 161 ? 57.558 94.131 32.371 1.00 43.49 159 GLY D N 1
ATOM 13536 C CA . GLY D 1 161 ? 57.074 94.235 31.011 1.00 39.86 159 GLY D CA 1
ATOM 13537 C C . GLY D 1 161 ? 57.941 93.495 30.012 1.00 32.44 159 GLY D C 1
ATOM 13538 O O . GLY D 1 161 ? 57.431 92.817 29.122 1.00 47.32 159 GLY D O 1
ATOM 13542 N N . GLN D 1 162 ? 59.262 93.626 30.128 1.00 50.16 160 GLN D N 1
ATOM 13543 C CA . GLN D 1 162 ? 60.126 92.949 29.166 1.00 44.02 160 GLN D CA 1
ATOM 13544 C C . GLN D 1 162 ? 59.912 91.445 29.231 1.00 38.75 160 GLN D C 1
ATOM 13545 O O . GLN D 1 162 ? 59.927 90.768 28.205 1.00 45.76 160 GLN D O 1
ATOM 13559 N N . ALA D 1 163 ? 59.655 90.909 30.428 1.00 44.44 161 ALA D N 1
ATOM 13560 C CA . ALA D 1 163 ? 59.503 89.463 30.547 1.00 34.84 161 ALA D CA 1
ATOM 13561 C C . ALA D 1 163 ? 58.256 88.958 29.835 1.00 48.96 161 ALA D C 1
ATOM 13562 O O . ALA D 1 163 ? 58.235 87.796 29.409 1.00 49.17 161 ALA D O 1
ATOM 13569 N N . ALA D 1 164 ? 57.243 89.813 29.651 1.00 34.54 162 ALA D N 1
ATOM 13570 C CA . ALA D 1 164 ? 56.029 89.394 28.968 1.00 35.74 162 ALA D CA 1
ATOM 13571 C C . ALA D 1 164 ? 56.096 89.470 27.447 1.00 50.57 162 ALA D C 1
ATOM 13572 O O . ALA D 1 164 ? 55.172 88.998 26.768 1.00 41.06 162 ALA D O 1
ATOM 13579 N N . ARG D 1 165 ? 57.096 90.083 26.854 1.00 45.33 163 ARG D N 1
ATOM 13580 C CA . ARG D 1 165 ? 56.843 90.271 25.421 1.00 47.35 163 ARG D CA 1
ATOM 13581 C C . ARG D 1 165 ? 57.110 89.012 24.616 1.00 34.42 163 ARG D C 1
ATOM 13582 O O . ARG D 1 165 ? 56.846 89.005 23.419 1.00 35.98 163 ARG D O 1
ATOM 13603 N N . ASP D 1 166 ? 57.474 87.899 25.255 1.00 42.15 164 ASP D N 1
ATOM 13604 C CA . ASP D 1 166 ? 57.391 86.616 24.554 1.00 46.73 164 ASP D CA 1
ATOM 13605 C C . ASP D 1 166 ? 55.938 86.126 24.371 1.00 32.03 164 ASP D C 1
ATOM 13606 O O . ASP D 1 166 ? 55.712 85.118 23.679 1.00 35.44 164 ASP D O 1
ATOM 13615 N N . PHE D 1 167 ? 54.955 86.841 24.897 1.00 33.73 165 PHE D N 1
ATOM 13616 C CA . PHE D 1 167 ? 53.554 86.409 24.873 1.00 32.84 165 PHE D CA 1
ATOM 13617 C C . PHE D 1 167 ? 52.664 87.499 24.284 1.00 44.47 165 PHE D C 1
ATOM 13618 O O . PHE D 1 167 ? 51.688 87.940 24.917 1.00 32.63 165 PHE D O 1
ATOM 13635 N N . PRO D 1 168 ? 52.970 87.962 23.057 1.00 41.46 166 PRO D N 1
ATOM 13636 C CA . PRO D 1 168 ? 52.136 89.014 22.456 1.00 40.96 166 PRO D CA 1
ATOM 13637 C C . PRO D 1 168 ? 50.751 88.524 22.145 1.00 43.28 166 PRO D C 1
ATOM 13638 O O . PRO D 1 168 ? 49.823 89.339 22.082 1.00 36.29 166 PRO D O 1
ATOM 13649 N N . ASP D 1 169 ? 50.578 87.205 22.005 1.00 34.68 167 ASP D N 1
ATOM 13650 C CA . ASP D 1 169 ? 49.273 86.599 21.796 1.00 36.40 167 ASP D CA 1
ATOM 13651 C C . ASP D 1 169 ? 48.410 86.531 23.061 1.00 39.98 167 ASP D C 1
ATOM 13652 O O . ASP D 1 169 ? 47.224 86.198 22.947 1.00 37.85 167 ASP D O 1
ATOM 13661 N N . VAL D 1 170 ? 48.948 86.827 24.253 1.00 31.07 168 VAL D N 1
ATOM 13662 C CA . VAL D 1 170 ? 48.184 86.821 25.498 1.00 36.14 168 VAL D CA 1
ATOM 13663 C C . VAL D 1 170 ? 47.939 88.279 25.874 1.00 38.67 168 VAL D C 1
ATOM 13664 O O . VAL D 1 170 ? 48.886 89.026 26.145 1.00 39.81 168 VAL D O 1
ATOM 13677 N N . ARG D 1 171 ? 46.682 88.705 25.840 1.00 40.69 169 ARG D N 1
ATOM 13678 C CA . ARG D 1 171 ? 46.325 90.100 26.091 1.00 29.09 169 ARG D CA 1
ATOM 13679 C C . ARG D 1 171 ? 46.015 90.333 27.571 1.00 30.43 169 ARG D C 1
ATOM 13680 O O . ARG D 1 171 ? 45.277 89.563 28.203 1.00 35.78 169 ARG D O 1
ATOM 13701 N N . ALA D 1 172 ? 46.599 91.400 28.117 1.00 32.94 170 ALA D N 1
ATOM 13702 C CA . ALA D 1 172 ? 46.522 91.727 29.530 1.00 32.32 170 ALA D CA 1
ATOM 13703 C C . ALA D 1 172 ? 45.462 92.780 29.793 1.00 29.58 170 ALA D C 1
ATOM 13704 O O . ALA D 1 172 ? 45.262 93.690 28.983 1.00 33.64 170 ALA D O 1
ATOM 13711 N N . ASN D 1 173 ? 44.801 92.648 30.939 1.00 32.14 171 ASN D N 1
ATOM 13712 C CA . ASN D 1 173 ? 43.933 93.669 31.522 1.00 33.99 171 ASN D CA 1
ATOM 13713 C C . ASN D 1 173 ? 44.336 93.812 32.989 1.00 36.26 171 ASN D C 1
ATOM 13714 O O . ASN D 1 173 ? 44.063 92.921 33.798 1.00 35.76 171 ASN D O 1
ATOM 13725 N N . THR D 1 174 ? 45.014 94.889 33.335 1.00 33.86 172 THR D N 1
ATOM 13726 C CA . THR D 1 174 ? 45.448 95.132 34.707 1.00 34.25 172 THR D CA 1
ATOM 13727 C C . THR D 1 174 ? 44.761 96.413 35.169 1.00 32.21 172 THR D C 1
ATOM 13728 O O . THR D 1 174 ? 45.005 97.499 34.631 1.00 33.97 172 THR D O 1
ATOM 13739 N N . VAL D 1 175 ? 43.852 96.273 36.120 1.00 27.65 173 VAL D N 1
ATOM 13740 C CA . VAL D 1 175 ? 42.919 97.360 36.430 1.00 31.60 173 VAL D CA 1
ATOM 13741 C C . VAL D 1 175 ? 42.833 97.615 37.930 1.00 30.21 173 VAL D C 1
ATOM 13742 O O . VAL D 1 175 ? 42.597 96.666 38.686 1.00 30.32 173 VAL D O 1
ATOM 13755 N N . PRO D 1 176 ? 42.928 98.879 38.391 1.00 29.03 174 PRO D N 1
ATOM 13756 C CA . PRO D 1 176 ? 42.753 99.165 39.824 1.00 27.54 174 PRO D CA 1
ATOM 13757 C C . PRO D 1 176 ? 41.439 98.638 40.386 1.00 30.45 174 PRO D C 1
ATOM 13758 O O . PRO D 1 176 ? 40.384 98.757 39.760 1.00 32.47 174 PRO D O 1
ATOM 13769 N N . ALA D 1 177 ? 41.506 98.100 41.611 1.00 28.00 175 ALA D N 1
ATOM 13770 C CA . ALA D 1 177 ? 40.350 97.532 42.305 1.00 27.51 175 ALA D CA 1
ATOM 13771 C C . ALA D 1 177 ? 40.206 98.075 43.723 1.00 26.30 175 ALA D C 1
ATOM 13772 O O . ALA D 1 177 ? 39.310 97.636 44.454 1.00 29.17 175 ALA D O 1
ATOM 13779 N N . PHE D 1 178 ? 41.013 99.080 44.098 1.00 32.20 176 PHE D N 1
ATOM 13780 C CA . PHE D 1 178 ? 41.004 99.641 45.446 1.00 30.04 176 PHE D CA 1
ATOM 13781 C C . PHE D 1 178 ? 39.598 100.058 45.857 1.00 32.53 176 PHE D C 1
ATOM 13782 O O . PHE D 1 178 ? 38.937 100.806 45.139 1.00 28.05 176 PHE D O 1
ATOM 13799 N N . ALA D 1 179 ? 39.144 99.565 47.014 1.00 35.71 177 ALA D N 1
ATOM 13800 C CA . ALA D 1 179 ? 37.863 99.890 47.647 1.00 31.28 177 ALA D CA 1
ATOM 13801 C C . ALA D 1 179 ? 36.661 99.334 46.903 1.00 31.64 177 ALA D C 1
ATOM 13802 O O . ALA D 1 179 ? 35.516 99.688 47.208 1.00 35.91 177 ALA D O 1
ATOM 13809 N N . LEU D 1 180 ? 36.882 98.471 45.933 1.00 33.88 178 LEU D N 1
ATOM 13810 C CA . LEU D 1 180 ? 35.799 97.771 45.260 1.00 31.29 178 LEU D CA 1
ATOM 13811 C C . LEU D 1 180 ? 35.719 96.317 45.706 1.00 33.62 178 LEU D C 1
ATOM 13812 O O . LEU D 1 180 ? 35.136 95.479 45.006 1.00 30.60 178 LEU D O 1
ATOM 13828 N N . GLY D 1 181 ? 36.226 96.024 46.895 1.00 28.72 179 GLY D N 1
ATOM 13829 C CA . GLY D 1 181 ? 36.427 94.678 47.395 1.00 24.54 179 GLY D CA 1
ATOM 13830 C C . GLY D 1 181 ? 37.715 94.681 48.179 1.00 26.41 179 GLY D C 1
ATOM 13831 O O . GLY D 1 181 ? 38.234 95.762 48.519 1.00 28.21 179 GLY D O 1
ATOM 13835 N N . ASP D 1 182 ? 38.277 93.491 48.357 1.00 26.60 180 ASP D N 1
ATOM 13836 C CA . ASP D 1 182 ? 39.399 93.285 49.266 1.00 28.76 180 ASP D CA 1
ATOM 13837 C C . ASP D 1 182 ? 40.763 93.486 48.606 1.00 28.08 180 ASP D C 1
ATOM 13838 O O . ASP D 1 182 ? 41.788 93.260 49.256 1.00 33.55 180 ASP D O 1
ATOM 13847 N N . TYR D 1 183 ? 40.810 93.938 47.354 1.00 26.75 181 TYR D N 1
ATOM 13848 C CA . TYR D 1 183 ? 42.015 93.833 46.548 1.00 29.32 181 TYR D CA 1
ATOM 13849 C C . TYR D 1 183 ? 42.511 95.164 45.987 1.00 30.67 181 TYR D C 1
ATOM 13850 O O . TYR D 1 183 ? 41.814 96.178 46.012 1.00 35.99 181 TYR D O 1
ATOM 13868 N N . GLU D 1 184 ? 43.738 95.143 45.446 1.00 25.74 182 GLU D N 1
ATOM 13869 C CA . GLU D 1 184 ? 44.339 96.333 44.851 1.00 31.44 182 GLU D CA 1
ATOM 13870 C C . GLU D 1 184 ? 44.194 96.367 43.339 1.00 33.95 182 GLU D C 1
ATOM 13871 O O . GLU D 1 184 ? 44.008 97.429 42.771 1.00 26.66 182 GLU D O 1
ATOM 13883 N N . TRP D 1 185 ? 44.184 95.220 42.680 1.00 28.70 183 TRP D N 1
ATOM 13884 C CA . TRP D 1 185 ? 44.137 95.152 41.231 1.00 31.71 183 TRP D CA 1
ATOM 13885 C C . TRP D 1 185 ? 43.283 93.950 40.839 1.00 25.99 183 TRP D C 1
ATOM 13886 O O . TRP D 1 185 ? 43.185 92.967 41.577 1.00 28.00 183 TRP D O 1
ATOM 13907 N N . MET D 1 186 ? 42.648 94.064 39.684 1.00 29.48 184 MET D N 1
ATOM 13908 C CA . MET D 1 186 ? 41.953 92.971 39.026 1.00 28.79 184 MET D CA 1
ATOM 13909 C C . MET D 1 186 ? 42.767 92.655 37.779 1.00 26.65 184 MET D C 1
ATOM 13910 O O . MET D 1 186 ? 43.056 93.549 36.971 1.00 28.61 184 MET D O 1
ATOM 13924 N N . LEU D 1 187 ? 43.144 91.390 37.617 1.00 27.27 185 LEU D N 1
ATOM 13925 C CA . LEU D 1 187 ? 43.965 90.962 36.498 1.00 25.85 185 LEU D CA 1
ATOM 13926 C C . LEU D 1 187 ? 43.218 89.944 35.657 1.00 33.12 185 LEU D C 1
ATOM 13927 O O . LEU D 1 187 ? 42.567 89.046 36.186 1.00 31.71 185 LEU D O 1
ATOM 13943 N N . ALA D 1 188 ? 43.283 90.108 34.336 1.00 31.47 186 ALA D N 1
ATOM 13944 C CA . ALA D 1 188 ? 42.619 89.193 33.421 1.00 32.26 186 ALA D CA 1
ATOM 13945 C C . ALA D 1 188 ? 43.487 89.001 32.185 1.00 28.15 186 ALA D C 1
ATOM 13946 O O . ALA D 1 188 ? 43.898 89.976 31.560 1.00 27.71 186 ALA D O 1
ATOM 13953 N N . PHE D 1 189 ? 43.712 87.746 31.806 1.00 27.68 187 PHE D N 1
ATOM 13954 C CA . PHE D 1 189 ? 44.591 87.407 30.683 1.00 39.64 187 PHE D CA 1
ATOM 13955 C C . PHE D 1 189 ? 43.805 86.549 29.715 1.00 28.67 187 PHE D C 1
ATOM 13956 O O . PHE D 1 189 ? 43.192 85.555 30.127 1.00 30.82 187 PHE D O 1
ATOM 13973 N N . GLU D 1 190 ? 43.777 86.987 28.451 1.00 28.32 188 GLU D N 1
ATOM 13974 C CA . GLU D 1 190 ? 42.964 86.394 27.402 1.00 36.15 188 GLU D CA 1
ATOM 13975 C C . GLU D 1 190 ? 43.865 85.898 26.280 1.00 30.78 188 GLU D C 1
ATOM 13976 O O . GLU D 1 190 ? 44.775 86.612 25.837 1.00 33.63 188 GLU D O 1
ATOM 13988 N N . ALA D 1 191 ? 43.601 84.689 25.807 1.00 30.76 189 ALA D N 1
ATOM 13989 C CA . ALA D 1 191 ? 44.498 84.095 24.829 1.00 33.11 189 ALA D CA 1
ATOM 13990 C C . ALA D 1 191 ? 43.707 83.140 23.961 1.00 42.27 189 ALA D C 1
ATOM 13991 O O . ALA D 1 191 ? 42.608 82.720 24.340 1.00 38.89 189 ALA D O 1
ATOM 13998 N N . PRO D 1 192 ? 44.216 82.818 22.760 1.00 33.04 190 PRO D N 1
ATOM 13999 C CA . PRO D 1 192 ? 43.550 81.795 21.961 1.00 36.60 190 PRO D CA 1
ATOM 14000 C C . PRO D 1 192 ? 43.711 80.393 22.530 1.00 32.94 190 PRO D C 1
ATOM 14001 O O . PRO D 1 192 ? 42.830 79.568 22.316 1.00 34.85 190 PRO D O 1
ATOM 14012 N N . ARG D 1 193 ? 44.782 80.093 23.255 1.00 29.35 191 ARG D N 1
ATOM 14013 C CA . ARG D 1 193 ? 44.965 78.757 23.789 1.00 32.15 191 ARG D CA 1
ATOM 14014 C C . ARG D 1 193 ? 45.388 78.820 25.247 1.00 28.79 191 ARG D C 1
ATOM 14015 O O . ARG D 1 193 ? 46.219 79.646 25.637 1.00 34.31 191 ARG D O 1
ATOM 14036 N N . LEU D 1 194 ? 44.830 77.905 26.035 1.00 32.85 192 LEU D N 1
ATOM 14037 C CA . LEU D 1 194 ? 45.035 77.945 27.483 1.00 32.49 192 LEU D CA 1
ATOM 14038 C C . LEU D 1 194 ? 46.487 77.721 27.847 1.00 37.01 192 LEU D C 1
ATOM 14039 O O . LEU D 1 194 ? 46.977 78.312 28.817 1.00 30.95 192 LEU D O 1
ATOM 14055 N N . ASP D 1 195 ? 47.212 76.919 27.059 1.00 34.46 193 ASP D N 1
ATOM 14056 C CA . ASP D 1 195 ? 48.591 76.616 27.443 1.00 41.62 193 ASP D CA 1
ATOM 14057 C C . ASP D 1 195 ? 49.487 77.851 27.382 1.00 35.43 193 ASP D C 1
ATOM 14058 O O . ASP D 1 195 ? 50.515 77.904 28.065 1.00 33.42 193 ASP D O 1
ATOM 14067 N N . ARG D 1 196 ? 49.107 78.862 26.608 1.00 30.64 194 ARG D N 1
ATOM 14068 C CA . ARG D 1 196 ? 49.907 80.074 26.537 1.00 37.33 194 ARG D CA 1
ATOM 14069 C C . ARG D 1 196 ? 49.701 80.934 27.779 1.00 30.75 194 ARG D C 1
ATOM 14070 O O . ARG D 1 196 ? 50.647 81.573 28.254 1.00 32.28 194 ARG D O 1
ATOM 14091 N N . ILE D 1 197 ? 48.493 80.918 28.351 1.00 35.67 195 ILE D N 1
ATOM 14092 C CA . ILE D 1 197 ? 48.257 81.575 29.635 1.00 31.86 195 ILE D CA 1
ATOM 14093 C C . ILE D 1 197 ? 49.045 80.882 30.742 1.00 38.49 195 ILE D C 1
ATOM 14094 O O . ILE D 1 197 ? 49.691 81.552 31.557 1.00 30.05 195 ILE D O 1
ATOM 14110 N N . VAL D 1 198 ? 49.053 79.537 30.761 1.00 33.68 196 VAL D N 1
ATOM 14111 C CA . VAL D 1 198 ? 49.829 78.811 31.771 1.00 33.39 196 VAL D CA 1
ATOM 14112 C C . VAL D 1 198 ? 51.323 79.142 31.641 1.00 30.21 196 VAL D C 1
ATOM 14113 O O . VAL D 1 198 ? 52.007 79.416 32.632 1.00 34.77 196 VAL D O 1
ATOM 14126 N N . ASP D 1 199 ? 51.851 79.101 30.418 1.00 29.30 197 ASP D N 1
ATOM 14127 C CA . ASP D 1 199 ? 53.274 79.390 30.197 1.00 36.78 197 ASP D CA 1
ATOM 14128 C C . ASP D 1 199 ? 53.626 80.843 30.517 1.00 30.83 197 ASP D C 1
ATOM 14129 O O . ASP D 1 199 ? 54.683 81.110 31.103 1.00 32.80 197 ASP D O 1
ATOM 14138 N N . LEU D 1 200 ? 52.749 81.796 30.186 1.00 32.76 198 LEU D N 1
ATOM 14139 C CA . LEU D 1 200 ? 53.002 83.174 30.604 1.00 27.79 198 LEU D CA 1
ATOM 14140 C C . LEU D 1 200 ? 53.149 83.277 32.120 1.00 30.01 198 LEU D C 1
ATOM 14141 O O . LEU D 1 200 ? 54.106 83.883 32.630 1.00 29.60 198 LEU D O 1
ATOM 14157 N N . MET D 1 201 ? 52.213 82.704 32.884 1.00 34.63 199 MET D N 1
ATOM 14158 C CA . MET D 1 201 ? 52.303 82.857 34.339 1.00 26.20 199 MET D CA 1
ATOM 14159 C C . MET D 1 201 ? 53.589 82.229 34.855 1.00 34.63 199 MET D C 1
ATOM 14160 O O . MET D 1 201 ? 54.233 82.769 35.755 1.00 32.86 199 MET D O 1
ATOM 14174 N N . HIS D 1 202 ? 53.985 81.100 34.266 1.00 34.83 200 HIS D N 1
ATOM 14175 C CA . HIS D 1 202 ? 55.240 80.452 34.647 1.00 32.10 200 HIS D CA 1
ATOM 14176 C C . HIS D 1 202 ? 56.439 81.347 34.352 1.00 35.57 200 HIS D C 1
ATOM 14177 O O . HIS D 1 202 ? 57.278 81.586 35.226 1.00 31.95 200 HIS D O 1
ATOM 14191 N N . LYS D 1 203 ? 56.525 81.879 33.129 1.00 27.88 201 LYS D N 1
ATOM 14192 C CA . LYS D 1 203 ? 57.649 82.750 32.783 1.00 34.85 201 LYS D CA 1
ATOM 14193 C C . LYS D 1 203 ? 57.685 83.992 33.667 1.00 30.33 201 LYS D C 1
ATOM 14194 O O . LYS D 1 203 ? 58.765 84.476 34.038 1.00 37.05 201 LYS D O 1
ATOM 14213 N N . MET D 1 204 ? 56.522 84.537 34.019 1.00 30.06 202 MET D N 1
ATOM 14214 C CA . MET D 1 204 ? 56.537 85.796 34.755 1.00 40.44 202 MET D CA 1
ATOM 14215 C C . MET D 1 204 ? 56.973 85.609 36.204 1.00 37.32 202 MET D C 1
ATOM 14216 O O . MET D 1 204 ? 57.197 86.604 36.900 1.00 33.31 202 MET D O 1
ATOM 14230 N N . ARG D 1 205 ? 57.130 84.365 36.652 1.00 31.35 203 ARG D N 1
ATOM 14231 C CA . ARG D 1 205 ? 57.762 84.107 37.941 1.00 25.77 203 ARG D CA 1
ATOM 14232 C C . ARG D 1 205 ? 59.235 84.539 37.965 1.00 34.41 203 ARG D C 1
ATOM 14233 O O . ARG D 1 205 ? 59.794 84.759 39.051 1.00 32.00 203 ARG D O 1
ATOM 14254 N N . TYR D 1 206 ? 59.865 84.679 36.806 1.00 30.76 204 TYR D N 1
ATOM 14255 C CA . TYR D 1 206 ? 61.280 85.033 36.712 1.00 36.49 204 TYR D CA 1
ATOM 14256 C C . TYR D 1 206 ? 61.465 86.543 36.641 1.00 31.94 204 TYR D C 1
ATOM 14257 O O . TYR D 1 206 ? 62.114 87.043 35.745 1.00 38.15 204 TYR D O 1
ATOM 14275 N N . THR D 1 207 ? 60.899 87.263 37.616 1.00 34.09 205 THR D N 1
ATOM 14276 C CA . THR D 1 207 ? 60.965 88.718 37.664 1.00 37.44 205 THR D CA 1
ATOM 14277 C C . THR D 1 207 ? 61.120 89.204 39.107 1.00 39.81 205 THR D C 1
ATOM 14278 O O . THR D 1 207 ? 60.582 88.625 40.058 1.00 28.34 205 THR D O 1
ATOM 14289 N N . GLU D 1 208 ? 61.853 90.303 39.257 1.00 38.34 206 GLU D N 1
ATOM 14290 C CA . GLU D 1 208 ? 62.017 90.915 40.569 1.00 35.13 206 GLU D CA 1
ATOM 14291 C C . GLU D 1 208 ? 60.685 91.382 41.153 1.00 32.39 206 GLU D C 1
ATOM 14292 O O . GLU D 1 208 ? 60.526 91.400 42.374 1.00 32.27 206 GLU D O 1
ATOM 14304 N N . ALA D 1 209 ? 59.694 91.690 40.313 1.00 33.47 207 ALA D N 1
ATOM 14305 C CA . ALA D 1 209 ? 58.390 92.097 40.842 1.00 28.90 207 ALA D CA 1
ATOM 14306 C C . ALA D 1 209 ? 57.752 91.038 41.748 1.00 26.14 207 ALA D C 1
ATOM 14307 O O . ALA D 1 209 ? 56.910 91.381 42.601 1.00 26.24 207 ALA D O 1
ATOM 14314 N N . ARG D 1 210 ? 58.144 89.766 41.596 1.00 26.01 208 ARG D N 1
ATOM 14315 C CA . ARG D 1 210 ? 57.589 88.696 42.423 1.00 25.57 208 ARG D CA 1
ATOM 14316 C C . ARG D 1 210 ? 57.990 88.818 43.886 1.00 30.06 208 ARG D C 1
ATOM 14317 O O . ARG D 1 210 ? 57.367 88.185 44.753 1.00 31.49 208 ARG D O 1
ATOM 14338 N N . LEU D 1 211 ? 59.036 89.583 44.164 1.00 27.96 209 LEU D N 1
ATOM 14339 C CA . LEU D 1 211 ? 59.418 89.928 45.516 1.00 24.93 209 LEU D CA 1
ATOM 14340 C C . LEU D 1 211 ? 58.503 90.956 46.162 1.00 33.84 209 LEU D C 1
ATOM 14341 O O . LEU D 1 211 ? 58.760 91.276 47.319 1.00 28.06 209 LEU D O 1
ATOM 14357 N N . HIS D 1 212 ? 57.424 91.391 45.513 1.00 25.60 210 HIS D N 1
ATOM 14358 C CA . HIS D 1 212 ? 56.588 92.505 45.993 1.00 26.35 210 HIS D CA 1
ATOM 14359 C C . HIS D 1 212 ? 55.123 92.148 45.841 1.00 26.33 210 HIS D C 1
ATOM 14360 O O . HIS D 1 212 ? 54.311 92.943 45.371 1.00 25.15 210 HIS D O 1
ATOM 14374 N N . VAL D 1 213 ? 54.778 90.940 46.309 1.00 31.74 211 VAL D N 1
ATOM 14375 C CA . VAL D 1 213 ? 53.466 90.321 46.116 1.00 28.61 211 VAL D CA 1
ATOM 14376 C C . VAL D 1 213 ? 52.962 89.809 47.457 1.00 27.35 211 VAL D C 1
ATOM 14377 O O . VAL D 1 213 ? 53.727 89.191 48.204 1.00 26.71 211 VAL D O 1
ATOM 14390 N N . ARG D 1 214 ? 51.678 90.071 47.762 1.00 26.41 212 ARG D N 1
ATOM 14391 C CA . ARG D 1 214 ? 51.028 89.608 49.004 1.00 23.68 212 ARG D CA 1
ATOM 14392 C C . ARG D 1 214 ? 49.877 88.654 48.758 1.00 26.46 212 ARG D C 1
ATOM 14393 O O . ARG D 1 214 ? 49.722 87.682 49.510 1.00 27.29 212 ARG D O 1
ATOM 14414 N N . GLU D 1 215 ? 49.061 88.895 47.728 1.00 25.02 213 GLU D N 1
ATOM 14415 C CA . GLU D 1 215 ? 47.961 88.006 47.380 1.00 34.53 213 GLU D CA 1
ATOM 14416 C C . GLU D 1 215 ? 47.739 88.026 45.873 1.00 29.60 213 GLU D C 1
ATOM 14417 O O . GLU D 1 215 ? 47.962 89.044 45.204 1.00 31.38 213 GLU D O 1
ATOM 14429 N N . GLU D 1 216 ? 47.255 86.888 45.361 1.00 23.59 214 GLU D N 1
ATOM 14430 C CA . GLU D 1 216 ? 46.913 86.744 43.942 1.00 26.98 214 GLU D CA 1
ATOM 14431 C C . GLU D 1 216 ? 45.916 85.606 43.717 1.00 34.52 214 GLU D C 1
ATOM 14432 O O . GLU D 1 216 ? 45.876 85.057 42.608 1.00 34.57 214 GLU D O 1
ATOM 14445 N N . THR D 1 217 ? 45.132 85.229 44.718 1.00 30.29 215 THR D N 1
ATOM 14446 C CA . THR D 1 217 ? 44.078 84.232 44.597 1.00 27.25 215 THR D CA 1
ATOM 14447 C C . THR D 1 217 ? 42.760 84.742 45.153 1.00 23.72 215 THR D C 1
ATOM 14448 O O . THR D 1 217 ? 42.741 85.635 46.008 1.00 27.40 215 THR D O 1
ATOM 14459 N N . PRO D 1 218 ? 41.623 84.186 44.702 1.00 26.80 216 PRO D N 1
ATOM 14460 C CA . PRO D 1 218 ? 41.457 82.999 43.841 1.00 31.26 216 PRO D CA 1
ATOM 14461 C C . PRO D 1 218 ? 41.596 83.226 42.348 1.00 29.58 216 PRO D C 1
ATOM 14462 O O . PRO D 1 218 ? 41.224 84.298 41.852 1.00 26.77 216 PRO D O 1
ATOM 14473 N N . PHE D 1 219 ? 42.066 82.195 41.643 1.00 29.97 217 PHE D N 1
ATOM 14474 C CA . PHE D 1 219 ? 42.080 82.168 40.188 1.00 31.08 217 PHE D CA 1
ATOM 14475 C C . PHE D 1 219 ? 40.769 81.634 39.629 1.00 34.94 217 PHE D C 1
ATOM 14476 O O . PHE D 1 219 ? 40.230 80.632 40.116 1.00 31.99 217 PHE D O 1
ATOM 14493 N N . PHE D 1 220 ? 40.311 82.244 38.543 1.00 24.42 218 PHE D N 1
ATOM 14494 C CA . PHE D 1 220 ? 39.199 81.711 37.753 1.00 28.54 218 PHE D CA 1
ATOM 14495 C C . PHE D 1 220 ? 39.618 81.613 36.299 1.00 33.79 218 PHE D C 1
ATOM 14496 O O . PHE D 1 220 ? 39.974 82.622 35.674 1.00 31.19 218 PHE D O 1
ATOM 14513 N N . THR D 1 221 ? 39.514 80.409 35.744 1.00 26.95 219 THR D N 1
ATOM 14514 C CA . THR D 1 221 ? 39.979 80.111 34.399 1.00 27.00 219 THR D CA 1
ATOM 14515 C C . THR D 1 221 ? 38.908 79.343 33.650 1.00 31.28 219 THR D C 1
ATOM 14516 O O . THR D 1 221 ? 38.355 78.352 34.171 1.00 27.77 219 THR D O 1
ATOM 14527 N N . GLY D 1 222 ? 38.638 79.771 32.425 1.00 34.12 220 GLY D N 1
ATOM 14528 C CA . GLY D 1 222 ? 37.644 79.054 31.651 1.00 32.74 220 GLY D CA 1
ATOM 14529 C C . GLY D 1 222 ? 37.572 79.513 30.213 1.00 37.63 220 GLY D C 1
ATOM 14530 O O . GLY D 1 222 ? 38.409 80.282 29.728 1.00 35.01 220 GLY D O 1
ATOM 14534 N N . ARG D 1 223 ? 36.546 79.010 29.539 1.00 34.45 221 ARG D N 1
ATOM 14535 C CA . ARG D 1 223 ? 36.400 79.101 28.096 1.00 32.07 221 ARG D CA 1
ATOM 14536 C C . ARG D 1 223 ? 35.234 80.019 27.772 1.00 29.32 221 ARG D C 1
ATOM 14537 O O . ARG D 1 223 ? 34.127 79.837 28.290 1.00 33.21 221 ARG D O 1
ATOM 14558 N N . ARG D 1 224 ? 35.480 80.979 26.904 1.00 33.15 222 ARG D N 1
ATOM 14559 C CA . ARG D 1 224 ? 34.439 81.895 26.469 1.00 38.81 222 ARG D CA 1
ATOM 14560 C C . ARG D 1 224 ? 33.461 81.168 25.553 1.00 37.28 222 ARG D C 1
ATOM 14561 O O . ARG D 1 224 ? 33.854 80.599 24.525 1.00 40.39 222 ARG D O 1
ATOM 14582 N N . VAL D 1 225 ? 32.190 81.177 25.926 1.00 33.19 223 VAL D N 1
ATOM 14583 C CA . VAL D 1 225 ? 31.165 80.559 25.095 1.00 32.47 223 VAL D CA 1
ATOM 14584 C C . VAL D 1 225 ? 30.729 81.552 24.031 1.00 40.37 223 VAL D C 1
ATOM 14585 O O . VAL D 1 225 ? 30.744 82.766 24.246 1.00 39.12 223 VAL D O 1
ATOM 14598 N N . SER D 1 226 ? 30.362 81.021 22.860 1.00 35.60 224 SER D N 1
ATOM 14599 C CA . SER D 1 226 ? 29.831 81.820 21.762 1.00 56.19 224 SER D CA 1
ATOM 14600 C C . SER D 1 226 ? 28.383 82.216 21.982 1.00 53.22 224 SER D C 1
ATOM 14601 O O . SER D 1 226 ? 27.893 83.136 21.322 1.00 53.46 224 SER D O 1
ATOM 14609 N N . GLU D 1 227 ? 27.697 81.536 22.895 1.00 53.23 225 GLU D N 1
ATOM 14610 C CA . GLU D 1 227 ? 26.247 81.532 22.978 1.00 57.24 225 GLU D CA 1
ATOM 14611 C C . GLU D 1 227 ? 25.912 81.010 24.364 1.00 38.20 225 GLU D C 1
ATOM 14612 O O . GLU D 1 227 ? 26.560 80.070 24.835 1.00 41.41 225 GLU D O 1
ATOM 14624 N N . VAL D 1 228 ? 24.924 81.617 25.022 1.00 45.58 226 VAL D N 1
ATOM 14625 C CA . VAL D 1 228 ? 24.629 81.210 26.397 1.00 57.50 226 VAL D CA 1
ATOM 14626 C C . VAL D 1 228 ? 24.014 79.811 26.429 1.00 54.12 226 VAL D C 1
ATOM 14627 O O . VAL D 1 228 ? 24.098 79.127 27.462 1.00 44.39 226 VAL D O 1
ATOM 14640 N N . SER D 1 229 ? 23.414 79.378 25.312 1.00 53.01 227 SER D N 1
ATOM 14641 C CA . SER D 1 229 ? 23.069 77.972 25.094 1.00 48.36 227 SER D CA 1
ATOM 14642 C C . SER D 1 229 ? 24.147 77.048 25.622 1.00 36.49 227 SER D C 1
ATOM 14643 O O . SER D 1 229 ? 23.878 76.107 26.387 1.00 43.16 227 SER D O 1
ATOM 14651 N N . GLU D 1 230 ? 25.404 77.303 25.239 1.00 43.45 228 GLU D N 1
ATOM 14652 C CA . GLU D 1 230 ? 26.488 76.361 25.493 1.00 42.21 228 GLU D CA 1
ATOM 14653 C C . GLU D 1 230 ? 26.770 76.234 26.975 1.00 45.68 228 GLU D C 1
ATOM 14654 O O . GLU D 1 230 ? 27.190 75.173 27.451 1.00 47.30 228 GLU D O 1
ATOM 14666 N N . LEU D 1 231 ? 26.597 77.320 27.714 1.00 34.51 229 LEU D N 1
ATOM 14667 C CA . LEU D 1 231 ? 26.858 77.256 29.139 1.00 30.42 229 LEU D CA 1
ATOM 14668 C C . LEU D 1 231 ? 25.721 76.552 29.856 1.00 42.82 229 LEU D C 1
ATOM 14669 O O . LEU D 1 231 ? 25.951 75.635 30.647 1.00 44.84 229 LEU D O 1
ATOM 14685 N N . VAL D 1 232 ? 24.485 76.990 29.598 1.00 42.91 230 VAL D N 1
ATOM 14686 C CA . VAL D 1 232 ? 23.334 76.453 30.318 1.00 35.22 230 VAL D CA 1
ATOM 14687 C C . VAL D 1 232 ? 23.301 74.939 30.200 1.00 33.72 230 VAL D C 1
ATOM 14688 O O . VAL D 1 232 ? 23.145 74.224 31.195 1.00 43.68 230 VAL D O 1
ATOM 14701 N N . ASN D 1 233 ? 23.458 74.429 28.983 1.00 43.04 231 ASN D N 1
ATOM 14702 C CA . ASN D 1 233 ? 23.304 72.996 28.758 1.00 41.55 231 ASN D CA 1
ATOM 14703 C C . ASN D 1 233 ? 24.350 72.168 29.484 1.00 40.81 231 ASN D C 1
ATOM 14704 O O . ASN D 1 233 ? 24.183 70.950 29.591 1.00 39.13 231 ASN D O 1
ATOM 14715 N N . VAL D 1 234 ? 25.418 72.779 29.985 1.00 36.77 232 VAL D N 1
ATOM 14716 C CA . VAL D 1 234 ? 26.479 72.014 30.629 1.00 45.20 232 VAL D CA 1
ATOM 14717 C C . VAL D 1 234 ? 26.360 71.998 32.145 1.00 37.99 232 VAL D C 1
ATOM 14718 O O . VAL D 1 234 ? 26.992 71.147 32.786 1.00 31.41 232 VAL D O 1
ATOM 14731 N N . LEU D 1 235 ? 25.592 72.914 32.734 1.00 36.32 233 LEU D N 1
ATOM 14732 C CA . LEU D 1 235 ? 25.557 73.034 34.173 1.00 31.59 233 LEU D CA 1
ATOM 14733 C C . LEU D 1 235 ? 24.926 71.799 34.799 1.00 27.62 233 LEU D C 1
ATOM 14734 O O . LEU D 1 235 ? 24.121 71.107 34.170 1.00 34.74 233 LEU D O 1
ATOM 14750 N N . PRO D 1 236 ? 25.285 71.491 36.037 1.00 35.86 234 PRO D N 1
ATOM 14751 C CA . PRO D 1 236 ? 24.539 70.469 36.769 1.00 35.99 234 PRO D CA 1
ATOM 14752 C C . PRO D 1 236 ? 23.087 70.899 36.924 1.00 48.04 234 PRO D C 1
ATOM 14753 O O . PRO D 1 236 ? 22.788 72.071 37.166 1.00 44.22 234 PRO D O 1
ATOM 14764 N N . GLY D 1 237 ? 22.180 69.950 36.715 1.00 52.26 235 GLY D N 1
ATOM 14765 C CA . GLY D 1 237 ? 20.765 70.198 36.914 1.00 65.28 235 GLY D CA 1
ATOM 14766 C C . GLY D 1 237 ? 20.374 70.197 38.384 1.00 65.01 235 GLY D C 1
ATOM 14767 O O . GLY D 1 237 ? 19.194 70.136 38.764 1.00 58.31 235 GLY D O 1
ATOM 14772 N N . MET E 1 15 ? 54.303 65.482 23.151 1.00 53.31 13 MET E N 1
ATOM 14773 C CA . MET E 1 15 ? 53.223 65.015 24.027 1.00 61.51 13 MET E CA 1
ATOM 14774 C C . MET E 1 15 ? 52.707 66.107 24.983 1.00 51.67 13 MET E C 1
ATOM 14775 O O . MET E 1 15 ? 53.394 66.503 25.942 1.00 44.58 13 MET E O 1
ATOM 14788 N N . GLN E 1 16 ? 51.488 66.580 24.726 1.00 43.17 14 GLN E N 1
ATOM 14789 C CA . GLN E 1 16 ? 50.823 67.559 25.585 1.00 40.42 14 GLN E CA 1
ATOM 14790 C C . GLN E 1 16 ? 49.650 66.904 26.308 1.00 45.56 14 GLN E C 1
ATOM 14791 O O . GLN E 1 16 ? 48.789 66.295 25.665 1.00 40.96 14 GLN E O 1
ATOM 14805 N N . ARG E 1 17 ? 49.579 67.079 27.630 1.00 45.02 15 ARG E N 1
ATOM 14806 C CA . ARG E 1 17 ? 48.507 66.479 28.409 1.00 34.73 15 ARG E CA 1
ATOM 14807 C C . ARG E 1 17 ? 48.096 67.391 29.543 1.00 32.81 15 ARG E C 1
ATOM 14808 O O . ARG E 1 17 ? 48.954 67.832 30.312 1.00 34.78 15 ARG E O 1
ATOM 14829 N N . TYR E 1 18 ? 46.787 67.613 29.678 1.00 30.42 16 TYR E N 1
ATOM 14830 C CA . TYR E 1 18 ? 46.227 68.204 30.893 1.00 31.88 16 TYR E CA 1
ATOM 14831 C C . TYR E 1 18 ? 45.866 67.045 31.829 1.00 34.10 16 TYR E C 1
ATOM 14832 O O . TYR E 1 18 ? 45.427 65.983 31.372 1.00 35.16 16 TYR E O 1
ATOM 14850 N N . SER E 1 19 ? 46.135 67.226 33.116 1.00 31.43 17 SER E N 1
ATOM 14851 C CA . SER E 1 19 ? 45.780 66.260 34.153 1.00 29.13 17 SER E CA 1
ATOM 14852 C C . SER E 1 19 ? 44.916 66.924 35.205 1.00 30.81 17 SER E C 1
ATOM 14853 O O . SER E 1 19 ? 45.198 68.054 35.634 1.00 37.79 17 SER E O 1
ATOM 14861 N N . GLN E 1 20 ? 43.846 66.230 35.604 1.00 29.68 18 GLN E N 1
ATOM 14862 C CA . GLN E 1 20 ? 42.953 66.709 36.653 1.00 30.05 18 GLN E CA 1
ATOM 14863 C C . GLN E 1 20 ? 42.746 65.640 37.716 1.00 35.34 18 GLN E C 1
ATOM 14864 O O . GLN E 1 20 ? 42.402 64.497 37.392 1.00 28.31 18 GLN E O 1
ATOM 14878 N N . PHE E 1 21 ? 42.935 66.034 38.975 1.00 28.22 19 PHE E N 1
ATOM 14879 C CA . PHE E 1 21 ? 42.471 65.295 40.146 1.00 31.78 19 PHE E CA 1
ATOM 14880 C C . PHE E 1 21 ? 41.175 65.936 40.627 1.00 38.96 19 PHE E C 1
ATOM 14881 O O . PHE E 1 21 ? 41.194 67.031 41.197 1.00 32.40 19 PHE E O 1
ATOM 14898 N N . ALA E 1 22 ? 40.051 65.276 40.391 1.00 28.55 20 ALA E N 1
ATOM 14899 C CA . ALA E 1 22 ? 38.754 65.772 40.861 1.00 31.26 20 ALA E CA 1
ATOM 14900 C C . ALA E 1 22 ? 38.351 65.032 42.134 1.00 31.97 20 ALA E C 1
ATOM 14901 O O . ALA E 1 22 ? 38.031 63.838 42.098 1.00 32.95 20 ALA E O 1
ATOM 14908 N N . VAL E 1 23 ? 38.367 65.745 43.261 1.00 26.80 21 VAL E N 1
ATOM 14909 C CA . VAL E 1 23 ? 38.109 65.172 44.573 1.00 31.90 21 VAL E CA 1
ATOM 14910 C C . VAL E 1 23 ? 36.666 65.481 44.954 1.00 34.30 21 VAL E C 1
ATOM 14911 O O . VAL E 1 23 ? 36.244 66.641 44.964 1.00 30.96 21 VAL E O 1
ATOM 14924 N N . PHE E 1 24 ? 35.921 64.448 45.294 1.00 27.03 22 PHE E N 1
ATOM 14925 C CA . PHE E 1 24 ? 34.520 64.536 45.682 1.00 27.75 22 PHE E CA 1
ATOM 14926 C C . PHE E 1 24 ? 34.268 64.126 47.136 1.00 33.28 22 PHE E C 1
ATOM 14927 O O . PHE E 1 24 ? 34.966 63.290 47.726 1.00 30.03 22 PHE E O 1
ATOM 14944 N N . ARG E 1 25 ? 33.204 64.692 47.677 1.00 28.29 23 ARG E N 1
ATOM 14945 C CA . ARG E 1 25 ? 32.730 64.486 49.034 1.00 28.53 23 ARG E CA 1
ATOM 14946 C C . ARG E 1 25 ? 31.357 63.862 48.917 1.00 34.45 23 ARG E C 1
ATOM 14947 O O . ARG E 1 25 ? 30.504 64.369 48.181 1.00 32.33 23 ARG E O 1
ATOM 14968 N N . ALA E 1 26 ? 31.148 62.762 49.624 1.00 32.08 24 ALA E N 1
ATOM 14969 C CA . ALA E 1 26 ? 29.846 62.114 49.643 1.00 36.48 24 ALA E CA 1
ATOM 14970 C C . ALA E 1 26 ? 28.915 62.836 50.596 1.00 38.81 24 ALA E C 1
ATOM 14971 O O . ALA E 1 26 ? 29.321 63.231 51.694 1.00 41.76 24 ALA E O 1
ATOM 14978 N N . ILE E 1 27 ? 27.663 63.008 50.173 1.00 41.28 25 ILE E N 1
ATOM 14979 C CA . ILE E 1 27 ? 26.643 63.687 50.972 1.00 52.72 25 ILE E CA 1
ATOM 14980 C C . ILE E 1 27 ? 25.896 62.600 51.735 1.00 61.77 25 ILE E C 1
ATOM 14981 O O . ILE E 1 27 ? 25.076 61.894 51.132 1.00 57.83 25 ILE E O 1
ATOM 14997 N N . PRO E 1 28 ? 26.144 62.402 53.028 1.00 79.06 26 PRO E N 1
ATOM 14998 C CA . PRO E 1 28 ? 25.409 61.354 53.751 1.00 84.08 26 PRO E CA 1
ATOM 14999 C C . PRO E 1 28 ? 23.913 61.624 53.684 1.00 73.99 26 PRO E C 1
ATOM 15000 O O . PRO E 1 28 ? 23.459 62.752 53.890 1.00 62.64 26 PRO E O 1
ATOM 15011 N N . GLY E 1 29 ? 23.154 60.579 53.358 1.00 68.89 27 GLY E N 1
ATOM 15012 C CA . GLY E 1 29 ? 21.732 60.683 53.118 1.00 61.74 27 GLY E CA 1
ATOM 15013 C C . GLY E 1 29 ? 21.343 60.735 51.654 1.00 61.23 27 GLY E C 1
ATOM 15014 O O . GLY E 1 29 ? 20.167 60.517 51.328 1.00 55.65 27 GLY E O 1
ATOM 15018 N N . ALA E 1 30 ? 22.293 60.990 50.764 1.00 64.27 28 ALA E N 1
ATOM 15019 C CA . ALA E 1 30 ? 21.961 61.257 49.372 1.00 61.65 28 ALA E CA 1
ATOM 15020 C C . ALA E 1 30 ? 21.990 60.010 48.508 1.00 50.21 28 ALA E C 1
ATOM 15021 O O . ALA E 1 30 ? 21.318 59.975 47.473 1.00 59.92 28 ALA E O 1
ATOM 15028 N N . LEU E 1 31 ? 22.719 58.978 48.925 1.00 53.81 29 LEU E N 1
ATOM 15029 C CA . LEU E 1 31 ? 22.968 57.807 48.101 1.00 49.39 29 LEU E CA 1
ATOM 15030 C C . LEU E 1 31 ? 22.185 56.580 48.530 1.00 56.67 29 LEU E C 1
ATOM 15031 O O . LEU E 1 31 ? 21.998 55.673 47.715 1.00 52.89 29 LEU E O 1
ATOM 15047 N N . GLY E 1 32 ? 21.707 56.540 49.769 1.00 72.88 30 GLY E N 1
ATOM 15048 C CA . GLY E 1 32 ? 20.927 55.412 50.211 1.00 80.37 30 GLY E CA 1
ATOM 15049 C C . GLY E 1 32 ? 21.777 54.156 50.153 1.00 74.87 30 GLY E C 1
ATOM 15050 O O . GLY E 1 32 ? 23.006 54.195 50.111 1.00 78.53 30 GLY E O 1
ATOM 15054 N N . SER E 1 33 ? 21.092 53.021 50.159 1.00 79.01 31 SER E N 1
ATOM 15055 C CA . SER E 1 33 ? 21.744 51.732 49.971 1.00 80.79 31 SER E CA 1
ATOM 15056 C C . SER E 1 33 ? 21.064 50.965 48.838 1.00 88.19 31 SER E C 1
ATOM 15057 O O . SER E 1 33 ? 21.250 49.748 48.705 1.00 86.53 31 SER E O 1
ATOM 15065 N N . ASP E 1 34 ? 20.287 51.675 48.024 1.00 94.85 32 ASP E N 1
ATOM 15066 C CA . ASP E 1 34 ? 19.926 51.245 46.680 1.00 97.23 32 ASP E CA 1
ATOM 15067 C C . ASP E 1 34 ? 20.960 51.766 45.678 1.00 72.33 32 ASP E C 1
ATOM 15068 O O . ASP E 1 34 ? 20.705 52.621 44.844 1.00 55.58 32 ASP E O 1
ATOM 15077 N N . ARG E 1 35 ? 22.155 51.216 45.794 1.00 67.11 33 ARG E N 1
ATOM 15078 C CA . ARG E 1 35 ? 23.266 51.708 45.010 1.00 56.10 33 ARG E CA 1
ATOM 15079 C C . ARG E 1 35 ? 23.474 50.946 43.715 1.00 40.17 33 ARG E C 1
ATOM 15080 O O . ARG E 1 35 ? 24.350 51.318 42.918 1.00 39.34 33 ARG E O 1
ATOM 15101 N N . ALA E 1 36 ? 22.740 49.862 43.510 1.00 37.82 34 ALA E N 1
ATOM 15102 C CA . ALA E 1 36 ? 23.043 49.000 42.378 1.00 45.44 34 ALA E CA 1
ATOM 15103 C C . ALA E 1 36 ? 22.851 49.750 41.069 1.00 46.62 34 ALA E C 1
ATOM 15104 O O . ALA E 1 36 ? 23.723 49.726 40.189 1.00 37.31 34 ALA E O 1
ATOM 15111 N N . GLU E 1 37 ? 21.716 50.440 40.932 1.00 46.16 35 GLU E N 1
ATOM 15112 C CA . GLU E 1 37 ? 21.482 51.258 39.748 1.00 36.97 35 GLU E CA 1
ATOM 15113 C C . GLU E 1 37 ? 22.521 52.370 39.623 1.00 46.81 35 GLU E C 1
ATOM 15114 O O . GLU E 1 37 ? 22.962 52.692 38.516 1.00 45.50 35 GLU E O 1
ATOM 15126 N N . ILE E 1 38 ? 22.926 52.967 40.745 1.00 37.54 36 ILE E N 1
ATOM 15127 C CA . ILE E 1 38 ? 23.868 54.083 40.686 1.00 40.86 36 ILE E CA 1
ATOM 15128 C C . ILE E 1 38 ? 25.227 53.597 40.196 1.00 35.97 36 ILE E C 1
ATOM 15129 O O . ILE E 1 38 ? 25.850 54.220 39.329 1.00 40.67 36 ILE E O 1
ATOM 15145 N N . VAL E 1 39 ? 25.668 52.442 40.692 1.00 34.04 37 VAL E N 1
ATOM 15146 C CA . VAL E 1 39 ? 26.937 51.867 40.273 1.00 40.47 37 VAL E CA 1
ATOM 15147 C C . VAL E 1 39 ? 26.916 51.575 38.783 1.00 47.76 37 VAL E C 1
ATOM 15148 O O . VAL E 1 39 ? 27.839 51.937 38.048 1.00 37.57 37 VAL E O 1
ATOM 15161 N N . ALA E 1 40 ? 25.888 50.852 38.326 1.00 53.34 38 ALA E N 1
ATOM 15162 C CA . ALA E 1 40 ? 25.825 50.481 36.918 1.00 41.47 38 ALA E CA 1
ATOM 15163 C C . ALA E 1 40 ? 25.805 51.723 36.031 1.00 42.46 38 ALA E C 1
ATOM 15164 O O . ALA E 1 40 ? 26.473 51.766 34.994 1.00 42.65 38 ALA E O 1
ATOM 15171 N N . GLN E 1 41 ? 25.059 52.756 36.432 1.00 37.42 39 GLN E N 1
ATOM 15172 C CA . GLN E 1 41 ? 25.011 53.976 35.626 1.00 35.11 39 GLN E CA 1
ATOM 15173 C C . GLN E 1 41 ? 26.375 54.643 35.589 1.00 39.15 39 GLN E C 1
ATOM 15174 O O . GLN E 1 41 ? 26.800 55.130 34.539 1.00 39.88 39 GLN E O 1
ATOM 15188 N N . ALA E 1 42 ? 27.079 54.654 36.721 1.00 42.81 40 ALA E N 1
ATOM 15189 C CA . ALA E 1 42 ? 28.395 55.276 36.761 1.00 45.99 40 ALA E CA 1
ATOM 15190 C C . ALA E 1 42 ? 29.408 54.458 35.973 1.00 38.37 40 ALA E C 1
ATOM 15191 O O . ALA E 1 42 ? 30.249 55.021 35.268 1.00 40.41 40 ALA E O 1
ATOM 15198 N N . GLN E 1 43 ? 29.358 53.128 36.076 1.00 40.64 41 GLN E N 1
ATOM 15199 C CA . GLN E 1 43 ? 30.273 52.333 35.265 1.00 46.86 41 GLN E CA 1
ATOM 15200 C C . GLN E 1 43 ? 30.014 52.574 33.792 1.00 46.53 41 GLN E C 1
ATOM 15201 O O . GLN E 1 43 ? 30.952 52.574 32.984 1.00 43.93 41 GLN E O 1
ATOM 15215 N N . SER E 1 44 ? 28.740 52.773 33.421 1.00 39.45 42 SER E N 1
ATOM 15216 C CA . SER E 1 44 ? 28.416 53.034 32.020 1.00 47.73 42 SER E CA 1
ATOM 15217 C C . SER E 1 44 ? 29.032 54.350 31.563 1.00 58.69 42 SER E C 1
ATOM 15218 O O . SER E 1 44 ? 29.574 54.436 30.449 1.00 50.62 42 SER E O 1
ATOM 15226 N N . PHE E 1 45 ? 28.954 55.390 32.412 1.00 51.23 43 PHE E N 1
ATOM 15227 C CA . PHE E 1 45 ? 29.608 56.660 32.099 1.00 44.31 43 PHE E CA 1
ATOM 15228 C C . PHE E 1 45 ? 31.084 56.433 31.811 1.00 39.48 43 PHE E C 1
ATOM 15229 O O . PHE E 1 45 ? 31.616 56.897 30.799 1.00 40.68 43 PHE E O 1
ATOM 15246 N N . PHE E 1 46 ? 31.770 55.745 32.721 1.00 41.17 44 PHE E N 1
ATOM 15247 C CA . PHE E 1 46 ? 33.202 55.544 32.552 1.00 39.62 44 PHE E CA 1
ATOM 15248 C C . PHE E 1 46 ? 33.507 54.692 31.335 1.00 39.06 44 PHE E C 1
ATOM 15249 O O . PHE E 1 46 ? 34.433 55.000 30.586 1.00 41.41 44 PHE E O 1
ATOM 15266 N N . ASP E 1 47 ? 32.748 53.612 31.115 1.00 38.47 45 ASP E N 1
ATOM 15267 C CA . ASP E 1 47 ? 32.968 52.816 29.912 1.00 42.89 45 ASP E CA 1
ATOM 15268 C C . ASP E 1 47 ? 32.819 53.684 28.664 1.00 45.73 45 ASP E C 1
ATOM 15269 O O . ASP E 1 47 ? 33.575 53.541 27.701 1.00 42.98 45 ASP E O 1
ATOM 15278 N N . GLY E 1 48 ? 31.868 54.620 28.682 1.00 55.14 46 GLY E N 1
ATOM 15279 C CA . GLY E 1 48 ? 31.675 55.483 27.524 1.00 51.97 46 GLY E CA 1
ATOM 15280 C C . GLY E 1 48 ? 32.813 56.473 27.314 1.00 55.85 46 GLY E C 1
ATOM 15281 O O . GLY E 1 48 ? 33.158 56.807 26.177 1.00 46.66 46 GLY E O 1
ATOM 15285 N N . LEU E 1 49 ? 33.394 56.982 28.404 1.00 57.13 47 LEU E N 1
ATOM 15286 C CA . LEU E 1 49 ? 34.588 57.814 28.264 1.00 56.48 47 LEU E CA 1
ATOM 15287 C C . LEU E 1 49 ? 35.708 57.038 27.581 1.00 44.81 47 LEU E C 1
ATOM 15288 O O . LEU E 1 49 ? 36.361 57.540 26.656 1.00 46.91 47 LEU E O 1
ATOM 15304 N N . GLU E 1 50 ? 35.956 55.807 28.045 1.00 46.93 48 GLU E N 1
ATOM 15305 C CA . GLU E 1 50 ? 36.945 54.940 27.411 1.00 63.88 48 GLU E CA 1
ATOM 15306 C C . GLU E 1 50 ? 36.682 54.817 25.915 1.00 61.31 48 GLU E C 1
ATOM 15307 O O . GLU E 1 50 ? 37.608 54.891 25.099 1.00 58.69 48 GLU E O 1
ATOM 15319 N N . THR E 1 51 ? 35.417 54.637 25.541 1.00 52.41 49 THR E N 1
ATOM 15320 C CA . THR E 1 51 ? 35.060 54.481 24.137 1.00 57.55 49 THR E CA 1
ATOM 15321 C C . THR E 1 51 ? 35.463 55.702 23.328 1.00 61.60 49 THR E C 1
ATOM 15322 O O . THR E 1 51 ? 36.073 55.586 22.261 1.00 68.53 49 THR E O 1
ATOM 15333 N N . ALA E 1 52 ? 35.104 56.886 23.815 1.00 57.32 50 ALA E N 1
ATOM 15334 C CA . ALA E 1 52 ? 35.308 58.098 23.034 1.00 45.65 50 ALA E CA 1
ATOM 15335 C C . ALA E 1 52 ? 36.782 58.354 22.765 1.00 47.04 50 ALA E C 1
ATOM 15336 O O . ALA E 1 52 ? 37.126 58.960 21.746 1.00 60.60 50 ALA E O 1
ATOM 15343 N N . GLY E 1 53 ? 37.665 57.916 23.666 1.00 50.75 51 GLY E N 1
ATOM 15344 C CA . GLY E 1 53 ? 39.096 57.966 23.429 1.00 46.66 51 GLY E CA 1
ATOM 15345 C C . GLY E 1 53 ? 39.778 59.296 23.682 1.00 50.52 51 GLY E C 1
ATOM 15346 O O . GLY E 1 53 ? 40.960 59.429 23.352 1.00 56.44 51 GLY E O 1
ATOM 15350 N N . LYS E 1 54 ? 39.096 60.272 24.276 1.00 46.42 52 LYS E N 1
ATOM 15351 C CA . LYS E 1 54 ? 39.683 61.573 24.593 1.00 48.38 52 LYS E CA 1
ATOM 15352 C C . LYS E 1 54 ? 40.218 61.673 26.022 1.00 41.64 52 LYS E C 1
ATOM 15353 O O . LYS E 1 54 ? 41.300 62.226 26.244 1.00 38.60 52 LYS E O 1
ATOM 15372 N N . VAL E 1 55 ? 39.466 61.195 27.005 1.00 47.79 53 VAL E N 1
ATOM 15373 C CA . VAL E 1 55 ? 39.807 61.340 28.414 1.00 39.83 53 VAL E CA 1
ATOM 15374 C C . VAL E 1 55 ? 40.205 59.975 28.942 1.00 46.41 53 VAL E C 1
ATOM 15375 O O . VAL E 1 55 ? 39.398 59.032 28.933 1.00 44.07 53 VAL E O 1
ATOM 15388 N N . GLU E 1 56 ? 41.434 59.854 29.419 1.00 46.45 54 GLU E N 1
ATOM 15389 C CA . GLU E 1 56 ? 41.912 58.614 30.005 1.00 47.73 54 GLU E CA 1
ATOM 15390 C C . GLU E 1 56 ? 41.847 58.728 31.518 1.00 46.74 54 GLU E C 1
ATOM 15391 O O . GLU E 1 56 ? 42.423 59.657 32.106 1.00 37.20 54 GLU E O 1
ATOM 15403 N N . VAL E 1 57 ? 41.158 57.790 32.167 1.00 39.22 55 VAL E N 1
ATOM 15404 C CA . VAL E 1 57 ? 41.091 57.714 33.622 1.00 43.07 55 VAL E CA 1
ATOM 15405 C C . VAL E 1 57 ? 42.274 56.876 34.091 1.00 42.96 55 VAL E C 1
ATOM 15406 O O . VAL E 1 57 ? 42.373 55.685 33.783 1.00 41.80 55 VAL E O 1
ATOM 15419 N N . ARG E 1 58 ? 43.199 57.514 34.799 1.00 34.92 56 ARG E N 1
ATOM 15420 C CA . ARG E 1 58 ? 44.338 56.806 35.360 1.00 42.29 56 ARG E CA 1
ATOM 15421 C C . ARG E 1 58 ? 43.938 55.986 36.580 1.00 42.59 56 ARG E C 1
ATOM 15422 O O . ARG E 1 58 ? 44.494 54.908 36.808 1.00 35.43 56 ARG E O 1
ATOM 15443 N N . GLY E 1 59 ? 42.975 56.468 37.357 1.00 34.61 57 GLY E N 1
ATOM 15444 C CA . GLY E 1 59 ? 42.534 55.780 38.543 1.00 30.04 57 GLY E CA 1
ATOM 15445 C C . GLY E 1 59 ? 41.305 56.432 39.135 1.00 38.91 57 GLY E C 1
ATOM 15446 O O . GLY E 1 59 ? 41.064 57.633 38.942 1.00 33.34 57 GLY E O 1
ATOM 15450 N N . ILE E 1 60 ? 40.500 55.638 39.821 1.00 35.80 58 ILE E N 1
ATOM 15451 C CA . ILE E 1 60 ? 39.576 56.131 40.834 1.00 35.18 58 ILE E CA 1
ATOM 15452 C C . ILE E 1 60 ? 40.123 55.699 42.192 1.00 39.22 58 ILE E C 1
ATOM 15453 O O . ILE E 1 60 ? 40.657 54.592 42.332 1.00 39.67 58 ILE E O 1
ATOM 15469 N N . TYR E 1 61 ? 40.025 56.583 43.184 1.00 28.05 59 TYR E N 1
ATOM 15470 C CA . TYR E 1 61 ? 40.671 56.364 44.469 1.00 28.24 59 TYR E CA 1
ATOM 15471 C C . TYR E 1 61 ? 39.701 56.500 45.627 1.00 32.47 59 TYR E C 1
ATOM 15472 O O . TYR E 1 61 ? 38.927 57.456 45.676 1.00 30.25 59 TYR E O 1
ATOM 15490 N N . ASP E 1 62 ? 39.753 55.527 46.553 1.00 30.20 60 ASP E N 1
ATOM 15491 C CA . ASP E 1 62 ? 39.060 55.578 47.843 1.00 34.71 60 ASP E CA 1
ATOM 15492 C C . ASP E 1 62 ? 39.871 56.434 48.812 1.00 31.52 60 ASP E C 1
ATOM 15493 O O . ASP E 1 62 ? 40.966 56.035 49.237 1.00 32.78 60 ASP E O 1
ATOM 15502 N N . LEU E 1 63 ? 39.355 57.621 49.148 1.00 33.41 61 LEU E N 1
ATOM 15503 C CA . LEU E 1 63 ? 40.017 58.489 50.114 1.00 31.05 61 LEU E CA 1
ATOM 15504 C C . LEU E 1 63 ? 39.487 58.305 51.539 1.00 27.29 61 LEU E C 1
ATOM 15505 O O . LEU E 1 63 ? 39.827 59.101 52.427 1.00 31.77 61 LEU E O 1
ATOM 15521 N N . ALA E 1 64 ? 38.632 57.313 51.763 1.00 28.05 62 ALA E N 1
ATOM 15522 C CA . ALA E 1 64 ? 38.015 57.121 53.064 1.00 28.21 62 ALA E CA 1
ATOM 15523 C C . ALA E 1 64 ? 39.065 57.164 54.157 1.00 26.83 62 ALA E C 1
ATOM 15524 O O . ALA E 1 64 ? 40.044 56.395 54.142 1.00 28.87 62 ALA E O 1
ATOM 15531 N N . GLY E 1 65 ? 38.851 58.068 55.105 1.00 27.87 63 GLY E N 1
ATOM 15532 C CA . GLY E 1 65 ? 39.694 58.204 56.271 1.00 32.90 63 GLY E CA 1
ATOM 15533 C C . GLY E 1 65 ? 40.920 59.067 56.104 1.00 31.32 63 GLY E C 1
ATOM 15534 O O . GLY E 1 65 ? 41.705 59.182 57.051 1.00 33.02 63 GLY E O 1
ATOM 15538 N N . CYS E 1 66 ? 41.116 59.673 54.948 1.00 25.62 64 CYS E N 1
ATOM 15539 C CA . CYS E 1 66 ? 42.270 60.551 54.794 1.00 34.44 64 CYS E CA 1
ATOM 15540 C C . CYS E 1 66 ? 42.020 61.880 55.489 1.00 29.04 64 CYS E C 1
ATOM 15541 O O . CYS E 1 66 ? 42.849 62.339 56.295 1.00 28.65 64 CYS E O 1
ATOM 15549 N N . ARG E 1 67 ? 40.878 62.517 55.192 1.00 23.21 65 ARG E N 1
ATOM 15550 C CA . ARG E 1 67 ? 40.577 63.831 55.715 1.00 30.01 65 ARG E CA 1
ATOM 15551 C C . ARG E 1 67 ? 39.069 63.987 55.742 1.00 24.53 65 ARG E C 1
ATOM 15552 O O . ARG E 1 67 ? 38.338 63.333 54.989 1.00 26.59 65 ARG E O 1
ATOM 15573 N N . ALA E 1 68 ? 38.606 64.827 56.636 1.00 27.45 66 ALA E N 1
ATOM 15574 C CA . ALA E 1 68 ? 37.206 65.211 56.614 1.00 30.88 66 ALA E CA 1
ATOM 15575 C C . ALA E 1 68 ? 36.904 65.939 55.310 1.00 35.53 66 ALA E C 1
ATOM 15576 O O . ALA E 1 68 ? 37.744 66.662 54.759 1.00 41.21 66 ALA E O 1
ATOM 15583 N N . GLU E 1 69 ? 35.696 65.758 54.808 1.00 40.35 67 GLU E N 1
ATOM 15584 C CA . GLU E 1 69 ? 35.208 66.503 53.639 1.00 42.44 67 GLU E CA 1
ATOM 15585 C C . GLU E 1 69 ? 35.765 66.024 52.300 1.00 33.75 67 GLU E C 1
ATOM 15586 O O . GLU E 1 69 ? 35.568 66.689 51.277 1.00 33.21 67 GLU E O 1
ATOM 15598 N N . ALA E 1 70 ? 36.365 64.842 52.239 1.00 28.24 68 ALA E N 1
ATOM 15599 C CA . ALA E 1 70 ? 36.717 64.218 50.971 1.00 23.17 68 ALA E CA 1
ATOM 15600 C C . ALA E 1 70 ? 36.431 62.719 51.118 1.00 23.93 68 ALA E C 1
ATOM 15601 O O . ALA E 1 70 ? 36.607 62.158 52.197 1.00 29.74 68 ALA E O 1
ATOM 15608 N N . ASP E 1 71 ? 35.998 62.086 50.027 1.00 24.86 69 ASP E N 1
ATOM 15609 C CA . ASP E 1 71 ? 35.719 60.637 50.049 1.00 26.45 69 ASP E CA 1
ATOM 15610 C C . ASP E 1 71 ? 36.274 59.880 48.869 1.00 28.93 69 ASP E C 1
ATOM 15611 O O . ASP E 1 71 ? 36.635 58.684 49.021 1.00 29.76 69 ASP E O 1
ATOM 15620 N N . PHE E 1 72 ? 36.316 60.481 47.685 1.00 30.31 70 PHE E N 1
ATOM 15621 C CA . PHE E 1 72 ? 36.891 59.810 46.533 1.00 33.16 70 PHE E CA 1
ATOM 15622 C C . PHE E 1 72 ? 37.426 60.842 45.550 1.00 27.73 70 PHE E C 1
ATOM 15623 O O . PHE E 1 72 ? 37.132 62.043 45.639 1.00 29.64 70 PHE E O 1
ATOM 15640 N N . MET E 1 73 ? 38.278 60.355 44.672 1.00 27.92 71 MET E N 1
ATOM 15641 C CA . MET E 1 73 ? 39.024 61.172 43.727 1.00 32.50 71 MET E CA 1
ATOM 15642 C C . MET E 1 73 ? 39.059 60.472 42.384 1.00 42.23 71 MET E C 1
ATOM 15643 O O . MET E 1 73 ? 39.232 59.254 42.328 1.00 33.15 71 MET E O 1
ATOM 15657 N N . ILE E 1 74 ? 38.884 61.239 41.305 1.00 29.11 72 ILE E N 1
ATOM 15658 C CA . ILE E 1 74 ? 39.074 60.748 39.948 1.00 34.92 72 ILE E CA 1
ATOM 15659 C C . ILE E 1 74 ? 40.337 61.405 39.414 1.00 37.62 72 ILE E C 1
ATOM 15660 O O . ILE E 1 74 ? 40.505 62.625 39.544 1.00 32.66 72 ILE E O 1
ATOM 15676 N N . TRP E 1 75 ? 41.226 60.600 38.834 1.00 29.97 73 TRP E N 1
ATOM 15677 C CA . TRP E 1 75 ? 42.390 61.113 38.122 1.00 34.72 73 TRP E CA 1
ATOM 15678 C C . TRP E 1 75 ? 42.193 60.832 36.647 1.00 43.18 73 TRP E C 1
ATOM 15679 O O . TRP E 1 75 ? 42.305 59.670 36.207 1.00 34.05 73 TRP E O 1
ATOM 15700 N N . TRP E 1 76 ? 41.913 61.881 35.876 1.00 33.07 74 TRP E N 1
ATOM 15701 C CA . TRP E 1 76 ? 41.839 61.695 34.440 1.00 33.63 74 TRP E CA 1
ATOM 15702 C C . TRP E 1 76 ? 42.656 62.743 33.674 1.00 35.53 74 TRP E C 1
ATOM 15703 O O . TRP E 1 76 ? 43.007 63.825 34.183 1.00 30.77 74 TRP E O 1
ATOM 15724 N N . ILE E 1 77 ? 42.946 62.378 32.417 1.00 36.08 75 ILE E N 1
ATOM 15725 C CA . ILE E 1 77 ? 43.988 63.006 31.602 1.00 38.23 75 ILE E CA 1
ATOM 15726 C C . ILE E 1 77 ? 43.485 63.181 30.174 1.00 34.64 75 ILE E C 1
ATOM 15727 O O . ILE E 1 77 ? 42.830 62.291 29.626 1.00 31.41 75 ILE E O 1
ATOM 15743 N N . ALA E 1 78 ? 43.815 64.315 29.549 1.00 35.20 76 ALA E N 1
ATOM 15744 C CA . ALA E 1 78 ? 43.389 64.539 28.173 1.00 42.32 76 ALA E CA 1
ATOM 15745 C C . ALA E 1 78 ? 44.343 65.501 27.475 1.00 38.32 76 ALA E C 1
ATOM 15746 O O . ALA E 1 78 ? 45.082 66.248 28.115 1.00 36.69 76 ALA E O 1
ATOM 15753 N N . GLU E 1 79 ? 44.305 65.481 26.145 1.00 37.34 77 GLU E N 1
ATOM 15754 C CA . GLU E 1 79 ? 45.160 66.383 25.388 1.00 34.25 77 GLU E CA 1
ATOM 15755 C C . GLU E 1 79 ? 44.671 67.821 25.484 1.00 38.42 77 GLU E C 1
ATOM 15756 O O . GLU E 1 79 ? 45.487 68.750 25.454 1.00 44.71 77 GLU E O 1
ATOM 15768 N N . GLU E 1 80 ? 43.362 68.037 25.643 1.00 41.19 78 GLU E N 1
ATOM 15769 C CA . GLU E 1 80 ? 42.819 69.393 25.681 1.00 34.59 78 GLU E CA 1
ATOM 15770 C C . GLU E 1 80 ? 41.936 69.585 26.906 1.00 45.00 78 GLU E C 1
ATOM 15771 O O . GLU E 1 80 ? 41.129 68.715 27.255 1.00 34.69 78 GLU E O 1
ATOM 15783 N N . PHE E 1 81 ? 42.108 70.733 27.570 1.00 39.24 79 PHE E N 1
ATOM 15784 C CA . PHE E 1 81 ? 41.410 70.952 28.826 1.00 37.17 79 PHE E CA 1
ATOM 15785 C C . PHE E 1 81 ? 39.896 70.920 28.643 1.00 34.13 79 PHE E C 1
ATOM 15786 O O . PHE E 1 81 ? 39.180 70.408 29.519 1.00 31.13 79 PHE E O 1
ATOM 15803 N N . GLU E 1 82 ? 39.383 71.405 27.506 1.00 37.01 80 GLU E N 1
ATOM 15804 C CA . GLU E 1 82 ? 37.930 71.432 27.340 1.00 42.74 80 GLU E CA 1
ATOM 15805 C C . GLU E 1 82 ? 37.351 70.020 27.280 1.00 44.09 80 GLU E C 1
ATOM 15806 O O . GLU E 1 82 ? 36.162 69.836 27.552 1.00 33.62 80 GLU E O 1
ATOM 15818 N N . GLU E 1 83 ? 38.169 69.021 26.925 1.00 38.53 81 GLU E N 1
ATOM 15819 C CA . GLU E 1 83 ? 37.728 67.636 27.013 1.00 42.89 81 GLU E CA 1
ATOM 15820 C C . GLU E 1 83 ? 37.542 67.218 28.469 1.00 48.60 81 GLU E C 1
ATOM 15821 O O . GLU E 1 83 ? 36.600 66.481 28.793 1.00 34.95 81 GLU E O 1
ATOM 15833 N N . ILE E 1 84 ? 38.416 67.683 29.365 1.00 40.55 82 ILE E N 1
ATOM 15834 C CA . ILE E 1 84 ? 38.225 67.364 30.776 1.00 33.75 82 ILE E CA 1
ATOM 15835 C C . ILE E 1 84 ? 37.017 68.113 31.328 1.00 35.20 82 ILE E C 1
ATOM 15836 O O . ILE E 1 84 ? 36.210 67.529 32.060 1.00 33.40 82 ILE E O 1
ATOM 15852 N N . GLN E 1 85 ? 36.840 69.391 30.949 1.00 33.85 83 GLN E N 1
ATOM 15853 C CA . GLN E 1 85 ? 35.675 70.142 31.412 1.00 35.04 83 GLN E CA 1
ATOM 15854 C C . GLN E 1 85 ? 34.404 69.409 31.020 1.00 33.05 83 GLN E C 1
ATOM 15855 O O . GLN E 1 85 ? 33.443 69.332 31.793 1.00 32.10 83 GLN E O 1
ATOM 15869 N N . ALA E 1 86 ? 34.389 68.859 29.807 1.00 36.60 84 ALA E N 1
ATOM 15870 C CA . ALA E 1 86 ? 33.191 68.212 29.303 1.00 37.23 84 ALA E CA 1
ATOM 15871 C C . ALA E 1 86 ? 32.887 66.957 30.103 1.00 36.32 84 ALA E C 1
ATOM 15872 O O . ALA E 1 86 ? 31.736 66.715 30.475 1.00 32.54 84 ALA E O 1
ATOM 15879 N N . ALA E 1 87 ? 33.926 66.144 30.353 1.00 39.39 85 ALA E N 1
ATOM 15880 C CA . ALA E 1 87 ? 33.799 64.915 31.130 1.00 33.40 85 ALA E CA 1
ATOM 15881 C C . ALA E 1 87 ? 33.415 65.199 32.574 1.00 39.48 85 ALA E C 1
ATOM 15882 O O . ALA E 1 87 ? 32.533 64.531 33.139 1.00 33.43 85 ALA E O 1
ATOM 15889 N N . PHE E 1 88 ? 34.105 66.152 33.206 1.00 28.83 86 PHE E N 1
ATOM 15890 C CA . PHE E 1 88 ? 33.760 66.562 34.562 1.00 32.22 86 PHE E CA 1
ATOM 15891 C C . PHE E 1 88 ? 32.314 67.036 34.634 1.00 30.36 86 PHE E C 1
ATOM 15892 O O . PHE E 1 88 ? 31.549 66.606 35.496 1.00 27.26 86 PHE E O 1
ATOM 15909 N N . ALA E 1 89 ? 31.910 67.899 33.703 1.00 37.13 87 ALA E N 1
ATOM 15910 C CA . ALA E 1 89 ? 30.543 68.401 33.696 1.00 28.54 87 ALA E CA 1
ATOM 15911 C C . ALA E 1 89 ? 29.528 67.288 33.439 1.00 32.76 87 ALA E C 1
ATOM 15912 O O . ALA E 1 89 ? 28.489 67.224 34.117 1.00 34.17 87 ALA E O 1
ATOM 15919 N N . ARG E 1 90 ? 29.809 66.390 32.481 1.00 31.04 88 ARG E N 1
ATOM 15920 C CA . ARG E 1 90 ? 28.913 65.259 32.236 1.00 41.17 88 ARG E CA 1
ATOM 15921 C C . ARG E 1 90 ? 28.764 64.356 33.466 1.00 34.40 88 ARG E C 1
ATOM 15922 O O . ARG E 1 90 ? 27.660 63.869 33.765 1.00 29.23 88 ARG E O 1
ATOM 15943 N N . PHE E 1 91 ? 29.857 64.107 34.189 1.00 33.27 89 PHE E N 1
ATOM 15944 C CA . PHE E 1 91 ? 29.771 63.288 35.392 1.00 32.78 89 PHE E CA 1
ATOM 15945 C C . PHE E 1 91 ? 28.807 63.894 36.406 1.00 41.17 89 PHE E C 1
ATOM 15946 O O . PHE E 1 91 ? 27.968 63.201 36.996 1.00 33.65 89 PHE E O 1
ATOM 15964 N N . ARG E 1 92 ? 28.911 65.196 36.636 1.00 33.80 90 ARG E N 1
ATOM 15965 C CA . ARG E 1 92 ? 28.048 65.797 37.628 1.00 30.10 90 ARG E CA 1
ATOM 15966 C C . ARG E 1 92 ? 26.621 65.966 37.129 1.00 34.09 90 ARG E C 1
ATOM 15967 O O . ARG E 1 92 ? 25.693 66.069 37.938 1.00 43.51 90 ARG E O 1
ATOM 15988 N N . ARG E 1 93 ? 26.444 66.062 35.820 1.00 33.83 91 ARG E N 1
ATOM 15989 C CA . ARG E 1 93 ? 25.161 66.362 35.211 1.00 35.79 91 ARG E CA 1
ATOM 15990 C C . ARG E 1 93 ? 24.346 65.111 34.920 1.00 36.66 91 ARG E C 1
ATOM 15991 O O . ARG E 1 93 ? 23.121 65.126 35.069 1.00 40.46 91 ARG E O 1
ATOM 16012 N N . GLU E 1 94 ? 24.990 64.021 34.510 1.00 34.78 92 GLU E N 1
ATOM 16013 C CA . GLU E 1 94 ? 24.264 62.922 33.916 1.00 37.26 92 GLU E CA 1
ATOM 16014 C C . GLU E 1 94 ? 24.360 61.609 34.682 1.00 40.93 92 GLU E C 1
ATOM 16015 O O . GLU E 1 94 ? 23.713 60.636 34.268 1.00 41.76 92 GLU E O 1
ATOM 16027 N N . THR E 1 95 ? 25.114 61.548 35.779 1.00 38.56 93 THR E N 1
ATOM 16028 C CA . THR E 1 95 ? 25.165 60.363 36.629 1.00 38.04 93 THR E CA 1
ATOM 16029 C C . THR E 1 95 ? 24.676 60.731 38.013 1.00 42.27 93 THR E C 1
ATOM 16030 O O . THR E 1 95 ? 25.076 61.764 38.577 1.00 39.45 93 THR E O 1
ATOM 16042 N N . VAL E 1 96 ? 23.815 59.898 38.564 1.00 40.24 94 VAL E N 1
ATOM 16043 C CA . VAL E 1 96 ? 23.339 60.147 39.909 1.00 39.98 94 VAL E CA 1
ATOM 16044 C C . VAL E 1 96 ? 24.521 60.219 40.879 1.00 40.61 94 VAL E C 1
ATOM 16045 O O . VAL E 1 96 ? 24.516 61.036 41.788 1.00 34.17 94 VAL E O 1
ATOM 16058 N N . LEU E 1 97 ? 25.547 59.390 40.672 1.00 37.13 95 LEU E N 1
ATOM 16059 C CA . LEU E 1 97 ? 26.695 59.471 41.585 1.00 27.78 95 LEU E CA 1
ATOM 16060 C C . LEU E 1 97 ? 27.255 60.891 41.609 1.00 31.25 95 LEU E C 1
ATOM 16061 O O . LEU E 1 97 ? 27.612 61.404 42.678 1.00 35.91 95 LEU E O 1
ATOM 16077 N N . GLY E 1 98 ? 27.291 61.541 40.447 1.00 32.53 96 GLY E N 1
ATOM 16078 C CA . GLY E 1 98 ? 27.765 62.922 40.362 1.00 32.88 96 GLY E CA 1
ATOM 16079 C C . GLY E 1 98 ? 26.776 63.910 40.937 1.00 40.08 96 GLY E C 1
ATOM 16080 O O . GLY E 1 98 ? 27.165 64.890 41.580 1.00 40.51 96 GLY E O 1
ATOM 16084 N N . GLN E 1 99 ? 25.481 63.644 40.773 1.00 43.09 97 GLN E N 1
ATOM 16085 C CA . GLN E 1 99 ? 24.489 64.575 41.298 1.00 50.60 97 GLN E CA 1
ATOM 16086 C C . GLN E 1 99 ? 24.478 64.583 42.827 1.00 42.41 97 GLN E C 1
ATOM 16087 O O . GLN E 1 99 ? 24.275 65.640 43.432 1.00 48.27 97 GLN E O 1
ATOM 16101 N N . VAL E 1 100 ? 24.720 63.436 43.466 1.00 53.78 98 VAL E N 1
ATOM 16102 C CA . VAL E 1 100 ? 24.609 63.331 44.924 1.00 61.21 98 VAL E CA 1
ATOM 16103 C C . VAL E 1 100 ? 25.958 63.493 45.621 1.00 52.43 98 VAL E C 1
ATOM 16104 O O . VAL E 1 100 ? 26.074 63.221 46.816 1.00 49.83 98 VAL E O 1
ATOM 16117 N N . SER E 1 101 ? 26.974 63.935 44.901 1.00 42.20 99 SER E N 1
ATOM 16118 C CA . SER E 1 101 ? 28.314 64.136 45.428 1.00 39.11 99 SER E CA 1
ATOM 16119 C C . SER E 1 101 ? 28.655 65.618 45.319 1.00 36.34 99 SER E C 1
ATOM 16120 O O . SER E 1 101 ? 28.209 66.292 44.394 1.00 38.00 99 SER E O 1
ATOM 16128 N N . GLU E 1 102 ? 29.442 66.127 46.262 1.00 39.06 100 GLU E N 1
ATOM 16129 C CA . GLU E 1 102 ? 29.906 67.510 46.193 1.00 38.42 100 GLU E CA 1
ATOM 16130 C C . GLU E 1 102 ? 31.346 67.566 45.696 1.00 40.73 100 GLU E C 1
ATOM 16131 O O . GLU E 1 102 ? 32.181 66.726 46.046 1.00 33.08 100 GLU E O 1
ATOM 16143 N N . VAL E 1 103 ? 31.636 68.578 44.882 1.00 31.71 101 VAL E N 1
ATOM 16144 C CA . VAL E 1 103 ? 33.015 68.825 44.488 1.00 29.81 101 VAL E CA 1
ATOM 16145 C C . VAL E 1 103 ? 33.748 69.403 45.686 1.00 33.75 101 VAL E C 1
ATOM 16146 O O . VAL E 1 103 ? 33.397 70.470 46.207 1.00 36.78 101 VAL E O 1
ATOM 16159 N N . ALA E 1 104 ? 34.776 68.705 46.131 1.00 28.76 102 ALA E N 1
ATOM 16160 C CA . ALA E 1 104 ? 35.574 69.174 47.253 1.00 33.81 102 ALA E CA 1
ATOM 16161 C C . ALA E 1 104 ? 36.741 70.061 46.806 1.00 29.50 102 ALA E C 1
ATOM 16162 O O . ALA E 1 104 ? 37.070 71.056 47.454 1.00 27.28 102 ALA E O 1
ATOM 16169 N N . TRP E 1 105 ? 37.390 69.689 45.721 1.00 26.77 103 TRP E N 1
ATOM 16170 C CA . TRP E 1 105 ? 38.661 70.266 45.320 1.00 36.23 103 TRP E CA 1
ATOM 16171 C C . TRP E 1 105 ? 39.066 69.722 43.964 1.00 27.66 103 TRP E C 1
ATOM 16172 O O . TRP E 1 105 ? 38.866 68.535 43.672 1.00 28.85 103 TRP E O 1
ATOM 16193 N N . LEU E 1 106 ? 39.672 70.591 43.163 1.00 29.33 104 LEU E N 1
ATOM 16194 C CA . LEU E 1 106 ? 40.147 70.243 41.831 1.00 31.22 104 LEU E CA 1
ATOM 16195 C C . LEU E 1 106 ? 41.606 70.641 41.721 1.00 33.05 104 LEU E C 1
ATOM 16196 O O . LEU E 1 106 ? 41.941 71.806 41.928 1.00 34.37 104 LEU E O 1
ATOM 16212 N N . GLY E 1 107 ? 42.461 69.675 41.408 1.00 30.68 105 GLY E N 1
ATOM 16213 C CA . GLY E 1 107 ? 43.855 69.936 41.137 1.00 38.95 105 GLY E CA 1
ATOM 16214 C C . GLY E 1 107 ? 44.184 69.751 39.666 1.00 35.79 105 GLY E C 1
ATOM 16215 O O . GLY E 1 107 ? 44.289 68.609 39.174 1.00 32.99 105 GLY E O 1
ATOM 16219 N N . ASN E 1 108 ? 44.358 70.870 38.958 1.00 34.33 106 ASN E N 1
ATOM 16220 C CA . ASN E 1 108 ? 44.572 70.878 37.518 1.00 32.56 106 ASN E CA 1
ATOM 16221 C C . ASN E 1 108 ? 46.030 71.133 37.176 1.00 37.16 106 ASN E C 1
ATOM 16222 O O . ASN E 1 108 ? 46.724 71.855 37.880 1.00 30.54 106 ASN E O 1
ATOM 16233 N N . SER E 1 109 ? 46.497 70.539 36.069 1.00 32.38 107 SER E N 1
ATOM 16234 C CA . SER E 1 109 ? 47.885 70.736 35.682 1.00 30.68 107 SER E CA 1
ATOM 16235 C C . SER E 1 109 ? 48.083 70.433 34.197 1.00 34.45 107 SER E C 1
ATOM 16236 O O . SER E 1 109 ? 47.235 69.816 33.547 1.00 32.23 107 SER E O 1
ATOM 16244 N N . LEU E 1 110 ? 49.217 70.897 33.679 1.00 31.67 108 LEU E N 1
ATOM 16245 C CA . LEU E 1 110 ? 49.544 70.811 32.255 1.00 32.20 108 LEU E CA 1
ATOM 16246 C C . LEU E 1 110 ? 50.990 70.351 32.125 1.00 32.99 108 LEU E C 1
ATOM 16247 O O . LEU E 1 110 ? 51.913 71.018 32.615 1.00 33.57 108 LEU E O 1
ATOM 16263 N N . HIS E 1 111 ? 51.202 69.213 31.475 1.00 33.50 109 HIS E N 1
ATOM 16264 C CA . HIS E 1 111 ? 52.540 68.647 31.469 1.00 35.60 109 HIS E CA 1
ATOM 16265 C C . HIS E 1 111 ? 53.493 69.510 30.636 1.00 66.11 109 HIS E C 1
ATOM 16266 O O . HIS E 1 111 ? 53.176 69.909 29.507 1.00 57.68 109 HIS E O 1
ATOM 16280 N N . ARG E 1 112 ? 54.655 69.812 31.215 1.00 81.78 110 ARG E N 1
ATOM 16281 C CA . ARG E 1 112 ? 55.701 70.626 30.613 1.00 83.41 110 ARG E CA 1
ATOM 16282 C C . ARG E 1 112 ? 57.049 69.997 30.926 1.00 81.90 110 ARG E C 1
ATOM 16283 O O . ARG E 1 112 ? 57.229 69.444 32.018 1.00 54.51 110 ARG E O 1
ATOM 16304 N N . PRO E 1 113 ? 58.027 70.108 30.019 1.00 108.79 111 PRO E N 1
ATOM 16305 C CA . PRO E 1 113 ? 59.348 69.517 30.281 1.00 120.33 111 PRO E CA 1
ATOM 16306 C C . PRO E 1 113 ? 60.078 70.232 31.409 1.00 115.63 111 PRO E C 1
ATOM 16307 O O . PRO E 1 113 ? 59.974 71.449 31.574 1.00 124.90 111 PRO E O 1
ATOM 16318 N N . ALA E 1 114 ? 60.839 69.456 32.182 1.00 90.61 112 ALA E N 1
ATOM 16319 C CA . ALA E 1 114 ? 61.480 69.996 33.375 1.00 76.75 112 ALA E CA 1
ATOM 16320 C C . ALA E 1 114 ? 62.503 71.073 33.006 1.00 86.51 112 ALA E C 1
ATOM 16321 O O . ALA E 1 114 ? 63.008 71.139 31.880 1.00 93.17 112 ALA E O 1
ATOM 16328 N N . GLU E 1 115 ? 62.817 71.919 33.994 1.00 78.93 113 GLU E N 1
ATOM 16329 C CA . GLU E 1 115 ? 63.616 73.114 33.737 1.00 74.27 113 GLU E CA 1
ATOM 16330 C C . GLU E 1 115 ? 65.046 72.766 33.339 1.00 83.24 113 GLU E C 1
ATOM 16331 O O . GLU E 1 115 ? 65.599 73.371 32.413 1.00 90.04 113 GLU E O 1
ATOM 16343 N N . PHE E 1 116 ? 65.663 71.805 34.034 1.00 66.96 114 PHE E N 1
ATOM 16344 C CA . PHE E 1 116 ? 67.059 71.447 33.805 1.00 73.63 114 PHE E CA 1
ATOM 16345 C C . PHE E 1 116 ? 67.211 70.037 33.251 1.00 74.30 114 PHE E C 1
ATOM 16346 O O . PHE E 1 116 ? 67.756 69.856 32.154 1.00 70.69 114 PHE E O 1
ATOM 16363 N N . ASN E 1 117 ? 66.755 69.017 33.980 1.00 86.43 115 ASN E N 1
ATOM 16364 C CA . ASN E 1 117 ? 66.902 67.626 33.552 1.00 92.74 115 ASN E CA 1
ATOM 16365 C C . ASN E 1 117 ? 65.684 67.237 32.722 1.00 102.84 115 ASN E C 1
ATOM 16366 O O . ASN E 1 117 ? 64.602 66.979 33.259 1.00 111.51 115 ASN E O 1
ATOM 16377 N N . ARG E 1 118 ? 65.871 67.171 31.405 1.00 104.42 116 ARG E N 1
ATOM 16378 C CA . ARG E 1 118 ? 64.809 66.810 30.474 1.00 100.37 116 ARG E CA 1
ATOM 16379 C C . ARG E 1 118 ? 64.461 65.323 30.495 1.00 91.47 116 ARG E C 1
ATOM 16380 O O . ARG E 1 118 ? 63.546 64.925 29.765 1.00 70.71 116 ARG E O 1
ATOM 16401 N N . SER E 1 119 ? 65.145 64.505 31.306 1.00 93.70 117 SER E N 1
ATOM 16402 C CA . SER E 1 119 ? 64.781 63.100 31.448 1.00 85.49 117 SER E CA 1
ATOM 16403 C C . SER E 1 119 ? 63.607 62.905 32.398 1.00 73.06 117 SER E C 1
ATOM 16404 O O . SER E 1 119 ? 62.879 61.913 32.286 1.00 68.77 117 SER E O 1
ATOM 16412 N N . HIS E 1 120 ? 63.433 63.817 33.349 1.00 72.68 118 HIS E N 1
ATOM 16413 C CA . HIS E 1 120 ? 62.416 63.684 34.387 1.00 78.51 118 HIS E CA 1
ATOM 16414 C C . HIS E 1 120 ? 61.043 63.868 33.755 1.00 70.90 118 HIS E C 1
ATOM 16415 O O . HIS E 1 120 ? 60.615 64.996 33.492 1.00 58.15 118 HIS E O 1
ATOM 16429 N N . LEU E 1 121 ? 60.352 62.750 33.486 1.00 62.00 119 LEU E N 1
ATOM 16430 C CA . LEU E 1 121 ? 59.003 62.801 32.938 1.00 50.01 119 LEU E CA 1
ATOM 16431 C C . LEU E 1 121 ? 57.997 62.196 33.920 1.00 47.88 119 LEU E C 1
ATOM 16432 O O . LEU E 1 121 ? 58.310 61.209 34.592 1.00 43.24 119 LEU E O 1
ATOM 16448 N N . PRO E 1 122 ? 56.783 62.740 34.009 1.00 44.97 120 PRO E N 1
ATOM 16449 C CA . PRO E 1 122 ? 55.801 62.196 34.964 1.00 39.95 120 PRO E CA 1
ATOM 16450 C C . PRO E 1 122 ? 55.449 60.739 34.676 1.00 40.23 120 PRO E C 1
ATOM 16451 O O . PRO E 1 122 ? 55.505 60.270 33.532 1.00 42.67 120 PRO E O 1
ATOM 16462 N N . SER E 1 123 ? 55.093 60.013 35.744 1.00 36.21 121 SER E N 1
ATOM 16463 C CA . SER E 1 123 ? 54.786 58.594 35.587 1.00 36.47 121 SER E CA 1
ATOM 16464 C C . SER E 1 123 ? 53.675 58.370 34.564 1.00 36.30 121 SER E C 1
ATOM 16465 O O . SER E 1 123 ? 53.731 57.422 33.769 1.00 36.82 121 SER E O 1
ATOM 16473 N N . PHE E 1 124 ? 52.656 59.228 34.560 1.00 35.60 122 PHE E N 1
ATOM 16474 C CA . PHE E 1 124 ? 51.569 59.057 33.604 1.00 40.33 122 PHE E CA 1
ATOM 16475 C C . PHE E 1 124 ? 51.992 59.401 32.186 1.00 40.96 122 PHE E C 1
ATOM 16476 O O . PHE E 1 124 ? 51.428 58.840 31.241 1.00 44.01 122 PHE E O 1
ATOM 16493 N N . ILE E 1 125 ? 53.013 60.246 32.010 1.00 41.10 123 ILE E N 1
ATOM 16494 C CA . ILE E 1 125 ? 53.495 60.545 30.666 1.00 39.14 123 ILE E CA 1
ATOM 16495 C C . ILE E 1 125 ? 54.274 59.355 30.109 1.00 47.47 123 ILE E C 1
ATOM 16496 O O . ILE E 1 125 ? 54.150 59.021 28.925 1.00 50.65 123 ILE E O 1
ATOM 16512 N N . MET E 1 126 ? 55.071 58.680 30.958 1.00 38.73 124 MET E N 1
ATOM 16513 C CA . MET E 1 126 ? 55.770 57.439 30.619 1.00 44.54 124 MET E CA 1
ATOM 16514 C C . MET E 1 126 ? 54.833 56.235 30.440 1.00 45.31 124 MET E C 1
ATOM 16515 O O . MET E 1 126 ? 55.310 55.128 30.110 1.00 41.00 124 MET E O 1
ATOM 16529 N N . GLY E 1 127 ? 53.535 56.412 30.642 1.00 50.48 125 GLY E N 1
ATOM 16530 C CA . GLY E 1 127 ? 52.623 55.283 30.616 1.00 41.12 125 GLY E CA 1
ATOM 16531 C C . GLY E 1 127 ? 53.018 54.147 31.531 1.00 46.41 125 GLY E C 1
ATOM 16532 O O . GLY E 1 127 ? 52.905 52.977 31.145 1.00 55.56 125 GLY E O 1
ATOM 16536 N N . GLU E 1 128 ? 53.489 54.459 32.737 1.00 38.97 126 GLU E N 1
ATOM 16537 C CA . GLU E 1 128 ? 53.771 53.415 33.710 1.00 41.03 126 GLU E CA 1
ATOM 16538 C C . GLU E 1 128 ? 52.479 52.948 34.383 1.00 51.36 126 GLU E C 1
ATOM 16539 O O . GLU E 1 128 ? 51.482 53.675 34.452 1.00 47.30 126 GLU E O 1
ATOM 16551 N N . ILE E 1 129 ? 52.518 51.726 34.909 1.00 58.51 127 ILE E N 1
ATOM 16552 C CA . ILE E 1 129 ? 51.346 51.184 35.606 1.00 59.50 127 ILE E CA 1
ATOM 16553 C C . ILE E 1 129 ? 51.020 52.063 36.809 1.00 38.50 127 ILE E C 1
ATOM 16554 O O . ILE E 1 129 ? 51.935 52.446 37.554 1.00 36.51 127 ILE E O 1
ATOM 16570 N N . PRO E 1 130 ? 49.757 52.405 37.060 1.00 42.39 128 PRO E N 1
ATOM 16571 C CA . PRO E 1 130 ? 49.451 53.272 38.209 1.00 48.04 128 PRO E CA 1
ATOM 16572 C C . PRO E 1 130 ? 49.733 52.594 39.546 1.00 40.73 128 PRO E C 1
ATOM 16573 O O . PRO E 1 130 ? 49.628 51.383 39.708 1.00 35.50 128 PRO E O 1
ATOM 16584 N N . GLY E 1 131 ? 50.091 53.394 40.540 1.00 36.48 129 GLY E N 1
ATOM 16585 C CA . GLY E 1 131 ? 50.353 52.820 41.839 1.00 41.89 129 GLY E CA 1
ATOM 16586 C C . GLY E 1 131 ? 49.073 52.391 42.532 1.00 42.00 129 GLY E C 1
ATOM 16587 O O . GLY E 1 131 ? 48.007 52.970 42.334 1.00 33.99 129 GLY E O 1
ATOM 16591 N N . ASP E 1 132 ? 49.209 51.373 43.384 1.00 34.76 130 ASP E N 1
ATOM 16592 C CA . ASP E 1 132 ? 48.119 50.950 44.251 1.00 34.43 130 ASP E CA 1
ATOM 16593 C C . ASP E 1 132 ? 47.678 52.078 45.188 1.00 33.85 130 ASP E C 1
ATOM 16594 O O . ASP E 1 132 ? 46.507 52.170 45.546 1.00 33.43 130 ASP E O 1
ATOM 16603 N N . TRP E 1 133 ? 48.629 52.873 45.657 1.00 35.49 131 TRP E N 1
ATOM 16604 C CA . TRP E 1 133 ? 48.428 53.974 46.587 1.00 36.20 131 TRP E CA 1
ATOM 16605 C C . TRP E 1 133 ? 48.926 55.284 45.982 1.00 35.43 131 TRP E C 1
ATOM 16606 O O . TRP E 1 133 ? 49.901 55.305 45.223 1.00 31.71 131 TRP E O 1
ATOM 16627 N N . ILE E 1 134 ? 48.250 56.391 46.324 1.00 28.50 132 ILE E N 1
ATOM 16628 C CA . ILE E 1 134 ? 48.580 57.695 45.775 1.00 34.06 132 ILE E CA 1
ATOM 16629 C C . ILE E 1 134 ? 48.465 58.768 46.856 1.00 31.85 132 ILE E C 1
ATOM 16630 O O . ILE E 1 134 ? 47.620 58.707 47.753 1.00 27.72 132 ILE E O 1
ATOM 16646 N N . THR E 1 135 ? 49.349 59.766 46.767 1.00 28.37 133 THR E N 1
ATOM 16647 C CA . THR E 1 135 ? 49.196 61.007 47.503 1.00 28.06 133 THR E CA 1
ATOM 16648 C C . THR E 1 135 ? 49.312 62.147 46.490 1.00 28.62 133 THR E C 1
ATOM 16649 O O . THR E 1 135 ? 50.239 62.175 45.672 1.00 34.69 133 THR E O 1
ATOM 16660 N N . VAL E 1 136 ? 48.339 63.046 46.515 1.00 29.55 134 VAL E N 1
ATOM 16661 C CA . VAL E 1 136 ? 48.255 64.180 45.602 1.00 27.15 134 VAL E CA 1
ATOM 16662 C C . VAL E 1 136 ? 48.273 65.440 46.444 1.00 34.83 134 VAL E C 1
ATOM 16663 O O . VAL E 1 136 ? 47.608 65.501 47.477 1.00 28.30 134 VAL E O 1
ATOM 16677 N N . TYR E 1 137 ? 49.037 66.441 46.027 1.00 28.62 135 TYR E N 1
ATOM 16678 C CA . TYR E 1 137 ? 48.918 67.717 46.709 1.00 24.87 135 TYR E CA 1
ATOM 16679 C C . TYR E 1 137 ? 49.367 68.824 45.783 1.00 25.43 135 TYR E C 1
ATOM 16680 O O . TYR E 1 137 ? 50.193 68.589 44.896 1.00 26.91 135 TYR E O 1
ATOM 16698 N N . PRO E 1 138 ? 48.835 70.023 45.957 1.00 23.57 136 PRO E N 1
ATOM 16699 C CA . PRO E 1 138 ? 49.300 71.185 45.188 1.00 29.78 136 PRO E CA 1
ATOM 16700 C C . PRO E 1 138 ? 50.563 71.763 45.809 1.00 27.97 136 PRO E C 1
ATOM 16701 O O . PRO E 1 138 ? 50.942 71.425 46.929 1.00 31.13 136 PRO E O 1
ATOM 16712 N N . PHE E 1 139 ? 51.252 72.611 45.047 1.00 26.92 137 PHE E N 1
ATOM 16713 C CA . PHE E 1 139 ? 52.512 73.168 45.540 1.00 23.94 137 PHE E CA 1
ATOM 16714 C C . PHE E 1 139 ? 52.712 74.597 45.067 1.00 25.78 137 PHE E C 1
ATOM 16715 O O . PHE E 1 139 ? 52.414 74.924 43.910 1.00 28.23 137 PHE E O 1
ATOM 16732 N N . VAL E 1 140 ? 53.267 75.418 45.962 1.00 24.37 138 VAL E N 1
ATOM 16733 C CA . VAL E 1 140 ? 53.652 76.803 45.667 1.00 27.80 138 VAL E CA 1
ATOM 16734 C C . VAL E 1 140 ? 55.041 77.048 46.239 1.00 28.25 138 VAL E C 1
ATOM 16735 O O . VAL E 1 140 ? 55.259 76.830 47.439 1.00 28.05 138 VAL E O 1
ATOM 16748 N N . ARG E 1 141 ? 55.977 77.481 45.376 1.00 24.34 139 ARG E N 1
ATOM 16749 C CA . ARG E 1 141 ? 57.326 77.829 45.787 1.00 26.47 139 ARG E CA 1
ATOM 16750 C C . ARG E 1 141 ? 57.388 79.214 46.433 1.00 29.47 139 ARG E C 1
ATOM 16751 O O . ARG E 1 141 ? 56.449 80.002 46.359 1.00 26.31 139 ARG E O 1
ATOM 16772 N N . SER E 1 142 ? 58.492 79.473 47.132 1.00 28.21 140 SER E N 1
ATOM 16773 C CA . SER E 1 142 ? 58.767 80.803 47.659 1.00 35.31 140 SER E CA 1
ATOM 16774 C C . SER E 1 142 ? 58.792 81.846 46.545 1.00 27.19 140 SER E C 1
ATOM 16775 O O . SER E 1 142 ? 59.038 81.543 45.370 1.00 30.46 140 SER E O 1
ATOM 16783 N N . TYR E 1 143 ? 58.521 83.102 46.930 1.00 29.67 141 TYR E N 1
ATOM 16784 C CA . TYR E 1 143 ? 58.521 84.195 45.962 1.00 28.03 141 TYR E CA 1
ATOM 16785 C C . TYR E 1 143 ? 59.864 84.316 45.243 1.00 31.46 141 TYR E C 1
ATOM 16786 O O . TYR E 1 143 ? 59.893 84.664 44.061 1.00 31.94 141 TYR E O 1
ATOM 16804 N N . ASP E 1 144 ? 60.973 84.016 45.921 1.00 27.29 142 ASP E N 1
ATOM 16805 C CA . ASP E 1 144 ? 62.309 84.212 45.373 1.00 32.82 142 ASP E CA 1
ATOM 16806 C C . ASP E 1 144 ? 62.855 83.014 44.617 1.00 37.61 142 ASP E C 1
ATOM 16807 O O . ASP E 1 144 ? 63.986 83.077 44.139 1.00 31.00 142 ASP E O 1
ATOM 16816 N N . TRP E 1 145 ? 62.067 81.959 44.456 1.00 29.01 143 TRP E N 1
ATOM 16817 C CA . TRP E 1 145 ? 62.583 80.705 43.920 1.00 35.06 143 TRP E CA 1
ATOM 16818 C C . TRP E 1 145 ? 63.013 80.847 42.471 1.00 28.67 143 TRP E C 1
ATOM 16819 O O . TRP E 1 145 ? 64.103 80.416 42.091 1.00 28.83 143 TRP E O 1
ATOM 16840 N N . TYR E 1 146 ? 62.153 81.419 41.634 1.00 35.27 144 TYR E N 1
ATOM 16841 C CA . TYR E 1 146 ? 62.406 81.409 40.199 1.00 35.18 144 TYR E CA 1
ATOM 16842 C C . TYR E 1 146 ? 63.441 82.452 39.795 1.00 47.16 144 TYR E C 1
ATOM 16843 O O . TYR E 1 146 ? 64.172 82.247 38.828 1.00 33.82 144 TYR E O 1
ATOM 16861 N N . ILE E 1 147 ? 63.570 83.553 40.540 1.00 38.11 145 ILE E N 1
ATOM 16862 C CA . ILE E 1 147 ? 64.619 84.510 40.230 1.00 46.69 145 ILE E CA 1
ATOM 16863 C C . ILE E 1 147 ? 65.933 84.149 40.897 1.00 51.91 145 ILE E C 1
ATOM 16864 O O . ILE E 1 147 ? 66.943 84.828 40.674 1.00 52.01 145 ILE E O 1
ATOM 16880 N N . MET E 1 148 ? 65.948 83.116 41.737 1.00 36.94 146 MET E N 1
ATOM 16881 C CA . MET E 1 148 ? 67.203 82.660 42.309 1.00 36.65 146 MET E CA 1
ATOM 16882 C C . MET E 1 148 ? 68.196 82.410 41.177 1.00 42.41 146 MET E C 1
ATOM 16883 O O . MET E 1 148 ? 67.815 82.183 40.020 1.00 36.15 146 MET E O 1
ATOM 16897 N N . ASP E 1 149 ? 69.480 82.527 41.494 1.00 45.00 147 ASP E N 1
ATOM 16898 C CA . ASP E 1 149 ? 70.503 82.230 40.503 1.00 44.71 147 ASP E CA 1
ATOM 16899 C C . ASP E 1 149 ? 70.258 80.841 39.905 1.00 53.60 147 ASP E C 1
ATOM 16900 O O . ASP E 1 149 ? 69.975 79.888 40.643 1.00 44.22 147 ASP E O 1
ATOM 16909 N N . PRO E 1 150 ? 70.381 80.687 38.580 1.00 52.25 148 PRO E N 1
ATOM 16910 C CA . PRO E 1 150 ? 69.908 79.444 37.945 1.00 46.05 148 PRO E CA 1
ATOM 16911 C C . PRO E 1 150 ? 70.678 78.191 38.318 1.00 53.65 148 PRO E C 1
ATOM 16912 O O . PRO E 1 150 ? 70.056 77.135 38.513 1.00 45.09 148 PRO E O 1
ATOM 16923 N N . GLN E 1 151 ? 72.012 78.247 38.357 1.00 50.28 149 GLN E N 1
ATOM 16924 C CA . GLN E 1 151 ? 72.760 77.051 38.728 1.00 46.84 149 GLN E CA 1
ATOM 16925 C C . GLN E 1 151 ? 72.600 76.753 40.207 1.00 43.47 149 GLN E C 1
ATOM 16926 O O . GLN E 1 151 ? 72.868 75.621 40.620 1.00 45.13 149 GLN E O 1
ATOM 16940 N N . LYS E 1 152 ? 72.198 77.755 41.009 1.00 46.93 150 LYS E N 1
ATOM 16941 C CA . LYS E 1 152 ? 71.835 77.501 42.400 1.00 50.59 150 LYS E CA 1
ATOM 16942 C C . LYS E 1 152 ? 70.551 76.682 42.483 1.00 39.80 150 LYS E C 1
ATOM 16943 O O . LYS E 1 152 ? 70.457 75.727 43.262 1.00 39.14 150 LYS E O 1
ATOM 16963 N N . ARG E 1 153 ? 69.547 77.054 41.694 1.00 42.89 151 ARG E N 1
ATOM 16964 C CA . ARG E 1 153 ? 68.310 76.283 41.663 1.00 41.69 151 ARG E CA 1
ATOM 16965 C C . ARG E 1 153 ? 68.537 74.912 41.038 1.00 39.65 151 ARG E C 1
ATOM 16966 O O . ARG E 1 153 ? 67.992 73.913 41.512 1.00 39.08 151 ARG E O 1
ATOM 16987 N N . ARG E 1 154 ? 69.353 74.834 39.991 1.00 37.14 152 ARG E N 1
ATOM 16988 C CA . ARG E 1 154 ? 69.663 73.538 39.397 1.00 38.21 152 ARG E CA 1
ATOM 16989 C C . ARG E 1 154 ? 70.280 72.617 40.438 1.00 42.30 152 ARG E C 1
ATOM 16990 O O . ARG E 1 154 ? 69.879 71.450 40.578 1.00 39.31 152 ARG E O 1
ATOM 17011 N N . LYS E 1 155 ? 71.249 73.154 41.193 1.00 47.74 153 LYS E N 1
ATOM 17012 C CA . LYS E 1 155 ? 71.940 72.388 42.228 1.00 59.07 153 LYS E CA 1
ATOM 17013 C C . LYS E 1 155 ? 70.975 71.912 43.306 1.00 43.64 153 LYS E C 1
ATOM 17014 O O . LYS E 1 155 ? 71.011 70.746 43.721 1.00 43.11 153 LYS E O 1
ATOM 17033 N N . ILE E 1 156 ? 70.108 72.804 43.785 1.00 31.76 154 ILE E N 1
ATOM 17034 C CA . ILE E 1 156 ? 69.125 72.433 44.808 1.00 33.99 154 ILE E CA 1
ATOM 17035 C C . ILE E 1 156 ? 68.209 71.330 44.272 1.00 45.82 154 ILE E C 1
ATOM 17036 O O . ILE E 1 156 ? 67.988 70.296 44.925 1.00 42.15 154 ILE E O 1
ATOM 17052 N N . LEU E 1 157 ? 67.730 71.494 43.034 1.00 42.00 155 LEU E N 1
ATOM 17053 C CA . LEU E 1 157 ? 66.834 70.492 42.461 1.00 35.99 155 LEU E CA 1
ATOM 17054 C C . LEU E 1 157 ? 67.541 69.148 42.245 1.00 37.25 155 LEU E C 1
ATOM 17055 O O . LEU E 1 157 ? 66.927 68.088 42.415 1.00 41.46 155 LEU E O 1
ATOM 17071 N N . ALA E 1 158 ? 68.824 69.159 41.932 1.00 38.49 156 ALA E N 1
ATOM 17072 C CA . ALA E 1 158 ? 69.520 67.891 41.718 1.00 41.90 156 ALA E CA 1
ATOM 17073 C C . ALA E 1 158 ? 69.721 67.164 43.044 1.00 42.07 156 ALA E C 1
ATOM 17074 O O . ALA E 1 158 ? 69.537 65.942 43.128 1.00 43.83 156 ALA E O 1
ATOM 17081 N N . GLU E 1 159 ? 70.068 67.909 44.098 1.00 34.84 157 GLU E N 1
ATOM 17082 C CA . GLU E 1 159 ? 70.286 67.305 45.410 1.00 46.77 157 GLU E CA 1
ATOM 17083 C C . GLU E 1 159 ? 68.967 66.853 45.994 1.00 35.94 157 GLU E C 1
ATOM 17084 O O . GLU E 1 159 ? 68.902 65.869 46.737 1.00 46.03 157 GLU E O 1
ATOM 17096 N N . HIS E 1 160 ? 67.909 67.560 45.651 1.00 38.77 158 HIS E N 1
ATOM 17097 C CA . HIS E 1 160 ? 66.568 67.148 46.027 1.00 35.26 158 HIS E CA 1
ATOM 17098 C C . HIS E 1 160 ? 66.192 65.836 45.345 1.00 41.89 158 HIS E C 1
ATOM 17099 O O . HIS E 1 160 ? 65.712 64.900 45.998 1.00 48.82 158 HIS E O 1
ATOM 17113 N N . GLY E 1 161 ? 66.428 65.735 44.038 1.00 42.00 159 GLY E N 1
ATOM 17114 C CA . GLY E 1 161 ? 66.226 64.458 43.361 1.00 49.09 159 GLY E CA 1
ATOM 17115 C C . GLY E 1 161 ? 67.069 63.337 43.942 1.00 50.93 159 GLY E C 1
ATOM 17116 O O . GLY E 1 161 ? 66.596 62.208 44.099 1.00 48.24 159 GLY E O 1
ATOM 17120 N N . GLN E 1 162 ? 68.338 63.623 44.244 1.00 57.74 160 GLN E N 1
ATOM 17121 C CA . GLN E 1 162 ? 69.209 62.608 44.829 1.00 47.71 160 GLN E CA 1
ATOM 17122 C C . GLN E 1 162 ? 68.652 62.084 46.144 1.00 52.95 160 GLN E C 1
ATOM 17123 O O . GLN E 1 162 ? 68.958 60.955 46.542 1.00 51.01 160 GLN E O 1
ATOM 17137 N N . ALA E 1 163 ? 67.831 62.876 46.823 1.00 52.21 161 ALA E N 1
ATOM 17138 C CA . ALA E 1 163 ? 67.328 62.483 48.129 1.00 52.79 161 ALA E CA 1
ATOM 17139 C C . ALA E 1 163 ? 66.288 61.378 48.041 1.00 43.36 161 ALA E C 1
ATOM 17140 O O . ALA E 1 163 ? 65.977 60.773 49.072 1.00 45.23 161 ALA E O 1
ATOM 17147 N N . ALA E 1 164 ? 65.770 61.092 46.841 1.00 42.81 162 ALA E N 1
ATOM 17148 C CA . ALA E 1 164 ? 64.782 60.044 46.618 1.00 41.21 162 ALA E CA 1
ATOM 17149 C C . ALA E 1 164 ? 65.378 58.763 46.038 1.00 53.76 162 ALA E C 1
ATOM 17150 O O . ALA E 1 164 ? 64.633 57.922 45.518 1.00 51.01 162 ALA E O 1
ATOM 17157 N N . ARG E 1 165 ? 66.703 58.605 46.093 1.00 56.60 163 ARG E N 1
ATOM 17158 C CA . ARG E 1 165 ? 67.351 57.489 45.400 1.00 47.22 163 ARG E 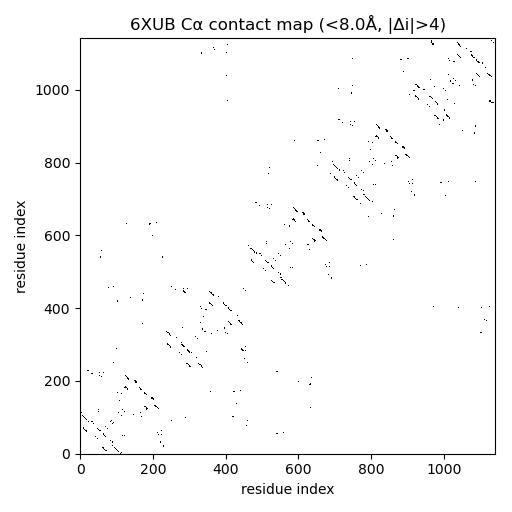CA 1
ATOM 17159 C C . ARG E 1 165 ? 66.882 56.142 45.938 1.00 41.53 163 ARG E C 1
ATOM 17160 O O . ARG E 1 165 ? 66.727 55.181 45.175 1.00 46.46 163 ARG E O 1
ATOM 17181 N N . ASP E 1 166 ? 66.670 56.049 47.252 1.00 54.70 164 ASP E N 1
ATOM 17182 C CA . ASP E 1 166 ? 66.258 54.818 47.912 1.00 59.06 164 ASP E CA 1
ATOM 17183 C C . ASP E 1 166 ? 64.811 54.436 47.645 1.00 56.01 164 ASP E C 1
ATOM 17184 O O . ASP E 1 166 ? 64.345 53.428 48.208 1.00 40.90 164 ASP E O 1
ATOM 17193 N N . PHE E 1 167 ? 64.093 55.207 46.826 1.00 51.00 165 PHE E N 1
ATOM 17194 C CA . PHE E 1 167 ? 62.661 55.005 46.604 1.00 42.62 165 PHE E CA 1
ATOM 17195 C C . PHE E 1 167 ? 62.344 54.909 45.117 1.00 53.67 165 PHE E C 1
ATOM 17196 O O . PHE E 1 167 ? 61.520 55.664 44.596 1.00 41.06 165 PHE E O 1
ATOM 17213 N N . PRO E 1 168 ? 62.963 53.964 44.405 1.00 44.25 166 PRO E N 1
ATOM 17214 C CA . PRO E 1 168 ? 62.638 53.797 42.984 1.00 36.62 166 PRO E CA 1
ATOM 17215 C C . PRO E 1 168 ? 61.257 53.239 42.758 1.00 39.36 166 PRO E C 1
ATOM 17216 O O . PRO E 1 168 ? 60.726 53.379 41.654 1.00 50.76 166 PRO E O 1
ATOM 17227 N N . ASP E 1 169 ? 60.651 52.621 43.772 1.00 47.17 167 ASP E N 1
ATOM 17228 C CA . ASP E 1 169 ? 59.308 52.080 43.648 1.00 44.90 167 ASP E CA 1
ATOM 17229 C C . ASP E 1 169 ? 58.223 53.139 43.800 1.00 44.85 167 ASP E C 1
ATOM 17230 O O . ASP E 1 169 ? 57.056 52.835 43.534 1.00 35.84 167 ASP E O 1
ATOM 17239 N N . VAL E 1 170 ? 58.566 54.362 44.219 1.00 35.74 168 VAL E N 1
ATOM 17240 C CA . VAL E 1 170 ? 57.616 55.461 44.303 1.00 35.24 168 VAL E CA 1
ATOM 17241 C C . VAL E 1 170 ? 57.761 56.276 43.023 1.00 41.12 168 VAL E C 1
ATOM 17242 O O . VAL E 1 170 ? 58.856 56.771 42.721 1.00 47.56 168 VAL E O 1
ATOM 17255 N N . ARG E 1 171 ? 56.672 56.436 42.272 1.00 33.54 169 ARG E N 1
ATOM 17256 C CA . ARG E 1 171 ? 56.733 57.124 40.977 1.00 33.21 169 ARG E CA 1
ATOM 17257 C C . ARG E 1 171 ? 56.210 58.554 41.121 1.00 36.81 169 ARG E C 1
ATOM 17258 O O . ARG E 1 171 ? 55.157 58.778 41.706 1.00 35.11 169 ARG E O 1
ATOM 17279 N N . ALA E 1 172 ? 56.962 59.516 40.597 1.00 38.14 170 ALA E N 1
ATOM 17280 C CA . ALA E 1 172 ? 56.662 60.930 40.723 1.00 38.43 170 ALA E CA 1
ATOM 17281 C C . ALA E 1 172 ? 55.839 61.426 39.539 1.00 41.25 170 ALA E C 1
ATOM 17282 O O . ALA E 1 172 ? 55.887 60.868 38.442 1.00 40.74 170 ALA E O 1
ATOM 17289 N N . ASN E 1 173 ? 55.032 62.458 39.798 1.00 31.80 171 ASN E N 1
ATOM 17290 C CA . ASN E 1 173 ? 54.243 63.182 38.790 1.00 31.18 171 ASN E CA 1
ATOM 17291 C C . ASN E 1 173 ? 54.244 64.657 39.225 1.00 37.25 171 ASN E C 1
ATOM 17292 O O . ASN E 1 173 ? 53.326 65.092 39.926 1.00 38.50 171 ASN E O 1
ATOM 17303 N N . THR E 1 174 ? 55.258 65.417 38.806 1.00 30.21 172 THR E N 1
ATOM 17304 C CA . THR E 1 174 ? 55.406 66.833 39.155 1.00 34.49 172 THR E CA 1
ATOM 17305 C C . THR E 1 174 ? 55.140 67.687 37.914 1.00 34.66 172 THR E C 1
ATOM 17306 O O . THR E 1 174 ? 55.951 67.708 36.992 1.00 39.28 172 THR E O 1
ATOM 17317 N N . VAL E 1 175 ? 54.002 68.388 37.909 1.00 27.59 173 VAL E N 1
ATOM 17318 C CA . VAL E 1 175 ? 53.451 68.992 36.699 1.00 31.83 173 VAL E CA 1
ATOM 17319 C C . VAL E 1 175 ? 53.039 70.443 36.947 1.00 27.26 173 VAL E C 1
ATOM 17320 O O . VAL E 1 175 ? 52.424 70.746 37.973 1.00 31.49 173 VAL E O 1
ATOM 17333 N N . PRO E 1 176 ? 53.315 71.353 36.016 1.00 29.81 174 PRO E N 1
ATOM 17334 C CA . PRO E 1 176 ? 52.929 72.758 36.215 1.00 28.04 174 PRO E CA 1
ATOM 17335 C C . PRO E 1 176 ? 51.429 72.946 36.345 1.00 31.93 174 PRO E C 1
ATOM 17336 O O . PRO E 1 176 ? 50.645 72.320 35.638 1.00 34.65 174 PRO E O 1
ATOM 17347 N N . ALA E 1 177 ? 51.035 73.852 37.254 1.00 28.88 175 ALA E N 1
ATOM 17348 C CA . ALA E 1 177 ? 49.622 74.167 37.516 1.00 28.91 175 ALA E CA 1
ATOM 17349 C C . ALA E 1 177 ? 49.306 75.667 37.432 1.00 29.61 175 ALA E C 1
ATOM 17350 O O . ALA E 1 177 ? 48.156 76.070 37.657 1.00 27.96 175 ALA E O 1
ATOM 17357 N N . PHE E 1 178 ? 50.277 76.486 37.063 1.00 27.09 176 PHE E N 1
ATOM 17358 C CA . PHE E 1 178 ? 50.085 77.928 36.924 1.00 27.71 176 PHE E CA 1
ATOM 17359 C C . PHE E 1 178 ? 48.819 78.262 36.146 1.00 40.80 176 PHE E C 1
ATOM 17360 O O . PHE E 1 178 ? 48.599 77.747 35.048 1.00 32.09 176 PHE E O 1
ATOM 17377 N N . ALA E 1 179 ? 48.008 79.161 36.710 1.00 32.57 177 ALA E N 1
ATOM 17378 C CA . ALA E 1 179 ? 46.777 79.679 36.112 1.00 27.84 177 ALA E CA 1
ATOM 17379 C C . ALA E 1 179 ? 45.664 78.640 35.943 1.00 27.79 177 ALA E C 1
ATOM 17380 O O . ALA E 1 179 ? 44.636 78.948 35.340 1.00 35.71 177 ALA E O 1
ATOM 17387 N N . LEU E 1 180 ? 45.803 77.435 36.486 1.00 30.11 178 LEU E N 1
ATOM 17388 C CA . LEU E 1 180 ? 44.742 76.425 36.395 1.00 31.58 178 LEU E CA 1
ATOM 17389 C C . LEU E 1 180 ? 44.060 76.214 37.745 1.00 30.67 178 LEU E C 1
ATOM 17390 O O . LEU E 1 180 ? 43.519 75.130 38.043 1.00 29.29 178 LEU E O 1
ATOM 17406 N N . GLY E 1 181 ? 44.123 77.233 38.569 1.00 32.41 179 GLY E N 1
ATOM 17407 C CA . GLY E 1 181 ? 43.779 77.222 39.963 1.00 36.75 179 GLY E CA 1
ATOM 17408 C C . GLY E 1 181 ? 44.772 78.080 40.707 1.00 30.20 179 GLY E C 1
ATOM 17409 O O . GLY E 1 181 ? 45.487 78.882 40.105 1.00 28.82 179 GLY E O 1
ATOM 17413 N N . ASP E 1 182 ? 44.853 77.843 42.014 1.00 26.82 180 ASP E N 1
ATOM 17414 C CA . ASP E 1 182 ? 45.540 78.735 42.931 1.00 27.54 180 ASP E CA 1
ATOM 17415 C C . ASP E 1 182 ? 47.009 78.407 43.113 1.00 27.10 180 ASP E C 1
ATOM 17416 O O . ASP E 1 182 ? 47.652 79.033 43.953 1.00 28.28 180 ASP E O 1
ATOM 17425 N N . TYR E 1 183 ? 47.548 77.422 42.400 1.00 25.03 181 TYR E N 1
ATOM 17426 C CA . TYR E 1 183 ? 48.864 76.879 42.703 1.00 27.65 181 TYR E CA 1
ATOM 17427 C C . TYR E 1 183 ? 49.844 76.956 41.524 1.00 31.11 181 TYR E C 1
ATOM 17428 O O . TYR E 1 183 ? 49.514 77.364 40.409 1.00 27.63 181 TYR E O 1
ATOM 17446 N N . GLU E 1 184 ? 51.083 76.555 41.800 1.00 30.90 182 GLU E N 1
ATOM 17447 C CA . GLU E 1 184 ? 52.159 76.529 40.816 1.00 29.25 182 GLU E CA 1
ATOM 17448 C C . GLU E 1 184 ? 52.424 75.148 40.234 1.00 32.59 182 GLU E C 1
ATOM 17449 O O . GLU E 1 184 ? 52.724 75.039 39.038 1.00 28.47 182 GLU E O 1
ATOM 17461 N N . TRP E 1 185 ? 52.324 74.097 41.050 1.00 30.49 183 TRP E N 1
ATOM 17462 C CA . TRP E 1 185 ? 52.626 72.729 40.621 1.00 26.88 183 TRP E CA 1
ATOM 17463 C C . TRP E 1 185 ? 51.559 71.830 41.187 1.00 24.67 183 TRP E C 1
ATOM 17464 O O . TRP E 1 185 ? 50.992 72.136 42.239 1.00 25.61 183 TRP E O 1
ATOM 17485 N N . MET E 1 186 ? 51.291 70.723 40.491 1.00 28.50 184 MET E N 1
ATOM 17486 C CA . MET E 1 186 ? 50.550 69.594 41.045 1.00 27.78 184 MET E CA 1
ATOM 17487 C C . MET E 1 186 ? 51.506 68.429 41.204 1.00 30.65 184 MET E C 1
ATOM 17488 O O . MET E 1 186 ? 52.229 68.085 40.259 1.00 31.54 184 MET E O 1
ATOM 17502 N N . LEU E 1 187 ? 51.544 67.837 42.395 1.00 31.77 185 LEU E N 1
ATOM 17503 C CA . LEU E 1 187 ? 52.335 66.642 42.608 1.00 33.89 185 LEU E CA 1
ATOM 17504 C C . LEU E 1 187 ? 51.468 65.453 42.966 1.00 34.85 185 LEU E C 1
ATOM 17505 O O . LEU E 1 187 ? 50.467 65.569 43.674 1.00 36.50 185 LEU E O 1
ATOM 17521 N N . ALA E 1 188 ? 51.895 64.284 42.511 1.00 29.92 186 ALA E N 1
ATOM 17522 C CA . ALA E 1 188 ? 51.212 63.025 42.760 1.00 30.50 186 ALA E CA 1
ATOM 17523 C C . ALA E 1 188 ? 52.294 61.961 42.835 1.00 37.63 186 ALA E C 1
ATOM 17524 O O . ALA E 1 188 ? 53.072 61.818 41.893 1.00 42.06 186 ALA E O 1
ATOM 17531 N N . PHE E 1 189 ? 52.363 61.242 43.945 1.00 30.29 187 PHE E N 1
ATOM 17532 C CA . PHE E 1 189 ? 53.310 60.148 44.086 1.00 33.11 187 PHE E CA 1
ATOM 17533 C C . PHE E 1 189 ? 52.543 58.848 44.214 1.00 33.58 187 PHE E C 1
ATOM 17534 O O . PHE E 1 189 ? 51.594 58.763 45.000 1.00 30.20 187 PHE E O 1
ATOM 17551 N N . GLU E 1 190 ? 52.953 57.859 43.417 1.00 34.19 188 GLU E N 1
ATOM 17552 C CA . GLU E 1 190 ? 52.281 56.578 43.293 1.00 36.20 188 GLU E CA 1
ATOM 17553 C C . GLU E 1 190 ? 53.204 55.462 43.772 1.00 39.33 188 GLU E C 1
ATOM 17554 O O . GLU E 1 190 ? 54.400 55.449 43.454 1.00 31.90 188 GLU E O 1
ATOM 17566 N N . ALA E 1 191 ? 52.666 54.505 44.512 1.00 34.83 189 ALA E N 1
ATOM 17567 C CA . ALA E 1 191 ? 53.537 53.462 45.038 1.00 35.04 189 ALA E CA 1
ATOM 17568 C C . ALA E 1 191 ? 52.713 52.233 45.364 1.00 37.50 189 ALA E C 1
ATOM 17569 O O . ALA E 1 191 ? 51.487 52.315 45.512 1.00 33.42 189 ALA E O 1
ATOM 17576 N N . PRO E 1 192 ? 53.368 51.071 45.493 1.00 34.72 190 PRO E N 1
ATOM 17577 C CA . PRO E 1 192 ? 52.631 49.841 45.832 1.00 33.61 190 PRO E CA 1
ATOM 17578 C C . PRO E 1 192 ? 52.197 49.783 47.285 1.00 45.29 190 PRO E C 1
ATOM 17579 O O . PRO E 1 192 ? 51.220 49.089 47.593 1.00 41.58 190 PRO E O 1
ATOM 17590 N N . ARG E 1 193 ? 52.889 50.494 48.178 1.00 32.40 191 ARG E N 1
ATOM 17591 C CA . ARG E 1 193 ? 52.613 50.491 49.597 1.00 30.12 191 ARG E CA 1
ATOM 17592 C C . ARG E 1 193 ? 52.585 51.933 50.100 1.00 33.48 191 ARG E C 1
ATOM 17593 O O . ARG E 1 193 ? 53.426 52.765 49.715 1.00 33.60 191 ARG E O 1
ATOM 17614 N N . LEU E 1 194 ? 51.611 52.228 50.961 1.00 30.13 192 LEU E N 1
ATOM 17615 C CA . LEU E 1 194 ? 51.460 53.598 51.460 1.00 30.02 192 LEU E CA 1
ATOM 17616 C C . LEU E 1 194 ? 52.672 54.016 52.285 1.00 33.04 192 LEU E C 1
ATOM 17617 O O . LEU E 1 194 ? 53.053 55.186 52.291 1.00 34.93 192 LEU E O 1
ATOM 17633 N N . ASP E 1 195 ? 53.301 53.065 52.978 1.00 28.01 193 ASP E N 1
ATOM 17634 C CA . ASP E 1 195 ? 54.375 53.411 53.897 1.00 30.38 193 ASP E CA 1
ATOM 17635 C C . ASP E 1 195 ? 55.607 53.874 53.146 1.00 42.37 193 ASP E C 1
ATOM 17636 O O . ASP E 1 195 ? 56.458 54.553 53.731 1.00 29.67 193 ASP E O 1
ATOM 17645 N N . ARG E 1 196 ? 55.713 53.529 51.861 1.00 31.46 194 ARG E N 1
ATOM 17646 C CA . ARG E 1 196 ? 56.826 54.020 51.065 1.00 35.10 194 ARG E CA 1
ATOM 17647 C C . ARG E 1 196 ? 56.626 55.491 50.741 1.00 33.77 194 ARG E C 1
ATOM 17648 O O . ARG E 1 196 ? 57.592 56.258 50.707 1.00 32.79 194 ARG E O 1
ATOM 17669 N N . ILE E 1 197 ? 55.375 55.896 50.511 1.00 28.04 195 ILE E N 1
ATOM 17670 C CA . ILE E 1 197 ? 55.094 57.321 50.301 1.00 27.42 195 ILE E CA 1
ATOM 17671 C C . ILE E 1 197 ? 55.377 58.118 51.570 1.00 33.15 195 ILE E C 1
ATOM 17672 O O . ILE E 1 197 ? 56.000 59.190 51.520 1.00 32.68 195 ILE E O 1
ATOM 17688 N N . VAL E 1 198 ? 54.936 57.612 52.727 1.00 32.34 196 VAL E N 1
ATOM 17689 C CA . VAL E 1 198 ? 55.206 58.296 53.991 1.00 27.05 196 VAL E CA 1
ATOM 17690 C C . VAL E 1 198 ? 56.710 58.489 54.162 1.00 32.60 196 VAL E C 1
ATOM 17691 O O . VAL E 1 198 ? 57.180 59.599 54.444 1.00 27.72 196 VAL E O 1
ATOM 17704 N N . ASP E 1 199 ? 57.491 57.419 53.943 1.00 28.99 197 ASP E N 1
ATOM 17705 C CA . ASP E 1 199 ? 58.926 57.502 54.191 1.00 31.27 197 ASP E CA 1
ATOM 17706 C C . ASP E 1 199 ? 59.620 58.405 53.163 1.00 31.33 197 ASP E C 1
ATOM 17707 O O . ASP E 1 199 ? 60.564 59.111 53.505 1.00 27.68 197 ASP E O 1
ATOM 17716 N N . LEU E 1 200 ? 59.175 58.384 51.905 1.00 32.09 198 LEU E N 1
ATOM 17717 C CA . LEU E 1 200 ? 59.778 59.258 50.900 1.00 34.22 198 LEU E CA 1
ATOM 17718 C C . LEU E 1 200 ? 59.579 60.718 51.278 1.00 31.88 198 LEU E C 1
ATOM 17719 O O . LEU E 1 200 ? 60.530 61.504 51.279 1.00 32.46 198 LEU E O 1
ATOM 17735 N N A MET E 1 201 ? 58.333 61.101 51.576 0.57 26.91 199 MET E N 1
ATOM 17736 N N B MET E 1 201 ? 58.338 61.099 51.592 0.43 26.91 199 MET E N 1
ATOM 17737 C CA A MET E 1 201 ? 58.034 62.460 52.026 0.57 26.75 199 MET E CA 1
ATOM 17738 C CA B MET E 1 201 ? 58.057 62.467 52.016 0.43 26.75 199 MET E CA 1
ATOM 17739 C C A MET E 1 201 ? 58.919 62.863 53.201 0.57 26.96 199 MET E C 1
ATOM 17740 C C B MET E 1 201 ? 58.925 62.867 53.205 0.43 26.95 199 MET E C 1
ATOM 17741 O O A MET E 1 201 ? 59.450 63.979 53.230 0.57 32.95 199 MET E O 1
ATOM 17742 O O B MET E 1 201 ? 59.446 63.987 53.249 0.43 31.52 199 MET E O 1
ATOM 17769 N N . HIS E 1 202 ? 59.101 61.961 54.173 1.00 27.18 200 HIS E N 1
ATOM 17770 C CA . HIS E 1 202 ? 59.894 62.276 55.361 1.00 27.38 200 HIS E CA 1
ATOM 17771 C C . HIS E 1 202 ? 61.343 62.569 54.985 1.00 36.81 200 HIS E C 1
ATOM 17772 O O . HIS E 1 202 ? 61.912 63.593 55.394 1.00 32.26 200 HIS E O 1
ATOM 17787 N N . LYS E 1 203 ? 61.942 61.697 54.172 1.00 39.88 201 LYS E N 1
ATOM 17788 C CA . LYS E 1 203 ? 63.326 61.899 53.742 1.00 32.91 201 LYS E CA 1
ATOM 17789 C C . LYS E 1 203 ? 63.463 63.143 52.871 1.00 28.42 201 LYS E C 1
ATOM 17790 O O . LYS E 1 203 ? 64.489 63.835 52.922 1.00 33.50 201 LYS E O 1
ATOM 17809 N N . MET E 1 204 ? 62.459 63.430 52.049 1.00 27.57 202 MET E N 1
ATOM 17810 C CA . MET E 1 204 ? 62.518 64.634 51.217 1.00 27.11 202 MET E CA 1
ATOM 17811 C C . MET E 1 204 ? 62.530 65.917 52.059 1.00 27.07 202 MET E C 1
ATOM 17812 O O . MET E 1 204 ? 62.852 66.985 51.523 1.00 30.02 202 MET E O 1
ATOM 17826 N N . ARG E 1 205 ? 62.205 65.849 53.349 1.00 27.15 203 ARG E N 1
ATOM 17827 C CA . ARG E 1 205 ? 62.307 67.042 54.197 1.00 27.13 203 ARG E CA 1
ATOM 17828 C C . ARG E 1 205 ? 63.760 67.438 54.406 1.00 36.61 203 ARG E C 1
ATOM 17829 O O . ARG E 1 205 ? 64.041 68.606 54.688 1.00 30.20 203 ARG E O 1
ATOM 17851 N N . TYR E 1 206 ? 64.688 66.496 54.243 1.00 31.07 204 TYR E N 1
ATOM 17852 C CA . TYR E 1 206 ? 66.109 66.739 54.494 1.00 30.37 204 TYR E CA 1
ATOM 17853 C C . TYR E 1 206 ? 66.795 67.306 53.264 1.00 30.22 204 TYR E C 1
ATOM 17854 O O . TYR E 1 206 ? 67.782 66.743 52.780 1.00 37.48 204 TYR E O 1
ATOM 17872 N N . THR E 1 207 ? 66.248 68.388 52.705 1.00 29.21 205 THR E N 1
ATOM 17873 C CA . THR E 1 207 ? 66.729 68.946 51.454 1.00 31.92 205 THR E CA 1
ATOM 17874 C C . THR E 1 207 ? 66.726 70.464 51.553 1.00 38.65 205 THR E C 1
ATOM 17875 O O . THR E 1 207 ? 65.880 71.053 52.229 1.00 32.63 205 THR E O 1
ATOM 17886 N N . GLU E 1 208 ? 67.682 71.095 50.865 1.00 31.21 206 GLU E N 1
ATOM 17887 C CA . GLU E 1 208 ? 67.715 72.556 50.814 1.00 33.29 206 GLU E CA 1
ATOM 17888 C C . GLU E 1 208 ? 66.482 73.136 50.117 1.00 28.05 206 GLU E C 1
ATOM 17889 O O . GLU E 1 208 ? 66.128 74.289 50.379 1.00 27.87 206 GLU E O 1
ATOM 17901 N N . ALA E 1 209 ? 65.832 72.358 49.248 1.00 31.29 207 ALA E N 1
ATOM 17902 C CA . ALA E 1 209 ? 64.630 72.814 48.572 1.00 34.14 207 ALA E CA 1
ATOM 17903 C C . ALA E 1 209 ? 63.530 73.233 49.543 1.00 43.21 207 ALA E C 1
ATOM 17904 O O . ALA E 1 209 ? 62.699 74.080 49.198 1.00 32.53 207 ALA E O 1
ATOM 17911 N N . ARG E 1 210 ? 63.477 72.615 50.735 1.00 33.14 208 ARG E N 1
ATOM 17912 C CA . ARG E 1 210 ? 62.462 72.936 51.729 1.00 29.45 208 ARG E CA 1
ATOM 17913 C C . ARG E 1 210 ? 62.545 74.377 52.173 1.00 26.43 208 ARG E C 1
ATOM 17914 O O . ARG E 1 210 ? 61.573 74.901 52.732 1.00 27.46 208 ARG E O 1
ATOM 17935 N N . LEU E 1 211 ? 63.673 75.038 51.925 1.00 29.05 209 LEU E N 1
ATOM 17936 C CA . LEU E 1 211 ? 63.828 76.443 52.294 1.00 33.02 209 LEU E CA 1
ATOM 17937 C C . LEU E 1 211 ? 63.166 77.384 51.293 1.00 34.87 209 LEU E C 1
ATOM 17938 O O . LEU E 1 211 ? 63.251 78.609 51.458 1.00 29.89 209 LEU E O 1
ATOM 17954 N N . HIS E 1 212 ? 62.484 76.848 50.287 1.00 27.71 210 HIS E N 1
ATOM 17955 C CA . HIS E 1 212 ? 61.878 77.625 49.204 1.00 29.71 210 HIS E CA 1
ATOM 17956 C C . HIS E 1 212 ? 60.485 77.118 48.880 1.00 26.02 210 HIS E C 1
ATOM 17957 O O . HIS E 1 212 ? 60.146 76.868 47.716 1.00 29.59 210 HIS E O 1
ATOM 17971 N N . VAL E 1 213 ? 59.648 77.068 49.922 1.00 31.90 211 VAL E N 1
ATOM 17972 C CA . VAL E 1 213 ? 58.274 76.572 49.880 1.00 26.85 211 VAL E CA 1
ATOM 17973 C C . VAL E 1 213 ? 57.334 77.563 50.554 1.00 25.26 211 VAL E C 1
ATOM 17974 O O . VAL E 1 213 ? 57.623 78.060 51.650 1.00 27.17 211 VAL E O 1
ATOM 17987 N N . ARG E 1 214 ? 56.170 77.803 49.932 1.00 26.26 212 ARG E N 1
ATOM 17988 C CA . ARG E 1 214 ? 55.113 78.575 50.573 1.00 30.04 212 ARG E CA 1
ATOM 17989 C C . ARG E 1 214 ? 53.840 77.809 50.888 1.00 27.42 212 ARG E C 1
ATOM 17990 O O . ARG E 1 214 ? 53.178 78.164 51.860 1.00 27.36 212 ARG E O 1
ATOM 18011 N N . GLU E 1 215 ? 53.445 76.827 50.084 1.00 29.12 213 GLU E N 1
ATOM 18012 C CA . GLU E 1 215 ? 52.201 76.093 50.333 1.00 30.60 213 GLU E CA 1
ATOM 18013 C C . GLU E 1 215 ? 52.326 74.681 49.761 1.00 23.20 213 GLU E C 1
ATOM 18014 O O . GLU E 1 215 ? 52.928 74.482 48.705 1.00 25.34 213 GLU E O 1
ATOM 18026 N N . GLU E 1 216 ? 51.681 73.718 50.435 1.00 25.64 214 GLU E N 1
ATOM 18027 C CA . GLU E 1 216 ? 51.699 72.336 49.962 1.00 29.03 214 GLU E CA 1
ATOM 18028 C C . GLU E 1 216 ? 50.492 71.537 50.432 1.00 29.26 214 GLU E C 1
ATOM 18029 O O . GLU E 1 216 ? 50.553 70.312 50.529 1.00 33.77 214 GLU E O 1
ATOM 18041 N N . THR E 1 217 ? 49.386 72.212 50.713 1.00 25.78 215 THR E N 1
ATOM 18042 C CA . THR E 1 217 ? 48.167 71.559 51.160 1.00 23.59 215 THR E CA 1
ATOM 18043 C C . THR E 1 217 ? 47.005 72.150 50.379 1.00 27.99 215 THR E C 1
ATOM 18044 O O . THR E 1 217 ? 47.121 73.263 49.843 1.00 30.15 215 THR E O 1
ATOM 18055 N N . PRO E 1 218 ? 45.869 71.413 50.259 1.00 26.20 216 PRO E N 1
ATOM 18056 C CA . PRO E 1 218 ? 45.575 70.107 50.908 1.00 21.90 216 PRO E CA 1
ATOM 18057 C C . PRO E 1 218 ? 46.150 68.859 50.225 1.00 29.06 216 PRO E C 1
ATOM 18058 O O . PRO E 1 218 ? 46.292 68.828 49.004 1.00 28.77 216 PRO E O 1
ATOM 18069 N N . PHE E 1 219 ? 46.425 67.862 51.073 1.00 26.76 217 PHE E N 1
ATOM 18070 C CA . PHE E 1 219 ? 46.817 66.504 50.714 1.00 25.60 217 PHE E CA 1
ATOM 18071 C C . PHE E 1 219 ? 45.602 65.601 50.560 1.00 31.10 217 PHE E C 1
ATOM 18072 O O . PHE E 1 219 ? 44.684 65.611 51.395 1.00 31.61 217 PHE E O 1
ATOM 18089 N N . PHE E 1 220 ? 45.644 64.764 49.534 1.00 27.10 218 PHE E N 1
ATOM 18090 C CA . PHE E 1 220 ? 44.654 63.704 49.326 1.00 26.67 218 PHE E CA 1
ATOM 18091 C C . PHE E 1 220 ? 45.414 62.397 49.136 1.00 27.62 218 PHE E C 1
ATOM 18092 O O . PHE E 1 220 ? 46.238 62.264 48.219 1.00 25.26 218 PHE E O 1
ATOM 18109 N N . THR E 1 221 ? 45.176 61.453 50.039 1.00 33.91 219 THR E N 1
ATOM 18110 C CA . THR E 1 221 ? 45.863 60.172 50.040 1.00 27.09 219 THR E CA 1
ATOM 18111 C C . THR E 1 221 ? 44.824 59.066 49.982 1.00 29.85 219 THR E C 1
ATOM 18112 O O . THR E 1 221 ? 43.819 59.123 50.698 1.00 27.17 219 THR E O 1
ATOM 18123 N N . GLY E 1 222 ? 45.039 58.075 49.118 1.00 27.14 220 GLY E N 1
ATOM 18124 C CA . GLY E 1 222 ? 44.026 57.041 49.006 1.00 30.40 220 GLY E CA 1
ATOM 18125 C C . GLY E 1 222 ? 44.468 55.867 48.161 1.00 35.22 220 GLY E C 1
ATOM 18126 O O . GLY E 1 222 ? 45.578 55.839 47.623 1.00 31.06 220 GLY E O 1
ATOM 18130 N N . ARG E 1 223 ? 43.550 54.908 48.044 1.00 31.02 221 ARG E N 1
ATOM 18131 C CA . ARG E 1 223 ? 43.807 53.576 47.521 1.00 33.05 221 ARG E CA 1
ATOM 18132 C C . ARG E 1 223 ? 43.073 53.440 46.202 1.00 34.94 221 ARG E C 1
ATOM 18133 O O . ARG E 1 223 ? 41.867 53.715 46.126 1.00 28.94 221 ARG E O 1
ATOM 18154 N N . ARG E 1 224 ? 43.802 53.016 45.183 1.00 36.41 222 ARG E N 1
ATOM 18155 C CA . ARG E 1 224 ? 43.242 52.884 43.858 1.00 35.51 222 ARG E CA 1
ATOM 18156 C C . ARG E 1 224 ? 42.360 51.645 43.820 1.00 39.25 222 ARG E C 1
ATOM 18157 O O . ARG E 1 224 ? 42.789 50.540 44.212 1.00 34.71 222 ARG E O 1
ATOM 18178 N N . VAL E 1 225 ? 41.139 51.818 43.332 1.00 31.63 223 VAL E N 1
ATOM 18179 C CA . VAL E 1 225 ? 40.187 50.714 43.253 1.00 33.06 223 VAL E CA 1
ATOM 18180 C C . VAL E 1 225 ? 40.144 50.184 41.826 1.00 41.91 223 VAL E C 1
ATOM 18181 O O . VAL E 1 225 ? 40.567 50.846 40.878 1.00 46.86 223 VAL E O 1
ATOM 18194 N N . SER E 1 226 ? 39.539 49.005 41.668 1.00 44.59 224 SER E N 1
ATOM 18195 C CA . SER E 1 226 ? 39.504 48.270 40.414 1.00 46.77 224 SER E CA 1
ATOM 18196 C C . SER E 1 226 ? 38.422 48.786 39.489 1.00 39.33 224 SER E C 1
ATOM 18197 O O . SER E 1 226 ? 38.616 48.848 38.271 1.00 54.97 224 SER E O 1
ATOM 18205 N N . GLU E 1 227 ? 37.252 49.098 40.045 1.00 42.63 225 GLU E N 1
ATOM 18206 C CA . GLU E 1 227 ? 36.102 49.556 39.286 1.00 43.37 225 GLU E CA 1
ATOM 18207 C C . GLU E 1 227 ? 35.201 50.345 40.228 1.00 44.96 225 GLU E C 1
ATOM 18208 O O . GLU E 1 227 ? 35.374 50.317 41.451 1.00 40.38 225 GLU E O 1
ATOM 18220 N N . VAL E 1 228 ? 34.216 51.024 39.631 1.00 54.73 226 VAL E N 1
ATOM 18221 C CA . VAL E 1 228 ? 33.411 51.994 40.367 1.00 58.72 226 VAL E CA 1
ATOM 18222 C C . VAL E 1 228 ? 32.686 51.324 41.525 1.00 49.33 226 VAL E C 1
ATOM 18223 O O . VAL E 1 228 ? 32.534 51.913 42.604 1.00 41.70 226 VAL E O 1
ATOM 18236 N N . SER E 1 229 ? 32.209 50.092 41.311 1.00 31.69 227 SER E N 1
ATOM 18237 C CA . SER E 1 229 ? 31.457 49.394 42.344 1.00 43.56 227 SER E CA 1
ATOM 18238 C C . SER E 1 229 ? 32.234 49.317 43.647 1.00 37.02 227 SER E C 1
ATOM 18239 O O . SER E 1 229 ? 31.657 49.430 44.731 1.00 38.31 227 SER E O 1
ATOM 18247 N N . GLU E 1 230 ? 33.541 49.092 43.567 1.00 39.91 228 GLU E N 1
ATOM 18248 C CA . GLU E 1 230 ? 34.325 48.923 44.788 1.00 41.23 228 GLU E CA 1
ATOM 18249 C C . GLU E 1 230 ? 34.366 50.213 45.597 1.00 44.15 228 GLU E C 1
ATOM 18250 O O . GLU E 1 230 ? 34.471 50.175 46.828 1.00 42.33 228 GLU E O 1
ATOM 18262 N N . LEU E 1 231 ? 34.282 51.353 44.916 1.00 46.46 229 LEU E N 1
ATOM 18263 C CA . LEU E 1 231 ? 34.277 52.661 45.566 1.00 39.04 229 LEU E CA 1
ATOM 18264 C C . LEU E 1 231 ? 32.891 52.995 46.094 1.00 37.74 229 LEU E C 1
ATOM 18265 O O . LEU E 1 231 ? 32.730 53.346 47.263 1.00 37.21 229 LEU E O 1
ATOM 18281 N N . VAL E 1 232 ? 31.874 52.870 45.244 1.00 34.77 230 VAL E N 1
ATOM 18282 C CA . VAL E 1 232 ? 30.529 53.265 45.634 1.00 34.30 230 VAL E CA 1
ATOM 18283 C C . VAL E 1 232 ? 30.051 52.470 46.845 1.00 50.84 230 VAL E C 1
ATOM 18284 O O . VAL E 1 232 ? 29.315 52.993 47.688 1.00 37.35 230 VAL E O 1
ATOM 18297 N N . ASN E 1 233 ? 30.422 51.178 46.928 1.00 34.99 231 ASN E N 1
ATOM 18298 C CA . ASN E 1 233 ? 29.988 50.336 48.043 1.00 42.16 231 ASN E CA 1
ATOM 18299 C C . ASN E 1 233 ? 30.608 50.735 49.380 1.00 40.94 231 ASN E C 1
ATOM 18300 O O . ASN E 1 233 ? 30.061 50.384 50.427 1.00 46.89 231 ASN E O 1
ATOM 18311 N N . VAL E 1 234 ? 31.725 51.457 49.369 1.00 39.79 232 VAL E N 1
ATOM 18312 C CA . VAL E 1 234 ? 32.326 51.962 50.596 1.00 39.87 232 VAL E CA 1
ATOM 18313 C C . VAL E 1 234 ? 31.584 53.186 51.171 1.00 37.21 232 VAL E C 1
ATOM 18314 O O . VAL E 1 234 ? 31.647 53.432 52.375 1.00 36.00 232 VAL E O 1
ATOM 18327 N N . LEU E 1 235 ? 30.894 53.966 50.348 1.00 34.13 233 LEU E N 1
ATOM 18328 C CA . LEU E 1 235 ? 30.548 55.335 50.734 1.00 33.11 233 LEU E CA 1
ATOM 18329 C C . LEU E 1 235 ? 29.463 55.394 51.810 1.00 37.82 233 LEU E C 1
ATOM 18330 O O . LEU E 1 235 ? 28.624 54.486 51.925 1.00 35.95 233 LEU E O 1
ATOM 18346 N N . PRO E 1 236 ? 29.465 56.459 52.624 1.00 35.36 234 PRO E N 1
ATOM 18347 C CA . PRO E 1 236 ? 28.462 56.557 53.702 1.00 40.27 234 PRO E CA 1
ATOM 18348 C C . PRO E 1 236 ? 27.052 56.586 53.169 1.00 58.62 234 PRO E C 1
ATOM 18349 O O . PRO E 1 236 ? 26.151 55.991 53.766 1.00 65.27 234 PRO E O 1
ATOM 18360 N N . GLY E 1 237 ? 26.843 57.263 52.047 1.00 75.24 235 GLY E N 1
ATOM 18361 C CA . GLY E 1 237 ? 25.560 57.267 51.377 1.00 89.97 235 GLY E CA 1
ATOM 18362 C C . GLY E 1 237 ? 24.350 57.223 52.286 1.00 89.86 235 GLY E C 1
ATOM 18363 O O . GLY E 1 237 ? 23.588 56.259 52.238 1.00 90.51 235 GLY E O 1
#

Sequence (1142 aa):
NFEELNSMQRYSQFAVFRAIPGALGSDRAEIVAQAQSFFDGLETAGKVEVRGIYDLAGCRAEADFMIWWIAEEFEEIQAAFARFRRETVLGQVSEVAWLGNSLHRPAEFNRSHLPSFIMGEIPGDWITVYPFVRSYDWYIMDPQKRRKILAEHGQAARDFPDVRANTVPAFALGDYEWMLAFEAPRLDRIVDLMHKMRYTEARLHVREETPFFTGRRVSEVSELVNVLPGLNFEELNSMQRYSQFAVFRAIPGALGSDRAEIVAQAQSFFDGLETAGKVEVRGIYDLAGCRAEADFMIWWIAEEFEEIQAAFARFRRETVLGQVSEVAWLGNSLHRPAEFNRSHLPSFIMGEIPGDWITTVYPFVRSYDWYIMDPQKRRKILAEHGQAARDFPDVRANTVPAFALGDYEWMLAFEAPRLDRIVDLMHKMRYTEARLHVREETPFFTGRRVSEVSELVNVLPGNFEELNSMQRYSQFAVFRAIPGALGSDRAEIVAQAQSFFDGLETAGKVEVRGIYDLAGCRAEADFMIWWIAEEFEEIQAAFARFRRETVLGQVSEVAWLGNSLHRPAEFNRSHLPSFIMGEIPGDWITVYPFVRSYDWYIMDPQKRRKILAEHGQAARDFPDVRANTVPAFALGDYEWMLAFEAPRLDRIVDLMHKMRYTEARLHVREETPFFTGRRVSEVSELVNVLPGEELNSMQRYSQFAVFRAIPGALGSDRAEIVAQAQSFFDGLETAGKVEVRGIYDLAGCRAEADFMIWWIAEEFEEIQAAFARFRRETVLGQVSEVAWLGNSLHRPAEFNRRSHLPSFIMMGEIPGDWITVYPFVRSYDWYIMDPQKRRKILAEHGQAARDFPDVRANTVPAFALGDYEWMLAFEAPRLDRIVDLMHKMRYTEARLHVREETPFFTGRRVSEVSELVNVLPGMQRYSQFAVFRAIPGALGSDRAEIVAQAQSFFDGLETAGKVEVRGIYDLAGCRAEADFMIWWIAEEFEEIQAAFARFRRETVLGQVSEVAWLGNSLHRPAEFNRSHLPSFIMGEIPGDWITVYPFVRSYDWYIMDPQKRRKILAEHGQAARDFPDVRANTVPAFALGDYEWMLAFEAPRLDRIVDLMMHKMRYTEARLHVREETPFFTGRRVSEVSELVNVLPG

Nearest PDB structures (foldseek):
  7q4f-assembly1_E  TM=1.002E+00  e=1.735E-48  Corynebacterium diphtheriae
  6xub-assembly1_B  TM=1.001E+00  e=8.046E-48  Corynebacterium diphtheriae
  7q4g-assembly1_E  TM=1.003E+00  e=1.094E-47  Corynebacterium diphtheriae
  4m08-assembly1_B  TM=8.520E-01  e=3.003E-17  Nitrospira defluvii
  3dtz-assembly1_E  TM=8.487E-01  e=1.893E-16  Thermoplasma acidophilum

B-factor: mean 44.05, std 19.18, range [18.6, 376.04]

InterPro domains:
  IPR010644 Heme-dependent peroxidase ChdC/CLD [PF06778] (33-223)
  IPR010644 Heme-dependent peroxidase ChdC/CLD [PTHR36843] (27-225)
  IPR011008 Dimeric alpha-beta barrel [SSF54909] (5-232)

Secondary structure (DSSP, 8-state):
--HHHHH---EEEEEEEEE-TTTS-S--HHHHHHHHHHHHHHHHH-SEEEEEEEE-TTSSTT--EEEEEEESSHHHHHHHHHHHHHH-HHHHTEEEEEEEEEE----SS-TT---TTTTTPPPPSEEEEEEEEE-TTTTTS-HHHHHHHHHHHHHHTTT-TTSEEEEEE-TTSSS-SEEEEEEES-HHHHHHHHHHHTSSGGGGGEEE----EEEEE-SSHHHHHTTS--/---HHHHH---EEEEEEEEE-TTSS-S--HHHHHHHHHHHHHHHHHTSEEEEEEEE-TTTSTT--EEEEEEESSHHHHHHHHHHHHHH-HHHHTEEEEEEEEEE----SS-TT---TTTTTPPPPSEEEEEEEEE-TTTTTS-HHHHHHHHHHHHHHTTT-TTSEEEEEE-TTSSS-SEEEEEEESSHHHHHHHHHHTTSSGGGGGEEE----EEEEE-SSHHHHHHHS--/-HHHHHH---EEEEEEEEEPTTTS-S--HHHHHHHHHHHHHHHHHTSEEEEEEEE-TTT-TT--EEEEEEESSHHHHHHHHHHHHHH-HHHHSEEEEEEEEEE----SS-TT---TTTTTPPPPSEEEEEEEEE-TTTTTS-HHHHHHHHHHHHHTTTT-TTSEEEEEE-TTSSS-SEEEEEEESSHHHHHHHHHHHTSSGGGGSEEE----EEEEEESSHHHHHTTS--/-HHHH---EEEEEEEEE-TTTS-S--HHHHHHHHHHHHHHHHTTS-EEEEEEE-TTTSTT--EEEEEEESSHHHHHHHHHHHHHH-HHHHTEEEEEEEEEE----SS-TT---TTTTTPPPPSEEEEEEEEE-TTTTTS-HHHHHHHHHHHHHHHTT-TTSEEEEEE-TTSSS-SEEEEEEESSHHHHHHHHHHHTSSGGGGGEEE----EEEEE-SSHHHHHTTS--/---EEEEEEEEE-TTSS-S--HHHHHHHHHHHHHHHHHSSEEEEEEEE-TTTSTT--EEEEEEESSHHHHHHHHHHHHHH-HHHHTEEEEEEEEEE----SS-TT---TTTTTPPPPSEEEEEEEEE-TTTTTS-HHHHHHHHHHHHHTTTT-TTSEEEEEE-TTSSS-SEEEEEEESSHHHHHHHHHHHTSSGGGGGEEE----EEEEE-SSHHHHHTTS--